Protein 8DQ3 (pdb70)

Sequence (1185 aa):
RSLFTPRFEIKPYEYPELLEFKDAIRHHSYWLHTEFNFTGDIQDFRTHISDVERAVITKTMLAISQIEVSVKRFWGNLYNYFPKPEIEDVGGSFLESEIRHKDAYSFLLEKLGLNEMFRNVRQYKAIMARIEYMEAFMRKKDVSQQDFVLSLVMFSLFFVEHISLFSQFVIMMSFNKHKNLFKGISNAVEATSKEEEIHGRFGISLYHLLREEQPELFTDEFYAELKELAEQAFNAEKAILDWIFEDGELSFLSKATVENYIANRYNNSLVTLGLEPIYNNISPAQLKETEWFDIEILSRSLFTPRFEIKPYEYPELLEFKDAIRHHSYWLHTEFNFTGDIQDFRTHISDVERAVITKTMLAISQIEVSVKRFWGNLYNYFPKPEIEDVGGSFLESEIRHKDAYSFLLEKLGLNEMFRNVRQYKAIMMARIEYMEAFMRKKDVSQQDFVLSLVMFSLFVEHISLFSQFVIMMSFNKHKNLFKGISNAVEATSKEEEIHGRFGISLYHLLREEQPELFTDEFYAELKELAEQAFNAEKAILDWIFEDGELSFLSKATVENYIANRYNNSLVTLGLEPIYNISPAQLKETEWFDIEILSRSLFTPRFEIKPYEYPELLEFKDAIRHSYWLHTEFNFTGDIQDFRTHISDVERAVITKTMLAISQIEVSVKRFWGNLYNYFPKPEIEDVGGSFLESEIRHKDAYSFLLEKLGLNEMFRNVRQYKAIMARIEYMEAFMRRKKDVSQQDFVLSLVMFSLFFVEHISLFSQFVIMMSFNKHKNLFKGISNAVEATSKEEEIHGRFGISLYHLLREEQPELFTDEFYAELKELAEQAFNAEKAILDWIFEDGELSFLSKATVENYIANRYNNSLVTLGLEPIYNISPAQLKETEWFDIEILSKRSLFTPRFEIKPYEYPELLEFKDAIRHSYWLHTEFNFTGDIQDFRTHISDVERAVITKTMLAISQIEVSVKRFWGNLYNYFPKPEIEDVGGSFLESEIRHKDAYSFLLEKLGLNEMFRNVRQYKAIMARIEYMEAFMRKKDVSQQDFVLSLVMFSLFVEHISLFSQFVIMMSFNKHKNLFKGISNAVEATSKEEEIHGRFGISLYHLLREEQPELFTDEFYAELKELAEQAFNAEKAILDWIFEDGELSFLSKATVENYIANRYNNSLVTLGLEPIYNISPAQLKETEWFDIEILS

InterPro domains:
  IPR000358 Ribonucleotide reductase small subunit family [PF00268] (13-285)
  IPR000358 Ribonucleotide reductase small subunit family [PTHR23409] (11-320)
  IPR009078 Ferritin-like superfamily [SSF47240] (11-329)
  IPR012348 Ribonucleotide reductase-like [G3DSA:1.10.620.20] (4-318)
  IPR033909 Ribonucleotide reductase small subunit [cd01049] (14-285)

Radius of gyration: 34.42 Å; Cα contacts (8 Å, |Δi|>4): 1484; chains: 4; bounding box: 61×86×95 Å

B-factor: mean 15.78, std 7.24, range [4.03, 54.38]

Organism: Aggregatibacter actinomycetemcomitans (NCBI:txid714)

Secondary structure (DSSP, 8-state):
--TTS-----SS-S-GGGHHHHHHHHHH---GGGS--HHHHHHHHHSS-HHHHHHHHHHHHHHHHHHSS---HHHHGGGTS--HHHHHHHHHHHHHHHHHHHHHHHHHHHTT-HHHHHTGGGSHHHHHHHHHHHHHHTTTTT-HHHHHHHHHHIIIIIIIIITHHHHHHHHHHHHHHS--HHHHHHHHHHHHHHHHHHHHHHHHHHHHHHH-GGG--HHHHHHHHHHHHHHHHHHHHHHHHHTTT--BTTB-HHHHHHHHHHHHHHHHHHTT----S---HHHHHHHHHHHHHHH-/--TTS-----SS-SSGGGHHHHHHHHHH---GGGS--HHHHHHHHHSS-HHHHHHHHHHHHHHHHHHSS---HHHHGGGTS--HHHHHHHHHHHHHHHHHHHHHHHHHHHTT-HHHHHTGGGSHHHHHHHHHHHHHHTTTTT-HHHHHHHHHHIIIIIIIIITHHHHHHHHHHHHHHS--HHHHHHHHHHHHHHHHHHHHHHHHHHHHHHH-GGG--HHHHHHHHHHHHHHHHHHHHHHHHHTTT--BTTB-HHHHHHHHHHHHHHHHHHTTPPP-S---HHHHHHHHHHHHHHH-/--TTS-----SS-S-GGGHHHHHHHHHT---GGGS--HHHHHHHHHSS-HHHHHHHHHHHHHHHHHHSS---HHHHGGGTS--HHHHHHHHHHHHHHHHHHHHHHHHHHHTT-HHHHHTGGGSHHHHHHHHHHHHHHTTTTT-HHHHHHHHHHIIIIIIIIITHHHHHHHHHHHHHH---HHHHHHHHHHHHHHHHHHHHHHHHHHHHHHH-GGG--HHHHHHHHHHHHHHHHHHHHHHHHHTTT--BTTB-HHHHHHHHHHHHHHHHHHTTPPP-S---HHHHHHHHHHHHHHH-/---TTS-----SSPS-GGGHHHHHHHHHH---GGGS--HHHHHHHHHSS-HHHHHHHHHHHHHHHHHHSS---TTTTGGGTS--HHHHHHHHHHHHHHHHHHHHHHHHHHHTT-HHHHHTGGGSHHHHHHHHHHHHHHTTTTT-HHHHHHHHHHIIIIIIIIITHHHHHHHHHHHHHHS--HHHHHHHHHHHHHHHHHHHHHHHHHHHHHHH-GGGS-HHHHHHHHHHHHHHHHHHHHHHHHHTTT--BTTB-HHHHHHHHHHHHHHHHHHTTPPP-S---HHHHHHHHHHHHHHT-

CATH classification: 1.10.620.20

Nearest PDB structures (foldseek):
  8dq3-assembly2_C  TM=1.003E+00  e=2.097E-39  Aggregatibacter actinomycetemcomitans
  5olk-assembly1_D  TM=9.837E-01  e=3.622E-27  Leeuwenhoekiella blandensis MED217
  6cwp-assembly1_A  TM=9.729E-01  e=1.597E-22  Flavobacterium johnsoniae UW101
  8dq4-assembly1_A  TM=9.707E-01  e=4.813E-22  Flavobacterium johnsoniae
  6cwo-assembly1_B  TM=9.700E-01  e=6.478E-22  Flavobacterium johnsoniae UW101

Structure (mmCIF, N/CA/C/O backbone):
data_8DQ3
#
_entry.id   8DQ3
#
_cell.length_a   52.213
_cell.length_b   156.540
_cell.length_c   80.722
_cell.angle_alpha   90.000
_cell.angle_beta   91.090
_cell.angle_gamma   90.000
#
_symmetry.space_group_name_H-M   'P 1 21 1'
#
loop_
_entity.id
_entity.type
_entity.pdbx_description
1 polymer 'Ribonucleoside-diphosphate reductase'
2 non-polymer 'MANGANESE (II) ION'
3 non-polymer 'MAGNESIUM ION'
4 non-polymer 1,2-ETHANEDIOL
5 non-polymer 'FORMIC ACID'
6 water water
#
loop_
_atom_site.group_PDB
_atom_site.id
_atom_site.type_symbol
_atom_site.label_atom_id
_atom_site.label_alt_id
_atom_site.label_comp_id
_atom_site.label_asym_id
_atom_site.label_entity_id
_atom_site.label_seq_id
_atom_site.pdbx_PDB_ins_code
_atom_site.Cartn_x
_atom_site.Cartn_y
_atom_site.Cartn_z
_atom_site.occupancy
_atom_site.B_iso_or_equiv
_atom_site.auth_seq_id
_atom_site.auth_comp_id
_atom_site.auth_asym_id
_atom_site.auth_atom_id
_atom_site.pdbx_PDB_model_num
ATOM 1 N N . ARG A 1 26 ? 24.111 3.302 32.885 1.00 32.04 7 ARG A N 1
ATOM 2 C CA . ARG A 1 26 ? 23.430 3.050 31.616 1.00 24.19 7 ARG A CA 1
ATOM 3 C C . ARG A 1 26 ? 22.465 1.881 31.770 1.00 25.62 7 ARG A C 1
ATOM 4 O O . ARG A 1 26 ? 22.866 0.807 32.218 1.00 25.27 7 ARG A O 1
ATOM 12 N N . SER A 1 27 ? 21.190 2.074 31.416 1.00 21.93 8 SER A N 1
ATOM 13 C CA . SER A 1 27 ? 20.220 0.989 31.520 1.00 22.07 8 SER A CA 1
ATOM 14 C C . SER A 1 27 ? 19.193 1.083 30.403 1.00 17.62 8 SER A C 1
ATOM 15 O O . SER A 1 27 ? 18.618 2.151 30.181 1.00 15.97 8 SER A O 1
ATOM 18 N N . LEU A 1 28 ? 18.928 -0.051 29.755 1.00 15.15 9 LEU A N 1
ATOM 19 C CA . LEU A 1 28 ? 17.990 -0.070 28.636 1.00 12.58 9 LEU A CA 1
ATOM 20 C C . LEU A 1 28 ? 16.566 0.239 29.074 1.00 15.17 9 LEU A C 1
ATOM 21 O O . LEU A 1 28 ? 15.769 0.735 28.270 1.00 11.99 9 LEU A O 1
ATOM 26 N N . PHE A 1 29 ? 16.228 -0.036 30.336 1.00 15.83 10 PHE A N 1
ATOM 27 C CA . PHE A 1 29 ? 14.888 0.202 30.859 1.00 15.31 10 PHE A CA 1
ATOM 28 C C . PHE A 1 29 ? 14.621 1.657 31.228 1.00 13.55 10 PHE A C 1
ATOM 29 O O . PHE A 1 29 ? 13.462 2.000 31.468 1.00 16.95 10 PHE A O 1
ATOM 37 N N . THR A 1 30 ? 15.650 2.507 31.292 1.00 16.58 11 THR A N 1
ATOM 38 C CA . THR A 1 30 ? 15.490 3.878 31.768 1.00 18.84 11 THR A CA 1
ATOM 39 C C . THR A 1 30 ? 15.116 4.796 30.612 1.00 14.32 11 THR A C 1
ATOM 40 O O . THR A 1 30 ? 15.876 4.891 29.640 1.00 18.36 11 THR A O 1
ATOM 44 N N . PRO A 1 31 ? 13.985 5.490 30.672 1.00 15.46 12 PRO A N 1
ATOM 45 C CA . PRO A 1 31 ? 13.622 6.396 29.575 1.00 14.75 12 PRO A CA 1
ATOM 46 C C . PRO A 1 31 ? 14.649 7.502 29.409 1.00 15.66 12 PRO A C 1
ATOM 47 O O . PRO A 1 31 ? 15.241 7.986 30.376 1.00 18.12 12 PRO A O 1
ATOM 51 N N . ARG A 1 32 ? 14.863 7.902 28.158 1.00 15.23 13 ARG A N 1
ATOM 52 C CA . ARG A 1 32 ? 15.671 9.069 27.855 1.00 11.72 13 ARG A CA 1
ATOM 53 C C . ARG A 1 32 ? 14.915 9.938 26.865 1.00 15.93 13 ARG A C 1
ATOM 54 O O . ARG A 1 32 ? 14.444 9.441 25.836 1.00 18.15 13 ARG A O 1
ATOM 62 N N . PHE A 1 33 ? 14.801 11.232 27.181 1.00 17.82 14 PHE A N 1
ATOM 63 C CA . PHE A 1 33 ? 14.063 12.151 26.317 1.00 19.13 14 PHE A CA 1
ATOM 64 C C . PHE A 1 33 ? 14.924 12.688 25.180 1.00 17.06 14 PHE A C 1
ATOM 65 O O . PHE A 1 33 ? 14.473 12.750 24.027 1.00 18.28 14 PHE A O 1
ATOM 73 N N . GLU A 1 34 ? 16.153 13.090 25.480 1.00 16.54 15 GLU A N 1
ATOM 74 C CA . GLU A 1 34 ? 17.002 13.745 24.499 1.00 17.52 15 GLU A CA 1
ATOM 75 C C . GLU A 1 34 ? 17.516 12.735 23.474 1.00 18.70 15 GLU A C 1
ATOM 76 O O . GLU A 1 34 ? 17.928 11.627 23.829 1.00 18.92 15 GLU A O 1
ATOM 82 N N . ILE A 1 35 ? 17.467 13.106 22.190 1.00 15.40 16 ILE A N 1
ATOM 83 C CA . ILE A 1 35 ? 17.957 12.201 21.143 1.00 15.56 16 ILE A CA 1
ATOM 84 C C . ILE A 1 35 ? 19.465 11.998 21.273 1.00 17.82 16 ILE A C 1
ATOM 85 O O . ILE A 1 35 ? 19.950 10.868 21.406 1.00 17.88 16 ILE A O 1
ATOM 90 N N . LYS A 1 36 ? 20.236 13.101 21.194 1.00 15.90 17 LYS A N 1
ATOM 91 C CA . LYS A 1 36 ? 21.698 13.092 21.261 1.00 17.82 17 LYS A CA 1
ATOM 92 C C . LYS A 1 36 ? 22.196 13.675 22.580 1.00 21.27 17 LYS A C 1
ATOM 93 O O . LYS A 1 36 ? 21.581 14.594 23.134 1.00 24.75 17 LYS A O 1
ATOM 99 N N . PRO A 1 37 ? 23.323 13.167 23.111 1.00 17.38 18 PRO A N 1
ATOM 100 C CA . PRO A 1 37 ? 24.062 12.019 22.565 1.00 18.94 18 PRO A CA 1
ATOM 101 C C . PRO A 1 37 ? 23.389 10.673 22.830 1.00 16.71 18 PRO A C 1
ATOM 102 O O . PRO A 1 37 ? 22.714 10.492 23.843 1.00 16.13 18 PRO A O 1
ATOM 106 N N . TYR A 1 38 ? 23.572 9.738 21.905 1.00 18.46 19 TYR A N 1
ATOM 107 C CA . TYR A 1 38 ? 23.055 8.393 22.105 1.00 15.81 19 TYR A CA 1
ATOM 108 C C . TYR A 1 38 ? 23.831 7.679 23.209 1.00 18.89 19 TYR A C 1
ATOM 109 O O . TYR A 1 38 ? 25.056 7.804 23.309 1.00 20.28 19 TYR A O 1
ATOM 118 N N . GLU A 1 39 ? 23.102 6.949 24.063 1.00 13.91 20 GLU A N 1
ATOM 119 C CA . GLU A 1 39 ? 23.736 6.093 25.065 1.00 12.08 20 GLU A CA 1
ATOM 120 C C . GLU A 1 39 ? 24.259 4.803 24.456 1.00 17.25 20 GLU A C 1
ATOM 121 O O . GLU A 1 39 ? 25.285 4.279 24.907 1.00 16.09 20 GLU A O 1
ATOM 127 N N . TYR A 1 40 ? 23.566 4.278 23.446 1.00 14.78 21 TYR A N 1
ATOM 128 C CA . TYR A 1 40 ? 23.951 3.043 22.763 1.00 14.46 21 TYR A CA 1
ATOM 129 C C . TYR A 1 40 ? 24.137 3.301 21.272 1.00 16.50 21 TYR A C 1
ATOM 130 O O . TYR A 1 40 ? 23.406 2.740 20.444 1.00 12.97 21 TYR A O 1
ATOM 139 N N . PRO A 1 41 ? 25.103 4.143 20.891 1.00 12.89 22 PRO A N 1
ATOM 140 C CA . PRO A 1 41 ? 25.278 4.445 19.462 1.00 14.30 22 PRO A CA 1
ATOM 141 C C . PRO A 1 41 ? 25.556 3.214 18.620 1.00 13.27 22 PRO A C 1
ATOM 142 O O . PRO A 1 41 ? 25.243 3.206 17.423 1.00 13.30 22 PRO A O 1
ATOM 146 N N . GLU A 1 42 ? 26.127 2.161 19.209 1.00 11.63 23 GLU A N 1
ATOM 147 C CA . GLU A 1 42 ? 26.455 0.992 18.404 1.00 14.69 23 GLU A CA 1
ATOM 148 C C . GLU A 1 42 ? 25.203 0.301 17.884 1.00 14.10 23 GLU A C 1
ATOM 149 O O . GLU A 1 42 ? 25.264 -0.370 16.846 1.00 16.25 23 GLU A O 1
ATOM 155 N N . LEU A 1 43 ? 24.061 0.474 18.561 1.00 10.79 24 LEU A N 1
ATOM 156 C CA . LEU A 1 43 ? 22.839 -0.174 18.091 1.00 14.34 24 LEU A CA 1
ATOM 157 C C . LEU A 1 43 ? 22.317 0.459 16.813 1.00 14.03 24 LEU A C 1
ATOM 158 O O . LEU A 1 43 ? 21.564 -0.192 16.078 1.00 10.34 24 LEU A O 1
ATOM 163 N N . LEU A 1 44 ? 22.710 1.700 16.514 1.00 12.77 25 LEU A N 1
ATOM 164 C CA . LEU A 1 44 ? 22.236 2.318 15.280 1.00 10.46 25 LEU A CA 1
ATOM 165 C C . LEU A 1 44 ? 22.753 1.607 14.037 1.00 11.42 25 LEU A C 1
ATOM 166 O O . LEU A 1 44 ? 22.167 1.771 12.964 1.00 10.51 25 LEU A O 1
ATOM 171 N N . GLU A 1 45 ? 23.810 0.797 14.158 1.00 12.30 26 GLU A N 1
ATOM 172 C CA . GLU A 1 45 ? 24.273 0.018 13.013 1.00 13.36 26 GLU A CA 1
ATOM 173 C C . GLU A 1 45 ? 23.185 -0.920 12.492 1.00 9.82 26 GLU A C 1
ATOM 174 O O . GLU A 1 45 ? 23.180 -1.263 11.303 1.00 11.43 26 GLU A O 1
ATOM 180 N N . PHE A 1 46 ? 22.255 -1.341 13.356 1.00 9.20 27 PHE A N 1
ATOM 181 C CA . PHE A 1 46 ? 21.177 -2.200 12.876 1.00 8.62 27 PHE A CA 1
ATOM 182 C C . PHE A 1 46 ? 20.171 -1.421 12.044 1.00 8.76 27 PHE A C 1
ATOM 183 O O . PHE A 1 46 ? 19.566 -1.991 11.128 1.00 8.33 27 PHE A O 1
ATOM 191 N N . LYS A 1 47 ? 19.975 -0.129 12.341 1.00 8.16 28 LYS A N 1
ATOM 192 C CA . LYS A 1 47 ? 19.182 0.714 11.448 1.00 9.87 28 LYS A CA 1
ATOM 193 C C . LYS A 1 47 ? 19.879 0.890 10.104 1.00 9.86 28 LYS A C 1
ATOM 194 O O . LYS A 1 47 ? 19.250 0.750 9.050 1.00 9.09 28 LYS A O 1
ATOM 200 N N . ASP A 1 48 ? 21.180 1.209 10.117 1.00 12.69 29 ASP A N 1
ATOM 201 C CA . ASP A 1 48 ? 21.937 1.293 8.865 1.00 11.55 29 ASP A CA 1
ATOM 202 C C . ASP A 1 48 ? 21.816 0.003 8.062 1.00 11.41 29 ASP A C 1
ATOM 203 O O . ASP A 1 48 ? 21.645 0.032 6.834 1.00 12.04 29 ASP A O 1
ATOM 208 N N . ALA A 1 49 ? 21.889 -1.139 8.748 1.00 8.53 30 ALA A N 1
ATOM 209 C CA . ALA A 1 49 ? 21.876 -2.424 8.061 1.00 8.36 30 ALA A CA 1
ATOM 210 C C . ALA A 1 49 ? 20.549 -2.665 7.366 1.00 9.06 30 ALA A C 1
ATOM 211 O O . ALA A 1 49 ? 20.515 -3.146 6.228 1.00 7.80 30 ALA A O 1
ATOM 213 N N . ILE A 1 50 ? 19.444 -2.361 8.047 1.00 8.58 31 ILE A N 1
ATOM 214 C CA . ILE A 1 50 ? 18.131 -2.641 7.486 1.00 7.86 31 ILE A CA 1
ATOM 215 C C . ILE A 1 50 ? 17.775 -1.628 6.398 1.00 9.31 31 ILE A C 1
ATOM 216 O O . ILE A 1 50 ? 16.998 -1.940 5.491 1.00 8.97 31 ILE A O 1
ATOM 221 N N . ARG A 1 51 ? 18.346 -0.423 6.440 1.00 8.57 32 ARG A N 1
ATOM 222 C CA . ARG A 1 51 ? 18.193 0.470 5.297 1.00 8.03 32 ARG A CA 1
ATOM 223 C C . ARG A 1 51 ? 18.929 -0.066 4.079 1.00 10.19 32 ARG A C 1
ATOM 224 O O . ARG A 1 51 ? 18.421 0.013 2.956 1.00 8.71 32 ARG A O 1
ATOM 232 N N . HIS A 1 52 ? 20.116 -0.640 4.288 1.00 9.28 33 HIS A N 1
ATOM 233 C CA A HIS A 1 52 ? 20.875 -1.215 3.183 0.56 11.02 33 HIS A CA 1
ATOM 234 C CA B HIS A 1 52 ? 20.859 -1.199 3.168 0.44 11.03 33 HIS A CA 1
ATOM 235 C C . HIS A 1 52 ? 20.166 -2.422 2.578 1.00 11.06 33 HIS A C 1
ATOM 236 O O . HIS A 1 52 ? 20.252 -2.651 1.365 1.00 12.75 33 HIS A O 1
ATOM 249 N N . SER A 1 53 ? 19.448 -3.195 3.397 1.00 8.48 34 SER A N 1
ATOM 250 C CA . SER A 1 53 ? 18.786 -4.413 2.946 1.00 9.28 34 SER A CA 1
ATOM 251 C C . SER A 1 53 ? 17.401 -4.173 2.363 1.00 9.80 34 SER A C 1
ATOM 252 O O . SER A 1 53 ? 16.792 -5.125 1.866 1.00 9.43 34 SER A O 1
ATOM 255 N N . TYR A 1 54 ? 16.900 -2.939 2.419 1.00 8.05 35 TYR A N 1
ATOM 256 C CA . TYR A 1 54 ? 15.542 -2.613 1.988 1.00 8.30 35 TYR A CA 1
ATOM 257 C C . TYR A 1 54 ? 15.244 -3.179 0.609 1.00 7.60 35 TYR A C 1
ATOM 258 O O . TYR A 1 54 ? 16.049 -3.041 -0.316 1.00 9.47 35 TYR A O 1
ATOM 267 N N . TRP A 1 55 ? 14.068 -3.797 0.475 1.00 7.34 36 TRP A N 1
ATOM 268 C CA . TRP A 1 55 ? 13.625 -4.361 -0.794 1.00 7.64 36 TRP A CA 1
ATOM 269 C C . TRP A 1 55 ? 12.105 -4.444 -0.806 1.00 5.97 36 TRP A C 1
ATOM 270 O O . TRP A 1 55 ? 11.460 -4.526 0.239 1.00 6.88 36 TRP A O 1
ATOM 281 N N . LEU A 1 56 ? 11.538 -4.461 -2.012 1.00 7.64 37 LEU A N 1
ATOM 282 C CA . LEU A 1 56 ? 10.110 -4.701 -2.204 1.00 10.72 37 LEU A CA 1
ATOM 283 C C . LEU A 1 56 ? 9.941 -5.823 -3.217 1.00 9.15 37 LEU A C 1
ATOM 284 O O . LEU A 1 56 ? 10.773 -5.986 -4.111 1.00 10.80 37 LEU A O 1
ATOM 289 N N . HIS A 1 57 ? 8.870 -6.613 -3.074 1.00 10.31 38 HIS A N 1
ATOM 290 C CA . HIS A 1 57 ? 8.727 -7.754 -3.973 1.00 7.30 38 HIS A CA 1
ATOM 291 C C . HIS A 1 57 ? 8.528 -7.313 -5.414 1.00 14.37 38 HIS A C 1
ATOM 292 O O . HIS A 1 57 ? 8.796 -8.095 -6.326 1.00 11.22 38 HIS A O 1
ATOM 299 N N . THR A 1 58 ? 8.083 -6.075 -5.634 1.00 12.21 39 THR A N 1
ATOM 300 C CA . THR A 1 58 ? 7.950 -5.552 -6.987 1.00 15.28 39 THR A CA 1
ATOM 301 C C . THR A 1 58 ? 9.293 -5.346 -7.683 1.00 15.29 39 THR A C 1
ATOM 302 O O . THR A 1 58 ? 9.314 -5.037 -8.880 1.00 15.97 39 THR A O 1
ATOM 306 N N . GLU A 1 59 ? 10.416 -5.535 -6.987 1.00 10.91 40 GLU A N 1
ATOM 307 C CA . GLU A 1 59 ? 11.710 -5.531 -7.659 1.00 12.29 40 GLU A CA 1
ATOM 308 C C . GLU A 1 59 ? 11.957 -6.799 -8.468 1.00 16.09 40 GLU A C 1
ATOM 309 O O . GLU A 1 59 ? 12.920 -6.846 -9.241 1.00 15.78 40 GLU A O 1
ATOM 315 N N . PHE A 1 60 ? 11.129 -7.820 -8.301 1.00 13.24 41 PHE A N 1
ATOM 316 C CA . PHE A 1 60 ? 11.343 -9.113 -8.924 1.00 12.26 41 PHE A CA 1
ATOM 317 C C . PHE A 1 60 ? 10.174 -9.467 -9.833 1.00 12.84 41 PHE A C 1
ATOM 318 O O . PHE A 1 60 ? 9.033 -9.059 -9.601 1.00 13.59 41 PHE A O 1
ATOM 326 N N . ASN A 1 61 ? 10.480 -10.235 -10.871 1.00 12.98 42 ASN A N 1
ATOM 327 C CA . ASN A 1 61 ? 9.475 -10.818 -11.748 1.00 12.68 42 ASN A CA 1
ATOM 328 C C . ASN A 1 61 ? 9.235 -12.259 -11.315 1.00 12.63 42 ASN A C 1
ATOM 329 O O . ASN A 1 61 ? 10.148 -13.087 -11.385 1.00 15.31 42 ASN A O 1
ATOM 334 N N . PHE A 1 62 ? 8.017 -12.556 -10.868 1.00 13.18 43 PHE A N 1
ATOM 335 C CA . PHE A 1 62 ? 7.680 -13.909 -10.444 1.00 12.45 43 PHE A CA 1
ATOM 336 C C . PHE A 1 62 ? 6.989 -14.721 -11.530 1.00 12.86 43 PHE A C 1
ATOM 337 O O . PHE A 1 62 ? 6.587 -15.856 -11.259 1.00 12.30 43 PHE A O 1
ATOM 345 N N . THR A 1 63 ? 6.824 -14.172 -12.743 1.00 13.21 44 THR A N 1
ATOM 346 C CA . THR A 1 63 ? 6.110 -14.914 -13.781 1.00 12.53 44 THR A CA 1
ATOM 347 C C . THR A 1 63 ? 6.797 -16.238 -14.082 1.00 10.59 44 THR A C 1
ATOM 348 O O . THR A 1 63 ? 6.128 -17.262 -14.259 1.00 14.56 44 THR A O 1
ATOM 352 N N . GLY A 1 64 ? 8.132 -16.237 -14.148 1.00 13.02 45 GLY A N 1
ATOM 353 C CA . GLY A 1 64 ? 8.852 -17.481 -14.384 1.00 14.52 45 GLY A CA 1
ATOM 354 C C . GLY A 1 64 ? 8.594 -18.508 -13.299 1.00 14.11 45 GLY A C 1
ATOM 355 O O . GLY A 1 64 ? 8.469 -19.704 -13.579 1.00 13.86 45 GLY A O 1
ATOM 356 N N . ASP A 1 65 ? 8.482 -18.045 -12.049 1.00 13.94 46 ASP A N 1
ATOM 357 C CA . ASP A 1 65 ? 8.221 -18.935 -10.918 1.00 11.23 46 ASP A CA 1
ATOM 358 C C . ASP A 1 65 ? 6.843 -19.572 -11.006 1.00 11.61 46 ASP A C 1
ATOM 359 O O . ASP A 1 65 ? 6.671 -20.749 -10.658 1.00 13.99 46 ASP A O 1
ATOM 364 N N . ILE A 1 66 ? 5.835 -18.789 -11.392 1.00 10.85 47 ILE A N 1
ATOM 365 C CA . ILE A 1 66 ? 4.492 -19.330 -11.521 1.00 11.70 47 ILE A CA 1
ATOM 366 C C . ILE A 1 66 ? 4.472 -20.388 -12.610 1.00 11.72 47 ILE A C 1
ATOM 367 O O . ILE A 1 66 ? 3.900 -21.469 -12.435 1.00 13.55 47 ILE A O 1
ATOM 372 N N . GLN A 1 67 ? 5.099 -20.092 -13.753 1.00 12.52 48 GLN A N 1
ATOM 373 C CA . GLN A 1 67 ? 5.216 -21.097 -14.806 1.00 13.04 48 GLN A CA 1
ATOM 374 C C . GLN A 1 67 ? 5.970 -22.330 -14.317 1.00 17.43 48 GLN A C 1
ATOM 375 O O . GLN A 1 67 ? 5.570 -23.463 -14.618 1.00 15.86 48 GLN A O 1
ATOM 381 N N . ASP A 1 68 ? 7.066 -22.135 -13.565 1.00 15.27 49 ASP A N 1
ATOM 382 C CA . ASP A 1 68 ? 7.795 -23.274 -13.002 1.00 16.39 49 ASP A CA 1
ATOM 383 C C . ASP A 1 68 ? 6.869 -24.133 -12.151 1.00 15.20 49 ASP A C 1
ATOM 384 O O . ASP A 1 68 ? 6.857 -25.366 -12.263 1.00 14.02 49 ASP A O 1
ATOM 389 N N . PHE A 1 69 ? 6.088 -23.486 -11.280 1.00 12.61 50 PHE A N 1
ATOM 390 C CA . PHE A 1 69 ? 5.172 -24.194 -10.392 1.00 13.67 50 PHE A CA 1
ATOM 391 C C . PHE A 1 69 ? 4.146 -25.008 -11.173 1.00 17.59 50 PHE A C 1
ATOM 392 O O . PHE A 1 69 ? 3.772 -26.113 -10.754 1.00 16.81 50 PHE A O 1
ATOM 400 N N . ARG A 1 70 ? 3.699 -24.493 -12.317 1.00 14.76 51 ARG A N 1
ATOM 401 C CA . ARG A 1 70 ? 2.667 -25.174 -13.092 1.00 15.64 51 ARG A CA 1
ATOM 402 C C . ARG A 1 70 ? 3.226 -26.283 -13.977 1.00 17.75 51 ARG A C 1
ATOM 403 O O . ARG A 1 70 ? 2.547 -27.290 -14.200 1.00 23.02 51 ARG A O 1
ATOM 411 N N . THR A 1 71 ? 4.429 -26.110 -14.532 1.00 18.98 52 THR A N 1
ATOM 412 C CA . THR A 1 71 ? 4.849 -26.933 -15.664 1.00 20.88 52 THR A CA 1
ATOM 413 C C . THR A 1 71 ? 6.245 -27.538 -15.569 1.00 21.47 52 THR A C 1
ATOM 414 O O . THR A 1 71 ? 6.549 -28.446 -16.357 1.00 22.49 52 THR A O 1
ATOM 418 N N . HIS A 1 72 ? 7.107 -27.076 -14.667 1.00 15.41 53 HIS A N 1
ATOM 419 C CA . HIS A 1 72 ? 8.502 -27.492 -14.680 1.00 12.87 53 HIS A CA 1
ATOM 420 C C . HIS A 1 72 ? 8.898 -28.335 -13.473 1.00 18.15 53 HIS A C 1
ATOM 421 O O . HIS A 1 72 ? 10.087 -28.619 -13.301 1.00 18.55 53 HIS A O 1
ATOM 428 N N . ILE A 1 73 ? 7.944 -28.751 -12.641 1.00 15.39 54 ILE A N 1
ATOM 429 C CA . ILE A 1 73 ? 8.281 -29.499 -11.437 1.00 11.92 54 ILE A CA 1
ATOM 430 C C . ILE A 1 73 ? 7.424 -30.755 -11.343 1.00 13.78 54 ILE A C 1
ATOM 431 O O . ILE A 1 73 ? 6.337 -30.850 -11.920 1.00 17.03 54 ILE A O 1
ATOM 436 N N . SER A 1 74 ? 7.920 -31.712 -10.565 1.00 14.70 55 SER A N 1
ATOM 437 C CA . SER A 1 74 ? 7.195 -32.934 -10.254 1.00 15.36 55 SER A CA 1
ATOM 438 C C . SER A 1 74 ? 6.109 -32.682 -9.201 1.00 17.92 55 SER A C 1
ATOM 439 O O . SER A 1 74 ? 6.081 -31.653 -8.511 1.00 13.80 55 SER A O 1
ATOM 442 N N . ASP A 1 75 ? 5.191 -33.648 -9.089 1.00 15.52 56 ASP A N 1
ATOM 443 C CA . ASP A 1 75 ? 4.177 -33.578 -8.041 1.00 17.79 56 ASP A CA 1
ATOM 444 C C . ASP A 1 75 ? 4.813 -33.576 -6.656 1.00 14.02 56 ASP A C 1
ATOM 445 O O . ASP A 1 75 ? 4.331 -32.887 -5.749 1.00 14.45 56 ASP A O 1
ATOM 450 N N . VAL A 1 76 ? 5.908 -34.324 -6.483 1.00 14.35 57 VAL A N 1
ATOM 451 C CA . VAL A 1 76 ? 6.635 -34.310 -5.214 1.00 12.22 57 VAL A CA 1
ATOM 452 C C . VAL A 1 76 ? 7.166 -32.914 -4.924 1.00 12.81 57 VAL A C 1
ATOM 453 O O . VAL A 1 76 ? 6.996 -32.384 -3.819 1.00 13.66 57 VAL A O 1
ATOM 457 N N . GLU A 1 77 ? 7.822 -32.298 -5.914 1.00 11.52 58 GLU A N 1
ATOM 458 C CA . GLU A 1 77 ? 8.355 -30.947 -5.720 1.00 10.56 58 GLU A CA 1
ATOM 459 C C . GLU A 1 77 ? 7.245 -29.935 -5.464 1.00 12.13 58 GLU A C 1
ATOM 460 O O . GLU A 1 77 ? 7.402 -29.035 -4.630 1.00 13.39 58 GLU A O 1
ATOM 466 N N . ARG A 1 78 ? 6.106 -30.076 -6.145 1.00 11.85 59 ARG A N 1
ATOM 467 C CA . ARG A 1 78 ? 5.005 -29.141 -5.932 1.00 12.54 59 ARG A CA 1
ATOM 468 C C . ARG A 1 78 ? 4.470 -29.225 -4.506 1.00 13.57 59 ARG A C 1
ATOM 469 O O . ARG A 1 78 ? 4.119 -28.204 -3.906 1.00 12.39 59 ARG A O 1
ATOM 477 N N . ALA A 1 79 ? 4.403 -30.431 -3.945 1.00 11.44 60 ALA A N 1
ATOM 478 C CA . ALA A 1 79 ? 3.961 -30.557 -2.558 1.00 9.26 60 ALA A CA 1
ATOM 479 C C . ALA A 1 79 ? 4.957 -29.901 -1.605 1.00 10.61 60 ALA A C 1
ATOM 480 O O . ALA A 1 79 ? 4.554 -29.200 -0.667 1.00 11.46 60 ALA A O 1
ATOM 482 N N . VAL A 1 80 ? 6.256 -30.083 -1.854 1.00 9.38 61 VAL A N 1
ATOM 483 C CA . VAL A 1 80 ? 7.274 -29.447 -1.014 1.00 8.89 61 VAL A CA 1
ATOM 484 C C . VAL A 1 80 ? 7.134 -27.930 -1.070 1.00 11.67 61 VAL A C 1
ATOM 485 O O . VAL A 1 80 ? 7.136 -27.252 -0.039 1.00 10.26 61 VAL A O 1
ATOM 489 N N . ILE A 1 81 ? 7.029 -27.373 -2.279 1.00 9.77 62 ILE A N 1
ATOM 490 C CA . ILE A 1 81 ? 6.955 -25.917 -2.407 1.00 10.24 62 ILE A CA 1
ATOM 491 C C . ILE A 1 81 ? 5.668 -25.380 -1.796 1.00 10.96 62 ILE A C 1
ATOM 492 O O . ILE A 1 81 ? 5.661 -24.324 -1.145 1.00 10.15 62 ILE A O 1
ATOM 497 N N . THR A 1 82 ? 4.552 -26.079 -2.010 1.00 8.32 63 THR A N 1
ATOM 498 C CA . THR A 1 82 ? 3.284 -25.626 -1.449 1.00 9.51 63 THR A CA 1
ATOM 499 C C . THR A 1 82 ? 3.376 -25.496 0.064 1.00 9.10 63 THR A C 1
ATOM 500 O O . THR A 1 82 ? 3.047 -24.451 0.637 1.00 9.32 63 THR A O 1
ATOM 504 N N . LYS A 1 83 ? 3.815 -26.557 0.731 1.00 9.55 64 LYS A N 1
ATOM 505 C CA . LYS A 1 83 ? 3.866 -26.523 2.187 1.00 8.82 64 LYS A CA 1
ATOM 506 C C . LYS A 1 83 ? 4.956 -25.585 2.698 1.00 9.14 64 LYS A C 1
ATOM 507 O O . LYS A 1 83 ? 4.763 -24.915 3.727 1.00 8.90 64 LYS A O 1
ATOM 513 N N . THR A 1 84 ? 6.076 -25.484 1.979 1.00 8.71 65 THR A N 1
ATOM 514 C CA . THR A 1 84 ? 7.143 -24.579 2.395 1.00 7.19 65 THR A CA 1
ATOM 515 C C . THR A 1 84 ? 6.685 -23.128 2.318 1.00 7.68 65 THR A C 1
ATOM 516 O O . THR A 1 84 ? 6.937 -22.344 3.246 1.00 8.71 65 THR A O 1
ATOM 520 N N . MET A 1 85 ? 5.978 -22.763 1.240 1.00 9.02 66 MET A N 1
ATOM 521 C CA . MET A 1 85 ? 5.458 -21.400 1.118 1.00 9.36 66 MET A CA 1
ATOM 522 C C . MET A 1 85 ? 4.347 -21.137 2.123 1.00 10.05 66 MET A C 1
ATOM 523 O O . MET A 1 85 ? 4.244 -20.028 2.656 1.00 9.82 66 MET A O 1
ATOM 528 N N . LEU A 1 86 ? 3.508 -22.145 2.412 1.00 9.34 67 LEU A N 1
ATOM 529 C CA . LEU A 1 86 ? 2.513 -21.976 3.468 1.00 7.91 67 LEU A CA 1
ATOM 530 C C . LEU A 1 86 ? 3.184 -21.744 4.811 1.00 8.97 67 LEU A C 1
ATOM 531 O O . LEU A 1 86 ? 2.731 -20.910 5.605 1.00 8.74 67 LEU A O 1
ATOM 536 N N . ALA A 1 87 ? 4.277 -22.469 5.081 1.00 7.30 68 ALA A N 1
ATOM 537 C CA . ALA A 1 87 ? 4.958 -22.340 6.363 1.00 6.64 68 ALA A CA 1
ATOM 538 C C . ALA A 1 87 ? 5.633 -20.978 6.499 1.00 10.15 68 ALA A C 1
ATOM 539 O O . ALA A 1 87 ? 5.555 -20.356 7.566 1.00 8.85 68 ALA A O 1
ATOM 541 N N . ILE A 1 88 ? 6.312 -20.501 5.445 1.00 7.64 69 ILE A N 1
ATOM 542 C CA . ILE A 1 88 ? 6.885 -19.151 5.496 1.00 7.11 69 ILE A CA 1
ATOM 543 C C . ILE A 1 88 ? 5.784 -18.133 5.749 1.00 9.32 69 ILE A C 1
ATOM 544 O O . ILE A 1 88 ? 5.917 -17.227 6.584 1.00 7.07 69 ILE A O 1
ATOM 549 N N . SER A 1 89 ? 4.675 -18.273 5.022 1.00 9.64 70 SER A N 1
ATOM 550 C CA . SER A 1 89 ? 3.602 -17.290 5.098 1.00 9.07 70 SER A CA 1
ATOM 551 C C . SER A 1 89 ? 2.912 -17.314 6.452 1.00 8.70 70 SER A C 1
ATOM 552 O O . SER A 1 89 ? 2.387 -16.288 6.895 1.00 9.99 70 SER A O 1
ATOM 555 N N . GLN A 1 90 ? 2.896 -18.464 7.128 1.00 8.39 71 GLN A N 1
ATOM 556 C CA . GLN A 1 90 ? 2.212 -18.512 8.410 1.00 9.31 71 GLN A CA 1
ATOM 557 C C . GLN A 1 90 ? 2.876 -17.570 9.415 1.00 10.15 71 GLN A C 1
ATOM 558 O O . GLN A 1 90 ? 2.190 -17.002 10.276 1.00 10.63 71 GLN A O 1
ATOM 564 N N . ILE A 1 91 ? 4.185 -17.348 9.288 1.00 8.40 72 ILE A N 1
ATOM 565 C CA . ILE A 1 91 ? 4.861 -16.320 10.078 1.00 9.43 72 ILE A CA 1
ATOM 566 C C . ILE A 1 91 ? 4.833 -14.964 9.378 1.00 9.40 72 ILE A C 1
ATOM 567 O O . ILE A 1 91 ? 4.493 -13.949 9.996 1.00 10.04 72 ILE A O 1
ATOM 572 N N . GLU A 1 92 ? 5.160 -14.908 8.082 1.00 8.14 73 GLU A N 1
ATOM 573 C CA . GLU A 1 92 ? 5.376 -13.608 7.439 1.00 7.06 73 GLU A CA 1
ATOM 574 C C . GLU A 1 92 ? 4.075 -12.875 7.116 1.00 8.53 73 GLU A C 1
ATOM 575 O O . GLU A 1 92 ? 4.058 -11.634 7.117 1.00 8.27 73 GLU A O 1
ATOM 581 N N . VAL A 1 93 ? 2.998 -13.598 6.827 1.00 9.07 74 VAL A N 1
ATOM 582 C CA . VAL A 1 93 ? 1.721 -12.960 6.466 1.00 8.31 74 VAL A CA 1
ATOM 583 C C . VAL A 1 93 ? 0.926 -12.874 7.767 1.00 9.40 74 VAL A C 1
ATOM 584 O O . VAL A 1 93 ? 0.041 -13.679 8.068 1.00 10.36 74 VAL A O 1
ATOM 588 N N . SER A 1 94 ? 1.269 -11.867 8.560 1.00 9.01 75 SER A N 1
ATOM 589 C CA . SER A 1 94 ? 0.668 -11.654 9.868 1.00 8.76 75 SER A CA 1
ATOM 590 C C . SER A 1 94 ? 0.950 -10.215 10.271 1.00 10.37 75 SER A C 1
ATOM 591 O O . SER A 1 94 ? 1.730 -9.511 9.623 1.00 10.60 75 SER A O 1
ATOM 594 N N . VAL A 1 95 ? 0.306 -9.785 11.349 1.00 9.86 76 VAL A N 1
ATOM 595 C CA . VAL A 1 95 ? 0.596 -8.488 11.956 1.00 10.58 76 VAL A CA 1
ATOM 596 C C . VAL A 1 95 ? 1.706 -8.713 12.973 1.00 13.61 76 VAL A C 1
ATOM 597 O O . VAL A 1 95 ? 1.536 -9.486 13.919 1.00 12.12 76 VAL A O 1
ATOM 601 N N . LYS A 1 96 ? 2.849 -8.066 12.756 1.00 10.36 77 LYS A N 1
ATOM 602 C CA . LYS A 1 96 ? 4.088 -8.314 13.499 1.00 11.69 77 LYS A CA 1
ATOM 603 C C . LYS A 1 96 ? 4.511 -7.001 14.140 1.00 10.78 77 LYS A C 1
ATOM 604 O O . LYS A 1 96 ? 5.142 -6.159 13.489 1.00 11.01 77 LYS A O 1
ATOM 610 N N . ARG A 1 97 ? 4.183 -6.825 15.418 1.00 11.10 78 ARG A N 1
ATOM 611 C CA . ARG A 1 97 ? 4.420 -5.541 16.062 1.00 10.77 78 ARG A CA 1
ATOM 612 C C . ARG A 1 97 ? 5.483 -5.586 17.146 1.00 11.73 78 ARG A C 1
ATOM 613 O O . ARG A 1 97 ? 5.741 -4.549 17.769 1.00 10.58 78 ARG A O 1
ATOM 621 N N . PHE A 1 98 ? 6.138 -6.732 17.363 1.00 13.00 79 PHE A N 1
ATOM 622 C CA . PHE A 1 98 ? 7.062 -6.827 18.490 1.00 9.52 79 PHE A CA 1
ATOM 623 C C . PHE A 1 98 ? 8.163 -5.775 18.401 1.00 10.76 79 PHE A C 1
ATOM 624 O O . PHE A 1 98 ? 8.441 -5.070 19.382 1.00 8.77 79 PHE A O 1
ATOM 632 N N . TRP A 1 99 ? 8.813 -5.657 17.237 1.00 8.65 80 TRP A N 1
ATOM 633 C CA . TRP A 1 99 ? 9.936 -4.718 17.148 1.00 7.42 80 TRP A CA 1
ATOM 634 C C . TRP A 1 99 ? 9.459 -3.276 17.281 1.00 8.94 80 TRP A C 1
ATOM 635 O O . TRP A 1 99 ? 10.142 -2.439 17.886 1.00 9.76 80 TRP A O 1
ATOM 646 N N . GLY A 1 100 ? 8.281 -2.969 16.737 1.00 9.60 81 GLY A N 1
ATOM 647 C CA . GLY A 1 100 ? 7.751 -1.625 16.869 1.00 10.85 81 GLY A CA 1
ATOM 648 C C . GLY A 1 100 ? 7.405 -1.254 18.297 1.00 12.20 81 GLY A C 1
ATOM 649 O O . GLY A 1 100 ? 7.461 -0.074 18.665 1.00 14.03 81 GLY A O 1
ATOM 650 N N . ASN A 1 101 ? 7.050 -2.245 19.119 1.00 9.08 82 ASN A N 1
ATOM 651 C CA . ASN A 1 101 ? 6.664 -2.025 20.508 1.00 9.02 82 ASN A CA 1
ATOM 652 C C . ASN A 1 101 ? 7.847 -2.071 21.470 1.00 10.22 82 ASN A C 1
ATOM 653 O O . ASN A 1 101 ? 7.660 -1.813 22.665 1.00 10.64 82 ASN A O 1
ATOM 658 N N . LEU A 1 102 ? 9.046 -2.405 20.987 1.00 8.87 83 LEU A N 1
ATOM 659 C CA . LEU A 1 102 ? 10.189 -2.582 21.887 1.00 7.30 83 LEU A CA 1
ATOM 660 C C . LEU A 1 102 ? 10.452 -1.327 22.709 1.00 9.70 83 LEU A C 1
ATOM 661 O O . LEU A 1 102 ? 10.817 -1.416 23.887 1.00 9.37 83 LEU A O 1
ATOM 666 N N . TYR A 1 103 ? 10.245 -0.153 22.108 1.00 8.92 84 TYR A N 1
ATOM 667 C CA . TYR A 1 103 ? 10.452 1.118 22.798 1.00 10.03 84 TYR A CA 1
ATOM 668 C C . TYR A 1 103 ? 9.613 1.230 24.066 1.00 13.03 84 TYR A C 1
ATOM 669 O O . TYR A 1 103 ? 10.007 1.927 25.007 1.00 11.23 84 TYR A O 1
ATOM 678 N N . ASN A 1 104 ? 8.450 0.571 24.113 1.00 9.33 85 ASN A N 1
ATOM 679 C CA . ASN A 1 104 ? 7.625 0.618 25.319 1.00 12.28 85 ASN A CA 1
ATOM 680 C C . ASN A 1 104 ? 8.345 0.022 26.521 1.00 14.58 85 ASN A C 1
ATOM 681 O O . ASN A 1 104 ? 8.068 0.407 27.665 1.00 16.29 85 ASN A O 1
ATOM 686 N N . TYR A 1 105 ? 9.264 -0.909 26.282 1.00 11.27 86 TYR A N 1
ATOM 687 C CA . TYR A 1 105 ? 10.028 -1.573 27.330 1.00 11.26 86 TYR A CA 1
ATOM 688 C C . TYR A 1 105 ? 11.408 -0.964 27.517 1.00 11.76 86 TYR A C 1
ATOM 689 O O . TYR A 1 105 ? 11.858 -0.806 28.658 1.00 12.87 86 TYR A O 1
ATOM 698 N N . PHE A 1 106 ? 12.083 -0.603 26.416 1.00 10.28 87 PHE A N 1
ATOM 699 C CA . PHE A 1 106 ? 13.387 0.050 26.421 1.00 11.10 87 PHE A CA 1
ATOM 700 C C . PHE A 1 106 ? 13.214 1.439 25.810 1.00 11.98 87 PHE A C 1
ATOM 701 O O . PHE A 1 106 ? 13.460 1.615 24.605 1.00 11.21 87 PHE A O 1
ATOM 709 N N . PRO A 1 107 ? 12.775 2.447 26.583 1.00 11.48 88 PRO A N 1
ATOM 710 C CA . PRO A 1 107 ? 12.351 3.732 25.971 1.00 12.06 88 PRO A CA 1
ATOM 711 C C . PRO A 1 107 ? 13.515 4.657 25.641 1.00 12.11 88 PRO A C 1
ATOM 712 O O . PRO A 1 107 ? 13.674 5.751 26.197 1.00 11.98 88 PRO A O 1
ATOM 716 N N . LYS A 1 108 ? 14.334 4.226 24.676 1.00 9.65 89 LYS A N 1
ATOM 717 C CA . LYS A 1 108 ? 15.492 4.921 24.140 1.00 11.70 89 LYS A CA 1
ATOM 718 C C . LYS A 1 108 ? 15.241 5.330 22.696 1.00 11.36 89 LYS A C 1
ATOM 719 O O . LYS A 1 108 ? 14.760 4.515 21.904 1.00 10.16 89 LYS A O 1
ATOM 725 N N . PRO A 1 109 ? 15.582 6.560 22.318 1.00 10.66 90 PRO A N 1
ATOM 726 C CA . PRO A 1 109 ? 15.467 6.946 20.901 1.00 11.82 90 PRO A CA 1
ATOM 727 C C . PRO A 1 109 ? 16.116 5.963 19.949 1.00 12.80 90 PRO A C 1
ATOM 728 O O . PRO A 1 109 ? 15.538 5.654 18.894 1.00 11.04 90 PRO A O 1
ATOM 732 N N . GLU A 1 110 ? 17.307 5.454 20.289 1.00 10.02 91 GLU A N 1
ATOM 733 C CA . GLU A 1 110 ? 17.978 4.544 19.372 1.00 11.82 91 GLU A CA 1
ATOM 734 C C . GLU A 1 110 ? 17.257 3.195 19.286 1.00 10.58 91 GLU A C 1
ATOM 735 O O . GLU A 1 110 ? 17.337 2.523 18.252 1.00 10.27 91 GLU A O 1
ATOM 741 N N . ILE A 1 111 ? 16.545 2.792 20.339 1.00 7.92 92 ILE A N 1
ATOM 742 C CA . ILE A 1 111 ? 15.724 1.583 20.265 1.00 10.21 92 ILE A CA 1
ATOM 743 C C . ILE A 1 111 ? 14.559 1.781 19.305 1.00 10.29 92 ILE A C 1
ATOM 744 O O . ILE A 1 111 ? 14.249 0.901 18.492 1.00 11.18 92 ILE A O 1
ATOM 749 N N . GLU A 1 112 ? 13.873 2.923 19.408 1.00 8.75 93 GLU A N 1
ATOM 750 C CA . GLU A 1 112 ? 12.802 3.233 18.471 1.00 11.36 93 GLU A CA 1
ATOM 751 C C . GLU A 1 112 ? 13.325 3.314 17.040 1.00 10.50 93 GLU A C 1
ATOM 752 O O . GLU A 1 112 ? 12.675 2.810 16.116 1.00 9.82 93 GLU A O 1
ATOM 758 N N . ASP A 1 113 ? 14.504 3.927 16.838 1.00 9.23 94 ASP A N 1
ATOM 759 C CA . ASP A 1 113 ? 15.112 3.966 15.503 1.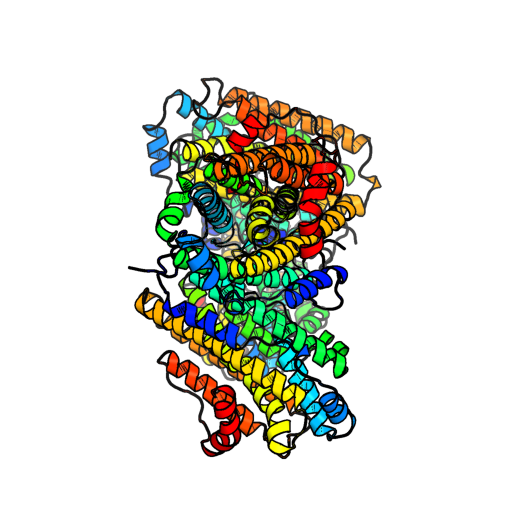00 10.28 94 ASP A CA 1
ATOM 760 C C . ASP A 1 113 ? 15.223 2.576 14.898 1.00 9.98 94 ASP A C 1
ATOM 761 O O . ASP A 1 113 ? 14.875 2.363 13.733 1.00 9.18 94 ASP A O 1
ATOM 766 N N . VAL A 1 114 ? 15.746 1.621 15.667 1.00 9.21 95 VAL A N 1
ATOM 767 C CA . VAL A 1 114 ? 15.926 0.275 15.132 1.00 8.48 95 VAL A CA 1
ATOM 768 C C . VAL A 1 114 ? 14.592 -0.456 15.050 1.00 8.50 95 VAL A C 1
ATOM 769 O O . VAL A 1 114 ? 14.239 -1.017 14.003 1.00 6.59 95 VAL A O 1
ATOM 773 N N . GLY A 1 115 ? 13.834 -0.444 16.149 1.00 6.83 96 GLY A N 1
ATOM 774 C CA . GLY A 1 115 ? 12.589 -1.198 16.197 1.00 6.52 96 GLY A CA 1
ATOM 775 C C . GLY A 1 115 ? 11.571 -0.735 15.167 1.00 6.44 96 GLY A C 1
ATOM 776 O O . GLY A 1 115 ? 10.905 -1.553 14.536 1.00 7.16 96 GLY A O 1
ATOM 777 N N . GLY A 1 116 ? 11.427 0.581 14.999 1.00 6.89 97 GLY A N 1
ATOM 778 C CA . GLY A 1 116 ? 10.505 1.081 13.987 1.00 7.48 97 GLY A CA 1
ATOM 779 C C . GLY A 1 116 ? 10.940 0.747 12.576 1.00 7.88 97 GLY A C 1
ATOM 780 O O . GLY A 1 116 ? 10.108 0.475 11.699 1.00 8.67 97 GLY A O 1
ATOM 781 N N . SER A 1 117 ? 12.248 0.777 12.322 1.00 5.77 98 SER A N 1
ATOM 782 C CA . SER A 1 117 ? 12.729 0.383 11.004 1.00 5.87 98 SER A CA 1
ATOM 783 C C . SER A 1 117 ? 12.521 -1.112 10.778 1.00 5.72 98 SER A C 1
ATOM 784 O O . SER A 1 117 ? 12.184 -1.536 9.666 1.00 7.00 98 SER A O 1
ATOM 787 N N . PHE A 1 118 ? 12.715 -1.924 11.822 1.00 6.68 99 PHE A N 1
ATOM 788 C CA . PHE A 1 118 ? 12.450 -3.358 11.698 1.00 5.68 99 PHE A CA 1
ATOM 789 C C . PHE A 1 118 ? 10.974 -3.634 11.439 1.00 6.33 99 PHE A C 1
ATOM 790 O O . PHE A 1 118 ? 10.630 -4.525 10.652 1.00 7.67 99 PHE A O 1
ATOM 798 N N . LEU A 1 119 ? 10.080 -2.919 12.132 1.00 6.37 100 LEU A N 1
ATOM 799 C CA . LEU A 1 119 ? 8.666 -3.164 11.915 1.00 6.91 100 LEU A CA 1
ATOM 800 C C . LEU A 1 119 ? 8.304 -2.892 10.466 1.00 8.20 100 LEU A C 1
ATOM 801 O O . LEU A 1 119 ? 7.576 -3.668 9.846 1.00 7.73 100 LEU A O 1
ATOM 806 N N . GLU A 1 120 ? 8.836 -1.808 9.897 1.00 6.16 101 GLU A N 1
ATOM 807 C CA . GLU A 1 120 ? 8.532 -1.525 8.500 1.00 6.02 101 GLU A CA 1
ATOM 808 C C . GLU A 1 120 ? 9.044 -2.640 7.596 1.00 7.07 101 GLU A C 1
ATOM 809 O O . GLU A 1 120 ? 8.364 -3.026 6.633 1.00 6.68 101 GLU A O 1
ATOM 815 N N . SER A 1 121 ? 10.220 -3.198 7.907 1.00 6.60 102 SER A N 1
ATOM 816 C CA . SER A 1 121 ? 10.716 -4.303 7.092 1.00 6.48 102 SER A CA 1
ATOM 817 C C . SER A 1 121 ? 9.760 -5.488 7.137 1.00 7.61 102 SER A C 1
ATOM 818 O O . SER A 1 121 ? 9.577 -6.174 6.123 1.00 7.50 102 SER A O 1
ATOM 821 N N . GLU A 1 122 ? 9.091 -5.708 8.271 1.00 6.84 103 GLU A N 1
ATOM 822 C CA . GLU A 1 122 ? 8.145 -6.822 8.348 1.00 7.60 103 GLU A CA 1
ATOM 823 C C . GLU A 1 122 ? 6.882 -6.557 7.537 1.00 6.60 103 GLU A C 1
ATOM 824 O O . GLU A 1 122 ? 6.255 -7.504 7.046 1.00 8.80 103 GLU A O 1
ATOM 830 N N . ILE A 1 123 ? 6.486 -5.291 7.395 1.00 6.33 104 ILE A N 1
ATOM 831 C CA . ILE A 1 123 ? 5.388 -4.976 6.486 1.00 6.87 104 ILE A CA 1
ATOM 832 C C . ILE A 1 123 ? 5.773 -5.359 5.064 1.00 6.52 104 ILE A C 1
ATOM 833 O O . ILE A 1 123 ? 4.986 -5.969 4.328 1.00 7.62 104 ILE A O 1
ATOM 838 N N . ARG A 1 124 ? 7.006 -5.031 4.664 1.00 7.19 105 ARG A N 1
ATOM 839 C CA . ARG A 1 124 ? 7.473 -5.396 3.329 1.00 7.45 105 ARG A CA 1
ATOM 840 C C . ARG A 1 124 ? 7.498 -6.907 3.141 1.00 7.79 105 ARG A C 1
ATOM 841 O O . ARG A 1 124 ? 7.143 -7.409 2.066 1.00 8.81 105 ARG A O 1
ATOM 849 N N . HIS A 1 125 ? 7.923 -7.653 4.170 1.00 6.52 106 HIS A N 1
ATOM 850 C CA . HIS A 1 125 ? 7.888 -9.113 4.077 1.00 6.93 106 HIS A CA 1
ATOM 851 C C . HIS A 1 125 ? 6.465 -9.620 3.898 1.00 8.06 106 HIS A C 1
ATOM 852 O O . HIS A 1 125 ? 6.207 -10.513 3.069 1.00 8.24 106 HIS A O 1
ATOM 859 N N . LYS A 1 126 ? 5.538 -9.100 4.710 1.00 6.15 107 LYS A N 1
ATOM 860 C CA . LYS A 1 126 ? 4.147 -9.529 4.632 1.00 7.76 107 LYS A CA 1
ATOM 861 C C . LYS A 1 126 ? 3.614 -9.336 3.222 1.00 8.15 107 LYS A C 1
ATOM 862 O O . LYS A 1 126 ? 2.953 -10.219 2.667 1.00 9.24 107 LYS A O 1
ATOM 868 N N . ASP A 1 127 ? 3.908 -8.186 2.623 1.00 7.67 108 ASP A N 1
ATOM 869 C CA . ASP A 1 127 ? 3.391 -7.910 1.291 1.00 8.37 108 ASP A CA 1
ATOM 870 C C . ASP A 1 127 ? 3.962 -8.884 0.265 1.00 8.18 108 ASP A C 1
ATOM 871 O O . ASP A 1 127 ? 3.242 -9.341 -0.632 1.00 9.55 108 ASP A O 1
ATOM 876 N N . ALA A 1 128 ? 5.247 -9.231 0.395 1.00 8.05 109 ALA A N 1
ATOM 877 C CA . ALA A 1 128 ? 5.870 -10.140 -0.564 1.00 7.39 109 ALA A CA 1
ATOM 878 C C . ALA A 1 128 ? 5.225 -11.520 -0.513 1.00 8.80 109 ALA A C 1
ATOM 879 O O . ALA A 1 128 ? 4.882 -12.097 -1.553 1.00 8.86 109 ALA A O 1
ATOM 881 N N . TYR A 1 129 ? 5.040 -12.071 0.693 1.00 7.15 110 TYR A N 1
ATOM 882 C CA . TYR A 1 129 ? 4.521 -13.438 0.771 1.00 10.02 110 TYR A CA 1
ATOM 883 C C . TYR A 1 129 ? 3.016 -13.482 0.557 1.00 8.60 110 TYR A C 1
ATOM 884 O O . TYR A 1 129 ? 2.503 -14.474 0.025 1.00 11.12 110 TYR A O 1
ATOM 893 N N . SER A 1 130 ? 2.306 -12.400 0.893 1.00 9.33 111 SER A N 1
ATOM 894 C CA . SER A 1 130 ? 0.892 -12.314 0.531 1.00 9.96 111 SER A CA 1
ATOM 895 C C . SER A 1 130 ? 0.720 -12.344 -0.979 1.00 12.42 111 SER A C 1
ATOM 896 O O . SER A 1 130 ? -0.176 -13.020 -1.501 1.00 10.87 111 SER A O 1
ATOM 899 N N . PHE A 1 131 ? 1.577 -11.613 -1.691 1.00 9.69 112 PHE A N 1
ATOM 900 C CA . PHE A 1 131 ? 1.564 -11.616 -3.148 1.00 9.44 112 PHE A CA 1
ATOM 901 C C . PHE A 1 131 ? 1.843 -13.004 -3.705 1.00 13.44 112 PHE A C 1
ATOM 902 O O . PHE A 1 131 ? 1.158 -13.460 -4.631 1.00 12.65 112 PHE A O 1
ATOM 910 N N . LEU A 1 132 ? 2.825 -13.706 -3.132 1.00 10.79 113 LEU A N 1
ATOM 911 C CA . LEU A 1 132 ? 3.182 -15.025 -3.647 1.00 12.63 113 LEU A CA 1
ATOM 912 C C . LEU A 1 132 ? 2.105 -16.062 -3.350 1.00 11.43 113 LEU A C 1
ATOM 913 O O . LEU A 1 132 ? 1.875 -16.959 -4.167 1.00 13.49 113 LEU A O 1
ATOM 918 N N . LEU A 1 133 ? 1.450 -15.980 -2.185 1.00 10.92 114 LEU A N 1
ATOM 919 C CA . LEU A 1 133 ? 0.300 -16.847 -1.928 1.00 10.89 114 LEU A CA 1
ATOM 920 C C . LEU A 1 133 ? -0.748 -16.684 -3.023 1.00 13.24 114 LEU A C 1
ATOM 921 O O . LEU A 1 133 ? -1.269 -17.670 -3.554 1.00 16.78 114 LEU A O 1
ATOM 926 N N . GLU A 1 134 ? -1.054 -15.438 -3.384 1.00 13.06 115 GLU A N 1
ATOM 927 C CA . GLU A 1 134 ? -2.066 -15.198 -4.405 1.00 15.08 115 GLU A CA 1
ATOM 928 C C . GLU A 1 134 ? -1.618 -15.716 -5.769 1.00 15.39 115 GLU A C 1
ATOM 929 O O . GLU A 1 134 ? -2.408 -16.341 -6.490 1.00 15.21 115 GLU A O 1
ATOM 935 N N . LYS A 1 135 ? -0.351 -15.484 -6.130 1.00 12.28 116 LYS A N 1
ATOM 936 C CA . LYS A 1 135 ? 0.122 -15.845 -7.464 1.00 14.12 116 LYS A CA 1
ATOM 937 C C . LYS A 1 135 ? 0.274 -17.345 -7.624 1.00 15.34 116 LYS A C 1
ATOM 938 O O . LYS A 1 135 ? 0.149 -17.855 -8.743 1.00 16.33 116 LYS A O 1
ATOM 944 N N . LEU A 1 136 ? 0.553 -18.064 -6.539 1.00 14.25 117 LEU A N 1
ATOM 945 C CA . LEU A 1 136 ? 0.647 -19.518 -6.581 1.00 15.32 117 LEU A CA 1
ATOM 946 C C . LEU A 1 136 ? -0.689 -20.202 -6.317 1.00 12.30 117 LEU A C 1
ATOM 947 O O . LEU A 1 136 ? -0.732 -21.437 -6.265 1.00 16.74 117 LEU A O 1
ATOM 952 N N . GLY A 1 137 ? -1.773 -19.441 -6.173 1.00 12.83 118 GLY A N 1
ATOM 953 C CA . GLY A 1 137 ? -3.086 -20.030 -5.967 1.00 14.72 118 GLY A CA 1
ATOM 954 C C . GLY A 1 137 ? -3.271 -20.674 -4.613 1.00 15.13 118 GLY A C 1
ATOM 955 O O . GLY A 1 137 ? -4.023 -21.642 -4.492 1.00 19.51 118 GLY A O 1
ATOM 956 N N . LEU A 1 138 ? -2.609 -20.153 -3.580 1.00 14.73 119 LEU A N 1
ATOM 957 C CA . LEU A 1 138 ? -2.578 -20.788 -2.266 1.00 13.35 119 LEU A CA 1
ATOM 958 C C . LEU A 1 138 ? -3.432 -20.066 -1.231 1.00 13.23 119 LEU A C 1
ATOM 959 O O . LEU A 1 138 ? -3.344 -20.392 -0.036 1.00 13.25 119 LEU A O 1
ATOM 964 N N . ASN A 1 139 ? -4.252 -19.095 -1.654 1.00 14.37 120 ASN A N 1
ATOM 965 C CA . ASN A 1 139 ? -5.031 -18.303 -0.705 1.00 17.15 120 ASN A CA 1
ATOM 966 C C . ASN A 1 139 ? -5.954 -19.176 0.131 1.00 18.62 120 ASN A C 1
ATOM 967 O O . ASN A 1 139 ? -6.016 -19.028 1.354 1.00 15.29 120 ASN A O 1
ATOM 972 N N . GLU A 1 140 ? -6.689 -20.092 -0.508 1.00 16.79 121 GLU A N 1
ATOM 973 C CA . GLU A 1 140 ? -7.627 -20.905 0.262 1.00 17.96 121 GLU A CA 1
ATOM 974 C C . GLU A 1 140 ? -6.900 -21.887 1.171 1.00 14.30 121 GLU A C 1
ATOM 975 O O . GLU A 1 140 ? -7.297 -22.078 2.327 1.00 16.09 121 GLU A O 1
ATOM 981 N N . MET A 1 141 ? -5.815 -22.500 0.689 1.00 15.78 122 MET A N 1
ATOM 982 C CA . MET A 1 141 ? -5.024 -23.348 1.575 1.00 15.03 122 MET A CA 1
ATOM 983 C C . MET A 1 141 ? -4.518 -22.562 2.775 1.00 12.82 122 MET A C 1
ATOM 984 O O . MET A 1 141 ? -4.528 -23.067 3.901 1.00 15.75 122 MET A O 1
ATOM 989 N N . PHE A 1 142 ? -4.097 -21.312 2.556 1.00 13.44 123 PHE A N 1
ATOM 990 C CA . PHE A 1 142 ? -3.554 -20.521 3.654 1.00 13.63 123 PHE A CA 1
ATOM 991 C C . PHE A 1 142 ? -4.639 -20.160 4.663 1.00 13.02 123 PHE A C 1
ATOM 992 O O . PHE A 1 142 ? -4.385 -20.140 5.874 1.00 13.91 123 PHE A O 1
ATOM 1000 N N . ARG A 1 143 ? -5.861 -19.886 4.183 1.00 13.70 124 ARG A N 1
ATOM 1001 C CA . ARG A 1 143 ? -6.958 -19.603 5.102 1.00 14.27 124 ARG A CA 1
ATOM 1002 C C . ARG A 1 143 ? -7.178 -20.751 6.080 1.00 13.88 124 ARG A C 1
ATOM 1003 O O . ARG A 1 143 ? -7.605 -20.524 7.217 1.00 16.93 124 ARG A O 1
ATOM 1011 N N . ASN A 1 144 ? -6.851 -21.978 5.673 1.00 12.79 125 ASN A N 1
ATOM 1012 C CA . ASN A 1 144 ? -7.047 -23.166 6.495 1.00 14.68 125 ASN A CA 1
ATOM 1013 C C . ASN A 1 144 ? -5.743 -23.709 7.072 1.00 12.66 125 ASN A C 1
ATOM 1014 O O . ASN A 1 144 ? -5.690 -24.878 7.459 1.00 15.06 125 ASN A O 1
ATOM 1019 N N . VAL A 1 145 ? -4.694 -22.883 7.155 1.00 13.48 126 VAL A N 1
ATOM 1020 C CA . VAL A 1 145 ? -3.374 -23.406 7.499 1.00 11.14 126 VAL A CA 1
ATOM 1021 C C . VAL A 1 145 ? -3.328 -23.952 8.926 1.00 15.19 126 VAL A C 1
ATOM 1022 O O . VAL A 1 145 ? -2.465 -24.779 9.244 1.00 13.17 126 VAL A O 1
ATOM 1026 N N . ARG A 1 146 ? -4.254 -23.544 9.795 1.00 17.16 127 ARG A N 1
ATOM 1027 C CA . ARG A 1 146 ? -4.258 -24.085 11.152 1.00 16.68 127 ARG A CA 1
ATOM 1028 C C . ARG A 1 146 ? -4.737 -25.530 11.224 1.00 18.49 127 ARG A C 1
ATOM 1029 O O . ARG A 1 146 ? -4.596 -26.156 12.281 1.00 22.38 127 ARG A O 1
ATOM 1037 N N . GLN A 1 147 ? -5.261 -26.095 10.136 1.00 19.64 128 GLN A N 1
ATOM 1038 C CA . GLN A 1 147 ? -5.638 -27.502 10.179 1.00 19.91 128 GLN A CA 1
ATOM 1039 C C . GLN A 1 147 ? -4.429 -28.410 10.314 1.00 21.91 128 GLN A C 1
ATOM 1040 O O . GLN A 1 147 ? -4.578 -29.557 10.744 1.00 24.19 128 GLN A O 1
ATOM 1046 N N . TYR A 1 148 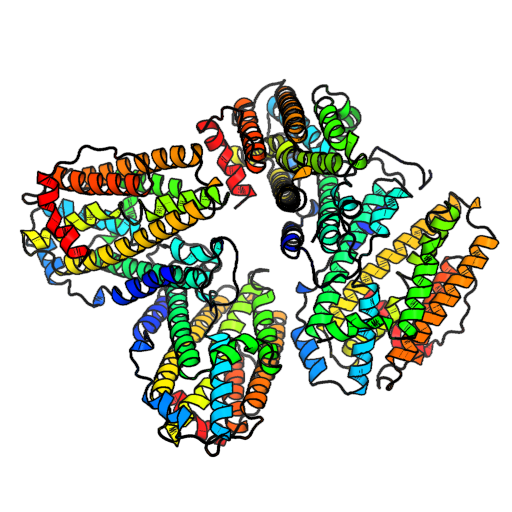? -3.242 -27.931 9.951 1.00 15.67 129 TYR A N 1
ATOM 1047 C CA . TYR A 1 148 ? -2.071 -28.787 9.922 1.00 14.30 129 TYR A CA 1
ATOM 1048 C C . TYR A 1 148 ? -1.468 -28.891 11.311 1.00 13.05 129 TYR A C 1
ATOM 1049 O O . TYR A 1 148 ? -1.186 -27.874 11.956 1.00 14.33 129 TYR A O 1
ATOM 1058 N N . LYS A 1 149 ? -1.263 -30.129 11.757 1.00 13.41 130 LYS A N 1
ATOM 1059 C CA . LYS A 1 149 ? -0.771 -30.370 13.108 1.00 12.06 130 LYS A CA 1
ATOM 1060 C C . LYS A 1 149 ? 0.564 -29.675 13.350 1.00 13.58 130 LYS A C 1
ATOM 1061 O O . LYS A 1 149 ? 0.794 -29.119 14.430 1.00 12.93 130 LYS A O 1
ATOM 1067 N N . ALA A 1 150 ? 1.470 -29.721 12.371 1.00 11.39 131 ALA A N 1
ATOM 1068 C CA . ALA A 1 150 ? 2.783 -29.108 12.569 1.00 8.37 131 ALA A CA 1
ATOM 1069 C C . ALA A 1 150 ? 2.672 -27.595 12.700 1.00 9.98 131 ALA A C 1
ATOM 1070 O O . ALA A 1 150 ? 3.422 -26.970 13.462 1.00 8.66 131 ALA A O 1
ATOM 1072 N N . ILE A 1 151 ? 1.751 -26.990 11.959 1.00 10.12 132 ILE A N 1
ATOM 1073 C CA . ILE A 1 151 ? 1.523 -25.557 12.094 1.00 10.33 132 ILE A CA 1
ATOM 1074 C C . ILE A 1 151 ? 0.978 -25.245 13.483 1.00 8.40 132 ILE A C 1
ATOM 1075 O O . ILE A 1 151 ? 1.391 -24.273 14.122 1.00 9.79 132 ILE A O 1
ATOM 1080 N N . MET A 1 152 ? 0.066 -26.077 13.989 1.00 10.62 133 MET A N 1
ATOM 1081 C CA . MET A 1 152 ? -0.446 -25.842 15.333 1.00 12.46 133 MET A CA 1
ATOM 1082 C C . MET A 1 152 ? 0.662 -25.952 16.372 1.00 11.01 133 MET A C 1
ATOM 1083 O O . MET A 1 152 ? 0.676 -25.194 17.349 1.00 10.27 133 MET A O 1
ATOM 1088 N N . ALA A 1 153 ? 1.612 -26.869 16.167 1.00 9.41 134 ALA A N 1
ATOM 1089 C CA . ALA A 1 153 ? 2.738 -26.983 17.092 1.00 9.40 134 ALA A CA 1
ATOM 1090 C C . ALA A 1 153 ? 3.560 -25.698 17.112 1.00 9.97 134 ALA A C 1
ATOM 1091 O O . ALA A 1 153 ? 4.018 -25.259 18.176 1.00 9.26 134 ALA A O 1
ATOM 1093 N N . ARG A 1 154 ? 3.728 -25.065 15.947 1.00 8.60 135 ARG A N 1
ATOM 1094 C CA . ARG A 1 154 ? 4.472 -23.809 15.878 1.00 8.92 135 ARG A CA 1
ATOM 1095 C C . ARG A 1 154 ? 3.703 -22.675 16.536 1.00 8.41 135 ARG A C 1
ATOM 1096 O O . ARG A 1 154 ? 4.272 -21.890 17.298 1.00 10.57 135 ARG A O 1
ATOM 1104 N N . ILE A 1 155 ? 2.406 -22.556 16.234 1.00 9.30 136 ILE A N 1
ATOM 1105 C CA . ILE A 1 155 ? 1.576 -21.546 16.897 1.00 8.71 136 ILE A CA 1
ATOM 1106 C C . ILE A 1 155 ? 1.674 -21.686 18.407 1.00 11.11 136 ILE A C 1
ATOM 1107 O O . ILE A 1 155 ? 1.784 -20.693 19.137 1.00 13.73 136 ILE A O 1
ATOM 1112 N N . GLU A 1 156 ? 1.665 -22.927 18.895 1.00 10.67 137 GLU A N 1
ATOM 1113 C CA . GLU A 1 156 ? 1.703 -23.147 20.338 1.00 10.14 137 GLU A CA 1
ATOM 1114 C C . GLU A 1 156 ? 3.002 -22.638 20.956 1.00 10.76 137 GLU A C 1
ATOM 1115 O O . GLU A 1 156 ? 2.975 -21.991 22.012 1.00 11.86 137 GLU A O 1
ATOM 1121 N N . TYR A 1 157 ? 4.151 -22.892 20.320 1.00 10.60 138 TYR A N 1
ATOM 1122 C CA . TYR A 1 157 ? 5.375 -22.412 20.957 1.00 9.13 138 TYR A CA 1
ATOM 1123 C C . TYR A 1 157 ? 5.540 -20.914 20.793 1.00 8.97 138 TYR A C 1
ATOM 1124 O O . TYR A 1 157 ? 6.103 -20.260 21.680 1.00 11.13 138 TYR A O 1
ATOM 1133 N N . MET A 1 158 ? 5.062 -20.352 19.681 1.00 9.52 139 MET A N 1
ATOM 1134 C CA . MET A 1 158 ? 5.173 -18.909 19.512 1.00 10.61 139 MET A CA 1
ATOM 1135 C C . MET A 1 158 ? 4.296 -18.180 20.518 1.00 13.14 139 MET A C 1
ATOM 1136 O O . MET A 1 158 ? 4.691 -17.135 21.052 1.00 12.35 139 MET A O 1
ATOM 1141 N N . GLU A 1 159 ? 3.118 -18.734 20.815 1.00 11.72 140 GLU A N 1
ATOM 1142 C CA . GLU A 1 159 ? 2.291 -18.178 21.882 1.00 13.33 140 GLU A CA 1
ATOM 1143 C C . GLU A 1 159 ? 2.961 -18.350 23.240 1.00 13.80 140 GLU A C 1
ATOM 1144 O O . GLU A 1 159 ? 2.978 -17.411 24.043 1.00 13.76 140 GLU A O 1
ATOM 1150 N N . ALA A 1 160 ? 3.568 -19.517 23.485 1.00 11.97 141 ALA A N 1
ATOM 1151 C CA . ALA A 1 160 ? 4.289 -19.739 24.736 1.00 13.74 141 ALA A CA 1
ATOM 1152 C C . ALA A 1 160 ? 5.424 -18.741 24.914 1.00 12.59 141 ALA A C 1
ATOM 1153 O O . ALA A 1 160 ? 5.677 -18.282 26.037 1.00 12.81 141 ALA A O 1
ATOM 1155 N N . PHE A 1 161 ? 6.135 -18.417 23.824 1.00 11.59 142 PHE A N 1
ATOM 1156 C CA . PHE A 1 161 ? 7.254 -17.467 23.881 1.00 11.81 142 PHE A CA 1
ATOM 1157 C C . PHE A 1 161 ? 6.811 -16.119 24.433 1.00 14.70 142 PHE A C 1
ATOM 1158 O O . PHE A 1 161 ? 7.578 -15.446 25.133 1.00 14.28 142 PHE A O 1
ATOM 1166 N N . MET A 1 162 ? 5.589 -15.691 24.084 1.00 12.19 143 MET A N 1
ATOM 1167 C CA . MET A 1 162 ? 5.110 -14.328 24.307 1.00 12.76 143 MET A CA 1
ATOM 1168 C C . MET A 1 162 ? 4.117 -14.163 25.449 1.00 12.79 143 MET A C 1
ATOM 1169 O O . MET A 1 162 ? 3.828 -13.019 25.814 1.00 13.15 143 MET A O 1
ATOM 1174 N N . ARG A 1 163 ? 3.528 -15.240 25.974 1.00 11.80 144 ARG A N 1
ATOM 1175 C CA . ARG A 1 163 ? 2.278 -15.044 26.710 1.00 14.50 144 ARG A CA 1
ATOM 1176 C C . ARG A 1 163 ? 2.489 -14.284 28.017 1.00 13.52 144 ARG A C 1
ATOM 1177 O O . ARG A 1 163 ? 1.567 -13.600 28.481 1.00 14.26 144 ARG A O 1
ATOM 1185 N N . LYS A 1 164 ? 3.686 -14.357 28.602 1.00 14.19 145 LYS A N 1
ATOM 1186 C CA . LYS A 1 164 ? 3.975 -13.677 29.863 1.00 12.04 145 LYS A CA 1
ATOM 1187 C C . LYS A 1 164 ? 4.804 -12.417 29.681 1.00 11.44 145 LYS A C 1
ATOM 1188 O O . LYS A 1 164 ? 5.312 -11.886 30.673 1.00 13.12 145 LYS A O 1
ATOM 1194 N N . LYS A 1 165 ? 4.939 -11.903 28.451 1.00 9.10 146 LYS A N 1
ATOM 1195 C CA . LYS A 1 165 ? 5.909 -10.834 28.221 1.00 10.88 146 LYS A CA 1
ATOM 1196 C C . LYS A 1 165 ? 5.601 -9.567 29.010 1.00 14.22 146 LYS A C 1
ATOM 1197 O O . LYS A 1 165 ? 6.503 -8.755 29.221 1.00 14.55 146 LYS A O 1
ATOM 1203 N N . ASP A 1 166 ? 4.363 -9.371 29.460 1.00 12.64 147 ASP A N 1
ATOM 1204 C CA . ASP A 1 166 ? 4.013 -8.164 30.199 1.00 12.80 147 ASP A CA 1
ATOM 1205 C C . ASP A 1 166 ? 3.848 -8.411 31.692 1.00 14.90 147 ASP A C 1
ATOM 1206 O O . ASP A 1 166 ? 3.376 -7.527 32.415 1.00 19.26 147 ASP A O 1
ATOM 1211 N N . VAL A 1 167 ? 4.264 -9.575 32.180 1.00 15.37 148 VAL A N 1
ATOM 1212 C CA . VAL A 1 167 ? 4.095 -9.876 33.597 1.00 15.97 148 VAL A CA 1
ATOM 1213 C C . VAL A 1 167 ? 5.226 -9.284 34.432 1.00 20.34 148 VAL A C 1
ATOM 1214 O O . VAL A 1 167 ? 5.008 -8.849 35.569 1.00 20.33 148 VAL A O 1
ATOM 1218 N N . SER A 1 168 ? 6.442 -9.242 33.894 1.00 15.44 149 SER A N 1
ATOM 1219 C CA . SER A 1 168 ? 7.591 -8.758 34.654 1.00 17.48 149 SER A CA 1
ATOM 1220 C C . SER A 1 168 ? 8.718 -8.440 33.685 1.00 18.22 149 SER A C 1
ATOM 1221 O O . SER A 1 168 ? 8.698 -8.868 32.529 1.00 14.93 149 SER A O 1
ATOM 1224 N N . GLN A 1 169 ? 9.710 -7.688 34.178 1.00 15.51 150 GLN A N 1
ATOM 1225 C CA . GLN A 1 169 ? 10.902 -7.423 33.371 1.00 15.22 150 GLN A CA 1
ATOM 1226 C C . GLN A 1 169 ? 11.583 -8.722 32.966 1.00 13.36 150 GLN A C 1
ATOM 1227 O O . GLN A 1 169 ? 12.010 -8.881 31.813 1.00 15.31 150 GLN A O 1
ATOM 1233 N N . GLN A 1 170 ? 11.697 -9.663 33.902 1.00 14.71 151 GLN A N 1
ATOM 1234 C CA . GLN A 1 170 ? 12.355 -10.930 33.602 1.00 14.38 151 GLN A CA 1
ATOM 1235 C C . GLN A 1 170 ? 11.603 -11.712 32.529 1.00 12.09 151 GLN A C 1
ATOM 1236 O O . GLN A 1 170 ? 12.219 -12.297 31.629 1.00 13.96 151 GLN A O 1
ATOM 1242 N N . ASP A 1 171 ? 10.272 -11.725 32.602 1.00 11.59 152 ASP A N 1
ATOM 1243 C CA . ASP A 1 171 ? 9.475 -12.407 31.586 1.00 11.07 152 ASP A CA 1
ATOM 1244 C C . ASP A 1 171 ? 9.589 -11.723 30.229 1.00 10.95 152 ASP A C 1
ATOM 1245 O O . ASP A 1 171 ? 9.629 -12.396 29.192 1.00 11.09 152 ASP A O 1
ATOM 1250 N N . PHE A 1 172 ? 9.611 -10.390 30.211 1.00 10.66 153 PHE A N 1
ATOM 1251 C CA . PHE A 1 172 ? 9.771 -9.707 28.936 1.00 9.56 153 PHE A CA 1
ATOM 1252 C C . PHE A 1 172 ? 11.100 -10.067 28.294 1.00 10.09 153 PHE A C 1
ATOM 1253 O O . PHE A 1 172 ? 11.166 -10.331 27.091 1.00 9.63 153 PHE A O 1
ATOM 1261 N N . VAL A 1 173 ? 12.177 -10.060 29.081 1.00 9.87 154 VAL A N 1
ATOM 1262 C CA . VAL A 1 173 ? 13.489 -10.349 28.517 1.00 7.77 154 VAL A CA 1
ATOM 1263 C C . VAL A 1 173 ? 13.551 -11.789 28.015 1.00 10.50 154 VAL A C 1
ATOM 1264 O O . VAL A 1 173 ? 14.151 -12.070 26.974 1.00 10.91 154 VAL A O 1
ATOM 1268 N N . LEU A 1 174 ? 12.897 -12.717 28.715 1.00 9.80 155 LEU A N 1
ATOM 1269 C CA . LEU A 1 174 ? 12.828 -14.078 28.191 1.00 9.22 155 LEU A CA 1
ATOM 1270 C C . LEU A 1 174 ? 12.106 -14.110 26.846 1.00 8.77 155 LEU A C 1
ATOM 1271 O O . LEU A 1 174 ? 12.576 -14.753 25.898 1.00 10.83 155 LEU A O 1
ATOM 1276 N N . SER A 1 175 ? 10.977 -13.396 26.733 1.00 9.73 156 SER A N 1
ATOM 1277 C CA . SER A 1 175 ? 10.272 -13.329 25.451 1.00 9.88 156 SER A CA 1
ATOM 1278 C C . SER A 1 175 ? 11.155 -12.724 24.368 1.00 10.78 156 SER A C 1
ATOM 1279 O O . SER A 1 175 ? 11.191 -13.217 23.234 1.00 9.64 156 SER A O 1
ATOM 1282 N N . LEU A 1 176 ? 11.868 -11.645 24.702 1.00 8.62 157 LEU A N 1
ATOM 1283 C CA . LEU A 1 176 ? 12.771 -11.010 23.749 1.00 10.61 157 LEU A CA 1
ATOM 1284 C C . LEU A 1 176 ? 13.852 -11.979 23.287 1.00 10.98 157 LEU A C 1
ATOM 1285 O O . LEU A 1 176 ? 14.166 -12.055 22.092 1.00 9.92 157 LEU A O 1
ATOM 1290 N N . VAL A 1 177 ? 14.418 -12.748 24.220 1.00 10.25 158 VAL A N 1
ATOM 1291 C CA . VAL A 1 177 ? 15.489 -13.672 23.868 1.00 10.46 158 VAL A CA 1
ATOM 1292 C C . VAL A 1 177 ? 14.957 -14.807 23.001 1.00 10.54 158 VAL A C 1
ATOM 1293 O O . VAL A 1 177 ? 15.586 -15.183 22.003 1.00 11.73 158 VAL A O 1
ATOM 1297 N N . MET A 1 178 ? 13.794 -15.368 23.357 1.00 10.28 159 MET A N 1
ATOM 1298 C CA . MET A 1 178 ? 13.244 -16.464 22.559 1.00 10.68 159 MET A CA 1
ATOM 1299 C C . MET A 1 178 ? 12.850 -15.975 21.172 1.00 12.24 159 MET A C 1
ATOM 1300 O O . MET A 1 178 ? 13.100 -16.655 20.172 1.00 10.71 159 MET A O 1
ATOM 1305 N N . PHE A 1 179 ? 12.236 -14.793 21.092 1.00 10.35 160 PHE A N 1
ATOM 1306 C CA . PHE A 1 179 ? 11.856 -14.255 19.792 1.00 10.98 160 PHE A CA 1
ATOM 1307 C C . PHE A 1 179 ? 13.091 -14.005 18.933 1.00 12.36 160 PHE A C 1
ATOM 1308 O O . PHE A 1 179 ? 13.114 -14.352 17.748 1.00 12.86 160 PHE A O 1
ATOM 1316 N N . SER A 1 180 ? 14.138 -13.432 19.528 1.00 13.37 161 SER A N 1
ATOM 1317 C CA . SER A 1 180 ? 15.333 -13.065 18.774 1.00 11.68 161 SER A CA 1
ATOM 1318 C C . SER A 1 180 ? 16.103 -14.291 18.315 1.00 13.76 161 SER A C 1
ATOM 1319 O O . SER A 1 180 ? 16.397 -14.454 17.123 1.00 15.83 161 SER A O 1
ATOM 1322 N N . LEU A 1 181 ? 16.457 -15.150 19.256 1.00 12.17 162 LEU A N 1
ATOM 1323 C CA . LEU A 1 181 ? 17.408 -16.205 18.965 1.00 10.74 162 LEU A CA 1
ATOM 1324 C C . LEU A 1 181 ? 16.751 -17.410 18.332 1.00 13.13 162 LEU A C 1
ATOM 1325 O O . LEU A 1 181 ? 17.451 -18.245 17.743 1.00 13.40 162 LEU A O 1
ATOM 1330 N N . PHE A 1 182 ? 15.431 -17.529 18.411 1.00 11.40 163 PHE A N 1
ATOM 1331 C CA A PHE A 1 182 ? 14.780 -18.669 17.793 0.46 12.83 163 PHE A CA 1
ATOM 1332 C CA B PHE A 1 182 ? 14.774 -18.672 17.789 0.54 12.83 163 PHE A CA 1
ATOM 1333 C C . PHE A 1 182 ? 13.795 -18.271 16.702 1.00 14.70 163 PHE A C 1
ATOM 1334 O O . PHE A 1 182 ? 13.905 -18.766 15.572 1.00 14.42 163 PHE A O 1
ATOM 1349 N N . VAL A 1 183 ? 12.833 -17.385 16.978 1.00 12.09 164 VAL A N 1
ATOM 1350 C CA . VAL A 1 183 ? 11.878 -17.072 15.918 1.00 12.11 164 VAL A CA 1
ATOM 1351 C C . VAL A 1 183 ? 12.585 -16.377 14.755 1.00 14.92 164 VAL A C 1
ATOM 1352 O O . VAL A 1 183 ? 12.443 -16.782 13.596 1.00 15.91 164 VAL A O 1
ATOM 1356 N N . GLU A 1 184 ? 13.372 -15.336 15.043 1.00 10.93 165 GLU A N 1
ATOM 1357 C CA . GLU A 1 184 ? 14.026 -14.600 13.959 1.00 12.02 165 GLU A CA 1
ATOM 1358 C C . GLU A 1 184 ? 15.200 -15.362 13.345 1.00 13.52 165 GLU A C 1
ATOM 1359 O O . GLU A 1 184 ? 15.425 -15.272 12.130 1.00 12.97 165 GLU A O 1
ATOM 1365 N N . HIS A 1 185 ? 15.965 -16.110 14.137 1.00 13.43 166 HIS A N 1
ATOM 1366 C CA . HIS A 1 185 ? 17.147 -16.768 13.586 1.00 13.04 166 HIS A CA 1
ATOM 1367 C C . HIS A 1 185 ? 16.948 -18.225 13.199 1.00 15.81 166 HIS A C 1
ATOM 1368 O O . HIS A 1 185 ? 17.833 -18.790 12.545 1.00 16.59 166 HIS A O 1
ATOM 1375 N N . ILE A 1 186 ? 15.845 -18.867 13.586 1.00 11.97 167 ILE A N 1
ATOM 1376 C CA . ILE A 1 186 ? 15.719 -20.291 13.288 1.00 11.84 167 ILE A CA 1
ATOM 1377 C C . ILE A 1 186 ? 14.427 -20.639 12.556 1.00 11.26 167 ILE A C 1
ATOM 1378 O O . ILE A 1 186 ? 14.458 -21.416 11.597 1.00 11.95 167 ILE A O 1
ATOM 1383 N N . SER A 1 187 ? 13.294 -20.062 12.985 1.00 8.15 168 SER A N 1
ATOM 1384 C CA . SER A 1 187 ? 11.975 -20.588 12.613 1.00 8.20 168 SER A CA 1
ATOM 1385 C C . SER A 1 187 ? 11.807 -20.754 11.110 1.00 12.53 168 SER A C 1
ATOM 1386 O O . SER A 1 187 ? 11.306 -21.779 10.645 1.00 10.74 168 SER A O 1
ATOM 1389 N N . LEU A 1 188 ? 12.181 -19.740 10.339 1.00 9.29 169 LEU A N 1
ATOM 1390 C CA . LEU A 1 188 ? 11.923 -19.769 8.909 1.00 9.10 169 LEU A CA 1
ATOM 1391 C C . LEU A 1 188 ? 13.075 -20.330 8.100 1.00 7.77 169 LEU A C 1
ATOM 1392 O O . LEU A 1 188 ? 12.911 -20.547 6.901 1.00 8.63 169 LEU A O 1
ATOM 1397 N N . PHE A 1 189 ? 14.228 -20.575 8.718 1.00 9.12 170 PHE A N 1
ATOM 1398 C CA . PHE A 1 189 ? 15.426 -20.783 7.916 1.00 7.94 170 PHE A CA 1
ATOM 1399 C C . PHE A 1 189 ? 15.450 -22.141 7.227 1.00 9.60 170 PHE A C 1
ATOM 1400 O O . PHE A 1 189 ? 16.025 -22.247 6.140 1.00 9.47 170 PHE A O 1
ATOM 1408 N N . SER A 1 190 ? 14.816 -23.179 7.796 1.00 10.46 171 SER A N 1
ATOM 1409 C CA . SER A 1 190 ? 14.674 -24.420 7.036 1.00 9.37 171 SER A CA 1
ATOM 1410 C C . SER A 1 190 ? 13.907 -24.175 5.741 1.00 10.09 171 SER A C 1
ATOM 1411 O O . SER A 1 190 ? 14.245 -24.737 4.689 1.00 9.37 171 SER A O 1
ATOM 1414 N N . GLN A 1 191 ? 12.894 -23.304 5.787 1.00 8.11 172 GLN A N 1
ATOM 1415 C CA . GLN A 1 191 ? 12.101 -23.043 4.599 1.00 9.46 172 GLN A CA 1
ATOM 1416 C C . GLN A 1 191 ? 12.877 -22.192 3.608 1.00 8.49 172 GLN A C 1
ATOM 1417 O O . GLN A 1 191 ? 12.755 -22.382 2.391 1.00 9.44 172 GLN A O 1
ATOM 1423 N N . PHE A 1 192 ? 13.661 -21.237 4.114 1.00 7.49 173 PHE A N 1
ATOM 1424 C CA . PHE A 1 192 ? 14.494 -20.422 3.233 1.00 10.50 173 PHE A CA 1
ATOM 1425 C C . PHE A 1 192 ? 15.489 -21.290 2.467 1.00 8.49 173 PHE A C 1
ATOM 1426 O O . PHE A 1 192 ? 15.665 -21.119 1.253 1.00 9.37 173 PHE A O 1
ATOM 1434 N N . VAL A 1 193 ? 16.136 -22.238 3.158 1.00 7.47 174 VAL A N 1
ATOM 1435 C CA . VAL A 1 193 ? 17.098 -23.131 2.507 1.00 9.01 174 VAL A CA 1
ATOM 1436 C C . VAL A 1 193 ? 16.407 -23.956 1.429 1.00 11.22 174 VAL A C 1
ATOM 1437 O O . VAL A 1 193 ? 16.939 -24.128 0.323 1.00 9.63 174 VAL A O 1
ATOM 1441 N N . ILE A 1 194 ? 15.206 -24.469 1.730 1.00 8.65 175 ILE A N 1
ATOM 1442 C CA . ILE A 1 194 ? 14.466 -25.276 0.763 1.00 8.99 175 ILE A CA 1
ATOM 1443 C C . ILE A 1 194 ? 14.171 -24.471 -0.498 1.00 9.70 175 ILE A C 1
ATOM 1444 O O . ILE A 1 194 ? 14.424 -24.935 -1.619 1.00 10.29 175 ILE A O 1
ATOM 1449 N N . MET A 1 195 ? 13.628 -23.258 -0.341 1.00 10.03 176 MET A N 1
ATOM 1450 C CA . MET A 1 195 ? 13.220 -22.498 -1.520 1.00 12.74 176 MET A CA 1
ATOM 1451 C C . MET A 1 195 ? 14.428 -22.111 -2.367 1.00 11.62 176 MET A C 1
ATOM 1452 O O . MET A 1 195 ? 14.414 -22.272 -3.593 1.00 12.09 176 MET A O 1
ATOM 1457 N N . MET A 1 196 ? 15.495 -21.619 -1.734 1.00 8.56 177 MET A N 1
ATOM 1458 C CA . MET A 1 196 ? 16.662 -21.214 -2.508 1.00 9.59 177 MET A CA 1
ATOM 1459 C C . MET A 1 196 ? 17.380 -22.400 -3.145 1.00 13.08 177 MET A C 1
ATOM 1460 O O . MET A 1 196 ? 18.112 -22.212 -4.125 1.00 11.36 177 MET A O 1
ATOM 1465 N N . SER A 1 197 ? 17.164 -23.615 -2.637 1.00 9.32 178 SER A N 1
ATOM 1466 C CA . SER A 1 197 ? 17.821 -24.783 -3.211 1.00 10.69 178 SER A CA 1
ATOM 1467 C C . SER A 1 197 ? 17.300 -25.112 -4.604 1.00 11.09 178 SER A C 1
ATOM 1468 O O . SER A 1 197 ? 18.034 -25.701 -5.406 1.00 13.42 178 SER A O 1
ATOM 1471 N N . PHE A 1 198 ? 16.042 -24.772 -4.907 1.00 11.24 179 PHE A N 1
ATOM 1472 C CA . PHE A 1 198 ? 15.529 -25.014 -6.256 1.00 10.15 179 PHE A CA 1
ATOM 1473 C C . PHE A 1 198 ? 16.308 -24.212 -7.294 1.00 12.73 179 PHE A C 1
ATOM 1474 O O . PHE A 1 198 ? 16.598 -24.711 -8.388 1.00 12.67 179 PHE A O 1
ATOM 1482 N N . ASN A 1 199 ? 16.667 -22.966 -6.967 1.00 12.56 180 ASN A N 1
ATOM 1483 C CA . ASN A 1 199 ? 17.466 -22.171 -7.897 1.00 13.66 180 ASN A CA 1
ATOM 1484 C C . ASN A 1 199 ? 18.903 -22.674 -7.945 1.00 15.28 180 ASN A C 1
ATOM 1485 O O . ASN A 1 199 ? 19.481 -22.831 -9.031 1.00 16.54 180 ASN A O 1
ATOM 1490 N N . LYS A 1 200 ? 19.478 -22.973 -6.779 1.00 13.03 181 LYS A N 1
ATOM 1491 C CA . LYS A 1 200 ? 20.871 -23.407 -6.714 1.00 11.79 181 LYS A CA 1
ATOM 1492 C C . LYS A 1 200 ? 21.106 -24.666 -7.539 1.00 16.27 181 LYS A C 1
ATOM 1493 O O . LYS A 1 200 ? 22.107 -24.764 -8.259 1.00 18.74 181 LYS A O 1
ATOM 1499 N N . HIS A 1 201 ? 20.195 -25.639 -7.453 1.00 13.86 182 HIS A N 1
ATOM 1500 C CA . HIS A 1 201 ? 20.435 -26.942 -8.063 1.00 12.53 182 HIS A CA 1
ATOM 1501 C C . HIS A 1 201 ? 19.735 -27.143 -9.394 1.00 15.95 182 HIS A C 1
ATOM 1502 O O . HIS A 1 201 ? 20.172 -27.995 -10.175 1.00 18.81 182 HIS A O 1
ATOM 1509 N N . LYS A 1 202 ? 18.660 -26.405 -9.673 1.00 15.28 183 LYS A N 1
ATOM 1510 C CA . LYS A 1 202 ? 17.892 -26.628 -10.886 1.00 16.56 183 LYS A CA 1
ATOM 1511 C C . LYS A 1 202 ? 17.594 -25.358 -11.670 1.00 16.98 183 LYS A C 1
ATOM 1512 O O . LYS A 1 202 ? 16.925 -25.443 -12.705 1.00 17.40 183 LYS A O 1
ATOM 1518 N N . ASN A 1 203 ? 18.049 -24.189 -11.206 1.00 13.77 184 ASN A N 1
ATOM 1519 C CA . ASN A 1 203 ? 17.802 -22.919 -11.892 1.00 17.65 184 ASN A CA 1
ATOM 1520 C C . ASN A 1 203 ? 16.309 -22.634 -12.028 1.00 18.30 184 ASN A C 1
ATOM 1521 O O . ASN A 1 203 ? 15.877 -21.974 -12.979 1.00 18.76 184 ASN A O 1
ATOM 1526 N N . LEU A 1 204 ? 15.509 -23.144 -11.094 1.00 14.48 185 LEU A N 1
ATOM 1527 C CA . LEU A 1 204 ? 14.079 -22.882 -11.046 1.00 14.95 185 LEU A CA 1
ATOM 1528 C C . LEU A 1 204 ? 13.779 -21.897 -9.924 1.00 14.46 185 LEU A C 1
ATOM 1529 O O . LEU A 1 204 ? 14.578 -21.713 -9.002 1.00 14.69 185 LEU A O 1
ATOM 1534 N N . PHE A 1 205 ? 12.616 -21.257 -10.024 1.00 12.91 186 PHE A N 1
ATOM 1535 C CA . PHE A 1 205 ? 12.127 -20.327 -8.997 1.00 13.55 186 PHE A CA 1
ATOM 1536 C C . PHE A 1 205 ? 13.148 -19.244 -8.671 1.00 13.89 186 PHE A C 1
ATOM 1537 O O . PHE A 1 205 ? 13.479 -18.988 -7.508 1.00 13.57 186 PHE A O 1
ATOM 1545 N N . LYS A 1 206 ? 13.630 -18.575 -9.721 1.00 14.72 187 LYS A N 1
ATOM 1546 C CA . LYS A 1 206 ? 14.627 -17.534 -9.520 1.00 14.67 187 LYS A CA 1
ATOM 1547 C C . LYS A 1 206 ? 14.035 -16.336 -8.783 1.00 12.58 187 LYS A C 1
ATOM 1548 O O . LYS A 1 206 ? 14.703 -15.742 -7.929 1.00 16.84 187 LYS A O 1
ATOM 1554 N N . GLY A 1 207 ? 12.788 -15.968 -9.098 1.00 12.06 188 GLY A N 1
ATOM 1555 C CA . GLY A 1 207 ? 12.174 -14.832 -8.427 1.00 13.06 188 GLY A CA 1
ATOM 1556 C C . GLY A 1 207 ? 11.995 -15.074 -6.940 1.00 14.69 188 GLY A C 1
ATOM 1557 O O . GLY A 1 207 ? 12.362 -14.234 -6.110 1.00 11.80 188 GLY A O 1
ATOM 1558 N N . ILE A 1 208 ? 11.409 -16.218 -6.585 1.00 10.52 189 ILE A N 1
ATOM 1559 C CA . ILE A 1 208 ? 11.220 -16.522 -5.169 1.00 10.21 189 ILE A CA 1
ATOM 1560 C C . ILE A 1 208 ? 12.567 -16.674 -4.478 1.00 11.63 189 ILE A C 1
ATOM 1561 O O . ILE A 1 208 ? 12.729 -16.275 -3.318 1.00 11.47 189 ILE A O 1
ATOM 1566 N N . SER A 1 209 ? 13.561 -17.237 -5.177 1.00 10.25 190 SER A N 1
ATOM 1567 C CA . SER A 1 209 ? 14.906 -17.319 -4.603 1.00 12.76 190 SER A CA 1
ATOM 1568 C C . SER A 1 209 ? 15.417 -15.939 -4.203 1.00 11.35 190 SER A C 1
ATOM 1569 O O . SER A 1 209 ? 15.940 -15.750 -3.096 1.00 12.70 190 SER A O 1
ATOM 1572 N N . ASN A 1 210 ? 15.268 -14.961 -5.098 1.00 11.49 191 ASN A N 1
ATOM 1573 C CA . ASN A 1 210 ? 15.694 -13.598 -4.788 1.00 12.74 191 ASN A CA 1
ATOM 1574 C C . ASN A 1 210 ? 14.915 -13.025 -3.610 1.00 9.26 191 ASN A C 1
ATOM 1575 O O . ASN A 1 210 ? 15.496 -12.371 -2.739 1.00 11.00 191 ASN A O 1
ATOM 1580 N N . ALA A 1 211 ? 13.596 -13.242 -3.577 1.00 8.57 192 ALA A N 1
ATOM 1581 C CA . ALA A 1 211 ? 12.803 -12.711 -2.470 1.00 6.59 192 ALA A CA 1
ATOM 1582 C C . ALA A 1 211 ? 13.172 -13.391 -1.159 1.00 10.20 192 ALA A C 1
ATOM 1583 O O . ALA A 1 211 ? 13.304 -12.725 -0.127 1.00 8.98 192 ALA A O 1
ATOM 1585 N N . VAL A 1 212 ? 13.359 -14.714 -1.182 1.00 7.22 193 VAL A N 1
ATOM 1586 C CA . VAL A 1 212 ? 13.740 -15.411 0.040 1.00 7.66 193 VAL A CA 1
ATOM 1587 C C . VAL A 1 212 ? 15.127 -14.978 0.500 1.00 8.74 193 VAL A C 1
ATOM 1588 O O . VAL A 1 212 ? 15.376 -14.843 1.705 1.00 9.60 193 VAL A O 1
ATOM 1592 N N . GLU A 1 213 ? 16.057 -14.780 -0.442 1.00 7.56 194 GLU A N 1
ATOM 1593 C CA . GLU A 1 213 ? 17.396 -14.310 -0.079 1.00 6.17 194 GLU A CA 1
ATOM 1594 C C . GLU A 1 213 ? 17.317 -12.960 0.629 1.00 8.73 194 GLU A C 1
ATOM 1595 O O . GLU A 1 213 ? 17.938 -12.745 1.681 1.00 7.89 194 GLU A O 1
ATOM 1601 N N . ALA A 1 214 ? 16.506 -12.055 0.086 1.00 9.00 195 ALA A N 1
ATOM 1602 C CA . ALA A 1 214 ? 16.360 -10.730 0.678 1.00 8.75 195 ALA A CA 1
ATOM 1603 C C . ALA A 1 214 ? 15.686 -10.810 2.037 1.00 10.11 195 ALA A C 1
ATOM 1604 O O . ALA A 1 214 ? 16.054 -10.069 2.953 1.00 9.87 195 ALA A O 1
ATOM 1606 N N . THR A 1 215 ? 14.696 -11.705 2.184 1.00 8.13 196 THR A N 1
ATOM 1607 C CA . THR A 1 215 ? 14.055 -11.914 3.479 1.00 6.52 196 THR A CA 1
ATOM 1608 C C . THR A 1 215 ? 15.055 -12.461 4.483 1.00 8.77 196 THR A C 1
ATOM 1609 O O . THR A 1 215 ? 15.128 -11.989 5.624 1.00 7.64 196 THR A O 1
ATOM 1613 N N . SER A 1 216 ? 15.833 -13.468 4.065 1.00 6.70 197 SER A N 1
ATOM 1614 C CA . SER A 1 216 ? 16.808 -14.101 4.953 1.00 6.94 197 SER A CA 1
ATOM 1615 C C . SER A 1 216 ? 17.794 -13.081 5.499 1.00 8.42 197 SER A C 1
ATOM 1616 O O . SER A 1 216 ? 18.150 -13.114 6.686 1.00 8.81 197 SER A O 1
ATOM 1619 N N . LYS A 1 217 ? 18.270 -12.184 4.634 1.00 8.17 198 LYS A N 1
ATOM 1620 C CA . LYS A 1 217 ? 19.233 -11.179 5.069 1.00 9.29 198 LYS A CA 1
ATOM 1621 C C . LYS A 1 217 ? 18.643 -10.278 6.143 1.00 10.77 198 LYS A C 1
ATOM 1622 O O . LYS A 1 217 ? 19.317 -9.949 7.124 1.00 8.57 198 LYS A O 1
ATOM 1628 N N . GLU A 1 218 ? 17.368 -9.904 6.001 1.00 7.49 199 GLU A N 1
ATOM 1629 C CA . GLU A 1 218 ? 16.750 -9.049 7.008 1.00 6.79 199 GLU A CA 1
ATOM 1630 C C . GLU A 1 218 ? 16.438 -9.808 8.293 1.00 7.18 199 GLU A C 1
ATOM 1631 O O . GLU A 1 218 ? 16.582 -9.254 9.385 1.00 8.01 199 GLU A O 1
ATOM 1637 N N . GLU A 1 219 ? 16.036 -11.082 8.199 1.00 6.56 200 GLU A N 1
ATOM 1638 C CA . GLU A 1 219 ? 15.827 -11.826 9.436 1.00 6.73 200 GLU A CA 1
ATOM 1639 C C . GLU A 1 219 ? 17.144 -12.051 10.176 1.00 8.20 200 GLU A C 1
ATOM 1640 O O . GLU A 1 219 ? 17.163 -12.071 11.412 1.00 8.84 200 GLU A O 1
ATOM 1646 N N . GLU A 1 220 ? 18.247 -12.216 9.442 1.00 8.89 201 GLU A N 1
ATOM 1647 C CA . GLU A 1 220 ? 19.549 -12.288 10.095 1.00 9.66 201 GLU A CA 1
ATOM 1648 C C . GLU A 1 220 ? 19.829 -11.015 10.890 1.00 10.49 201 GLU A C 1
ATOM 1649 O O . GLU A 1 220 ? 20.270 -11.076 12.044 1.00 8.35 201 GLU A O 1
ATOM 1655 N N . ILE A 1 221 ? 19.537 -9.853 10.301 1.00 7.67 202 ILE A N 1
ATOM 1656 C CA . ILE A 1 221 ? 19.744 -8.581 10.989 1.00 9.54 202 ILE A CA 1
ATOM 1657 C C . ILE A 1 221 ? 18.853 -8.496 12.224 1.00 8.19 202 ILE A C 1
ATOM 1658 O O . ILE A 1 221 ? 19.296 -8.080 13.303 1.00 8.52 202 ILE A O 1
ATOM 1663 N N . HIS A 1 222 ? 17.584 -8.897 12.087 1.00 8.38 203 HIS A N 1
ATOM 1664 C CA . HIS A 1 222 ? 16.659 -8.847 13.215 1.00 6.09 203 HIS A CA 1
ATOM 1665 C C . HIS A 1 222 ? 17.164 -9.671 14.391 1.00 9.78 203 HIS A C 1
ATOM 1666 O O . HIS A 1 222 ? 17.176 -9.200 15.532 1.00 8.46 203 HIS A O 1
ATOM 1673 N N . GLY A 1 223 ? 17.558 -10.917 14.135 1.00 9.09 204 GLY A N 1
ATOM 1674 C CA . GLY A 1 223 ? 18.047 -11.750 15.220 1.00 9.27 204 GLY A CA 1
ATOM 1675 C C . GLY A 1 223 ? 19.327 -11.214 15.832 1.00 11.55 204 GLY A C 1
ATOM 1676 O O . GLY A 1 223 ? 19.524 -11.290 17.045 1.00 10.19 204 GLY A O 1
ATOM 1677 N N . ARG A 1 224 ? 20.206 -10.645 15.003 1.00 9.14 205 ARG A N 1
ATOM 1678 C CA . ARG A 1 224 ? 21.485 -10.152 15.517 1.00 9.42 205 ARG A CA 1
ATOM 1679 C C . ARG A 1 224 ? 21.280 -8.972 16.462 1.00 11.67 205 ARG A C 1
ATOM 1680 O O . ARG A 1 224 ? 22.028 -8.807 17.441 1.00 9.90 205 ARG A O 1
ATOM 1688 N N . PHE A 1 225 ? 20.283 -8.127 16.176 1.00 8.97 206 PHE A N 1
ATOM 1689 C CA . PHE A 1 225 ? 19.913 -7.061 17.105 1.00 8.85 206 PHE A CA 1
ATOM 1690 C C . PHE A 1 225 ? 19.536 -7.634 18.466 1.00 9.55 206 PHE A C 1
ATOM 1691 O O . PHE A 1 225 ? 19.976 -7.137 19.508 1.00 9.38 206 PHE A O 1
ATOM 1699 N N . GLY A 1 226 ? 18.713 -8.685 18.475 1.00 9.60 207 GLY A N 1
ATOM 1700 C CA . GLY A 1 226 ? 18.321 -9.288 19.738 1.00 10.92 207 GLY A CA 1
ATOM 1701 C C . GLY A 1 226 ? 19.502 -9.868 20.497 1.00 9.68 207 GLY A C 1
ATOM 1702 O O . GLY A 1 226 ? 19.547 -9.816 21.729 1.00 10.79 207 GLY A O 1
ATOM 1703 N N . ILE A 1 227 ? 20.458 -10.443 19.773 1.00 10.63 208 ILE A N 1
ATOM 1704 C CA . ILE A 1 227 ? 21.676 -10.946 20.412 1.00 11.57 208 ILE A CA 1
ATOM 1705 C C . ILE A 1 227 ? 22.431 -9.802 21.074 1.00 11.18 208 ILE A C 1
ATOM 1706 O O . ILE A 1 227 ? 22.885 -9.918 22.219 1.00 10.77 208 ILE A O 1
ATOM 1711 N N . SER A 1 228 ? 22.561 -8.669 20.372 1.00 9.89 209 SER A N 1
ATOM 1712 C CA . SER A 1 228 ? 23.235 -7.517 20.965 1.00 11.90 209 SER A CA 1
ATOM 1713 C C . SER A 1 228 ? 22.526 -7.056 22.228 1.00 13.71 209 SER A C 1
ATOM 1714 O O . SER A 1 228 ? 23.178 -6.724 23.225 1.00 12.70 209 SER A O 1
ATOM 1717 N N . LEU A 1 229 ? 21.186 -7.045 22.212 1.00 9.26 210 LEU A N 1
ATOM 1718 C CA . LEU A 1 229 ? 20.444 -6.653 23.399 1.00 9.11 210 LEU A CA 1
ATOM 1719 C C . LEU A 1 229 ? 20.679 -7.641 24.535 1.00 9.85 210 LEU A C 1
ATOM 1720 O O . LEU A 1 229 ? 20.829 -7.237 25.695 1.00 10.92 210 LEU A O 1
ATOM 1725 N N . TYR A 1 230 ? 20.704 -8.938 24.218 1.00 9.72 211 TYR A N 1
ATOM 1726 C CA . TYR A 1 230 ? 20.993 -9.958 25.225 1.00 10.25 211 TYR A CA 1
ATOM 1727 C C . TYR A 1 230 ? 22.318 -9.682 25.920 1.00 11.61 211 TYR A C 1
ATOM 1728 O O . TYR A 1 230 ? 22.401 -9.690 27.155 1.00 12.83 211 TYR A O 1
ATOM 1737 N N . HIS A 1 231 ? 23.367 -9.427 25.144 1.00 11.61 212 HIS A N 1
ATOM 1738 C CA . HIS A 1 231 ? 24.673 -9.193 25.761 1.00 12.95 212 HIS A CA 1
ATOM 1739 C C . HIS A 1 231 ? 24.652 -7.949 26.634 1.00 15.87 212 HIS A C 1
ATOM 1740 O O . HIS A 1 231 ? 25.238 -7.938 27.726 1.00 18.07 212 HIS A O 1
ATOM 1747 N N . LEU A 1 232 ? 23.971 -6.892 26.182 1.00 11.53 213 LEU A N 1
ATOM 1748 C CA . LEU A 1 232 ? 23.846 -5.700 27.016 1.00 12.60 213 LEU A CA 1
ATOM 1749 C C . LEU A 1 232 ? 23.083 -6.001 28.300 1.00 15.62 213 LEU A C 1
ATOM 1750 O O . LEU A 1 232 ? 23.490 -5.574 29.387 1.00 14.60 213 LEU A O 1
ATOM 1755 N N . LEU A 1 233 ? 21.966 -6.725 28.196 1.00 14.22 214 LEU A N 1
ATOM 1756 C CA . LEU A 1 233 ? 21.159 -7.013 29.376 1.00 12.79 214 LEU A CA 1
ATOM 1757 C C . LEU A 1 233 ? 21.899 -7.924 30.349 1.00 16.03 214 LEU A C 1
ATOM 1758 O O . LEU A 1 233 ? 21.756 -7.774 31.570 1.00 17.11 214 LEU A O 1
ATOM 1763 N N . ARG A 1 234 ? 22.674 -8.884 29.830 1.00 15.55 215 ARG A N 1
ATOM 1764 C CA . ARG A 1 234 ? 23.470 -9.750 30.705 1.00 16.77 215 ARG A CA 1
ATOM 1765 C C . ARG A 1 234 ? 24.373 -8.924 31.610 1.00 22.43 215 ARG A C 1
ATOM 1766 O O . ARG A 1 234 ? 24.529 -9.234 32.799 1.00 20.01 215 ARG A O 1
ATOM 1774 N N . GLU A 1 235 ? 24.953 -7.852 31.070 1.00 18.18 216 GLU A N 1
ATOM 1775 C CA . GLU A 1 235 ? 25.873 -7.010 31.832 1.00 22.28 216 GLU A CA 1
ATOM 1776 C C . GLU A 1 235 ? 25.141 -6.019 32.734 1.00 23.95 216 GLU A C 1
ATOM 1777 O O . GLU A 1 235 ? 25.554 -5.800 33.880 1.00 21.84 216 GLU A O 1
ATOM 1783 N N . GLU A 1 236 ? 24.062 -5.406 32.235 1.00 18.47 217 GLU A N 1
ATOM 1784 C CA . GLU A 1 236 ? 23.334 -4.378 32.978 1.00 20.61 217 GLU A CA 1
ATOM 1785 C C . GLU A 1 236 ? 22.414 -4.956 34.036 1.00 19.11 217 GLU A C 1
ATOM 1786 O O . GLU A 1 236 ? 22.187 -4.327 35.080 1.00 20.77 217 GLU A O 1
ATOM 1792 N N . GLN A 1 237 ? 21.824 -6.111 33.754 1.00 15.43 218 GLN A N 1
ATOM 1793 C CA . GLN A 1 237 ? 20.725 -6.662 34.547 1.00 20.34 218 GLN A CA 1
ATOM 1794 C C . GLN A 1 237 ? 20.963 -8.137 34.838 1.00 20.21 218 GLN A C 1
ATOM 1795 O O . GLN A 1 237 ? 20.115 -8.979 34.526 1.00 15.87 218 GLN A O 1
ATOM 1801 N N . PRO A 1 238 ? 22.100 -8.495 35.447 1.00 15.89 219 PRO A N 1
ATOM 1802 C CA . PRO A 1 238 ? 22.379 -9.927 35.668 1.00 14.94 219 PRO A CA 1
ATOM 1803 C C . PRO A 1 238 ? 21.378 -10.607 36.581 1.00 14.18 219 PRO A C 1
ATOM 1804 O O . PRO A 1 238 ? 21.236 -11.840 36.519 1.00 15.17 219 PRO A O 1
ATOM 1808 N N . GLU A 1 239 ? 20.677 -9.848 37.425 1.00 16.51 220 GLU A N 1
ATOM 1809 C CA . GLU A 1 239 ? 19.692 -10.432 38.321 1.00 18.29 220 GLU A CA 1
ATOM 1810 C C . GLU A 1 239 ? 18.543 -11.091 37.566 1.00 17.51 220 GLU A C 1
ATOM 1811 O O . GLU A 1 239 ? 17.843 -11.929 38.141 1.00 16.76 220 GLU A O 1
ATOM 1817 N N . LEU A 1 240 ? 18.340 -10.739 36.292 1.00 16.81 221 LEU A N 1
ATOM 1818 C CA . LEU A 1 240 ? 17.299 -11.385 35.498 1.00 13.72 221 LEU A CA 1
ATOM 1819 C C . LEU A 1 240 ? 17.677 -12.796 35.068 1.00 17.70 221 LEU A C 1
ATOM 1820 O O . LEU A 1 240 ? 16.789 -13.629 34.828 1.00 15.33 221 LEU A O 1
ATOM 1825 N N . PHE A 1 241 ? 18.971 -13.080 34.949 1.00 11.54 222 PHE A N 1
ATOM 1826 C CA . PHE A 1 241 ? 19.438 -14.288 34.271 1.00 13.15 222 PHE A CA 1
ATOM 1827 C C . PHE A 1 241 ? 19.780 -15.370 35.293 1.00 17.19 222 PHE A C 1
ATOM 1828 O O . PHE A 1 241 ? 20.922 -15.804 35.458 1.00 19.87 222 PHE A O 1
ATOM 1836 N N . THR A 1 242 ? 18.724 -15.818 35.963 1.00 13.82 223 THR A N 1
ATOM 1837 C CA . THR A 1 242 ? 18.804 -16.795 37.032 1.00 13.20 223 THR A CA 1
ATOM 1838 C C . THR A 1 242 ? 18.855 -18.212 36.467 1.00 18.50 223 THR A C 1
ATOM 1839 O O . THR A 1 242 ? 18.639 -18.442 35.276 1.00 14.61 223 THR A O 1
ATOM 1843 N N . ASP A 1 243 ? 19.155 -19.173 37.349 1.00 17.73 224 ASP A N 1
ATOM 1844 C CA . ASP A 1 243 ? 19.070 -20.578 36.963 1.00 14.95 224 ASP A CA 1
ATOM 1845 C C . ASP A 1 243 ? 17.691 -20.897 36.406 1.00 14.01 224 ASP A C 1
ATOM 1846 O O . ASP A 1 243 ? 17.556 -21.652 35.431 1.00 16.22 224 ASP A O 1
ATOM 1851 N N . GLU A 1 244 ? 16.656 -20.324 37.014 1.00 14.41 225 GLU A N 1
ATOM 1852 C CA . GLU A 1 244 ? 15.289 -20.598 36.581 1.00 16.10 225 GLU A CA 1
ATOM 1853 C C . GLU A 1 244 ? 15.011 -19.988 35.211 1.00 14.98 225 GLU A C 1
ATOM 1854 O O . GLU A 1 244 ? 14.303 -20.590 34.391 1.00 15.64 225 GLU A O 1
ATOM 1860 N N . PHE A 1 245 ? 15.554 -18.796 34.948 1.00 13.06 226 PHE A N 1
ATOM 1861 C CA . PHE A 1 245 ? 15.449 -18.196 33.613 1.00 12.13 226 PHE A CA 1
ATOM 1862 C C . PHE A 1 245 ? 15.984 -19.148 32.547 1.00 13.64 226 PHE A C 1
ATOM 1863 O O . PHE A 1 245 ? 15.323 -19.420 31.533 1.00 11.95 226 PHE A O 1
ATOM 1871 N N . TYR A 1 246 ? 17.190 -19.674 32.765 1.00 11.54 227 TYR A N 1
ATOM 1872 C CA . TYR A 1 246 ? 17.793 -20.537 31.759 1.00 11.21 227 TYR A CA 1
ATOM 1873 C C . TYR A 1 246 ? 17.085 -21.881 31.664 1.00 10.56 227 TYR A C 1
ATOM 1874 O O . TYR A 1 246 ? 17.020 -22.462 30.575 1.00 13.14 227 TYR A O 1
ATOM 1883 N N . ALA A 1 247 ? 16.536 -22.384 32.774 1.00 11.92 228 ALA A N 1
ATOM 1884 C CA . ALA A 1 247 ? 15.779 -23.631 32.703 1.00 12.35 228 ALA A CA 1
ATOM 1885 C C . ALA A 1 247 ? 14.540 -23.452 31.840 1.00 12.30 228 ALA A C 1
ATOM 1886 O O . ALA A 1 247 ? 14.217 -24.316 31.014 1.00 12.26 228 ALA A O 1
ATOM 1888 N N . GLU A 1 248 ? 13.852 -22.320 32.004 1.00 10.74 229 GLU A N 1
ATOM 1889 C CA . GLU A 1 248 ? 12.653 -22.064 31.213 1.00 10.13 229 GLU A CA 1
ATOM 1890 C C . GLU A 1 248 ? 13.020 -21.813 29.763 1.00 13.16 229 GLU A C 1
ATOM 1891 O O . GLU A 1 248 ? 12.326 -22.282 28.850 1.00 11.96 229 GLU A O 1
ATOM 1897 N N . LEU A 1 249 ? 14.121 -21.092 29.536 1.00 9.72 230 LEU A N 1
ATOM 1898 C CA . LEU A 1 249 ? 14.601 -20.876 28.176 1.00 10.98 230 LEU A CA 1
ATOM 1899 C C . LEU A 1 249 ? 14.844 -22.202 27.470 1.00 11.12 230 LEU A C 1
ATOM 1900 O O . LEU A 1 249 ? 14.400 -22.407 26.333 1.00 11.30 230 LEU A O 1
ATOM 1905 N N . LYS A 1 250 ? 15.569 -23.111 28.123 1.00 10.92 231 LYS A N 1
ATOM 1906 C CA . LYS A 1 250 ? 15.874 -24.393 27.495 1.00 11.50 231 LYS A CA 1
ATOM 1907 C C . LYS A 1 250 ? 14.603 -25.166 27.177 1.00 11.88 231 LYS A C 1
ATOM 1908 O O . LYS A 1 250 ? 14.505 -25.806 26.125 1.00 13.12 231 LYS A O 1
ATOM 1914 N N . GLU A 1 251 ? 13.623 -25.126 28.078 1.00 10.33 232 GLU A N 1
ATOM 1915 C CA . GLU A 1 251 ? 12.367 -25.833 27.837 1.00 10.48 232 GLU A CA 1
ATOM 1916 C C . GLU A 1 251 ? 11.645 -25.263 26.622 1.00 10.41 232 GLU A C 1
ATOM 1917 O O . GLU A 1 251 ? 11.148 -26.008 25.765 1.00 12.97 232 GLU A O 1
ATOM 1923 N N . LEU A 1 252 ? 11.574 -23.938 26.537 1.00 9.86 233 LEU A N 1
ATOM 1924 C CA . LEU A 1 252 ? 10.905 -23.306 25.399 1.00 8.62 233 LEU A CA 1
ATOM 1925 C C . LEU A 1 252 ? 11.680 -23.528 24.103 1.00 8.51 233 LEU A C 1
ATOM 1926 O O . LEU A 1 252 ? 11.079 -23.742 23.038 1.00 9.72 233 LEU A O 1
ATOM 1931 N N . ALA A 1 253 ? 13.015 -23.468 24.165 1.00 9.49 234 ALA A N 1
ATOM 1932 C CA . ALA A 1 253 ? 13.815 -23.673 22.962 1.00 9.82 234 ALA A CA 1
ATOM 1933 C C . ALA A 1 253 ? 13.628 -25.087 22.422 1.00 10.13 234 ALA A C 1
ATOM 1934 O O . ALA A 1 253 ? 13.520 -25.286 21.208 1.00 9.10 234 ALA A O 1
ATOM 1936 N N . GLU A 1 254 ? 13.560 -26.074 23.317 1.00 10.34 235 GLU A N 1
ATOM 1937 C CA . GLU A 1 254 ? 13.333 -27.456 22.908 1.00 9.43 235 GLU A CA 1
ATOM 1938 C C . GLU A 1 254 ? 11.948 -27.630 22.300 1.00 9.64 235 GLU A C 1
ATOM 1939 O O . GLU A 1 254 ? 11.787 -28.321 21.281 1.00 9.66 235 GLU A O 1
ATOM 1945 N N . GLN A 1 255 ? 10.929 -27.028 22.924 1.00 10.33 236 GLN A N 1
ATOM 1946 C CA . GLN A 1 255 ? 9.584 -27.098 22.363 1.00 10.28 236 GLN A CA 1
ATOM 1947 C C . GLN A 1 255 ? 9.566 -26.506 20.963 1.00 11.74 236 GLN A C 1
ATOM 1948 O O . GLN A 1 255 ? 8.993 -27.090 20.030 1.00 10.81 236 GLN A O 1
ATOM 1954 N N . ALA A 1 256 ? 10.259 -25.383 20.782 1.00 7.20 237 ALA A N 1
ATOM 1955 C CA . ALA A 1 256 ? 10.288 -24.731 19.478 1.00 8.66 237 ALA A CA 1
ATOM 1956 C C . ALA A 1 256 ? 11.040 -25.568 18.453 1.00 8.63 237 ALA A C 1
ATOM 1957 O O . ALA A 1 256 ? 10.585 -25.715 17.312 1.00 9.13 237 ALA A O 1
ATOM 1959 N N . PHE A 1 257 ? 12.185 -26.139 18.832 1.00 7.73 238 PHE A N 1
ATOM 1960 C CA . PHE A 1 257 ? 12.923 -26.928 17.850 1.00 8.57 238 PHE A CA 1
ATOM 1961 C C . PHE A 1 257 ? 12.153 -28.182 17.458 1.00 8.86 238 PHE A C 1
ATOM 1962 O O . PHE A 1 257 ? 12.124 -28.549 16.276 1.00 9.76 238 PHE A O 1
ATOM 1970 N N . ASN A 1 258 ? 11.486 -28.831 18.423 1.00 8.11 239 ASN A N 1
ATOM 1971 C CA . ASN A 1 258 ? 10.657 -29.989 18.093 1.00 9.85 239 ASN A CA 1
ATOM 1972 C C . ASN A 1 258 ? 9.566 -29.619 17.097 1.00 10.48 239 ASN A C 1
ATOM 1973 O O . ASN A 1 258 ? 9.238 -30.400 16.195 1.00 9.46 239 ASN A O 1
ATOM 1978 N N . ALA A 1 259 ? 8.980 -28.432 17.256 1.00 8.63 240 ALA A N 1
ATOM 1979 C CA . ALA A 1 259 ? 7.919 -28.010 16.348 1.00 8.31 240 ALA A CA 1
ATOM 1980 C C . ALA A 1 259 ? 8.475 -27.730 14.958 1.00 9.56 240 ALA A C 1
ATOM 1981 O O . ALA A 1 259 ? 7.837 -28.055 13.952 1.00 10.53 240 ALA A O 1
ATOM 1983 N N . GLU A 1 260 ? 9.671 -27.144 14.879 1.00 9.58 241 GLU A N 1
ATOM 1984 C CA . GLU A 1 260 ? 10.236 -26.903 13.558 1.00 10.13 241 GLU A CA 1
ATOM 1985 C C . GLU A 1 260 ? 10.675 -28.206 12.899 1.00 8.33 241 GLU A C 1
ATOM 1986 O O . GLU A 1 260 ? 10.607 -28.331 11.672 1.00 10.50 241 GLU A O 1
ATOM 1992 N N . LYS A 1 261 ? 11.079 -29.204 13.687 1.00 7.28 242 LYS A N 1
ATOM 1993 C CA . LYS A 1 261 ? 11.311 -30.523 13.102 1.00 9.49 242 LYS A CA 1
ATOM 1994 C C . LYS A 1 261 ? 10.014 -31.115 12.558 1.00 10.48 242 LYS A C 1
ATOM 1995 O O . LYS A 1 261 ? 10.013 -31.762 11.500 1.00 10.88 242 LYS A O 1
ATOM 2001 N N . ALA A 1 262 ? 8.897 -30.893 13.262 1.00 8.83 243 ALA A N 1
ATOM 2002 C CA . ALA A 1 262 ? 7.593 -31.345 12.770 1.00 8.94 243 ALA A CA 1
ATOM 2003 C C . ALA A 1 262 ? 7.202 -30.626 11.489 1.00 10.77 243 ALA A C 1
ATOM 2004 O O . ALA A 1 262 ? 6.610 -31.233 10.587 1.00 10.14 243 ALA A O 1
ATOM 2006 N N . ILE A 1 263 ? 7.498 -29.324 11.398 1.00 7.19 244 ILE A N 1
ATOM 2007 C CA . ILE A 1 263 ? 7.243 -28.602 10.150 1.00 7.52 244 ILE A CA 1
ATOM 2008 C C . ILE A 1 263 ? 8.022 -29.233 8.998 1.00 9.18 244 ILE A C 1
ATOM 2009 O O . ILE A 1 263 ? 7.496 -29.401 7.893 1.00 10.27 244 ILE A O 1
ATOM 2014 N N . LEU A 1 264 ? 9.288 -29.573 9.230 1.00 8.69 245 LEU A N 1
ATOM 2015 C CA . LEU A 1 264 ? 10.078 -30.238 8.190 1.00 9.71 245 LEU A CA 1
ATOM 2016 C C . LEU A 1 264 ? 9.505 -31.607 7.842 1.00 10.87 245 LEU A C 1
ATOM 2017 O O . LEU A 1 264 ? 9.413 -31.965 6.660 1.00 11.83 245 LEU A O 1
ATOM 2022 N N . ASP A 1 265 ? 9.135 -32.401 8.853 1.00 9.26 246 ASP A N 1
ATOM 2023 C CA . ASP A 1 265 ? 8.471 -33.675 8.565 1.00 10.45 246 ASP A CA 1
ATOM 2024 C C . ASP A 1 265 ? 7.255 -33.484 7.662 1.00 13.52 246 ASP A C 1
ATOM 2025 O O . ASP A 1 265 ? 7.054 -34.239 6.698 1.00 14.56 246 ASP A O 1
ATOM 2030 N N . TRP A 1 266 ? 6.443 -32.468 7.954 1.00 9.38 247 TRP A N 1
ATOM 2031 C CA . TRP A 1 266 ? 5.241 -32.188 7.169 1.00 10.67 247 TRP A CA 1
ATOM 2032 C C . TRP A 1 266 ? 5.587 -31.744 5.748 1.00 13.76 247 TRP A C 1
ATOM 2033 O O . TRP A 1 266 ? 4.977 -32.217 4.780 1.00 10.45 247 TRP A O 1
ATOM 2044 N N . ILE A 1 267 ? 6.576 -30.853 5.598 1.00 9.31 248 ILE A N 1
ATOM 2045 C CA . ILE A 1 267 ? 6.944 -30.356 4.269 1.00 8.01 248 ILE A CA 1
ATOM 2046 C C . ILE A 1 267 ? 7.345 -31.502 3.344 1.00 9.32 248 ILE A C 1
ATOM 2047 O O . ILE A 1 267 ? 7.042 -31.479 2.144 1.00 10.52 248 ILE A O 1
ATOM 2052 N N . PHE A 1 268 ? 8.028 -32.517 3.880 1.00 9.37 249 PHE A N 1
ATOM 2053 C CA . PHE A 1 268 ? 8.553 -33.610 3.066 1.00 9.94 249 PHE A CA 1
ATOM 2054 C C . PHE A 1 268 ? 7.747 -34.893 3.176 1.00 11.77 249 PHE A C 1
ATOM 2055 O O . PHE A 1 268 ? 8.220 -35.941 2.720 1.00 13.10 249 PHE A O 1
ATOM 2063 N N . GLU A 1 269 ? 6.548 -34.845 3.751 1.00 11.65 250 GLU A N 1
ATOM 2064 C CA . GLU A 1 269 ? 5.864 -36.106 4.022 1.00 12.31 250 GLU A CA 1
ATOM 2065 C C . GLU A 1 269 ? 5.321 -36.786 2.772 1.00 15.65 250 GLU A C 1
ATOM 2066 O O . GLU A 1 269 ? 4.952 -37.962 2.854 1.00 14.00 250 GLU A O 1
ATOM 2072 N N . ASP A 1 270 ? 5.253 -36.095 1.633 1.00 13.16 251 ASP A N 1
ATOM 2073 C CA . ASP A 1 270 ? 4.881 -36.730 0.373 1.00 14.73 251 ASP A CA 1
ATOM 2074 C C . ASP A 1 270 ? 6.088 -37.082 -0.483 1.00 16.13 251 ASP A C 1
ATOM 2075 O O . ASP A 1 270 ? 5.917 -37.480 -1.644 1.00 14.06 251 ASP A O 1
ATOM 2080 N N . GLY A 1 271 ? 7.290 -36.966 0.062 1.00 15.13 252 GLY A N 1
ATOM 2081 C CA . GLY A 1 271 ? 8.499 -37.323 -0.657 1.00 14.41 252 GLY A CA 1
ATOM 2082 C C . GLY A 1 271 ? 9.554 -36.242 -0.558 1.00 14.95 252 GLY A C 1
ATOM 2083 O O . GLY A 1 271 ? 9.254 -35.048 -0.501 1.00 14.54 252 GLY A O 1
ATOM 2084 N N . GLU A 1 272 ? 10.809 -36.668 -0.547 1.00 16.45 253 GLU A N 1
ATOM 2085 C CA . GLU A 1 272 ? 11.921 -35.738 -0.459 1.00 15.45 253 GLU A CA 1
ATOM 2086 C C . GLU A 1 272 ? 12.422 -35.354 -1.850 1.00 16.91 253 GLU A C 1
ATOM 2087 O O . GLU A 1 272 ? 12.110 -35.993 -2.858 1.00 15.62 253 GLU A O 1
ATOM 2093 N N . LEU A 1 273 ? 13.206 -34.285 -1.888 1.00 14.79 254 LEU A N 1
ATOM 2094 C CA . LEU A 1 273 ? 13.753 -33.773 -3.135 1.00 13.49 254 LEU A CA 1
ATOM 2095 C C . LEU A 1 273 ? 14.980 -34.569 -3.555 1.00 16.11 254 LEU A C 1
ATOM 2096 O O . LEU A 1 273 ? 15.761 -35.032 -2.722 1.00 20.27 254 LEU A O 1
ATOM 2101 N N . SER A 1 274 ? 15.166 -34.696 -4.872 1.00 19.24 255 SER A N 1
ATOM 2102 C CA . SER A 1 274 ? 16.327 -35.427 -5.372 1.00 21.89 255 SER A CA 1
ATOM 2103 C C . SER A 1 274 ? 17.635 -34.710 -5.051 1.00 22.34 255 SER A C 1
ATOM 2104 O O . SER A 1 274 ? 18.677 -35.361 -4.927 1.00 21.96 255 SER A O 1
ATOM 2107 N N . PHE A 1 275 ? 17.603 -33.383 -4.902 1.00 18.82 256 PHE A N 1
ATOM 2108 C CA . PHE A 1 275 ? 18.810 -32.579 -4.746 1.00 15.52 256 PHE A CA 1
ATOM 2109 C C . PHE A 1 275 ? 19.023 -32.058 -3.327 1.00 17.74 256 PHE A C 1
ATOM 2110 O O . PHE A 1 275 ? 20.004 -31.347 -3.086 1.00 18.77 256 PHE A O 1
ATOM 2118 N N . LEU A 1 276 ? 18.134 -32.376 -2.387 1.00 14.07 257 LEU A N 1
ATOM 2119 C CA . LEU A 1 276 ? 18.250 -31.852 -1.027 1.00 14.88 257 LEU A CA 1
ATOM 2120 C C . LEU A 1 276 ? 17.409 -32.737 -0.118 1.00 14.95 257 LEU A C 1
ATOM 2121 O O . LEU A 1 276 ? 16.182 -32.765 -0.245 1.00 16.89 257 LEU A O 1
ATOM 2126 N N . SER A 1 277 ? 18.062 -33.468 0.777 1.00 17.45 258 SER A N 1
ATOM 2127 C CA . SER A 1 277 ? 17.348 -34.388 1.649 1.00 13.54 258 SER A CA 1
ATOM 2128 C C . SER A 1 277 ? 16.829 -33.671 2.890 1.00 14.56 258 SER A C 1
ATOM 2129 O O . SER A 1 277 ? 17.351 -32.630 3.299 1.00 13.97 258 SER A O 1
ATOM 2132 N N . LYS A 1 278 ? 15.797 -34.258 3.503 1.00 12.26 259 LYS A N 1
ATOM 2133 C CA . LYS A 1 278 ? 15.317 -33.737 4.779 1.00 12.55 259 LYS A CA 1
ATOM 2134 C C . LYS A 1 278 ? 16.421 -33.764 5.831 1.00 12.40 259 LYS A C 1
ATOM 2135 O O . LYS A 1 278 ? 16.566 -32.816 6.613 1.00 12.88 259 LYS A O 1
ATOM 2141 N N . ALA A 1 279 ? 17.233 -34.826 5.844 1.00 15.79 260 ALA A N 1
ATOM 2142 C CA . ALA A 1 279 ? 18.297 -34.926 6.842 1.00 17.18 260 ALA A CA 1
ATOM 2143 C C . ALA A 1 279 ? 19.271 -33.757 6.744 1.00 16.71 260 ALA A C 1
ATOM 2144 O O . ALA A 1 279 ? 19.710 -33.218 7.767 1.00 13.64 260 ALA A O 1
ATOM 2146 N N . THR A 1 280 ? 19.617 -33.352 5.518 1.00 12.09 261 THR A N 1
ATOM 2147 C CA . THR A 1 280 ? 20.552 -32.250 5.331 1.00 14.28 261 THR A CA 1
ATOM 2148 C C . THR A 1 280 ? 19.966 -30.939 5.839 1.00 11.73 261 THR A C 1
ATOM 2149 O O . THR A 1 280 ? 20.671 -30.138 6.467 1.00 12.88 261 THR A O 1
ATOM 2153 N N . VAL A 1 281 ? 18.673 -30.709 5.598 1.00 9.47 262 VAL A N 1
ATOM 2154 C CA . VAL A 1 281 ? 18.044 -29.500 6.124 1.00 10.08 262 VAL A CA 1
ATOM 2155 C C . VAL A 1 281 ? 17.946 -29.566 7.645 1.00 10.84 262 VAL A C 1
ATOM 2156 O O . VAL A 1 281 ? 18.181 -28.565 8.338 1.00 10.32 262 VAL A O 1
ATOM 2160 N N . GLU A 1 282 ? 17.578 -30.729 8.194 1.00 11.96 263 GLU A N 1
ATOM 2161 C CA . GLU A 1 282 ? 17.534 -30.863 9.653 1.00 13.13 263 GLU A CA 1
ATOM 2162 C C . GLU A 1 282 ? 18.894 -30.563 10.264 1.00 13.39 263 GLU A C 1
ATOM 2163 O O . GLU A 1 282 ? 18.996 -29.903 11.308 1.00 12.55 263 GLU A O 1
ATOM 2169 N N . ASN A 1 283 ? 19.950 -31.056 9.627 1.00 12.27 264 ASN A N 1
ATOM 2170 C CA . ASN A 1 283 ? 21.294 -30.849 10.141 1.00 11.59 264 ASN A CA 1
ATOM 2171 C C . ASN A 1 283 ? 21.638 -29.367 10.141 1.00 12.39 264 ASN A C 1
ATOM 2172 O O . ASN A 1 283 ? 22.217 -28.852 11.106 1.00 11.66 264 ASN A O 1
ATOM 2177 N N . TYR A 1 284 ? 21.264 -28.669 9.068 1.00 11.93 265 TYR A N 1
ATOM 2178 C CA . TYR A 1 284 ? 21.481 -27.229 8.974 1.00 10.89 265 TYR A CA 1
ATOM 2179 C C . TYR A 1 284 ? 20.821 -26.485 10.134 1.00 12.92 265 TYR A C 1
ATOM 2180 O O . TYR A 1 284 ? 21.455 -25.645 10.788 1.00 11.46 265 TYR A O 1
ATOM 2189 N N . ILE A 1 285 ? 19.542 -26.763 10.406 1.00 11.36 266 ILE A N 1
ATOM 2190 C CA . ILE A 1 285 ? 18.903 -25.980 11.463 1.00 9.77 266 ILE A CA 1
ATOM 2191 C C . ILE A 1 285 ? 19.316 -26.480 12.844 1.00 10.28 266 ILE A C 1
ATOM 2192 O O . ILE A 1 285 ? 19.306 -25.707 13.807 1.00 11.32 266 ILE A O 1
ATOM 2197 N N . ALA A 1 286 ? 19.682 -27.758 12.976 1.00 11.24 267 ALA A N 1
ATOM 2198 C CA . ALA A 1 286 ? 20.212 -28.217 14.257 1.00 11.89 267 ALA A CA 1
ATOM 2199 C C . ALA A 1 286 ? 21.513 -27.502 14.586 1.00 11.39 267 ALA A C 1
ATOM 2200 O O . ALA A 1 286 ? 21.784 -27.192 15.752 1.00 9.34 267 ALA A O 1
ATOM 2202 N N . ASN A 1 287 ? 22.334 -27.240 13.569 1.00 9.73 268 ASN A N 1
ATOM 2203 C CA . ASN A 1 287 ? 23.539 -26.447 13.784 1.00 10.35 268 ASN A CA 1
ATOM 2204 C C . ASN A 1 287 ? 23.193 -25.019 14.214 1.00 10.10 268 ASN A C 1
ATOM 2205 O O . ASN A 1 287 ? 23.821 -24.470 15.128 1.00 11.28 268 ASN A O 1
ATOM 2210 N N . ARG A 1 288 ? 22.182 -24.401 13.580 1.00 10.95 269 ARG A N 1
ATOM 2211 C CA . ARG A 1 288 ? 21.787 -23.049 13.981 1.00 11.33 269 ARG A CA 1
ATOM 2212 C C . ARG A 1 288 ? 21.280 -23.029 15.412 1.00 11.69 269 ARG A C 1
ATOM 2213 O O . ARG A 1 288 ? 21.554 -22.093 16.177 1.00 12.77 269 ARG A O 1
ATOM 2221 N N . TYR A 1 289 ? 20.520 -24.052 15.779 1.00 8.32 270 TYR A N 1
ATOM 2222 C CA . TYR A 1 289 ? 19.998 -24.176 17.130 1.00 9.50 270 TYR A CA 1
ATOM 2223 C C . TYR A 1 289 ? 21.130 -24.278 18.143 1.00 9.88 270 TYR A C 1
ATOM 2224 O O . TYR A 1 289 ? 21.137 -23.574 19.163 1.00 10.21 270 TYR A O 1
ATOM 2233 N N . ASN A 1 290 ? 22.106 -25.150 17.863 1.00 8.85 271 ASN A N 1
ATOM 2234 C CA . ASN A 1 290 ? 23.296 -25.249 18.702 1.00 9.33 271 ASN A CA 1
ATOM 2235 C C . ASN A 1 290 ? 23.963 -23.892 18.845 1.00 9.93 271 ASN A C 1
ATOM 2236 O O . ASN A 1 290 ? 24.369 -23.501 19.943 1.00 11.78 271 ASN A O 1
ATOM 2241 N N . ASN A 1 291 ? 24.115 -23.177 17.721 1.00 10.81 272 ASN A N 1
ATOM 2242 C CA . ASN A 1 291 ? 24.789 -21.879 17.744 1.00 14.09 272 ASN A CA 1
ATOM 2243 C C . ASN A 1 291 ? 24.043 -20.877 18.619 1.00 12.58 272 ASN A C 1
ATOM 2244 O O . ASN A 1 291 ? 24.670 -20.093 19.337 1.00 14.64 272 ASN A O 1
ATOM 2249 N N . SER A 1 292 ? 22.708 -20.855 18.545 1.00 12.47 273 SER A N 1
ATOM 2250 C CA . SER A 1 292 ? 21.957 -19.957 19.420 1.00 10.49 273 SER A CA 1
ATOM 2251 C C . SER A 1 292 ? 22.190 -20.297 20.885 1.00 11.56 273 SER A C 1
ATOM 2252 O O . SER A 1 292 ? 22.304 -19.403 21.733 1.00 12.93 273 SER A O 1
ATOM 2255 N N . LEU A 1 293 ? 22.235 -21.591 21.208 1.00 11.01 274 LEU A N 1
ATOM 2256 C CA . LEU A 1 293 ? 22.506 -21.987 22.585 1.00 11.95 274 LEU A CA 1
ATOM 2257 C C . LEU A 1 293 ? 23.894 -21.533 23.018 1.00 12.29 274 LEU A C 1
ATOM 2258 O O . LEU A 1 293 ? 24.058 -20.980 24.112 1.00 12.78 274 LEU A O 1
ATOM 2263 N N . VAL A 1 294 ? 24.897 -21.731 22.161 1.00 12.05 275 VAL A N 1
ATOM 2264 C CA . VAL A 1 294 ? 26.256 -21.327 22.511 1.00 11.39 275 VAL A CA 1
ATOM 2265 C C . VAL A 1 294 ? 26.329 -19.815 22.683 1.00 16.32 275 VAL A C 1
ATOM 2266 O O . VAL A 1 294 ? 26.992 -19.310 23.597 1.00 14.13 275 VAL A O 1
ATOM 2270 N N . THR A 1 295 ? 25.627 -19.071 21.823 1.00 13.26 276 THR A N 1
ATOM 2271 C CA . THR A 1 295 ? 25.581 -17.615 21.968 1.00 16.29 276 THR A CA 1
ATOM 2272 C C . THR A 1 295 ? 25.077 -17.216 23.349 1.00 15.58 276 THR A C 1
ATOM 2273 O O . THR A 1 295 ? 25.560 -16.239 23.940 1.00 16.11 276 THR A O 1
ATOM 2277 N N . LEU A 1 296 ? 24.118 -17.970 23.884 1.00 13.59 277 LEU A N 1
ATOM 2278 C CA . LEU A 1 296 ? 23.546 -17.740 25.204 1.00 16.43 277 LEU A CA 1
ATOM 2279 C C . LEU A 1 296 ? 24.422 -18.231 26.348 1.00 21.94 277 LEU A C 1
ATOM 2280 O O . LEU A 1 296 ? 24.044 -18.047 27.511 1.00 25.24 277 LEU A O 1
ATOM 2285 N N . GLY A 1 297 ? 25.551 -18.871 26.059 1.00 18.07 278 GLY A N 1
ATOM 2286 C CA . GLY A 1 297 ? 26.363 -19.462 27.101 1.00 16.28 278 GLY A CA 1
ATOM 2287 C C . GLY A 1 297 ? 25.957 -20.858 27.508 1.00 21.18 278 GLY A C 1
ATOM 2288 O O . GLY A 1 297 ? 26.382 -21.327 28.570 1.00 23.03 278 GLY A O 1
ATOM 2289 N N . LEU A 1 298 ? 25.154 -21.543 26.698 1.00 17.35 279 LEU A N 1
ATOM 2290 C CA . LEU A 1 298 ? 24.700 -22.894 26.989 1.00 16.58 279 LEU A CA 1
ATOM 2291 C C . LEU A 1 298 ? 25.426 -23.900 26.105 1.00 17.31 279 LEU A C 1
ATOM 2292 O O . LEU A 1 298 ? 26.134 -23.547 25.158 1.00 17.57 279 LEU A O 1
ATOM 2297 N N . GLU A 1 299 ? 25.260 -25.168 26.448 1.00 18.04 280 GLU A N 1
ATOM 2298 C CA . GLU A 1 299 ? 25.910 -26.242 25.716 1.00 19.11 280 GLU A CA 1
ATOM 2299 C C . GLU A 1 299 ? 25.121 -26.583 24.453 1.00 14.58 280 GLU A C 1
ATOM 2300 O O . GLU A 1 299 ? 23.886 -26.588 24.474 1.00 18.18 280 GLU A O 1
ATOM 2306 N N . PRO A 1 300 ? 25.805 -26.874 23.349 1.00 14.82 281 PRO A N 1
ATOM 2307 C CA . PRO A 1 300 ? 25.107 -27.394 22.170 1.00 14.18 281 PRO A CA 1
ATOM 2308 C C . PRO A 1 300 ? 24.512 -28.760 22.473 1.00 15.29 281 PRO A C 1
ATOM 2309 O O . PRO A 1 300 ? 25.035 -29.522 23.288 1.00 19.25 281 PRO A O 1
ATOM 2313 N N . ILE A 1 301 ? 23.402 -29.067 21.811 1.00 13.43 282 ILE A N 1
ATOM 2314 C CA . ILE A 1 301 ? 22.639 -30.276 22.104 1.00 13.25 282 ILE A CA 1
ATOM 2315 C C . ILE A 1 301 ? 22.916 -31.388 21.099 1.00 14.29 282 ILE A C 1
ATOM 2316 O O . ILE A 1 301 ? 22.992 -32.562 21.473 1.00 13.90 282 ILE A O 1
ATOM 2321 N N . TYR A 1 302 ? 23.074 -31.046 19.829 1.00 12.35 283 TYR A N 1
ATOM 2322 C CA . TYR A 1 302 ? 23.057 -32.025 18.754 1.00 11.47 283 TYR A CA 1
ATOM 2323 C C . TYR A 1 302 ? 24.437 -32.250 18.151 1.00 12.51 283 TYR A C 1
ATOM 2324 O O . TYR A 1 302 ? 25.204 -31.304 17.943 1.00 12.05 283 TYR A O 1
ATOM 2333 N N . ASN A 1 303 ? 24.733 -33.518 17.877 1.00 11.54 284 ASN A N 1
ATOM 2334 C CA A ASN A 1 303 ? 25.843 -33.877 17.004 0.52 15.45 284 ASN A CA 1
ATOM 2335 C CA B ASN A 1 303 ? 25.847 -33.857 17.000 0.48 15.44 284 ASN A CA 1
ATOM 2336 C C . ASN A 1 303 ? 25.530 -33.420 15.579 1.00 14.00 284 ASN A C 1
ATOM 2337 O O . ASN A 1 303 ? 24.427 -33.661 15.072 1.00 15.29 284 ASN A O 1
ATOM 2346 N N . ILE A 1 304 ? 26.490 -32.759 14.931 1.00 12.55 285 ILE A N 1
ATOM 2347 C CA . ILE A 1 304 ? 26.280 -32.168 13.611 1.00 14.26 285 ILE A CA 1
ATOM 2348 C C . ILE A 1 304 ? 27.159 -32.878 12.593 1.00 15.22 285 ILE A C 1
ATOM 2349 O O . ILE A 1 304 ? 28.340 -33.134 12.853 1.00 16.93 285 ILE A O 1
ATOM 2354 N N . SER A 1 305 ? 26.586 -33.167 11.426 1.00 15.74 286 SER A N 1
ATOM 2355 C CA . SER A 1 305 ? 27.329 -33.806 10.338 1.00 16.88 286 SER A CA 1
ATOM 2356 C C . SER A 1 305 ? 28.133 -32.767 9.550 1.00 20.43 286 SER A C 1
ATOM 2357 O O . SER A 1 305 ? 27.537 -31.862 8.957 1.00 18.12 286 SER A O 1
ATOM 2360 N N . PRO A 1 306 ? 29.461 -32.878 9.510 1.00 20.44 287 PRO A N 1
ATOM 2361 C CA . PRO A 1 306 ? 30.244 -31.934 8.684 1.00 20.06 287 PRO A CA 1
ATOM 2362 C C . PRO A 1 306 ? 29.951 -32.050 7.199 1.00 19.44 287 PRO A C 1
ATOM 2363 O O . PRO A 1 306 ? 29.921 -31.030 6.498 1.00 22.24 287 PRO A O 1
ATOM 2367 N N . ALA A 1 307 ? 29.739 -33.272 6.701 1.00 20.95 288 ALA A N 1
ATOM 2368 C CA . ALA A 1 307 ? 29.472 -33.465 5.279 1.00 23.14 288 ALA A CA 1
ATOM 2369 C C . ALA A 1 307 ? 28.169 -32.797 4.866 1.00 23.53 288 ALA A C 1
ATOM 2370 O O . ALA A 1 307 ? 28.095 -32.177 3.798 1.00 18.62 288 ALA A O 1
ATOM 2372 N N . GLN A 1 308 ? 27.126 -32.915 5.694 1.00 20.85 289 GLN A N 1
ATOM 2373 C CA . GLN A 1 308 ? 25.862 -32.261 5.370 1.00 21.33 289 GLN A CA 1
ATOM 2374 C C . GLN A 1 308 ? 25.972 -30.746 5.492 1.00 17.44 289 GLN A C 1
ATOM 2375 O O . GLN A 1 308 ? 25.384 -30.017 4.687 1.00 19.39 289 GLN A O 1
ATOM 2381 N N . LEU A 1 309 ? 26.724 -30.250 6.483 1.00 15.82 290 LEU A N 1
ATOM 2382 C CA . LEU A 1 309 ? 26.966 -28.811 6.559 1.00 17.44 290 LEU A CA 1
ATOM 2383 C C . LEU A 1 309 ? 27.637 -28.299 5.291 1.00 19.46 290 LEU A C 1
ATOM 2384 O O . LEU A 1 309 ? 27.338 -27.197 4.822 1.00 19.90 290 LEU A O 1
ATOM 2389 N N . LYS A 1 310 ? 28.555 -29.086 4.723 1.00 20.62 291 LYS A N 1
ATOM 2390 C CA . LYS A 1 310 ? 29.196 -28.675 3.481 1.00 22.20 291 LYS A CA 1
ATOM 2391 C C . LYS A 1 310 ? 28.188 -28.574 2.342 1.00 19.18 291 LYS A C 1
ATOM 2392 O O . LYS A 1 310 ? 28.304 -27.678 1.497 1.00 23.53 291 LYS A O 1
ATOM 2398 N N . GLU A 1 311 ? 27.181 -29.459 2.319 1.00 19.70 292 GLU A N 1
ATOM 2399 C CA . GLU A 1 311 ? 26.147 -29.422 1.282 1.00 20.00 292 GLU A CA 1
ATOM 2400 C C . GLU A 1 311 ? 25.356 -28.122 1.292 1.00 17.75 292 GLU A C 1
ATOM 2401 O O . GLU A 1 311 ? 24.875 -27.681 0.239 1.00 21.15 292 GLU A O 1
ATOM 2407 N N . THR A 1 312 ? 25.150 -27.522 2.463 1.00 17.76 293 THR A N 1
ATOM 2408 C CA . THR A 1 312 ? 24.338 -26.314 2.546 1.00 16.85 293 THR A CA 1
ATOM 2409 C C . THR A 1 312 ? 25.173 -25.066 2.786 1.00 17.85 293 THR A C 1
ATOM 2410 O O . THR A 1 312 ? 24.608 -23.979 2.954 1.00 15.18 293 THR A O 1
ATOM 2414 N N . GLU A 1 313 ? 26.505 -25.191 2.783 1.00 18.86 294 GLU A N 1
ATOM 2415 C CA . GLU A 1 313 ? 27.368 -24.041 3.046 1.00 22.22 294 GLU A CA 1
ATOM 2416 C C . GLU A 1 313 ? 27.097 -22.894 2.080 1.00 16.73 294 GLU A C 1
ATOM 2417 O O . GLU A 1 313 ? 27.186 -21.723 2.471 1.00 19.14 294 GLU A O 1
ATOM 2423 N N . TRP A 1 314 ? 26.746 -23.211 0.829 1.00 17.32 295 TRP A N 1
ATOM 2424 C CA . TRP A 1 314 ? 26.460 -22.186 -0.174 1.00 18.26 295 TRP A CA 1
ATOM 2425 C C . TRP A 1 314 ? 25.391 -21.208 0.297 1.00 20.57 295 TRP A C 1
ATOM 2426 O O . TRP A 1 314 ? 25.422 -20.029 -0.074 1.00 19.59 295 TRP A O 1
ATOM 2437 N N . PHE A 1 315 ? 24.434 -21.680 1.100 1.00 15.38 296 PHE A N 1
ATOM 2438 C CA . PHE A 1 315 ? 23.351 -20.816 1.553 1.00 13.37 296 PHE A CA 1
ATOM 2439 C C . PHE A 1 315 ? 23.873 -19.749 2.508 1.00 14.66 296 PHE A C 1
ATOM 2440 O O . PHE A 1 315 ? 23.546 -18.566 2.369 1.00 16.04 296 PHE A O 1
ATOM 2448 N N . ASP A 1 316 ? 24.678 -20.150 3.495 1.00 15.11 297 ASP A N 1
ATOM 2449 C CA . ASP A 1 316 ? 25.206 -19.171 4.442 1.00 15.31 297 ASP A CA 1
ATOM 2450 C C . ASP A 1 316 ? 26.131 -18.184 3.739 1.00 13.12 297 ASP A C 1
ATOM 2451 O O . ASP A 1 316 ? 26.111 -16.986 4.035 1.00 15.98 297 ASP A O 1
ATOM 2456 N N . ILE A 1 317 ? 26.924 -18.665 2.780 1.00 17.70 298 ILE A N 1
ATOM 2457 C CA . ILE A 1 317 ? 27.741 -17.761 1.973 1.00 20.04 298 ILE A CA 1
ATOM 2458 C C . ILE A 1 317 ? 26.866 -16.739 1.260 1.00 18.65 298 ILE A C 1
ATOM 2459 O O . ILE A 1 317 ? 27.189 -15.543 1.213 1.00 21.10 298 ILE A O 1
ATOM 2464 N N . GLU A 1 318 ? 25.751 -17.194 0.680 1.00 16.83 299 GLU A N 1
ATOM 2465 C CA . GLU A 1 318 ? 24.873 -16.287 -0.050 1.00 21.18 299 GLU A CA 1
ATOM 2466 C C . GLU A 1 318 ? 24.262 -15.238 0.873 1.00 20.24 299 GLU A C 1
ATOM 2467 O O . GLU A 1 318 ? 24.153 -14.062 0.504 1.00 20.97 299 GLU A O 1
ATOM 2473 N N . ILE A 1 319 ? 23.861 -15.636 2.079 1.00 15.47 300 ILE A N 1
ATOM 2474 C CA . ILE A 1 319 ? 23.158 -14.696 2.948 1.00 17.52 300 ILE A CA 1
ATOM 2475 C C . ILE A 1 319 ? 24.135 -13.731 3.614 1.00 21.14 300 ILE A C 1
ATOM 2476 O O . ILE A 1 319 ? 23.843 -12.537 3.758 1.00 21.23 300 ILE A O 1
ATOM 2481 N N . LEU A 1 320 ? 25.307 -14.216 4.021 1.00 21.51 301 LEU A N 1
ATOM 2482 C CA . LEU A 1 320 ? 26.240 -13.407 4.797 1.00 26.10 301 LEU A CA 1
ATOM 2483 C C . LEU A 1 320 ? 27.145 -12.531 3.934 1.00 34.03 301 LEU A C 1
ATOM 2484 O O . LEU A 1 320 ? 27.913 -11.736 4.484 1.00 36.40 301 LEU A O 1
ATOM 2489 N N . SER A 1 321 ? 27.074 -12.645 2.611 1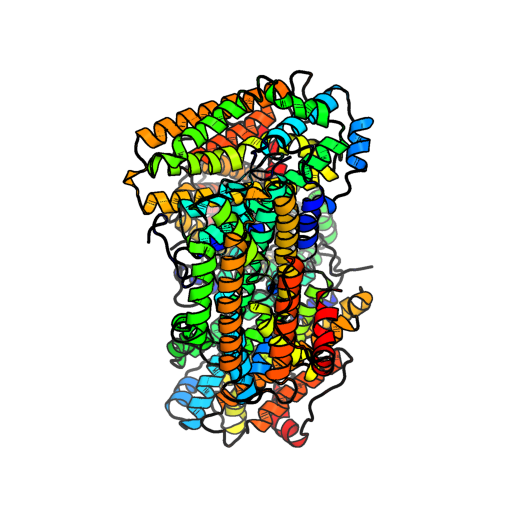.00 34.63 302 SER A N 1
ATOM 2490 C CA . SER A 1 321 ? 27.825 -11.750 1.730 1.00 37.77 302 SER A CA 1
ATOM 2491 C C . SER A 1 321 ? 27.151 -10.384 1.640 1.00 41.18 302 SER A C 1
ATOM 2492 O O . SER A 1 321 ? 25.991 -10.277 1.233 1.00 41.54 302 SER A O 1
ATOM 2495 N N . ARG B 1 26 ? -18.836 -2.860 9.650 1.00 31.79 7 ARG B N 1
ATOM 2496 C CA . ARG B 1 26 ? -17.519 -2.255 9.472 1.00 27.00 7 ARG B CA 1
ATOM 2497 C C . ARG B 1 26 ? -17.276 -1.143 10.507 1.00 23.43 7 ARG B C 1
ATOM 2498 O O . ARG B 1 26 ? -17.974 -0.130 10.505 1.00 22.18 7 ARG B O 1
ATOM 2506 N N . SER B 1 27 ? -16.288 -1.326 11.390 1.00 22.20 8 SER B N 1
ATOM 2507 C CA . SER B 1 27 ? -15.935 -0.319 12.389 1.00 20.42 8 SER B CA 1
ATOM 2508 C C . SER B 1 27 ? -14.425 -0.259 12.542 1.00 19.36 8 SER B C 1
ATOM 2509 O O . SER B 1 27 ? -13.783 -1.299 12.702 1.00 17.35 8 SER B O 1
ATOM 2512 N N . LEU B 1 28 ? -13.869 0.955 12.523 1.00 16.64 9 LEU B N 1
ATOM 2513 C CA . LEU B 1 28 ? -12.425 1.104 12.697 1.00 14.43 9 LEU B CA 1
ATOM 2514 C C . LEU B 1 28 ? -11.963 0.667 14.083 1.00 16.81 9 LEU B C 1
ATOM 2515 O O . LEU B 1 28 ? -10.816 0.230 14.238 1.00 15.72 9 LEU B O 1
ATOM 2520 N N . PHE B 1 29 ? -12.824 0.761 15.099 1.00 15.77 10 PHE B N 1
ATOM 2521 C CA . PHE B 1 29 ? -12.426 0.420 16.462 1.00 15.59 10 PHE B CA 1
ATOM 2522 C C . PHE B 1 29 ? -12.436 -1.081 16.748 1.00 15.38 10 PHE B C 1
ATOM 2523 O O . PHE B 1 29 ? -11.978 -1.487 17.821 1.00 20.78 10 PHE B O 1
ATOM 2531 N N . THR B 1 30 ? -12.929 -1.908 15.826 1.00 15.73 11 THR B N 1
ATOM 2532 C CA . THR B 1 30 ? -13.101 -3.336 16.087 1.00 18.69 11 THR B CA 1
ATOM 2533 C C . THR B 1 30 ? -11.874 -4.112 15.631 1.00 15.22 11 THR B C 1
ATOM 2534 O O . THR B 1 30 ? -11.533 -4.063 14.444 1.00 17.78 11 THR B O 1
ATOM 2538 N N . PRO B 1 31 ? -11.210 -4.854 16.516 1.00 18.11 12 PRO B N 1
ATOM 2539 C CA . PRO B 1 31 ? -10.060 -5.659 16.087 1.00 17.55 12 PRO B CA 1
ATOM 2540 C C . PRO B 1 31 ? -10.447 -6.654 15.006 1.00 17.68 12 PRO B C 1
ATOM 2541 O O . PRO B 1 31 ? -11.545 -7.218 15.014 1.00 21.54 12 PRO B O 1
ATOM 2545 N N . ARG B 1 32 ? -9.530 -6.878 14.073 1.00 15.00 13 ARG B N 1
ATOM 2546 C CA . ARG B 1 32 ? -9.684 -7.933 13.081 1.00 18.09 13 ARG B CA 1
ATOM 2547 C C . ARG B 1 32 ? -8.373 -8.694 12.976 1.00 24.28 13 ARG B C 1
ATOM 2548 O O . ARG B 1 32 ? -7.317 -8.087 12.778 1.00 19.37 13 ARG B O 1
ATOM 2556 N N . PHE B 1 33 ? -8.448 -10.020 13.100 1.00 19.73 14 PHE B N 1
ATOM 2557 C CA . PHE B 1 33 ? -7.264 -10.871 13.088 1.00 22.98 14 PHE B CA 1
ATOM 2558 C C . PHE B 1 33 ? -6.794 -11.227 11.679 1.00 21.53 14 PHE B C 1
ATOM 2559 O O . PHE B 1 33 ? -5.594 -11.167 11.396 1.00 22.92 14 PHE B O 1
ATOM 2567 N N . GLU B 1 34 ? -7.697 -11.601 10.778 1.00 20.86 15 GLU B N 1
ATOM 2568 C CA . GLU B 1 34 ? -7.270 -12.055 9.462 1.00 23.58 15 GLU B CA 1
ATOM 2569 C C . GLU B 1 34 ? -6.848 -10.883 8.585 1.00 24.10 15 GLU B C 1
ATOM 2570 O O . GLU B 1 34 ? -7.505 -9.838 8.566 1.00 21.27 15 GLU B O 1
ATOM 2576 N N . ILE B 1 35 ? -5.740 -11.060 7.856 1.00 18.39 16 ILE B N 1
ATOM 2577 C CA . ILE B 1 35 ? -5.253 -9.993 6.978 1.00 20.64 16 ILE B CA 1
ATOM 2578 C C . ILE B 1 35 ? -6.267 -9.727 5.872 1.00 24.17 16 ILE B C 1
ATOM 2579 O O . ILE B 1 35 ? -6.793 -8.615 5.733 1.00 22.08 16 ILE B O 1
ATOM 2584 N N . LYS B 1 36 ? -6.557 -10.755 5.066 1.00 23.71 17 LYS B N 1
ATOM 2585 C CA . LYS B 1 36 ? -7.501 -10.665 3.965 1.00 21.87 17 LYS B CA 1
ATOM 2586 C C . LYS B 1 36 ? -8.788 -11.422 4.297 1.00 27.05 17 LYS B C 1
ATOM 2587 O O . LYS B 1 36 ? -8.763 -12.402 5.051 1.00 24.15 17 LYS B O 1
ATOM 2593 N N . PRO B 1 37 ? -9.943 -10.977 3.767 1.00 22.14 18 PRO B N 1
ATOM 2594 C CA . PRO B 1 37 ? -10.079 -9.765 2.950 1.00 22.04 18 PRO B CA 1
ATOM 2595 C C . PRO B 1 37 ? -9.964 -8.497 3.784 1.00 18.50 18 PRO B C 1
ATOM 2596 O O . PRO B 1 37 ? -10.339 -8.492 4.956 1.00 20.95 18 PRO B O 1
ATOM 2600 N N . TYR B 1 38 ? -9.423 -7.443 3.188 1.00 19.29 19 TYR B N 1
ATOM 2601 C CA . TYR B 1 38 ? -9.325 -6.174 3.889 1.00 21.60 19 TYR B CA 1
ATOM 2602 C C . TYR B 1 38 ? -10.714 -5.576 4.052 1.00 21.86 19 TYR B C 1
ATOM 2603 O O . TYR B 1 38 ? -11.574 -5.738 3.184 1.00 23.67 19 TYR B O 1
ATOM 2612 N N . GLU B 1 39 ? -10.949 -4.917 5.192 1.00 17.76 20 GLU B N 1
ATOM 2613 C CA . GLU B 1 39 ? -12.187 -4.160 5.363 1.00 15.94 20 GLU B CA 1
ATOM 2614 C C . GLU B 1 39 ? -12.079 -2.759 4.782 1.00 19.25 20 GLU B C 1
ATOM 2615 O O . GLU B 1 39 ? -13.078 -2.215 4.297 1.00 14.71 20 GLU B O 1
ATOM 2621 N N . TYR B 1 40 ? -10.890 -2.154 4.845 1.00 15.05 21 TYR B N 1
ATOM 2622 C CA . TYR B 1 40 ? -10.647 -0.807 4.331 1.00 15.93 21 TYR B CA 1
ATOM 2623 C C . TYR B 1 40 ? -9.495 -0.850 3.337 1.00 17.46 21 TYR B C 1
ATOM 2624 O O . TYR B 1 40 ? -8.437 -0.254 3.580 1.00 15.79 21 TYR B O 1
ATOM 2633 N N . PRO B 1 41 ? -9.676 -1.513 2.192 1.00 18.14 22 PRO B N 1
ATOM 2634 C CA . PRO B 1 41 ? -8.568 -1.637 1.235 1.00 15.73 22 PRO B CA 1
ATOM 2635 C C . PRO B 1 41 ? -8.115 -0.314 0.645 1.00 15.66 22 PRO B C 1
ATOM 2636 O O . PRO B 1 41 ? -6.955 -0.208 0.224 1.00 17.34 22 PRO B O 1
ATOM 2640 N N . GLU B 1 42 ? -8.981 0.702 0.611 1.00 16.82 23 GLU B N 1
ATOM 2641 C CA . GLU B 1 42 ? -8.584 1.980 0.036 1.00 20.12 23 GLU B CA 1
ATOM 2642 C C . GLU B 1 42 ? -7.469 2.640 0.844 1.00 16.59 23 GLU B C 1
ATOM 2643 O O . GLU B 1 42 ? -6.656 3.382 0.282 1.00 16.68 23 GLU B O 1
ATOM 2649 N N . LEU B 1 43 ? -7.409 2.376 2.151 1.00 12.99 24 LEU B N 1
ATOM 2650 C CA . LEU B 1 43 ? -6.364 2.967 2.985 1.00 12.72 24 LEU B CA 1
ATOM 2651 C C . LEU B 1 43 ? -4.971 2.486 2.600 1.00 11.93 24 LEU B C 1
ATOM 2652 O O . LEU B 1 43 ? -3.987 3.189 2.871 1.00 11.41 24 LEU B O 1
ATOM 2657 N N . LEU B 1 44 ? -4.850 1.317 1.968 1.00 12.69 25 LEU B N 1
ATOM 2658 C CA . LEU B 1 44 ? -3.521 0.851 1.582 1.00 12.01 25 LEU B CA 1
ATOM 2659 C C . LEU B 1 44 ? -2.865 1.767 0.557 1.00 15.43 25 LEU B C 1
ATOM 2660 O O . LEU B 1 44 ? -1.646 1.721 0.401 1.00 11.72 25 LEU B O 1
ATOM 2665 N N . GLU B 1 45 ? -3.635 2.625 -0.125 1.00 13.37 26 GLU B N 1
ATOM 2666 C CA . GLU B 1 45 ? -3.012 3.579 -1.035 1.00 14.39 26 GLU B CA 1
ATOM 2667 C C . GLU B 1 45 ? -2.034 4.495 -0.307 1.00 9.98 26 GLU B C 1
ATOM 2668 O O . GLU B 1 45 ? -1.104 5.018 -0.929 1.00 11.39 26 GLU B O 1
ATOM 2674 N N . PHE B 1 46 ? -2.252 4.731 0.993 1.00 8.42 27 PHE B N 1
ATOM 2675 C CA . PHE B 1 46 ? -1.339 5.587 1.744 1.00 9.95 27 PHE B CA 1
ATOM 2676 C C . PHE B 1 46 ? -0.015 4.892 1.998 1.00 11.62 27 PHE B C 1
ATOM 2677 O O . PHE B 1 46 ? 1.030 5.557 2.057 1.00 8.59 27 PHE B O 1
ATOM 2685 N N . LYS B 1 47 ? -0.035 3.563 2.121 1.00 9.69 28 LYS B N 1
ATOM 2686 C CA . LYS B 1 47 ? 1.216 2.809 2.174 1.00 9.66 28 LYS B CA 1
ATOM 2687 C C . LYS B 1 47 ? 1.951 2.879 0.843 1.00 10.08 28 LYS B C 1
ATOM 2688 O O . LYS B 1 47 ? 3.165 3.118 0.802 1.00 9.77 28 LYS B O 1
ATOM 2694 N N . ASP B 1 48 ? 1.232 2.679 -0.265 1.00 8.13 29 ASP B N 1
ATOM 2695 C CA . ASP B 1 48 ? 1.853 2.842 -1.574 1.00 10.26 29 ASP B CA 1
ATOM 2696 C C . ASP B 1 48 ? 2.462 4.230 -1.734 1.00 10.27 29 ASP B C 1
ATOM 2697 O O . ASP B 1 48 ? 3.564 4.372 -2.272 1.00 10.51 29 ASP B O 1
ATOM 2702 N N . ALA B 1 49 ? 1.755 5.268 -1.275 1.00 9.67 30 ALA B N 1
ATOM 2703 C CA . ALA B 1 49 ? 2.239 6.632 -1.451 1.00 9.22 30 ALA B CA 1
ATOM 2704 C C . ALA B 1 49 ? 3.533 6.865 -0.685 1.00 9.43 30 ALA B C 1
ATOM 2705 O O . ALA B 1 49 ? 4.463 7.503 -1.198 1.00 8.60 30 ALA B O 1
ATOM 2707 N N . ILE B 1 50 ? 3.612 6.369 0.551 1.00 10.24 31 ILE B N 1
ATOM 2708 C CA . ILE B 1 50 ? 4.810 6.614 1.343 1.00 8.38 31 ILE B CA 1
ATOM 2709 C C . ILE B 1 50 ? 5.972 5.753 0.854 1.00 9.85 31 ILE B C 1
ATOM 2710 O O . ILE B 1 50 ? 7.135 6.111 1.056 1.00 9.72 31 ILE B O 1
ATOM 2715 N N . ARG B 1 51 ? 5.698 4.631 0.188 1.00 8.85 32 ARG B N 1
ATOM 2716 C CA . ARG B 1 51 ? 6.789 3.891 -0.427 1.00 10.06 32 ARG B CA 1
ATOM 2717 C C . ARG B 1 51 ? 7.345 4.649 -1.622 1.00 9.94 32 ARG B C 1
ATOM 2718 O O . ARG B 1 51 ? 8.559 4.654 -1.852 1.00 10.56 32 ARG B O 1
ATOM 2726 N N . HIS B 1 52 ? 6.471 5.327 -2.369 1.00 10.12 33 HIS B N 1
ATOM 2727 C CA A HIS B 1 52 ? 6.926 6.111 -3.512 0.39 10.23 33 HIS B CA 1
ATOM 2728 C CA B HIS B 1 52 ? 6.923 6.112 -3.510 0.61 10.20 33 HIS B CA 1
ATOM 2729 C C . HIS B 1 52 ? 7.705 7.349 -3.077 1.00 9.97 33 HIS B C 1
ATOM 2730 O O . HIS B 1 52 ? 8.608 7.794 -3.795 1.00 10.07 33 HIS B O 1
ATOM 2743 N N . SER B 1 53 ? 7.383 7.917 -1.912 1.00 7.94 34 SER B N 1
ATOM 2744 C CA . SER B 1 53 ? 8.020 9.144 -1.446 1.00 8.79 34 SER B CA 1
ATOM 2745 C C . SER B 1 53 ? 9.290 8.892 -0.650 1.00 8.56 34 SER B C 1
ATOM 2746 O O . SER B 1 53 ? 9.967 9.855 -0.268 1.00 7.98 34 SER B O 1
ATOM 2749 N N . TYR B 1 54 ? 9.627 7.628 -0.408 1.00 8.32 35 TYR B N 1
ATOM 2750 C CA . TYR B 1 54 ? 10.777 7.251 0.411 1.00 9.02 35 TYR B CA 1
ATOM 2751 C C . TYR B 1 54 ? 12.045 7.983 -0.004 1.00 9.40 35 TYR B C 1
ATOM 2752 O O . TYR B 1 54 ? 12.371 8.053 -1.192 1.00 10.97 35 TYR B O 1
ATOM 2761 N N . TRP B 1 55 ? 12.779 8.487 0.991 1.00 7.82 36 TRP B N 1
ATOM 2762 C CA . TRP B 1 55 ? 14.023 9.209 0.743 1.00 6.80 36 TRP B CA 1
ATOM 2763 C C . TRP B 1 55 ? 14.885 9.182 2.000 1.00 9.59 36 TRP B C 1
ATOM 2764 O O . TRP B 1 55 ? 14.388 9.021 3.112 1.00 7.32 36 TRP B O 1
ATOM 2775 N N . LEU B 1 56 ? 16.191 9.359 1.805 1.00 8.97 37 LEU B N 1
ATOM 2776 C CA . LEU B 1 56 ? 17.142 9.488 2.902 1.00 8.67 37 LEU B CA 1
ATOM 2777 C C . LEU B 1 56 ? 18.007 10.709 2.634 1.00 8.10 37 LEU B C 1
ATOM 2778 O O . LEU B 1 56 ? 18.256 11.060 1.481 1.00 9.62 37 LEU B O 1
ATOM 2783 N N . HIS B 1 57 ? 18.468 11.363 3.702 1.00 7.13 38 HIS B N 1
ATOM 2784 C CA . HIS B 1 57 ? 19.220 12.591 3.478 1.00 8.79 38 HIS B CA 1
ATOM 2785 C C . HIS B 1 57 ? 20.535 12.324 2.763 1.00 10.89 38 HIS B C 1
ATOM 2786 O O . HIS B 1 57 ? 21.070 13.235 2.124 1.00 9.13 38 HIS B O 1
ATOM 2793 N N . THR B 1 58 ? 21.033 11.087 2.823 1.00 9.86 39 THR B N 1
ATOM 2794 C CA . THR B 1 58 ? 22.260 10.721 2.124 1.00 12.03 39 THR B CA 1
ATOM 2795 C C . THR B 1 58 ? 22.127 10.757 0.602 1.00 12.58 39 THR B C 1
ATOM 2796 O O . THR B 1 58 ? 23.143 10.619 -0.091 1.00 15.04 39 THR B O 1
ATOM 2800 N N . GLU B 1 59 ? 20.920 10.932 0.062 1.00 10.72 40 GLU B N 1
ATOM 2801 C CA . GLU B 1 59 ? 20.728 11.158 -1.366 1.00 12.11 40 GLU B CA 1
ATOM 2802 C C . GLU B 1 59 ? 21.118 12.564 -1.793 1.00 17.31 40 GLU B C 1
ATOM 2803 O O . GLU B 1 59 ? 21.215 12.827 -2.995 1.00 14.83 40 GLU B O 1
ATOM 2809 N N . PHE B 1 60 ? 21.328 13.462 -0.840 1.00 11.72 41 PHE B N 1
ATOM 2810 C CA . PHE B 1 60 ? 21.673 14.847 -1.103 1.00 12.20 41 PHE B CA 1
ATOM 2811 C C . PHE B 1 60 ? 23.062 15.137 -0.551 1.00 12.72 41 PHE B C 1
ATOM 2812 O O . PHE B 1 60 ? 23.525 14.484 0.388 1.00 15.37 41 PHE B O 1
ATOM 2820 N N . ASN B 1 61 ? 23.749 16.096 -1.162 1.00 10.66 42 ASN B N 1
ATOM 2821 C CA . ASN B 1 61 ? 25.030 16.571 -0.652 1.00 11.07 42 ASN B CA 1
ATOM 2822 C C . ASN B 1 61 ? 24.825 18.000 -0.167 1.00 11.16 42 ASN B C 1
ATOM 2823 O O . ASN B 1 61 ? 24.499 18.886 -0.969 1.00 14.14 42 ASN B O 1
ATOM 2828 N N . PHE B 1 62 ? 25.007 18.228 1.136 1.00 10.20 43 PHE B N 1
ATOM 2829 C CA . PHE B 1 62 ? 24.704 19.531 1.719 1.00 9.70 43 PHE B CA 1
ATOM 2830 C C . PHE B 1 62 ? 25.916 20.458 1.754 1.00 10.06 43 PHE B C 1
ATOM 2831 O O . PHE B 1 62 ? 25.871 21.503 2.419 1.00 8.57 43 PHE B O 1
ATOM 2839 N N . THR B 1 63 ? 26.985 20.108 1.031 1.00 9.71 44 THR B N 1
ATOM 2840 C CA . THR B 1 63 ? 28.183 20.944 1.015 1.00 10.75 44 THR B CA 1
ATOM 2841 C C . THR B 1 63 ? 27.866 22.359 0.552 1.00 10.70 44 THR B C 1
ATOM 2842 O O . THR B 1 63 ? 28.306 23.337 1.169 1.00 9.62 44 THR B O 1
ATOM 2846 N N . GLY B 1 64 ? 27.123 22.488 -0.549 1.00 11.75 45 GLY B N 1
ATOM 2847 C CA . GLY B 1 64 ? 26.771 23.810 -1.043 1.00 14.61 45 GLY B CA 1
ATOM 2848 C C . GLY B 1 64 ? 25.893 24.588 -0.083 1.00 12.57 45 GLY B C 1
ATOM 2849 O O . GLY B 1 64 ? 26.006 25.815 0.015 1.00 12.92 45 GLY B O 1
ATOM 2850 N N . ASP B 1 65 ? 25.015 23.892 0.644 1.00 9.88 46 ASP B N 1
ATOM 2851 C CA . ASP B 1 65 ? 24.202 24.560 1.660 1.00 9.71 46 ASP B CA 1
ATOM 2852 C C . ASP B 1 65 ? 25.054 25.140 2.773 1.00 9.68 46 ASP B C 1
ATOM 2853 O O . ASP B 1 65 ? 24.783 26.239 3.264 1.00 10.12 46 ASP B O 1
ATOM 2858 N N . ILE B 1 66 ? 26.065 24.392 3.212 1.00 8.05 47 ILE B N 1
ATOM 2859 C CA . ILE B 1 66 ? 26.940 24.885 4.267 1.00 9.64 47 ILE B CA 1
ATOM 2860 C C . ILE B 1 66 ? 27.711 26.103 3.782 1.00 9.28 47 ILE B C 1
ATOM 2861 O O . ILE B 1 66 ? 27.860 27.091 4.512 1.00 10.57 47 ILE B O 1
ATOM 2866 N N . GLN B 1 67 ? 28.220 26.043 2.548 1.00 8.61 48 GLN B N 1
ATOM 2867 C CA . GLN B 1 67 ? 28.879 27.200 1.947 1.00 11.42 48 GLN B CA 1
ATOM 2868 C C . GLN B 1 67 ? 27.933 28.396 1.909 1.00 12.37 48 GLN B C 1
ATOM 2869 O O . GLN B 1 67 ? 28.314 29.519 2.269 1.00 12.43 48 GLN B O 1
ATOM 2875 N N . ASP B 1 68 ? 26.688 28.172 1.480 1.00 10.19 49 ASP B N 1
ATOM 2876 C CA . ASP B 1 68 ? 25.721 29.265 1.393 1.00 10.70 49 ASP B CA 1
ATOM 2877 C C . ASP B 1 68 ? 25.502 29.898 2.760 1.00 10.33 49 ASP B C 1
ATOM 2878 O O . ASP B 1 68 ? 25.475 31.127 2.905 1.00 10.17 49 ASP B O 1
ATOM 2883 N N . PHE B 1 69 ? 25.343 29.061 3.782 1.00 8.87 50 PHE B N 1
ATOM 2884 C CA . PHE B 1 69 ? 25.116 29.558 5.132 1.00 9.93 50 PHE B CA 1
ATOM 2885 C C . PHE B 1 69 ? 26.291 30.391 5.632 1.00 11.28 50 PHE B C 1
ATOM 2886 O O . PHE B 1 69 ? 26.108 31.349 6.392 1.00 12.42 50 PHE B O 1
ATOM 2894 N N . ARG B 1 70 ? 27.498 30.067 5.181 1.00 8.56 51 ARG B N 1
ATOM 2895 C CA . ARG B 1 70 ? 28.683 30.744 5.685 1.00 9.21 51 ARG B CA 1
ATOM 2896 C C . ARG B 1 70 ? 28.937 32.072 4.985 1.00 9.70 51 ARG B C 1
ATOM 2897 O O . ARG B 1 70 ? 29.292 33.056 5.644 1.00 13.71 51 ARG B O 1
ATOM 2905 N N . THR B 1 71 ? 28.784 32.129 3.655 1.00 10.37 52 THR B N 1
ATOM 2906 C CA . THR B 1 71 ? 29.253 33.306 2.928 1.00 10.25 52 THR B CA 1
ATOM 2907 C C . THR B 1 71 ? 28.332 33.825 1.832 1.00 14.31 52 THR B C 1
ATOM 2908 O O . THR B 1 71 ? 28.714 34.780 1.146 1.00 14.76 52 THR B O 1
ATOM 2912 N N . HIS B 1 72 ? 27.144 33.257 1.632 1.00 11.34 53 HIS B N 1
ATOM 2913 C CA . HIS B 1 72 ? 26.291 33.700 0.540 1.00 10.35 53 HIS B CA 1
ATOM 2914 C C . HIS B 1 72 ? 25.016 34.376 1.022 1.00 11.45 53 HIS B C 1
ATOM 2915 O O . HIS B 1 72 ? 24.149 34.689 0.201 1.00 13.53 53 HIS B O 1
ATOM 2922 N N . ILE B 1 73 ? 24.885 34.614 2.328 1.00 11.04 54 ILE B N 1
ATOM 2923 C CA . ILE B 1 73 ? 23.693 35.232 2.892 1.00 11.26 54 ILE B CA 1
ATOM 2924 C C . ILE B 1 73 ? 24.090 36.358 3.839 1.00 11.08 54 ILE B C 1
ATOM 2925 O O . ILE B 1 73 ? 25.208 36.407 4.362 1.00 11.59 54 ILE B O 1
ATOM 2930 N N . SER B 1 74 ? 23.140 37.263 4.067 1.00 10.79 55 SER B N 1
ATOM 2931 C CA . SER B 1 74 ? 23.323 38.358 5.004 1.00 12.07 55 SER B CA 1
ATOM 2932 C C . SER B 1 74 ? 23.128 37.877 6.443 1.00 14.01 55 SER B C 1
ATOM 2933 O O . SER B 1 74 ? 22.623 36.778 6.698 1.00 11.59 55 SER B O 1
ATOM 2936 N N . ASP B 1 75 ? 23.531 38.724 7.401 1.00 15.04 56 ASP B N 1
ATOM 2937 C CA . ASP B 1 75 ? 23.291 38.407 8.807 1.00 14.37 56 ASP B CA 1
ATOM 2938 C C . ASP B 1 75 ? 21.801 38.281 9.091 1.00 13.48 56 ASP B C 1
ATOM 2939 O O . ASP B 1 75 ? 21.383 37.426 9.881 1.00 14.07 56 ASP B O 1
ATOM 2944 N N . VAL B 1 76 ? 20.991 39.136 8.462 1.00 14.42 57 VAL B N 1
ATOM 2945 C CA . VAL B 1 76 ? 19.537 39.042 8.606 1.00 12.12 57 VAL B CA 1
ATOM 2946 C C . VAL B 1 76 ? 19.042 37.686 8.105 1.00 10.39 57 VAL B C 1
ATOM 2947 O O . VAL B 1 76 ? 18.247 37.007 8.773 1.00 12.12 57 VAL B O 1
ATOM 2951 N N . GLU B 1 77 ? 19.522 37.265 6.935 1.00 10.39 58 GLU B N 1
ATOM 2952 C CA . GLU B 1 77 ? 19.095 35.981 6.385 1.00 8.38 58 GLU B CA 1
ATOM 2953 C C . GLU B 1 77 ? 19.598 34.829 7.237 1.00 11.38 58 GLU B C 1
ATOM 2954 O O . GLU B 1 77 ? 18.887 33.832 7.415 1.00 9.03 58 GLU B O 1
ATOM 2960 N N . ARG B 1 78 ? 20.824 34.937 7.766 1.00 10.39 59 ARG B N 1
ATOM 2961 C CA . ARG B 1 78 ? 21.335 33.871 8.620 1.00 8.96 59 ARG B CA 1
ATOM 2962 C C . ARG B 1 78 ? 20.484 33.706 9.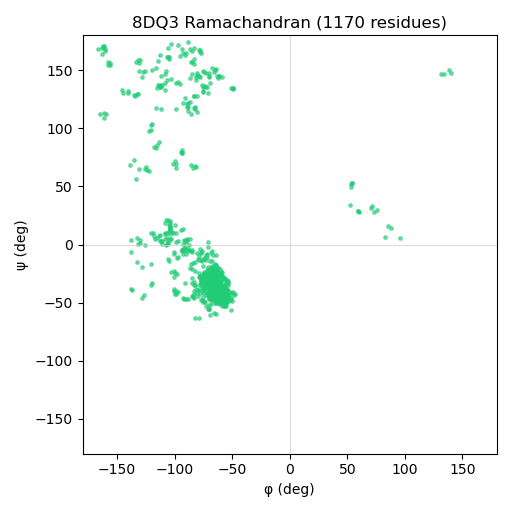871 1.00 10.89 59 ARG B C 1
ATOM 2963 O O . ARG B 1 78 ? 20.245 32.578 10.316 1.00 10.12 59 ARG B O 1
ATOM 2971 N N . ALA B 1 79 ? 20.026 34.819 10.458 1.00 9.92 60 ALA B N 1
ATOM 2972 C CA . ALA B 1 79 ? 19.149 34.729 11.620 1.00 10.07 60 ALA B CA 1
ATOM 2973 C C . ALA B 1 79 ? 17.846 34.021 11.266 1.00 9.18 60 ALA B C 1
ATOM 2974 O O . ALA B 1 79 ? 17.374 33.164 12.020 1.00 11.27 60 ALA B O 1
ATOM 2976 N N . VAL B 1 80 ? 17.270 34.345 10.107 1.00 6.70 61 VAL B N 1
ATOM 2977 C CA . VAL B 1 80 ? 16.042 33.676 9.665 1.00 9.47 61 VAL B CA 1
ATOM 2978 C C . VAL B 1 80 ? 16.278 32.178 9.493 1.00 9.16 61 VAL B C 1
ATOM 2979 O O . VAL B 1 80 ? 15.498 31.351 9.976 1.00 9.68 61 VAL B O 1
ATOM 2983 N N . ILE B 1 81 ? 17.349 31.806 8.790 1.00 8.71 62 ILE B N 1
ATOM 2984 C CA . ILE B 1 81 ? 17.586 30.387 8.524 1.00 8.68 62 ILE B CA 1
ATOM 2985 C C . ILE B 1 81 ? 17.863 29.633 9.817 1.00 9.43 62 ILE B C 1
ATOM 2986 O O . ILE B 1 81 ? 17.386 28.508 10.008 1.00 8.25 62 ILE B O 1
ATOM 2991 N N . THR B 1 82 ? 18.629 30.236 10.727 1.00 6.64 63 THR B N 1
ATOM 2992 C CA . THR B 1 82 ? 18.919 29.587 12.000 1.00 8.40 63 THR B CA 1
ATOM 2993 C C . THR B 1 82 ? 17.633 29.251 12.746 1.00 8.66 63 THR B C 1
ATOM 2994 O O . THR B 1 82 ? 17.421 28.112 13.190 1.00 8.55 63 THR B O 1
ATOM 2998 N N . LYS B 1 83 ? 16.754 30.234 12.888 1.00 9.57 64 LYS B N 1
ATOM 2999 C CA . LYS B 1 83 ? 15.547 29.998 13.669 1.00 9.14 64 LYS B CA 1
ATOM 3000 C C . LYS B 1 83 ? 14.552 29.119 12.919 1.00 7.90 64 LYS B C 1
ATOM 3001 O O . LYS B 1 83 ? 13.824 28.334 13.548 1.00 6.70 64 LYS B O 1
ATOM 3007 N N . THR B 1 84 ? 14.517 29.217 11.588 1.00 7.68 65 THR B N 1
ATOM 3008 C CA . THR B 1 84 ? 13.631 28.357 10.811 1.00 7.91 65 THR B CA 1
ATOM 3009 C C . THR B 1 84 ? 14.043 26.894 10.932 1.00 8.63 65 THR B C 1
ATOM 3010 O O . THR B 1 84 ? 13.195 26.018 11.147 1.00 6.21 65 THR B O 1
ATOM 3014 N N . MET B 1 85 ? 15.350 26.617 10.848 1.00 6.26 66 MET B N 1
ATOM 3015 C CA . MET B 1 85 ? 15.816 25.239 10.978 1.00 5.92 66 MET B CA 1
ATOM 3016 C C . MET B 1 85 ? 15.652 24.720 12.403 1.00 6.76 66 MET B C 1
ATOM 3017 O O . MET B 1 85 ? 15.366 23.531 12.594 1.00 7.38 66 MET B O 1
ATOM 3022 N N . LEU B 1 86 ? 15.801 25.589 13.413 1.00 5.99 67 LEU B N 1
ATOM 3023 C CA . LEU B 1 86 ? 15.524 25.167 14.784 1.00 7.76 67 LEU B CA 1
ATOM 3024 C C . LEU B 1 86 ? 14.053 24.813 14.951 1.00 6.55 67 LEU B C 1
ATOM 3025 O O . LEU B 1 86 ? 13.712 23.814 15.596 1.00 8.18 67 LEU B O 1
ATOM 3030 N N . ALA B 1 87 ? 13.168 25.608 14.345 1.00 5.88 68 ALA B N 1
ATOM 3031 C CA . ALA B 1 87 ? 11.736 25.329 14.436 1.00 6.65 68 ALA B CA 1
ATOM 3032 C C . ALA B 1 87 ? 11.365 24.028 13.726 1.00 6.76 68 ALA B C 1
ATOM 3033 O O . ALA B 1 87 ? 10.542 23.252 14.237 1.00 7.10 68 ALA B O 1
ATOM 3035 N N . ILE B 1 88 ? 11.923 23.782 12.532 1.00 5.89 69 ILE B N 1
ATOM 3036 C CA . ILE B 1 88 ? 11.667 22.506 11.872 1.00 5.64 69 ILE B CA 1
ATOM 3037 C C . ILE B 1 88 ? 12.130 21.357 12.757 1.00 6.18 69 ILE B C 1
ATOM 3038 O O . ILE B 1 88 ? 11.406 20.374 12.958 1.00 8.07 69 ILE B O 1
ATOM 3043 N N . SER B 1 89 ? 13.359 21.460 13.278 1.00 8.08 70 SER B N 1
ATOM 3044 C CA . SER B 1 89 ? 13.940 20.364 14.045 1.00 7.56 70 SER B CA 1
ATOM 3045 C C . SER B 1 89 ? 13.200 20.143 15.360 1.00 7.04 70 SER B C 1
ATOM 3046 O O . SER B 1 89 ? 13.178 19.020 15.884 1.00 6.27 70 SER B O 1
ATOM 3049 N N . GLN B 1 90 ? 12.568 21.187 15.902 1.00 7.28 71 GLN B N 1
ATOM 3050 C CA . GLN B 1 90 ? 11.878 21.016 17.172 1.00 6.96 71 GLN B CA 1
ATOM 3051 C C . GLN B 1 90 ? 10.747 19.999 17.041 1.00 6.91 71 GLN B C 1
ATOM 3052 O O . GLN B 1 90 ? 10.437 19.289 18.007 1.00 7.16 71 GLN B O 1
ATOM 3058 N N . ILE B 1 91 ? 10.176 19.856 15.845 1.00 7.62 72 ILE B N 1
ATOM 3059 C CA . ILE B 1 91 ? 9.244 18.762 15.586 1.00 5.78 72 ILE B CA 1
ATOM 3060 C C . ILE B 1 91 ? 9.958 17.541 15.024 1.00 6.60 72 ILE B C 1
ATOM 3061 O O . ILE B 1 91 ? 9.737 16.414 15.484 1.00 9.03 72 ILE B O 1
ATOM 3066 N N . GLU B 1 92 ? 10.831 17.724 14.031 1.00 7.10 73 GLU B N 1
ATOM 3067 C CA . GLU B 1 92 ? 11.336 16.549 13.322 1.00 6.20 73 GLU B CA 1
ATOM 3068 C C . GLU B 1 92 ? 12.364 15.777 14.134 1.00 7.06 73 GLU B C 1
ATOM 3069 O O . GLU B 1 92 ? 12.450 14.547 13.999 1.00 7.78 73 GLU B O 1
ATOM 3075 N N . VAL B 1 93 ? 13.144 16.458 14.964 1.00 7.58 74 VAL B N 1
ATOM 3076 C CA . VAL B 1 93 ? 14.197 15.792 15.754 1.00 8.61 74 VAL B CA 1
ATOM 3077 C C . VAL B 1 93 ? 13.573 15.452 17.102 1.00 9.46 74 VAL B C 1
ATOM 3078 O O . VAL B 1 93 ? 13.730 16.148 18.112 1.00 8.48 74 VAL B O 1
ATOM 3082 N N . SER B 1 94 ? 12.835 14.348 17.116 1.00 8.45 75 SER B N 1
ATOM 3083 C CA . SER B 1 94 ? 12.064 13.919 18.272 1.00 7.51 75 SER B CA 1
ATOM 3084 C C . SER B 1 94 ? 11.649 12.477 18.027 1.00 10.94 75 SER B C 1
ATOM 3085 O O . SER B 1 94 ? 11.775 11.948 16.915 1.00 10.10 75 SER B O 1
ATOM 3088 N N . VAL B 1 95 ? 11.144 11.845 19.076 1.00 8.31 76 VAL B N 1
ATOM 3089 C CA . VAL B 1 95 ? 10.552 10.524 18.942 1.00 8.64 76 VAL B CA 1
ATOM 3090 C C . VAL B 1 95 ? 9.078 10.732 18.623 1.00 11.11 76 VAL B C 1
ATOM 3091 O O . VAL B 1 95 ? 8.361 11.391 19.384 1.00 12.46 76 VAL B O 1
ATOM 3095 N N . LYS B 1 96 ? 8.641 10.214 17.471 1.00 7.99 77 LYS B N 1
ATOM 3096 C CA . LYS B 1 96 ? 7.284 10.441 16.955 1.00 7.12 77 LYS B CA 1
ATOM 3097 C C . LYS B 1 96 ? 6.587 9.092 16.811 1.00 10.13 77 LYS B C 1
ATOM 3098 O O . LYS B 1 96 ? 6.841 8.363 15.851 1.00 11.11 77 LYS B O 1
ATOM 3104 N N . ARG B 1 97 ? 5.691 8.748 17.739 1.00 9.93 78 ARG B N 1
ATOM 3105 C CA . ARG B 1 97 ? 5.123 7.406 17.706 1.00 12.05 78 ARG B CA 1
ATOM 3106 C C . ARG B 1 97 ? 3.625 7.365 17.432 1.00 12.23 78 ARG B C 1
ATOM 3107 O O . ARG B 1 97 ? 3.044 6.274 17.455 1.00 11.50 78 ARG B O 1
ATOM 3115 N N . PHE B 1 98 ? 2.990 8.502 17.139 1.00 10.10 79 PHE B N 1
ATOM 3116 C CA . PHE B 1 98 ? 1.539 8.492 16.983 1.00 9.63 79 PHE B CA 1
ATOM 3117 C C . PHE B 1 98 ? 1.098 7.528 15.884 1.00 10.49 79 PHE B C 1
ATOM 3118 O O . PHE B 1 98 ? 0.223 6.683 16.103 1.00 10.20 79 PHE B O 1
ATOM 3126 N N . TRP B 1 99 ? 1.663 7.659 14.680 1.00 9.32 80 TRP B N 1
ATOM 3127 C CA . TRP B 1 99 ? 1.229 6.782 13.593 1.00 7.90 80 TRP B CA 1
ATOM 3128 C C . TRP B 1 99 ? 1.545 5.321 13.888 1.00 7.27 80 TRP B C 1
ATOM 3129 O O . TRP B 1 99 ? 0.770 4.427 13.526 1.00 9.26 80 TRP B O 1
ATOM 3140 N N . GLY B 1 100 ? 2.700 5.053 14.506 1.00 9.06 81 GLY B N 1
ATOM 3141 C CA . GLY B 1 100 ? 3.034 3.679 14.841 1.00 10.80 81 GLY B CA 1
ATOM 3142 C C . GLY B 1 100 ? 2.102 3.063 15.861 1.00 10.99 81 GLY B C 1
ATOM 3143 O O . GLY B 1 100 ? 1.928 1.840 15.885 1.00 13.45 81 GLY B O 1
ATOM 3144 N N . ASN B 1 101 ? 1.505 3.887 16.718 1.00 9.58 82 ASN B N 1
ATOM 3145 C CA . ASN B 1 101 ? 0.603 3.436 17.767 1.00 9.97 82 ASN B CA 1
ATOM 3146 C C . ASN B 1 101 ? -0.855 3.394 17.327 1.00 10.67 82 ASN B C 1
ATOM 3147 O O . ASN B 1 101 ? -1.699 2.965 18.116 1.00 10.44 82 ASN B O 1
ATOM 3152 N N . LEU B 1 102 ? -1.177 3.851 16.107 1.00 9.89 83 LEU B N 1
ATOM 3153 C CA . LEU B 1 102 ? -2.584 3.999 15.722 1.00 10.27 83 LEU B CA 1
ATOM 3154 C C . LEU B 1 102 ? -3.323 2.669 15.784 1.00 11.47 83 LEU B C 1
ATOM 3155 O O . LEU B 1 102 ? -4.515 2.634 16.105 1.00 11.51 83 LEU B O 1
ATOM 3160 N N . TYR B 1 103 ? -2.616 1.570 15.518 1.00 12.77 84 TYR B N 1
ATOM 3161 C CA . TYR B 1 103 ? -3.211 0.241 15.575 1.00 12.36 84 TYR B CA 1
ATOM 3162 C C . TYR B 1 103 ? -3.795 -0.074 16.946 1.00 10.73 84 TYR B C 1
ATOM 3163 O O . TYR B 1 103 ? -4.718 -0.891 17.048 1.00 11.59 84 TYR B O 1
ATOM 3172 N N . ASN B 1 104 ? -3.248 0.507 18.018 1.00 10.58 85 ASN B N 1
ATOM 3173 C CA . ASN B 1 104 ? -3.798 0.226 19.343 1.00 11.59 85 ASN B CA 1
ATOM 3174 C C . ASN B 1 104 ? -5.221 0.730 19.490 1.00 15.04 85 ASN B C 1
ATOM 3175 O O . ASN B 1 104 ? -5.966 0.217 20.331 1.00 14.54 85 ASN B O 1
ATOM 3180 N N . TYR B 1 105 ? -5.613 1.714 18.688 1.00 10.97 86 TYR B N 1
ATOM 3181 C CA . TYR B 1 105 ? -6.960 2.271 18.696 1.00 11.93 86 TYR B CA 1
ATOM 3182 C C . TYR B 1 105 ? -7.828 1.729 17.572 1.00 14.05 86 TYR B C 1
ATOM 3183 O O . TYR B 1 105 ? -9.012 1.446 17.790 1.00 13.94 86 TYR B O 1
ATOM 3192 N N . PHE B 1 106 ? -7.258 1.569 16.380 1.00 10.83 87 PHE B N 1
ATOM 3193 C CA . PHE B 1 106 ? -7.925 0.994 15.221 1.00 10.16 87 PHE B CA 1
ATOM 3194 C C . PHE B 1 106 ? -7.211 -0.304 14.858 1.00 12.40 87 PHE B C 1
ATOM 3195 O O . PHE B 1 106 ? -6.323 -0.298 13.996 1.00 10.26 87 PHE B O 1
ATOM 3203 N N . PRO B 1 107 ? -7.557 -1.433 15.472 1.00 12.91 88 PRO B N 1
ATOM 3204 C CA . PRO B 1 107 ? -6.691 -2.624 15.354 1.00 13.19 88 PRO B CA 1
ATOM 3205 C C . PRO B 1 107 ? -6.952 -3.429 14.086 1.00 13.35 88 PRO B C 1
ATOM 3206 O O . PRO B 1 107 ? -7.396 -4.583 14.116 1.00 15.78 88 PRO B O 1
ATOM 3210 N N . LYS B 1 108 ? -6.649 -2.827 12.955 1.00 10.79 89 LYS B N 1
ATOM 3211 C CA . LYS B 1 108 ? -6.811 -3.379 11.626 1.00 11.91 89 LYS B CA 1
ATOM 3212 C C . LYS B 1 108 ? -5.452 -3.632 11.001 1.00 12.07 89 LYS B C 1
ATOM 3213 O O . LYS B 1 108 ? -4.566 -2.777 11.100 1.00 12.69 89 LYS B O 1
ATOM 3219 N N . PRO B 1 109 ? -5.251 -4.783 10.363 1.00 13.76 90 PRO B N 1
ATOM 3220 C CA . PRO B 1 109 ? -4.010 -4.985 9.605 1.00 12.27 90 PRO B CA 1
ATOM 3221 C C . PRO B 1 109 ? -3.687 -3.832 8.668 1.00 13.09 90 PRO B C 1
ATOM 3222 O O . PRO B 1 109 ? -2.522 -3.420 8.593 1.00 12.16 90 PRO B O 1
ATOM 3226 N N . GLU B 1 110 ? -4.687 -3.270 7.974 1.00 11.71 91 GLU B N 1
ATOM 3227 C CA . GLU B 1 110 ? -4.357 -2.211 7.033 1.00 13.81 91 GLU B CA 1
ATOM 3228 C C . GLU B 1 110 ? -3.982 -0.922 7.757 1.00 12.22 91 GLU B C 1
ATOM 3229 O O . GLU B 1 110 ? -3.230 -0.108 7.204 1.00 11.57 91 GLU B O 1
ATOM 3235 N N . ILE B 1 111 ? -4.447 -0.734 8.998 1.00 10.45 92 ILE B N 1
ATOM 3236 C CA . ILE B 1 111 ? -4.030 0.437 9.768 1.00 12.07 92 ILE B CA 1
ATOM 3237 C C . ILE B 1 111 ? -2.561 0.319 10.148 1.00 10.23 92 ILE B C 1
ATOM 3238 O O . ILE B 1 111 ? -1.788 1.278 10.025 1.00 12.16 92 ILE B O 1
ATOM 3243 N N . GLU B 1 112 ? -2.151 -0.860 10.621 1.00 10.04 93 GLU B N 1
ATOM 3244 C CA . GLU B 1 112 ? -0.742 -1.067 10.942 1.00 12.23 93 GLU B CA 1
ATOM 3245 C C . GLU B 1 112 ? 0.143 -0.906 9.706 1.00 10.63 93 GLU B C 1
ATOM 3246 O O . GLU B 1 112 ? 1.255 -0.369 9.800 1.00 9.86 93 GLU B O 1
ATOM 3252 N N . ASP B 1 113 ? -0.333 -1.352 8.536 1.00 9.63 94 ASP B N 1
ATOM 3253 C CA . ASP B 1 113 ? 0.457 -1.213 7.311 1.00 10.94 94 ASP B CA 1
ATOM 3254 C C . ASP B 1 113 ? 0.782 0.250 7.046 1.00 10.65 94 ASP B C 1
ATOM 3255 O O . ASP B 1 113 ? 1.930 0.611 6.745 1.00 9.56 94 ASP B O 1
ATOM 3260 N N . VAL B 1 114 ? -0.224 1.115 7.167 1.00 8.16 95 VAL B N 1
ATOM 3261 C CA . VAL B 1 114 ? -0.001 2.540 6.932 1.00 7.41 95 VAL B CA 1
ATOM 3262 C C . VAL B 1 114 ? 0.753 3.164 8.100 1.00 9.49 95 VAL B C 1
ATOM 3263 O O . VAL B 1 114 ? 1.759 3.856 7.905 1.00 9.01 95 VAL B O 1
ATOM 3267 N N . GLY B 1 115 ? 0.296 2.904 9.329 1.00 8.14 96 GLY B N 1
ATOM 3268 C CA . GLY B 1 115 ? 0.882 3.560 10.493 1.00 6.82 96 GLY B CA 1
ATOM 3269 C C . GLY B 1 115 ? 2.345 3.201 10.712 1.00 7.50 96 GLY B C 1
ATOM 3270 O O . GLY B 1 115 ? 3.158 4.061 11.039 1.00 7.32 96 GLY B O 1
ATOM 3271 N N . GLY B 1 116 ? 2.695 1.928 10.542 1.00 9.00 97 GLY B N 1
ATOM 3272 C CA . GLY B 1 116 ? 4.083 1.533 10.713 1.00 11.30 97 GLY B CA 1
ATOM 3273 C C . GLY B 1 116 ? 4.976 2.068 9.616 1.00 7.71 97 GLY B C 1
ATOM 3274 O O . GLY B 1 116 ? 6.148 2.387 9.857 1.00 9.65 97 GLY B O 1
ATOM 3275 N N . SER B 1 117 ? 4.444 2.172 8.396 1.00 7.02 98 SER B N 1
ATOM 3276 C CA . SER B 1 117 ? 5.206 2.767 7.304 1.00 7.31 98 SER B CA 1
ATOM 3277 C C . SER B 1 117 ? 5.406 4.263 7.535 1.00 7.08 98 SER B C 1
ATOM 3278 O O . SER B 1 117 ? 6.474 4.809 7.232 1.00 7.24 98 SER B O 1
ATOM 3281 N N . PHE B 1 118 ? 4.390 4.938 8.081 1.00 8.10 99 PHE B N 1
ATOM 3282 C CA . PHE B 1 118 ? 4.528 6.351 8.424 1.00 6.98 99 PHE B CA 1
ATOM 3283 C C . PHE B 1 118 ? 5.543 6.558 9.542 1.00 6.01 99 PHE B C 1
ATOM 3284 O O . PHE B 1 118 ? 6.321 7.518 9.509 1.00 6.04 99 PHE B O 1
ATOM 3292 N N . LEU B 1 119 ? 5.516 5.704 10.572 1.00 7.08 100 LEU B N 1
ATOM 3293 C CA . LEU B 1 119 ? 6.488 5.855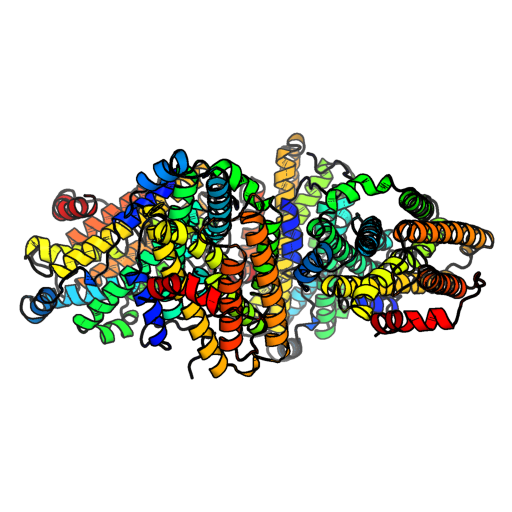 11.649 1.00 6.44 100 LEU B CA 1
ATOM 3294 C C . LEU B 1 119 ? 7.904 5.750 11.107 1.00 6.93 100 LEU B C 1
ATOM 3295 O O . LEU B 1 119 ? 8.780 6.532 11.490 1.00 6.88 100 LEU B O 1
ATOM 3300 N N . GLU B 1 120 ? 8.147 4.795 10.201 1.00 6.40 101 GLU B N 1
ATOM 3301 C CA . GLU B 1 120 ? 9.484 4.682 9.645 1.00 5.64 101 GLU B CA 1
ATOM 3302 C C . GLU B 1 120 ? 9.854 5.945 8.878 1.00 5.68 101 GLU B C 1
ATOM 3303 O O . GLU B 1 120 ? 10.994 6.416 8.974 1.00 5.86 101 GLU B O 1
ATOM 3309 N N . SER B 1 121 ? 8.896 6.543 8.160 1.00 5.47 102 SER B N 1
ATOM 3310 C CA . SER B 1 121 ? 9.213 7.779 7.450 1.00 5.52 102 SER B CA 1
ATOM 3311 C C . SER B 1 121 ? 9.635 8.875 8.420 1.00 5.32 102 SER B C 1
ATOM 3312 O O . SER B 1 121 ? 10.503 9.687 8.080 1.00 5.11 102 SER B O 1
ATOM 3315 N N . GLU B 1 122 ? 9.068 8.892 9.637 1.00 5.19 103 GLU B N 1
ATOM 3316 C CA . GLU B 1 122 ? 9.452 9.910 10.614 1.00 5.73 103 GLU B CA 1
ATOM 3317 C C . GLU B 1 122 ? 10.855 9.667 11.169 1.00 6.13 103 GLU B C 1
ATOM 3318 O O . GLU B 1 122 ? 11.531 10.626 11.546 1.00 6.05 103 GLU B O 1
ATOM 3324 N N . ILE B 1 123 ? 11.309 8.408 11.223 1.00 5.84 104 ILE B N 1
ATOM 3325 C CA . ILE B 1 123 ? 12.705 8.149 11.576 1.00 4.99 104 ILE B CA 1
ATOM 3326 C C . ILE B 1 123 ? 13.623 8.757 10.527 1.00 6.05 104 ILE B C 1
ATOM 3327 O O . ILE B 1 123 ? 14.636 9.397 10.849 1.00 6.25 104 ILE B O 1
ATOM 3332 N N . ARG B 1 124 ? 13.283 8.567 9.254 1.00 5.23 105 ARG B N 1
ATOM 3333 C CA . ARG B 1 124 ? 14.078 9.148 8.179 1.00 5.10 105 ARG B CA 1
ATOM 3334 C C . ARG B 1 124 ? 14.120 10.671 8.274 1.00 8.29 105 ARG B C 1
ATOM 3335 O O . ARG B 1 124 ? 15.185 11.278 8.091 1.00 6.77 105 ARG B O 1
ATOM 3343 N N . HIS B 1 125 ? 12.979 11.307 8.569 1.00 6.39 106 HIS B N 1
ATOM 3344 C CA . HIS B 1 125 ? 12.982 12.759 8.750 1.00 5.56 106 HIS B CA 1
ATOM 3345 C C . HIS B 1 125 ? 13.872 13.168 9.914 1.00 5.70 106 HIS B C 1
ATOM 3346 O O . HIS B 1 125 ? 14.625 14.144 9.820 1.00 6.43 106 HIS B O 1
ATOM 3353 N N . LYS B 1 126 ? 13.763 12.461 11.041 1.00 5.67 107 LYS B N 1
ATOM 3354 C CA . LYS B 1 126 ? 14.597 12.789 12.190 1.00 5.45 107 LYS B CA 1
ATOM 3355 C C . LYS B 1 126 ? 16.075 12.751 11.823 1.00 6.50 107 LYS B C 1
ATOM 3356 O O . LYS B 1 126 ? 16.848 13.637 12.211 1.00 6.52 107 LYS B O 1
ATOM 3362 N N . ASP B 1 127 ? 16.498 11.704 11.111 1.00 6.72 108 ASP B N 1
ATOM 3363 C CA . ASP B 1 127 ? 17.908 11.602 10.748 1.00 6.87 108 ASP B CA 1
ATOM 3364 C C . ASP B 1 127 ? 18.331 12.758 9.847 1.00 7.40 108 ASP B C 1
ATOM 3365 O O . ASP B 1 127 ? 19.447 13.270 9.971 1.00 6.56 108 ASP B O 1
ATOM 3370 N N . ALA B 1 128 ? 17.453 13.181 8.934 1.00 6.83 109 ALA B N 1
ATOM 3371 C CA . ALA B 1 128 ? 17.803 14.277 8.035 1.00 4.38 109 ALA B CA 1
ATOM 3372 C C . ALA B 1 128 ? 18.028 15.573 8.807 1.00 6.55 109 ALA B C 1
ATOM 3373 O O . ALA B 1 128 ? 19.047 16.250 8.619 1.00 7.05 109 ALA B O 1
ATOM 3375 N N . TYR B 1 129 ? 17.093 15.937 9.690 1.00 6.59 110 TYR B N 1
ATOM 3376 C CA . TYR B 1 129 ? 17.236 17.235 10.339 1.00 5.63 110 TYR B CA 1
ATOM 3377 C C . TYR B 1 129 ? 18.272 17.200 11.454 1.00 5.94 110 TYR B C 1
ATOM 3378 O O . TYR B 1 129 ? 18.896 18.230 11.726 1.00 7.58 110 TYR B O 1
ATOM 3387 N N . SER B 1 130 ? 18.498 16.034 12.067 1.00 6.47 111 SER B N 1
ATOM 3388 C CA . SER B 1 130 ? 19.594 15.910 13.021 1.00 5.86 111 SER B CA 1
ATOM 3389 C C . SER B 1 130 ? 20.928 16.146 12.329 1.00 8.61 111 SER B C 1
ATOM 3390 O O . SER B 1 130 ? 21.798 16.856 12.856 1.00 8.48 111 SER B O 1
ATOM 3393 N N . PHE B 1 131 ? 21.094 15.574 11.138 1.00 7.46 112 PHE B N 1
ATOM 3394 C CA . PHE B 1 131 ? 22.308 15.798 10.360 1.00 7.26 112 PHE B CA 1
ATOM 3395 C C . PHE B 1 131 ? 22.469 17.273 10.018 1.00 9.63 112 PHE B C 1
ATOM 3396 O O . PHE B 1 131 ? 23.575 17.821 10.108 1.00 10.01 112 PHE B O 1
ATOM 3404 N N . LEU B 1 132 ? 21.370 17.937 9.638 1.00 7.08 113 LEU B N 1
ATOM 3405 C CA . LEU B 1 132 ? 21.470 19.341 9.244 1.00 6.54 113 LEU B CA 1
ATOM 3406 C C . LEU B 1 132 ? 21.780 20.236 10.441 1.00 7.88 113 LEU B C 1
ATOM 3407 O O . LEU B 1 132 ? 22.513 21.220 10.303 1.00 8.85 113 LEU B O 1
ATOM 3412 N N . LEU B 1 133 ? 21.235 19.918 11.623 1.00 7.17 114 LEU B N 1
ATOM 3413 C CA . LEU B 1 133 ? 21.607 20.680 12.814 1.00 8.46 114 LEU B CA 1
ATOM 3414 C C . LEU B 1 133 ? 23.105 20.617 13.030 1.00 9.64 114 LEU B C 1
ATOM 3415 O O . LEU B 1 133 ? 23.739 21.627 13.356 1.00 12.65 114 LEU B O 1
ATOM 3420 N N . GLU B 1 134 ? 23.678 19.421 12.881 1.00 8.94 115 GLU B N 1
ATOM 3421 C CA . GLU B 1 134 ? 25.117 19.253 13.065 1.00 12.97 115 GLU B CA 1
ATOM 3422 C C . GLU B 1 134 ? 25.893 20.057 12.034 1.00 14.19 115 GLU B C 1
ATOM 3423 O O . GLU B 1 134 ? 26.834 20.785 12.378 1.00 16.31 115 GLU B O 1
ATOM 3429 N N . LYS B 1 135 ? 25.506 19.950 10.763 1.00 11.50 116 LYS B N 1
ATOM 3430 C CA . LYS B 1 135 ? 26.297 20.573 9.706 1.00 11.40 116 LYS B CA 1
ATOM 3431 C C . LYS B 1 135 ? 26.214 22.092 9.748 1.00 12.24 116 LYS B C 1
ATOM 3432 O O . LYS B 1 135 ? 27.158 22.766 9.317 1.00 12.60 116 LYS B O 1
ATOM 3438 N N . LEU B 1 136 ? 25.110 22.647 10.248 1.00 12.43 117 LEU B N 1
ATOM 3439 C CA . LEU B 1 136 ? 24.940 24.094 10.358 1.00 9.79 117 LEU B CA 1
ATOM 3440 C C . LEU B 1 136 ? 25.420 24.649 11.695 1.00 10.31 117 LEU B C 1
ATOM 3441 O O . LEU B 1 136 ? 25.285 25.855 11.939 1.00 11.99 117 LEU B O 1
ATOM 3446 N N . GLY B 1 137 ? 25.980 23.811 12.560 1.00 12.08 118 GLY B N 1
ATOM 3447 C CA . GLY B 1 137 ? 26.497 24.286 13.827 1.00 11.39 118 GLY B CA 1
ATOM 3448 C C . GLY B 1 137 ? 25.447 24.649 14.846 1.00 12.93 118 GLY B C 1
ATOM 3449 O O . GLY B 1 137 ? 25.702 25.489 15.721 1.00 13.57 118 GLY B O 1
ATOM 3450 N N . LEU B 1 138 ? 24.274 24.019 14.781 1.00 10.28 119 LEU B N 1
ATOM 3451 C CA . LEU B 1 138 ? 23.134 24.446 15.578 1.00 8.68 119 LEU B CA 1
ATOM 3452 C C . LEU B 1 138 ? 22.857 23.553 16.780 1.00 10.04 119 LEU B C 1
ATOM 3453 O O . LEU B 1 138 ? 21.860 23.785 17.482 1.00 11.52 119 LEU B O 1
ATOM 3458 N N . ASN B 1 139 ? 23.703 22.550 17.043 1.00 11.66 120 ASN B N 1
ATOM 3459 C CA . ASN B 1 139 ? 23.421 21.591 18.113 1.00 11.13 120 ASN B CA 1
ATOM 3460 C C . ASN B 1 139 ? 23.214 22.279 19.458 1.00 13.81 120 ASN B C 1
ATOM 3461 O O . ASN B 1 139 ? 22.303 21.915 20.209 1.00 12.19 120 ASN B O 1
ATOM 3466 N N . GLU B 1 140 ? 24.085 23.237 19.804 1.00 14.36 121 GLU B N 1
ATOM 3467 C CA . GLU B 1 140 ? 23.980 23.917 21.097 1.00 16.27 121 GLU B CA 1
ATOM 3468 C C . GLU B 1 140 ? 22.682 24.709 21.192 1.00 13.73 121 GLU B C 1
ATOM 3469 O O . GLU B 1 140 ? 21.963 24.630 22.195 1.00 17.27 121 GLU B O 1
ATOM 3475 N N . MET B 1 141 ? 22.351 25.464 20.139 1.00 12.50 122 MET B N 1
ATOM 3476 C CA . MET B 1 141 ? 21.096 26.204 20.153 1.00 13.81 122 MET B CA 1
ATOM 3477 C C . MET B 1 141 ? 19.902 25.262 20.257 1.00 11.93 122 MET B C 1
ATOM 3478 O O . MET B 1 141 ? 18.933 25.558 20.963 1.00 13.34 122 MET B O 1
ATOM 3483 N N . PHE B 1 142 ? 19.958 24.113 19.578 1.00 11.78 123 PHE B N 1
ATOM 3484 C CA . PHE B 1 142 ? 18.840 23.175 19.641 1.00 9.40 123 PHE B CA 1
ATOM 3485 C C . PHE B 1 142 ? 18.682 22.582 21.038 1.00 11.39 123 PHE B C 1
ATOM 3486 O O . PHE B 1 142 ? 17.559 22.337 21.491 1.00 11.48 123 PHE B O 1
ATOM 3494 N N . ARG B 1 143 ? 19.799 22.327 21.727 1.00 12.12 124 ARG B N 1
ATOM 3495 C CA . ARG B 1 143 ? 19.737 21.826 23.100 1.00 12.88 124 ARG B CA 1
ATOM 3496 C C . ARG B 1 143 ? 18.871 22.719 23.977 1.00 13.78 124 ARG B C 1
ATOM 3497 O O . ARG B 1 143 ? 18.208 22.237 24.903 1.00 16.10 124 ARG B O 1
ATOM 3505 N N . ASN B 1 144 ? 18.846 24.014 23.682 1.00 14.18 125 ASN B N 1
ATOM 3506 C CA . ASN B 1 144 ? 18.128 25.000 24.475 1.00 15.11 125 ASN B CA 1
ATOM 3507 C C . ASN B 1 144 ? 16.881 25.515 23.767 1.00 16.49 125 ASN B C 1
ATOM 3508 O O . ASN B 1 144 ? 16.374 26.580 24.121 1.00 18.12 125 ASN B O 1
ATOM 3513 N N . VAL B 1 145 ? 16.383 24.785 22.764 1.00 13.49 126 VAL B N 1
ATOM 3514 C CA . VAL B 1 145 ? 15.337 25.333 21.902 1.00 11.68 126 VAL B CA 1
ATOM 3515 C C . VAL B 1 145 ? 14.035 25.508 22.663 1.00 15.59 126 VAL B C 1
ATOM 3516 O O . VAL B 1 145 ? 13.244 26.408 22.355 1.00 15.66 126 VAL B O 1
ATOM 3520 N N . ARG B 1 146 ? 13.786 24.664 23.669 1.00 17.89 127 ARG B N 1
ATOM 3521 C CA . ARG B 1 146 ? 12.561 24.805 24.440 1.00 25.49 127 ARG B CA 1
ATOM 3522 C C . ARG B 1 146 ? 12.577 26.042 25.334 1.00 23.26 127 ARG B C 1
ATOM 3523 O O . ARG B 1 146 ? 11.599 26.273 26.050 1.00 37.35 127 ARG B O 1
ATOM 3531 N N . GLN B 1 147 ? 13.635 26.856 25.285 1.00 22.78 128 GLN B N 1
ATOM 3532 C CA . GLN B 1 147 ? 13.693 28.120 26.013 1.00 27.72 128 GLN B CA 1
ATOM 3533 C C . GLN B 1 147 ? 12.993 29.264 25.291 1.00 29.00 128 GLN B C 1
ATOM 3534 O O . GLN B 1 147 ? 12.624 30.246 25.941 1.00 24.30 128 GLN B O 1
ATOM 3540 N N . TYR B 1 148 ? 12.830 29.183 23.969 1.00 18.29 129 TYR B N 1
ATOM 3541 C CA . TYR B 1 148 ? 12.258 30.293 23.223 1.00 14.61 129 TYR B CA 1
ATOM 3542 C C . TYR B 1 148 ? 10.754 30.354 23.454 1.00 13.68 129 TYR B C 1
ATOM 3543 O O . TYR B 1 148 ? 10.066 29.339 23.340 1.00 12.92 129 TYR B O 1
ATOM 3552 N N . LYS B 1 149 ? 10.249 31.554 23.774 1.00 14.53 130 LYS B N 1
ATOM 3553 C CA . LYS B 1 149 ? 8.831 31.721 24.100 1.00 15.88 130 LYS B CA 1
ATOM 3554 C C . LYS B 1 149 ? 7.924 31.188 22.995 1.00 12.66 130 LYS B C 1
ATOM 3555 O O . LYS B 1 149 ? 6.903 30.546 23.272 1.00 12.10 130 LYS B O 1
ATOM 3561 N N . ALA B 1 150 ? 8.267 31.457 21.734 1.00 13.23 131 ALA B N 1
ATOM 3562 C CA . ALA B 1 150 ? 7.405 31.018 20.644 1.00 11.17 131 ALA B CA 1
ATOM 3563 C C . ALA B 1 150 ? 7.409 29.503 20.514 1.00 10.61 131 ALA B C 1
ATOM 3564 O O . ALA B 1 150 ? 6.379 28.899 20.193 1.00 8.88 131 ALA B O 1
ATOM 3566 N N . ILE B 1 151 ? 8.562 28.869 20.745 1.00 11.29 132 ILE B N 1
ATOM 3567 C CA . ILE B 1 151 ? 8.606 27.407 20.760 1.00 10.65 132 ILE B CA 1
ATOM 3568 C C . ILE B 1 151 ? 7.748 26.857 21.894 1.00 10.46 132 ILE B C 1
ATOM 3569 O O . ILE B 1 151 ? 7.033 25.861 21.725 1.00 11.72 132 ILE B O 1
ATOM 3574 N N . MET B 1 152 ? 7.796 27.489 23.069 1.00 11.50 133 MET B N 1
ATOM 3575 C CA A MET B 1 152 ? 6.956 27.047 24.176 0.57 13.21 133 MET B CA 1
ATOM 3576 C CA B MET B 1 152 ? 6.956 27.015 24.161 0.43 13.20 133 MET B CA 1
ATOM 3577 C C . MET B 1 152 ? 5.475 27.117 23.810 1.00 10.23 133 MET B C 1
ATOM 3578 O O . MET B 1 152 ? 4.688 26.261 24.222 1.00 12.75 133 MET B O 1
ATOM 3587 N N . ALA B 1 153 ? 5.088 28.133 23.024 1.00 9.78 134 ALA B N 1
ATOM 3588 C CA . ALA B 1 153 ? 3.694 28.253 22.598 1.00 10.80 134 ALA B CA 1
ATOM 3589 C C . ALA B 1 153 ? 3.289 27.089 21.702 1.00 11.89 134 ALA B C 1
ATOM 3590 O O . ALA B 1 153 ? 2.176 26.562 21.819 1.00 11.94 134 ALA B O 1
ATOM 3592 N N . ARG B 1 154 ? 4.183 26.668 20.804 1.00 9.44 135 ARG B N 1
ATOM 3593 C CA . ARG B 1 154 ? 3.904 25.484 19.997 1.00 7.68 135 ARG B CA 1
ATOM 3594 C C . ARG B 1 154 ? 3.804 24.233 20.861 1.00 8.72 135 ARG B C 1
ATOM 3595 O O . ARG B 1 154 ? 2.913 23.400 20.660 1.00 9.43 135 ARG B O 1
ATOM 3603 N N . ILE B 1 155 ? 4.740 24.057 21.799 1.00 9.63 136 ILE B N 1
ATOM 3604 C CA . ILE B 1 155 ? 4.695 22.900 22.691 1.00 10.65 136 ILE B CA 1
ATOM 3605 C C . ILE B 1 155 ? 3.370 22.858 23.438 1.00 10.70 136 ILE B C 1
ATOM 3606 O O . ILE B 1 155 ? 2.744 21.799 23.567 1.00 12.55 136 ILE B O 1
ATOM 3611 N N . GLU B 1 156 ? 2.910 24.019 23.908 1.00 10.82 137 GLU B N 1
ATOM 3612 C CA . GLU B 1 156 ? 1.642 24.116 24.625 1.00 11.44 137 GLU B CA 1
ATOM 3613 C C . GLU B 1 156 ? 0.486 23.564 23.794 1.00 12.79 137 GLU B C 1
ATOM 3614 O O . GLU B 1 156 ? -0.306 22.745 24.277 1.00 13.94 137 GLU B O 1
ATOM 3620 N N . TYR B 1 157 ? 0.388 23.962 22.521 1.00 10.92 138 TYR B N 1
ATOM 3621 C CA . TYR B 1 157 ? -0.767 23.496 21.762 1.00 9.71 138 TYR B CA 1
ATOM 3622 C C . TYR B 1 157 ? -0.603 22.057 21.315 1.00 9.81 138 TYR B C 1
ATOM 3623 O O . TYR B 1 157 ? -1.584 21.316 21.274 1.00 10.18 138 TYR B O 1
ATOM 3632 N N . MET B 1 158 ? 0.621 21.623 21.014 1.00 8.45 139 MET B N 1
ATOM 3633 C CA . MET B 1 158 ? 0.787 20.231 20.617 1.00 9.61 139 MET B CA 1
ATOM 3634 C C . MET B 1 158 ? 0.512 19.290 21.782 1.00 11.23 139 MET B C 1
ATOM 3635 O O . MET B 1 158 ? -0.070 18.217 21.586 1.00 13.74 139 MET B O 1
ATOM 3640 N N . GLU B 1 159 ? 0.873 19.696 23.003 1.00 10.89 140 GLU B N 1
ATOM 3641 C CA . GLU B 1 159 ? 0.512 18.893 24.171 1.00 12.81 140 GLU B CA 1
ATOM 3642 C C . GLU B 1 159 ? -0.996 18.898 24.399 1.00 14.36 140 GLU B C 1
ATOM 3643 O O . GLU B 1 159 ? -1.588 17.851 24.692 1.00 14.41 140 GLU B O 1
ATOM 3649 N N . ALA B 1 160 ? -1.641 20.054 24.227 1.00 13.67 141 ALA B N 1
ATOM 3650 C CA . ALA B 1 160 ? -3.090 20.122 24.383 1.00 15.44 141 ALA B CA 1
ATOM 3651 C C . ALA B 1 160 ? -3.792 19.219 23.378 1.00 15.36 141 ALA B C 1
ATOM 3652 O O . ALA B 1 160 ? -4.796 18.573 23.708 1.00 14.16 141 ALA B O 1
ATOM 3654 N N . PHE B 1 161 ? -3.267 19.153 22.149 1.00 11.60 142 PHE B N 1
ATOM 3655 C CA . PHE B 1 161 ? -3.871 18.312 21.119 1.00 11.49 142 PHE B CA 1
ATOM 3656 C C . PHE B 1 161 ? -3.951 16.854 21.558 1.00 14.52 142 PHE B C 1
ATOM 3657 O O . PHE B 1 161 ? -4.907 16.152 21.214 1.00 15.59 142 PHE B O 1
ATOM 3665 N N . MET B 1 162 ? -2.934 16.371 22.288 1.00 13.13 143 MET B N 1
ATOM 3666 C CA . MET B 1 162 ? -2.784 14.959 22.632 1.00 14.76 143 MET B CA 1
ATOM 3667 C C . MET B 1 162 ? -3.222 14.618 24.049 1.00 13.15 143 MET B C 1
ATOM 3668 O O . MET B 1 162 ? -3.259 13.428 24.390 1.00 15.01 143 MET B O 1
ATOM 3673 N N . ARG B 1 163 ? -3.532 15.620 24.873 1.00 16.83 144 ARG B N 1
ATOM 3674 C CA . ARG B 1 163 ? -3.613 15.407 26.317 1.00 21.41 144 ARG B CA 1
ATOM 3675 C C . ARG B 1 163 ? -4.635 14.330 26.676 1.00 22.72 144 ARG B C 1
ATOM 3676 O O . ARG B 1 163 ? -4.369 13.474 27.530 1.00 22.57 144 ARG B O 1
ATOM 3684 N N . LYS B 1 164 ? -5.785 14.326 26.005 1.00 19.09 145 LYS B N 1
ATOM 3685 C CA . LYS B 1 164 ? -6.901 13.456 26.357 1.00 17.63 145 LYS B CA 1
ATOM 3686 C C . LYS B 1 164 ? -7.078 12.277 25.403 1.00 19.11 145 LYS B C 1
ATOM 3687 O O . LYS B 1 164 ? -8.140 11.651 25.408 1.00 18.44 145 LYS B O 1
ATOM 3693 N N . LYS B 1 165 ? -6.063 11.939 24.595 1.00 12.70 146 LYS B N 1
ATOM 3694 C CA . LYS B 1 165 ? -6.282 10.976 23.517 1.00 16.73 146 LYS B CA 1
ATOM 3695 C C . LYS B 1 165 ? -6.679 9.593 24.020 1.00 17.72 146 LYS B C 1
ATOM 3696 O O . LYS B 1 165 ? -7.260 8.814 23.258 1.00 18.06 146 LYS B O 1
ATOM 3702 N N . ASP B 1 166 ? -6.393 9.270 25.278 1.00 20.54 147 ASP B N 1
ATOM 3703 C CA . ASP B 1 166 ? -6.670 7.938 25.798 1.00 20.22 147 ASP B CA 1
ATOM 3704 C C . ASP B 1 166 ? -7.906 7.887 26.686 1.00 26.46 147 ASP B C 1
ATOM 3705 O O . ASP B 1 166 ? -8.220 6.824 27.232 1.00 27.57 147 ASP B O 1
ATOM 3710 N N . VAL B 1 167 ? -8.632 8.997 26.808 1.00 23.33 148 VAL B N 1
ATOM 3711 C CA . VAL B 1 167 ? -9.763 9.065 27.729 1.00 26.64 148 VAL B CA 1
ATOM 3712 C C . VAL B 1 167 ? -10.994 8.370 27.157 1.00 31.78 148 VAL B C 1
ATOM 3713 O O . VAL B 1 167 ? -11.707 7.658 27.874 1.00 31.70 148 VAL B O 1
ATOM 3717 N N . SER B 1 168 ? -11.274 8.564 25.873 1.00 24.48 149 SER B N 1
ATOM 3718 C CA . SER B 1 168 ? -12.485 8.027 25.269 1.00 23.52 149 SER B CA 1
ATOM 3719 C C . SER B 1 168 ? -12.290 7.975 23.765 1.00 23.89 149 SER B C 1
ATOM 3720 O O . SER B 1 168 ? -11.360 8.577 23.219 1.00 22.51 149 SER B O 1
ATOM 3723 N N . GLN B 1 169 ? -13.193 7.251 23.099 1.00 21.22 150 GLN B N 1
ATOM 3724 C CA . GLN B 1 169 ? -13.195 7.231 21.642 1.00 19.34 150 GLN B CA 1
ATOM 3725 C C . GLN B 1 169 ? -13.306 8.645 21.084 1.00 20.20 150 GLN B C 1
ATOM 3726 O O . GLN B 1 169 ? -12.564 9.020 20.174 1.00 18.73 150 GLN B O 1
ATOM 3732 N N . GLN B 1 170 ? -14.224 9.447 21.634 1.00 18.56 151 GLN B N 1
ATOM 3733 C CA . GLN B 1 170 ? -14.424 10.805 21.131 1.00 18.06 151 GLN B CA 1
ATOM 3734 C C . GLN B 1 170 ? -13.178 11.662 21.321 1.00 17.31 151 GLN B C 1
ATOM 3735 O O . GLN B 1 170 ? -12.788 12.415 20.419 1.00 16.81 151 GLN B O 1
ATOM 3741 N N . ASP B 1 171 ? -12.550 11.576 22.494 1.00 16.83 152 ASP B N 1
ATOM 3742 C CA . ASP B 1 171 ? -11.344 12.357 22.741 1.00 18.11 152 ASP B CA 1
ATOM 3743 C C . ASP B 1 171 ? -10.197 11.890 21.857 1.00 15.92 152 ASP B C 1
ATOM 3744 O O . ASP B 1 171 ? -9.393 12.712 21.394 1.00 12.23 152 ASP B O 1
ATOM 3749 N N . PHE B 1 172 ? -10.080 10.576 21.643 1.00 14.10 153 PHE B N 1
ATOM 3750 C CA . PHE B 1 172 ? -9.061 10.089 20.720 1.00 12.17 153 PHE B CA 1
ATOM 3751 C C . PHE B 1 172 ? -9.290 10.640 19.322 1.00 12.72 153 PHE B C 1
ATOM 3752 O O . PHE B 1 172 ? -8.347 11.075 18.652 1.00 11.07 153 PHE B O 1
ATOM 3760 N N . VAL B 1 173 ? -10.536 10.592 18.847 1.00 11.16 154 VAL B N 1
ATOM 3761 C CA . VAL B 1 173 ? -10.810 11.060 17.494 1.00 10.33 154 VAL B CA 1
ATOM 3762 C C . VAL B 1 173 ? -10.466 12.538 17.367 1.00 8.87 154 VAL B C 1
ATOM 3763 O O . VAL B 1 173 ? -9.920 12.972 16.348 1.00 10.08 154 VAL B O 1
ATOM 3767 N N . LEU B 1 174 ? -10.765 13.339 18.400 1.00 10.74 155 LEU B N 1
ATOM 3768 C CA . LEU B 1 174 ? -10.383 14.747 18.343 1.00 9.57 155 LEU B CA 1
ATOM 3769 C C . LEU B 1 174 ? -8.867 14.898 18.253 1.00 12.17 155 LEU B C 1
ATOM 3770 O O . LEU B 1 174 ? -8.367 15.689 17.445 1.00 10.48 155 LEU B O 1
ATOM 3775 N N . SER B 1 175 ? -8.122 14.117 19.043 1.00 8.17 156 SER B N 1
ATOM 3776 C CA . SER B 1 175 ? -6.662 14.158 18.961 1.00 9.12 156 SER B CA 1
ATOM 3777 C C . SER B 1 175 ? -6.179 13.784 17.566 1.00 8.31 156 SER B C 1
ATOM 3778 O O . SER B 1 175 ? -5.288 14.440 17.012 1.00 9.57 156 SER B O 1
ATOM 3781 N N . LEU B 1 176 ? -6.763 12.735 16.982 1.00 6.78 157 LEU B N 1
ATOM 3782 C CA . LEU B 1 176 ? -6.378 12.302 15.641 1.00 7.23 157 LEU B CA 1
ATOM 3783 C C . LEU B 1 176 ? -6.645 13.391 14.613 1.00 9.26 157 LEU B C 1
ATOM 3784 O O . LEU B 1 176 ? -5.817 13.652 13.733 1.00 8.50 157 LEU B O 1
ATOM 3789 N N . VAL B 1 177 ? -7.804 14.043 14.719 1.00 9.31 158 VAL B N 1
ATOM 3790 C CA . VAL B 1 177 ? -8.154 15.120 13.801 1.00 9.03 158 VAL B CA 1
ATOM 3791 C C . VAL B 1 177 ? -7.204 16.299 13.962 1.00 9.05 158 VAL B C 1
ATOM 3792 O O . VAL B 1 177 ? -6.711 16.853 12.971 1.00 8.43 158 VAL B O 1
ATOM 3796 N N . MET B 1 178 ? -6.933 16.709 15.205 1.00 8.32 159 MET B N 1
ATOM 3797 C CA . MET B 1 178 ? -6.069 17.871 15.404 1.00 8.94 159 MET B CA 1
ATOM 3798 C C . MET B 1 178 ? -4.660 17.581 14.917 1.00 7.29 159 MET B C 1
ATOM 3799 O O . MET B 1 178 ? -4.030 18.426 14.266 1.00 9.00 159 MET B O 1
ATOM 3804 N N . PHE B 1 179 ? -4.162 16.377 15.199 1.00 7.24 160 PHE B N 1
ATOM 3805 C CA . PHE B 1 179 ? -2.817 16.018 14.760 1.00 8.60 160 PHE B CA 1
ATOM 3806 C C . PHE B 1 179 ? -2.731 15.976 13.239 1.00 8.84 160 PHE B C 1
ATOM 3807 O O . PHE B 1 179 ? -1.783 16.507 12.644 1.00 9.63 160 PHE B O 1
ATOM 3815 N N . SER B 1 180 ? -3.714 15.343 12.592 1.00 6.85 161 SER B N 1
ATOM 3816 C CA . SER B 1 180 ? -3.655 15.166 11.141 1.00 8.21 161 SER B CA 1
ATOM 3817 C C . SER B 1 180 ? -3.815 16.498 10.413 1.00 9.27 161 SER B C 1
ATOM 3818 O O . SER B 1 180 ? -3.000 16.865 9.552 1.00 7.95 161 SER B O 1
ATOM 3821 N N . LEU B 1 181 ? -4.857 17.242 10.758 1.00 7.67 162 LEU B N 1
ATOM 3822 C CA . LEU B 1 181 ? -5.224 18.399 9.964 1.00 8.38 162 LEU B CA 1
ATOM 3823 C C . LEU B 1 181 ? -4.481 19.655 10.366 1.00 7.18 162 LEU B C 1
ATOM 3824 O O . LEU B 1 181 ? -4.379 20.585 9.556 1.00 7.86 162 LEU B O 1
ATOM 3829 N N . PHE B 1 182 ? -3.937 19.707 11.572 1.00 8.12 163 PHE B N 1
ATOM 3830 C CA . PHE B 1 182 ? -3.308 20.938 12.006 1.00 7.56 163 PHE B CA 1
ATOM 3831 C C . PHE B 1 182 ? -1.837 20.792 12.344 1.00 8.66 163 PHE B C 1
ATOM 3832 O O . PHE B 1 182 ? -1.068 21.702 12.031 1.00 11.86 163 PHE B O 1
ATOM 3840 N N . VAL B 1 183 ? -1.398 19.668 12.904 1.00 6.91 164 VAL B N 1
ATOM 3841 C CA . VAL B 1 183 ? 0.047 19.472 13.024 1.00 6.45 164 VAL B CA 1
ATOM 3842 C C . VAL B 1 183 ? 0.635 19.020 11.690 1.00 6.71 164 VAL B C 1
ATOM 3843 O O . VAL B 1 183 ? 1.432 19.735 11.070 1.00 8.87 164 VAL B O 1
ATOM 3847 N N . GLU B 1 184 ? 0.223 17.841 11.215 1.00 7.71 165 GLU B N 1
ATOM 3848 C CA . GLU B 1 184 ? 0.860 17.240 10.047 1.00 5.57 165 GLU B CA 1
ATOM 3849 C C . GLU B 1 184 ? 0.716 18.114 8.808 1.00 7.26 165 GLU B C 1
ATOM 3850 O O . GLU B 1 184 ? 1.655 18.219 8.007 1.00 7.97 165 GLU B O 1
ATOM 3856 N N . HIS B 1 185 ? -0.431 18.772 8.637 1.00 7.04 166 HIS B N 1
ATOM 3857 C CA . HIS B 1 185 ? -0.625 19.586 7.446 1.00 6.97 166 HIS B CA 1
ATOM 3858 C C . HIS B 1 185 ? -0.251 21.055 7.613 1.00 8.07 166 HIS B C 1
ATOM 3859 O O . HIS B 1 185 ? -0.305 21.789 6.621 1.00 8.98 166 HIS B O 1
ATOM 3866 N N . ILE B 1 186 ? 0.117 21.530 8.817 1.00 6.40 167 ILE B N 1
ATOM 3867 C CA . ILE B 1 186 ? 0.393 22.961 8.927 1.00 5.65 167 ILE B CA 1
ATOM 3868 C C . ILE B 1 186 ? 1.617 23.351 9.757 1.00 6.49 167 ILE B C 1
ATOM 3869 O O . ILE B 1 186 ? 2.312 24.296 9.384 1.00 8.24 167 ILE B O 1
ATOM 3874 N N . SER B 1 187 ? 1.891 22.659 10.877 1.00 7.33 168 SER B N 1
ATOM 3875 C CA . SER B 1 187 ? 2.860 23.161 11.860 1.00 6.30 168 SER B CA 1
ATOM 3876 C C . SER B 1 187 ? 4.193 23.557 11.233 1.00 7.55 168 SER B C 1
ATOM 3877 O O . SER B 1 187 ? 4.748 24.608 11.557 1.00 7.70 168 SER B O 1
ATOM 3880 N N . LEU B 1 188 ? 4.746 22.709 10.364 1.00 6.63 169 LEU B N 1
ATOM 3881 C CA . LEU B 1 188 ? 6.057 23.009 9.795 1.00 6.20 169 LEU B CA 1
ATOM 3882 C C . LEU B 1 188 ? 5.982 23.759 8.475 1.00 5.70 169 LEU B C 1
ATOM 3883 O O . LEU B 1 188 ? 7.023 24.155 7.954 1.00 5.50 169 LEU B O 1
ATOM 3888 N N . PHE B 1 189 ? 4.787 23.983 7.923 1.00 6.46 170 PHE B N 1
ATOM 3889 C CA . PHE B 1 189 ? 4.753 24.421 6.537 1.00 6.93 170 PHE B CA 1
ATOM 3890 C C . PHE B 1 189 ? 5.223 25.862 6.357 1.00 5.88 170 PHE B C 1
ATOM 3891 O O . PHE B 1 189 ? 5.764 26.182 5.300 1.00 6.28 170 PHE B O 1
ATOM 3899 N N . SER B 1 190 ? 5.088 26.732 7.365 1.00 5.68 171 SER B N 1
ATOM 3900 C CA . SER B 1 190 ? 5.645 28.068 7.183 1.00 5.55 171 SER B CA 1
ATOM 3901 C C . SER B 1 190 ? 7.157 27.994 7.043 1.00 7.00 171 SER B C 1
ATOM 3902 O O . SER B 1 190 ? 7.756 28.754 6.275 1.00 7.43 171 SER B O 1
ATOM 3905 N N . GLN B 1 191 ? 7.784 27.054 7.756 1.00 6.47 172 GLN B N 1
ATOM 3906 C CA . GLN B 1 191 ? 9.233 26.904 7.696 1.00 6.36 172 GLN B CA 1
ATOM 3907 C C . GLN B 1 191 ? 9.655 26.239 6.396 1.00 5.69 172 GLN B C 1
ATOM 3908 O O . GLN B 1 191 ? 10.697 26.593 5.832 1.00 6.09 172 GLN B O 1
ATOM 3914 N N . PHE B 1 192 ? 8.839 25.308 5.898 1.00 5.50 173 PHE B N 1
ATOM 3915 C CA . PHE B 1 192 ? 9.106 24.694 4.600 1.00 7.73 173 PHE B CA 1
ATOM 3916 C C . PHE B 1 192 ? 9.098 25.743 3.495 1.00 7.10 173 PHE B C 1
ATOM 3917 O O . PHE B 1 192 ? 9.980 25.755 2.619 1.00 6.69 173 PHE B O 1
ATOM 3925 N N . VAL B 1 193 ? 8.120 26.654 3.534 1.00 6.27 174 VAL B N 1
ATOM 3926 C CA . VAL B 1 193 ? 8.032 27.695 2.508 1.00 5.49 174 VAL B CA 1
ATOM 3927 C C . VAL B 1 193 ? 9.225 28.641 2.598 1.00 8.01 174 VAL B C 1
ATOM 3928 O O . VAL B 1 193 ? 9.789 29.044 1.573 1.00 8.00 174 VAL B O 1
ATOM 3932 N N . ILE B 1 194 ? 9.628 29.012 3.820 1.00 5.67 175 ILE B N 1
ATOM 3933 C CA . ILE B 1 194 ? 10.772 29.908 3.986 1.00 6.50 175 ILE B CA 1
ATOM 3934 C C . ILE B 1 194 ? 12.027 29.284 3.393 1.00 7.27 175 ILE B C 1
ATOM 3935 O O . ILE B 1 194 ? 12.731 29.915 2.597 1.00 8.40 175 ILE B O 1
ATOM 3940 N N . MET B 1 195 ? 12.306 28.019 3.740 1.00 6.58 176 MET B N 1
ATOM 3941 C CA . MET B 1 195 ? 13.542 27.390 3.282 1.00 7.22 176 MET B CA 1
ATOM 3942 C C . MET B 1 195 ? 13.537 27.206 1.769 1.00 9.59 176 MET B C 1
ATOM 3943 O O . MET B 1 195 ? 14.528 27.521 1.097 1.00 8.90 176 MET B O 1
ATOM 3948 N N . MET B 1 196 ? 12.425 26.741 1.202 1.00 6.50 177 MET B N 1
ATOM 3949 C CA . MET B 1 196 ? 12.414 26.544 -0.245 1.00 6.59 177 MET B CA 1
ATOM 3950 C C . MET B 1 196 ? 12.420 27.871 -0.996 1.00 7.86 177 MET B C 1
ATOM 3951 O O . MET B 1 196 ? 12.879 27.915 -2.149 1.00 8.23 177 MET B O 1
ATOM 3956 N N . SER B 1 197 ? 11.981 28.960 -0.355 1.00 7.47 178 SER B N 1
ATOM 3957 C CA . SER B 1 197 ? 11.996 30.261 -1.024 1.00 8.77 178 SER B CA 1
ATOM 3958 C C . SER B 1 197 ? 13.413 30.746 -1.303 1.00 7.53 178 SER B C 1
ATOM 3959 O O . SER B 1 197 ? 13.628 31.482 -2.273 1.00 9.60 178 SER B O 1
ATOM 3962 N N . PHE B 1 198 ? 14.390 30.364 -0.467 1.00 7.17 179 PHE B N 1
ATOM 3963 C CA . PHE B 1 198 ? 15.778 30.722 -0.756 1.00 9.67 179 PHE B CA 1
ATOM 3964 C C . PHE B 1 198 ? 16.243 30.116 -2.073 1.00 11.68 179 PHE B C 1
ATOM 3965 O O . PHE B 1 198 ? 17.019 30.733 -2.815 1.00 9.58 179 PHE B O 1
ATOM 3973 N N . ASN B 1 199 ? 15.804 28.894 -2.369 1.00 8.60 180 ASN B N 1
ATOM 3974 C CA . ASN B 1 199 ? 16.172 28.291 -3.641 1.00 11.86 180 ASN B CA 1
ATOM 3975 C C . ASN B 1 199 ? 15.381 28.906 -4.787 1.00 11.11 180 ASN B C 1
ATOM 3976 O O . ASN B 1 199 ? 15.951 29.244 -5.830 1.00 12.17 180 ASN B O 1
ATOM 3981 N N . LYS B 1 200 ? 14.071 29.081 -4.601 1.00 9.52 181 LYS B N 1
ATOM 3982 C CA . LYS B 1 200 ? 13.238 29.633 -5.667 1.00 12.21 181 LYS B CA 1
ATOM 3983 C C . LYS B 1 200 ? 13.710 31.022 -6.081 1.00 13.34 181 LYS B C 1
ATOM 3984 O O . LYS B 1 200 ? 13.778 31.333 -7.278 1.00 13.95 181 LYS B O 1
ATOM 3990 N N . HIS B 1 201 ? 14.051 31.867 -5.113 1.00 10.12 182 HIS B N 1
ATOM 3991 C CA . HIS B 1 201 ? 14.324 33.265 -5.415 1.00 12.34 182 HIS B CA 1
ATOM 3992 C C . HIS B 1 201 ? 15.800 33.587 -5.569 1.00 14.35 182 HIS B C 1
ATOM 3993 O O . HIS B 1 201 ? 16.134 34.569 -6.245 1.00 15.27 182 HIS B O 1
ATOM 4000 N N . LYS B 1 202 ? 16.682 32.808 -4.960 1.00 12.04 183 LYS B N 1
ATOM 4001 C CA . LYS B 1 202 ? 18.102 33.124 -4.956 1.00 12.30 183 LYS B CA 1
ATOM 4002 C C . LYS B 1 202 ? 18.983 31.958 -5.375 1.00 12.50 183 LYS B C 1
ATOM 4003 O O . LYS B 1 202 ? 20.212 32.107 -5.376 1.00 14.07 183 LYS B O 1
ATOM 4009 N N . ASN B 1 203 ? 18.402 30.806 -5.720 1.00 11.22 184 ASN B N 1
ATOM 4010 C CA . ASN B 1 203 ? 19.172 29.638 -6.146 1.00 15.45 184 ASN B CA 1
ATOM 4011 C C . ASN B 1 203 ? 20.146 29.174 -5.062 1.00 13.64 184 ASN B C 1
ATOM 4012 O O . ASN B 1 203 ? 21.196 28.599 -5.367 1.00 15.03 184 ASN B O 1
ATOM 4017 N N . LEU B 1 204 ? 19.802 29.413 -3.796 1.00 10.53 185 LEU B N 1
ATOM 4018 C CA . LEU B 1 204 ? 20.603 29.019 -2.646 1.00 10.57 185 LEU B CA 1
ATOM 4019 C C . LEU B 1 204 ? 19.967 27.833 -1.935 1.00 14.30 185 LEU B C 1
ATOM 4020 O O . LEU B 1 204 ? 18.776 27.554 -2.095 1.00 12.06 185 LEU B O 1
ATOM 4025 N N . PHE B 1 205 ? 20.779 27.149 -1.127 1.00 11.05 186 PHE B N 1
ATOM 4026 C CA . PHE B 1 205 ? 20.314 26.053 -0.272 1.00 10.74 186 PHE B CA 1
ATOM 4027 C C . PHE B 1 205 ? 19.555 24.987 -1.057 1.00 11.66 186 PHE B C 1
ATOM 4028 O O . PHE B 1 205 ? 18.463 24.551 -0.672 1.00 12.70 186 PHE B O 1
ATOM 4036 N N . LYS B 1 206 ? 20.164 24.538 -2.160 1.00 12.96 187 LYS B N 1
ATOM 4037 C CA . LYS B 1 206 ? 19.504 23.550 -3.010 1.00 12.50 187 LYS B CA 1
ATOM 4038 C C . LYS B 1 206 ? 19.349 22.214 -2.293 1.00 11.63 187 LYS B C 1
ATOM 4039 O O . LYS B 1 206 ? 18.320 21.547 -2.441 1.00 12.11 187 LYS B O 1
ATOM 4045 N N . GLY B 1 207 ? 20.350 21.813 -1.503 1.00 11.63 188 GLY B N 1
ATOM 4046 C CA . GLY B 1 207 ? 20.260 20.543 -0.796 1.00 15.05 188 GLY B CA 1
ATOM 4047 C C . GLY B 1 207 ? 19.174 20.541 0.265 1.00 9.35 188 GLY B C 1
ATOM 4048 O O . GLY B 1 207 ? 18.381 19.600 0.362 1.00 9.77 188 GLY B O 1
ATOM 4049 N N . ILE B 1 208 ? 19.125 21.594 1.084 1.00 8.97 189 ILE B N 1
ATOM 4050 C CA . ILE B 1 208 ? 18.057 21.676 2.074 1.00 8.62 189 ILE B CA 1
ATOM 4051 C C . ILE B 1 208 ? 16.707 21.810 1.385 1.00 8.67 189 ILE B C 1
ATOM 4052 O O . ILE B 1 208 ? 15.711 21.241 1.841 1.00 10.37 189 ILE B O 1
ATOM 4057 N N . SER B 1 209 ? 16.643 22.573 0.282 1.00 7.64 190 SER B N 1
ATOM 4058 C CA . SER B 1 209 ? 15.403 22.641 -0.486 1.00 11.15 190 SER B CA 1
ATOM 4059 C C . SER B 1 209 ? 14.938 21.247 -0.893 1.00 10.16 190 SER B C 1
ATOM 4060 O O . SER B 1 209 ? 13.750 20.925 -0.772 1.00 10.32 190 SER B O 1
ATOM 4063 N N . ASN B 1 210 ? 15.865 20.396 -1.346 1.00 10.79 191 ASN B N 1
ATOM 4064 C CA . ASN B 1 210 ? 15.495 19.037 -1.729 1.00 10.99 191 ASN B CA 1
ATOM 4065 C C . ASN B 1 210 ? 14.982 18.242 -0.532 1.00 9.77 191 ASN B C 1
ATOM 4066 O O . ASN B 1 210 ? 13.986 17.517 -0.644 1.00 11.07 191 ASN B O 1
ATOM 4071 N N . ALA B 1 211 ? 15.648 18.359 0.617 1.00 8.55 192 ALA B N 1
ATOM 4072 C CA . ALA B 1 211 ? 15.195 17.637 1.806 1.00 7.17 192 ALA B CA 1
ATOM 4073 C C . ALA B 1 211 ? 13.845 18.161 2.282 1.00 7.81 192 ALA B C 1
ATOM 4074 O O . ALA B 1 211 ? 12.954 17.377 2.629 1.00 8.85 192 ALA B O 1
ATOM 4076 N N . VAL B 1 212 ? 13.663 19.487 2.270 1.00 7.81 193 VAL B N 1
ATOM 4077 C CA . VAL B 1 212 ? 12.386 20.062 2.684 1.00 8.01 193 VAL B CA 1
ATOM 4078 C C . VAL B 1 212 ? 11.268 19.638 1.738 1.00 7.17 193 VAL B C 1
ATOM 4079 O O . VAL B 1 212 ? 10.149 19.334 2.169 1.00 8.74 193 VAL B O 1
ATOM 4083 N N . GLU B 1 213 ? 11.541 19.639 0.434 1.00 7.77 194 GLU B N 1
ATOM 4084 C CA . GLU B 1 213 ? 10.536 19.195 -0.520 1.00 7.29 194 GLU B CA 1
ATOM 4085 C C . GLU B 1 213 ? 10.128 17.758 -0.237 1.00 7.45 194 GLU B C 1
ATOM 4086 O O . GLU B 1 213 ? 8.931 17.438 -0.194 1.00 6.69 194 GLU B O 1
ATOM 4092 N N . ALA B 1 214 ? 11.115 16.882 -0.016 1.00 6.83 195 ALA B N 1
ATOM 4093 C CA . ALA B 1 214 ? 10.808 15.480 0.253 1.00 5.66 195 ALA B CA 1
ATOM 4094 C C . ALA B 1 214 ? 10.036 15.325 1.556 1.00 6.47 195 ALA B C 1
ATOM 4095 O O . ALA B 1 214 ? 9.112 14.502 1.650 1.00 8.45 195 ALA B O 1
ATOM 4097 N N . THR B 1 215 ? 10.392 16.119 2.572 1.00 5.79 196 THR B N 1
ATOM 4098 C CA . THR B 1 215 ? 9.680 16.071 3.846 1.00 6.15 196 THR B CA 1
ATOM 4099 C C . THR B 1 215 ? 8.246 16.556 3.692 1.00 6.30 196 THR B C 1
ATOM 4100 O O . THR B 1 215 ? 7.319 15.939 4.233 1.00 5.91 196 THR B O 1
ATOM 4104 N N . SER B 1 216 ? 8.057 17.658 2.957 1.00 6.09 197 SER B N 1
ATOM 4105 C CA . SER B 1 216 ? 6.728 18.234 2.760 1.00 9.16 197 SER B CA 1
ATOM 4106 C C . SER B 1 216 ? 5.793 17.228 2.114 1.00 6.61 197 SER B C 1
ATOM 4107 O O . SER B 1 216 ? 4.636 17.078 2.529 1.00 7.20 197 SER B O 1
ATOM 4110 N N . LYS B 1 217 ? 6.278 16.545 1.075 1.00 6.20 198 LYS B N 1
ATOM 4111 C CA . LYS B 1 217 ? 5.459 15.553 0.386 1.00 5.96 198 LYS B CA 1
ATOM 4112 C C . LYS B 1 217 ? 5.015 14.455 1.338 1.00 8.29 198 LYS B C 1
ATOM 4113 O O . LYS B 1 217 ? 3.866 13.994 1.285 1.00 7.68 198 LYS B O 1
ATOM 4119 N N . GLU B 1 218 ? 5.902 14.040 2.237 1.00 6.98 199 GLU B N 1
ATOM 4120 C CA . GLU B 1 218 ? 5.514 12.991 3.168 1.00 5.80 199 GLU B CA 1
ATOM 4121 C C . GLU B 1 218 ? 4.576 13.505 4.254 1.00 5.79 199 GLU B C 1
ATOM 4122 O O . GLU B 1 218 ? 3.662 12.778 4.655 1.00 6.65 199 GLU B O 1
ATOM 4128 N N . GLU B 1 219 ? 4.734 14.751 4.711 1.00 5.39 200 GLU B N 1
ATOM 4129 C CA . GLU B 1 219 ? 3.758 15.256 5.673 1.00 6.36 200 GLU B CA 1
ATOM 4130 C C . GLU B 1 219 ? 2.390 15.459 5.029 1.00 6.40 200 GLU B C 1
ATOM 4131 O O . GLU B 1 219 ? 1.368 15.274 5.698 1.00 7.55 200 GLU B O 1
ATOM 4137 N N . GLU B 1 220 ? 2.351 15.837 3.745 1.00 7.05 201 GLU B N 1
ATOM 4138 C CA . GLU B 1 220 ? 1.075 15.881 3.031 1.00 9.06 201 GLU B CA 1
ATOM 4139 C C . GLU B 1 220 ? 0.400 14.518 3.066 1.00 7.66 201 GLU B C 1
ATOM 4140 O O . GLU B 1 220 ? -0.794 14.413 3.362 1.00 9.04 201 GLU B O 1
ATOM 4146 N N . ILE B 1 221 ? 1.168 13.456 2.805 1.00 7.27 202 ILE B N 1
ATOM 4147 C CA . ILE B 1 221 ? 0.605 12.110 2.832 1.00 7.89 202 ILE B CA 1
ATOM 4148 C C . ILE B 1 221 ? 0.088 11.786 4.225 1.00 7.71 202 ILE B C 1
ATOM 4149 O O . ILE B 1 221 ? -1.027 11.271 4.381 1.00 7.83 202 ILE B O 1
ATOM 4154 N N . HIS B 1 222 ? 0.866 12.122 5.263 1.00 6.98 203 HIS B N 1
ATOM 4155 C CA . HIS B 1 222 ? 0.456 11.813 6.626 1.00 6.99 203 HIS B CA 1
ATOM 4156 C C . HIS B 1 222 ? -0.882 12.463 6.970 1.00 7.06 203 HIS B C 1
ATOM 4157 O O . HIS B 1 222 ? -1.775 11.809 7.509 1.00 6.87 203 HIS B O 1
ATOM 4164 N N . GLY B 1 223 ? -1.028 13.757 6.683 1.00 7.95 204 GLY B N 1
ATOM 4165 C CA . GLY B 1 223 ? -2.279 14.426 7.015 1.00 8.47 204 GLY B CA 1
ATOM 4166 C C . GLY B 1 223 ? -3.457 13.912 6.207 1.00 8.46 204 GLY B C 1
ATOM 4167 O O . GLY B 1 223 ? -4.577 13.819 6.721 1.00 8.93 204 GLY B O 1
ATOM 4168 N N . ARG B 1 224 ? -3.225 13.567 4.936 1.00 7.12 205 ARG B N 1
ATOM 4169 C CA . ARG B 1 224 ? -4.317 13.065 4.100 1.00 9.39 205 ARG B CA 1
ATOM 4170 C C . ARG B 1 224 ? -4.855 11.736 4.618 1.00 12.65 205 ARG B C 1
ATOM 4171 O O . ARG B 1 224 ? -6.054 11.458 4.480 1.00 8.16 205 ARG B O 1
ATOM 4179 N N . PHE B 1 225 ? -3.989 10.903 5.210 1.00 9.35 206 PHE B N 1
ATOM 4180 C CA . PHE B 1 225 ? -4.458 9.673 5.843 1.00 9.50 206 PHE B CA 1
ATOM 4181 C C . PHE B 1 225 ? -5.465 9.991 6.939 1.00 11.87 206 PHE B C 1
ATOM 4182 O O . PHE B 1 225 ? -6.532 9.372 7.021 1.00 10.30 206 PHE B O 1
ATOM 4190 N N . GLY B 1 226 ? -5.155 10.994 7.768 1.00 8.79 207 GLY B N 1
ATOM 4191 C CA . GLY B 1 226 ? -6.063 11.370 8.835 1.00 9.91 207 GLY B CA 1
ATOM 4192 C C . GLY B 1 226 ? -7.370 11.923 8.306 1.00 9.18 207 GLY B C 1
ATOM 4193 O O . GLY B 1 226 ? -8.427 11.688 8.890 1.00 10.35 207 GLY B O 1
ATOM 4194 N N . ILE B 1 227 ? -7.316 12.652 7.187 1.00 8.74 208 ILE B N 1
ATOM 4195 C CA . ILE B 1 227 ? -8.547 13.155 6.572 1.00 8.94 208 ILE B CA 1
ATOM 4196 C C . ILE B 1 227 ? -9.437 11.992 6.155 1.00 11.46 208 ILE B C 1
ATOM 4197 O O . ILE B 1 227 ? -10.649 11.994 6.409 1.00 10.49 208 ILE B O 1
ATOM 4202 N N . SER B 1 228 ? -8.848 10.974 5.517 1.00 9.84 209 SER B N 1
ATOM 4203 C CA . SER B 1 228 ? -9.622 9.788 5.139 1.00 11.71 209 SER B CA 1
ATOM 4204 C C . SER B 1 228 ? -10.242 9.107 6.353 1.00 12.06 209 SER B C 1
ATOM 4205 O O . SER B 1 228 ? -11.407 8.691 6.311 1.00 13.15 209 SER B O 1
ATOM 4208 N N . LEU B 1 229 ? -9.472 8.955 7.435 1.00 8.52 210 LEU B N 1
ATOM 4209 C CA . LEU B 1 229 ? -10.022 8.362 8.651 1.00 11.54 210 LEU B CA 1
ATOM 4210 C C . LEU B 1 229 ? -11.191 9.182 9.187 1.00 11.42 210 LEU B C 1
ATOM 4211 O O . LEU B 1 229 ? -12.205 8.620 9.620 1.00 13.36 210 LEU B O 1
ATOM 4216 N N . TYR B 1 230 ? -11.068 10.513 9.155 1.00 10.76 211 TYR B N 1
ATOM 4217 C CA . TYR B 1 230 ? -12.146 11.378 9.625 1.00 11.65 211 TYR B CA 1
ATOM 4218 C C . TYR B 1 230 ? -13.432 11.119 8.854 1.00 11.65 211 TYR B C 1
ATOM 4219 O O . TYR B 1 230 ? -14.503 10.978 9.447 1.00 13.79 211 TYR B O 1
ATOM 4228 N N . HIS B 1 231 ? -13.342 11.040 7.526 1.00 12.72 212 HIS B N 1
ATOM 4229 C CA . HIS B 1 231 ? -14.554 10.827 6.737 1.00 12.19 212 HIS B CA 1
ATOM 4230 C C . HIS B 1 231 ? -15.176 9.475 7.045 1.00 16.88 212 HIS B C 1
ATOM 4231 O O . HIS B 1 231 ? -16.405 9.352 7.121 1.00 15.82 212 HIS B O 1
ATOM 4238 N N . LEU B 1 232 ? -14.339 8.454 7.237 1.00 11.93 213 LEU B N 1
ATOM 4239 C CA . LEU B 1 232 ? -14.834 7.144 7.650 1.00 14.99 213 LEU B CA 1
ATOM 4240 C C . LEU B 1 232 ? -15.518 7.213 9.008 1.00 15.48 213 LEU B C 1
ATOM 4241 O O . LEU B 1 232 ? -16.593 6.633 9.204 1.00 15.60 213 LEU B O 1
ATOM 4246 N N . LEU B 1 233 ? -14.894 7.901 9.967 1.00 11.73 214 LEU B N 1
ATOM 4247 C CA . LEU B 1 233 ? -15.436 7.980 11.320 1.00 14.92 214 LEU B CA 1
ATOM 4248 C C . LEU B 1 233 ? -16.742 8.766 11.355 1.00 14.12 214 LEU B C 1
ATOM 4249 O O . LEU B 1 233 ? -17.652 8.431 12.126 1.00 14.33 214 LEU B O 1
ATOM 4254 N N . ARG B 1 234 ? -16.847 9.814 10.533 1.00 14.98 215 ARG B N 1
ATOM 4255 C CA . ARG B 1 234 ? -18.089 10.584 10.468 1.00 14.26 215 ARG B CA 1
ATOM 4256 C C . ARG B 1 234 ? -19.260 9.735 10.000 1.00 19.25 215 ARG B C 1
ATOM 4257 O O . ARG B 1 234 ? -20.394 9.943 10.452 1.00 19.45 215 ARG B O 1
ATOM 4265 N N . GLU B 1 235 ? -19.009 8.776 9.109 1.00 16.98 216 GLU B N 1
ATOM 4266 C CA . GLU B 1 235 ? -20.066 7.885 8.645 1.00 21.94 216 GLU B CA 1
ATOM 4267 C C . GLU B 1 235 ? -20.345 6.775 9.652 1.00 23.26 216 GLU B C 1
ATOM 4268 O O . GLU B 1 235 ? -21.507 6.417 9.882 1.00 24.35 216 GLU B O 1
ATOM 4274 N N . GLU B 1 236 ? -19.293 6.231 10.271 1.00 20.21 217 GLU B N 1
ATOM 4275 C CA . GLU B 1 236 ? -19.444 5.075 11.147 1.00 20.51 217 GLU B CA 1
ATOM 4276 C C . GLU B 1 236 ? -20.040 5.443 12.493 1.00 21.36 217 GLU B C 1
ATOM 4277 O O . GLU B 1 236 ? -20.847 4.685 13.039 1.00 21.73 217 GLU B O 1
ATOM 4283 N N . GLN B 1 237 ? -19.632 6.574 13.063 1.00 17.56 218 GLN B N 1
ATOM 4284 C CA . GLN B 1 237 ? -20.033 6.954 14.418 1.00 17.46 218 GLN B CA 1
ATOM 4285 C C . GLN B 1 237 ? -20.343 8.437 14.465 1.00 18.85 218 GLN B C 1
ATOM 4286 O O . GLN B 1 237 ? -19.637 9.224 15.112 1.00 16.75 218 GLN B O 1
ATOM 4292 N N . PRO B 1 238 ? -21.428 8.859 13.813 1.00 18.34 219 PRO B N 1
ATOM 4293 C CA . PRO B 1 238 ? -21.780 10.287 13.810 1.00 18.51 219 PRO B CA 1
ATOM 4294 C C . PRO B 1 238 ? -21.998 10.877 15.194 1.00 18.49 219 PRO B C 1
ATOM 4295 O O . PRO B 1 238 ? -21.849 12.093 15.361 1.00 20.91 219 PRO B O 1
ATOM 4299 N N . GLU B 1 239 ? -22.328 10.064 16.199 1.00 18.06 220 GLU B N 1
ATOM 4300 C CA . GLU B 1 239 ? -22.591 10.600 17.527 1.00 22.71 220 GLU B CA 1
ATOM 4301 C C . GLU B 1 239 ? -21.340 11.148 18.207 1.00 21.69 220 GLU B C 1
ATOM 4302 O O . GLU B 1 239 ? -21.466 11.859 19.210 1.00 19.88 220 GLU B O 1
ATOM 4308 N N . LEU B 1 240 ? -20.144 10.847 17.693 1.00 20.35 221 LEU B N 1
ATOM 4309 C CA . LEU B 1 240 ? -18.936 11.449 18.243 1.00 20.09 221 LEU B CA 1
ATOM 4310 C C . LEU B 1 240 ? -18.815 12.925 17.892 1.00 18.16 221 LEU B C 1
ATOM 4311 O O . LEU B 1 240 ? -18.156 13.675 18.621 1.00 17.69 221 LEU B O 1
ATOM 4316 N N . PHE B 1 241 ? -19.446 13.358 16.804 1.00 16.04 222 PHE B N 1
ATOM 4317 C CA . PHE B 1 241 ? -19.163 14.669 16.223 1.00 16.33 222 PHE B CA 1
ATOM 4318 C C . PHE B 1 241 ? -20.252 15.668 16.618 1.00 16.47 222 PHE B C 1
ATOM 4319 O O . PHE B 1 241 ? -21.042 16.162 15.813 1.00 16.82 222 PHE B O 1
ATOM 4327 N N . THR B 1 242 ? -20.236 15.984 17.906 1.00 15.70 223 THR B N 1
ATOM 4328 C CA . THR B 1 242 ? -21.193 16.857 18.562 1.00 16.72 223 THR B CA 1
ATOM 4329 C C . THR B 1 242 ? -20.795 18.325 18.415 1.00 17.26 223 THR B C 1
ATOM 4330 O O . THR B 1 242 ? -19.664 18.659 18.052 1.00 14.92 223 THR B O 1
ATOM 4334 N N . ASP B 1 243 ? -21.751 19.209 18.728 1.00 17.81 224 ASP B N 1
ATOM 4335 C CA . ASP B 1 243 ? -21.449 20.633 18.854 1.00 18.32 224 ASP B CA 1
ATOM 4336 C C . ASP B 1 243 ? -20.211 20.864 19.706 1.00 13.84 224 ASP B C 1
ATOM 4337 O O . ASP B 1 243 ? -19.380 21.723 19.390 1.00 15.13 224 ASP B O 1
ATOM 4342 N N . GLU B 1 244 ? -20.098 20.123 20.809 1.00 16.10 225 GLU B N 1
ATOM 4343 C CA . GLU B 1 244 ? -19.011 20.319 21.759 1.00 16.06 225 GLU B CA 1
ATOM 4344 C C . GLU B 1 244 ? -17.679 19.898 21.150 1.00 14.57 225 GLU B C 1
ATOM 4345 O O . GLU B 1 244 ? -16.650 20.552 21.369 1.00 15.79 225 GLU B O 1
ATOM 4351 N N . PHE B 1 245 ? -17.693 18.803 20.388 1.00 13.11 226 PHE B N 1
ATOM 4352 C CA . PHE B 1 245 ? -16.513 18.362 19.655 1.00 10.97 226 PHE B CA 1
ATOM 4353 C C . PHE B 1 245 ? -15.999 19.472 18.748 1.00 12.82 226 PHE B C 1
ATOM 4354 O O . PHE B 1 245 ? -14.823 19.844 18.810 1.00 13.53 226 PHE B O 1
ATOM 4362 N N . TYR B 1 246 ? -16.876 20.031 17.907 1.00 10.42 227 TYR B N 1
ATOM 4363 C CA . TYR B 1 246 ? -16.415 21.049 16.968 1.00 11.50 227 TYR B CA 1
ATOM 4364 C C . TYR B 1 246 ? -16.044 22.352 17.669 1.00 12.45 227 TYR B C 1
ATOM 4365 O O . TYR B 1 246 ? -15.116 23.044 17.230 1.00 12.04 227 TYR B O 1
ATOM 4374 N N . ALA B 1 247 ? -16.724 22.698 18.768 1.00 10.76 228 ALA B N 1
ATOM 4375 C CA . ALA B 1 247 ? -16.365 23.923 19.476 1.00 11.56 228 ALA B CA 1
ATOM 4376 C C . ALA B 1 247 ? -14.952 23.827 20.040 1.00 12.87 228 ALA B C 1
ATOM 4377 O O . ALA B 1 247 ? -14.176 24.787 19.957 1.00 13.96 228 ALA B O 1
ATOM 4379 N N . GLU B 1 248 ? -14.606 22.673 20.613 1.00 11.20 229 GLU B N 1
ATOM 4380 C CA . GLU B 1 248 ? -13.266 22.484 21.161 1.00 10.88 229 GLU B CA 1
ATOM 4381 C C . GLU B 1 248 ? -12.224 22.448 20.050 1.00 11.14 229 GLU B C 1
ATOM 4382 O O . GLU B 1 248 ? -11.126 23.001 20.200 1.00 9.88 229 GLU B O 1
ATOM 4388 N N . LEU B 1 249 ? -12.549 21.783 18.942 1.00 11.02 230 LEU B N 1
ATOM 4389 C CA . LEU B 1 249 ? -11.658 21.756 17.787 1.00 9.52 230 LEU B CA 1
ATOM 4390 C C . LEU B 1 249 ? -11.334 23.170 17.318 1.00 10.25 230 LEU B C 1
ATOM 4391 O O . LEU B 1 249 ? -10.170 23.498 17.059 1.00 9.64 230 LEU B O 1
ATOM 4396 N N . LYS B 1 250 ? -12.355 24.033 17.216 1.00 8.51 231 LYS B N 1
ATOM 4397 C CA . LYS B 1 250 ? -12.101 25.407 16.783 1.00 11.07 231 LYS B CA 1
ATOM 4398 C C . LYS B 1 250 ? -11.204 26.154 17.765 1.00 10.79 231 LYS B C 1
ATOM 4399 O O . LYS B 1 250 ? -10.323 26.915 17.347 1.00 11.80 231 LYS B O 1
ATOM 4405 N N . GLU B 1 251 ? -11.418 25.960 19.074 1.00 10.51 232 GLU B N 1
ATOM 4406 C CA . GLU B 1 251 ? -10.585 26.625 20.073 1.00 10.23 232 GLU B CA 1
ATOM 4407 C C . GLU B 1 251 ? -9.143 26.161 19.965 1.00 9.67 232 GLU B C 1
ATOM 4408 O O . GLU B 1 251 ? -8.214 26.973 20.030 1.00 10.61 232 GLU B O 1
ATOM 4414 N N . LEU B 1 252 ? -8.948 24.853 19.785 1.00 8.54 233 LEU B N 1
ATOM 4415 C CA . LEU B 1 252 ? -7.598 24.310 19.656 1.00 9.02 233 LEU B CA 1
ATOM 4416 C C . LEU B 1 252 ? -6.928 24.795 18.375 1.00 11.91 233 LEU B C 1
ATOM 4417 O O . LEU B 1 252 ? -5.727 25.090 18.376 1.00 9.27 233 LEU B O 1
ATOM 4422 N N . ALA B 1 253 ? -7.679 24.861 17.267 1.00 8.41 234 ALA B N 1
ATOM 4423 C CA . ALA B 1 253 ? -7.101 25.372 16.026 1.00 9.78 234 ALA B CA 1
ATOM 4424 C C . ALA B 1 253 ? -6.713 26.842 16.141 1.00 11.13 234 ALA B C 1
ATOM 4425 O O . ALA B 1 253 ? -5.731 27.268 15.520 1.00 10.82 234 ALA B O 1
ATOM 4427 N N . GLU B 1 254 ? -7.466 27.632 16.921 1.00 9.51 235 GLU B N 1
ATOM 4428 C CA . GLU B 1 254 ? -7.110 29.034 17.133 1.00 9.03 235 GLU B CA 1
ATOM 4429 C C . GLU B 1 254 ? -5.820 29.153 17.934 1.00 12.18 235 GLU B C 1
ATOM 4430 O O . GLU B 1 254 ? -4.945 29.960 17.600 1.00 11.53 235 GLU B O 1
ATOM 4436 N N . GLN B 1 255 ? -5.686 28.345 18.991 1.00 10.04 236 GLN B N 1
ATOM 4437 C CA . GLN B 1 255 ? -4.451 28.336 19.761 1.00 12.88 236 GLN B CA 1
ATOM 4438 C C . GLN B 1 255 ? -3.266 27.962 18.878 1.00 9.67 236 GLN B C 1
ATOM 4439 O O . GLN B 1 255 ? -2.205 28.596 18.949 1.00 10.76 236 GLN B O 1
ATOM 4445 N N . ALA B 1 256 ? -3.447 26.966 18.003 1.00 9.77 237 ALA B N 1
ATOM 4446 C CA . ALA B 1 256 ? -2.354 26.532 17.133 1.00 8.32 237 ALA B CA 1
ATOM 4447 C C . ALA B 1 256 ? -1.925 27.653 16.192 1.00 10.38 237 ALA B C 1
ATOM 4448 O O . ALA B 1 256 ? -0.732 27.941 16.057 1.00 7.91 237 ALA B O 1
ATOM 4450 N N . PHE B 1 257 ? -2.887 28.311 15.541 1.00 8.45 238 PHE B N 1
ATOM 4451 C CA . PHE B 1 257 ? -2.528 29.377 14.608 1.00 9.08 238 PHE B CA 1
ATOM 4452 C C . PHE B 1 257 ? -1.826 30.520 15.323 1.00 10.20 238 PHE B C 1
ATOM 4453 O O . PHE B 1 257 ? -0.836 31.058 14.821 1.00 9.56 238 PHE B O 1
ATOM 4461 N N . ASN B 1 258 ? -2.315 30.897 16.507 1.00 8.02 239 ASN B N 1
ATOM 4462 C CA . ASN B 1 258 ? -1.671 31.978 17.241 1.00 11.10 239 ASN B CA 1
ATOM 4463 C C . ASN B 1 258 ? -0.233 31.618 17.599 1.00 10.38 239 ASN B C 1
ATOM 4464 O O . ASN B 1 258 ? 0.657 32.472 17.529 1.00 9.82 239 ASN B O 1
ATOM 4469 N N . ALA B 1 259 ? 0.021 30.347 17.932 1.00 10.09 240 ALA B N 1
ATOM 4470 C CA . ALA B 1 259 ? 1.385 29.914 18.220 1.00 9.74 240 ALA B CA 1
ATOM 4471 C C . ALA B 1 259 ? 2.247 29.913 16.964 1.00 8.97 240 ALA B C 1
ATOM 4472 O O . ALA B 1 259 ? 3.413 30.325 17.009 1.00 8.47 240 ALA B O 1
ATOM 4474 N N . GLU B 1 260 ? 1.709 29.448 15.830 1.00 6.78 241 GLU B N 1
ATOM 4475 C CA . GLU B 1 260 ? 2.548 29.440 14.635 1.00 10.28 241 GLU B CA 1
ATOM 4476 C C . GLU B 1 260 ? 2.797 30.856 14.116 1.00 10.18 241 GLU B C 1
ATOM 4477 O O . GLU B 1 260 ? 3.858 31.115 13.538 1.00 8.94 241 GLU B O 1
ATOM 4483 N N . LYS B 1 261 ? 1.859 31.783 14.342 1.00 8.21 242 LYS B N 1
ATOM 4484 C CA . LYS B 1 261 ? 2.149 33.197 14.093 1.00 9.51 242 LYS B CA 1
ATOM 4485 C C . LYS B 1 261 ? 3.287 33.681 14.984 1.00 8.71 242 LYS B C 1
ATOM 4486 O O . LYS B 1 261 ? 4.164 34.429 14.537 1.00 11.52 242 LYS B O 1
ATOM 4492 N N . ALA B 1 262 ? 3.284 33.266 16.252 1.00 8.81 243 ALA B N 1
ATOM 4493 C CA . ALA B 1 262 ? 4.358 33.653 17.161 1.00 10.96 243 ALA B CA 1
ATOM 4494 C C . ALA B 1 262 ? 5.698 33.099 16.700 1.00 11.69 243 ALA B C 1
ATOM 4495 O O . ALA B 1 262 ? 6.735 33.761 16.854 1.00 10.04 243 ALA B O 1
ATOM 4497 N N . ILE B 1 263 ? 5.702 31.876 16.158 1.00 8.97 244 ILE B N 1
ATOM 4498 C CA . ILE B 1 263 ? 6.931 31.320 15.586 1.00 8.61 244 ILE B CA 1
ATOM 4499 C C . ILE B 1 263 ? 7.427 32.205 14.448 1.00 8.20 244 ILE B C 1
ATOM 4500 O O . ILE B 1 263 ? 8.629 32.469 14.318 1.00 8.51 244 ILE B O 1
ATOM 4505 N N . LEU B 1 264 ? 6.511 32.705 13.622 1.00 6.55 245 LEU B N 1
ATOM 4506 C CA . LEU B 1 264 ? 6.924 33.588 12.536 1.00 9.42 245 LEU B CA 1
ATOM 4507 C C . LEU B 1 264 ? 7.449 34.918 13.060 1.00 9.73 245 LEU B C 1
ATOM 4508 O O . LEU B 1 264 ? 8.450 35.435 12.545 1.00 9.10 245 LEU B O 1
ATOM 4513 N N . ASP B 1 265 ? 6.801 35.490 14.085 1.00 10.61 246 ASP B N 1
ATOM 4514 C CA . ASP B 1 265 ? 7.306 36.741 14.654 1.00 10.24 246 ASP B CA 1
ATOM 4515 C C . ASP B 1 265 ? 8.730 36.556 15.159 1.00 11.71 246 ASP B C 1
ATOM 4516 O O . ASP B 1 265 ? 9.590 37.432 14.981 1.00 11.38 246 ASP B O 1
ATOM 4521 N N . TRP B 1 266 ? 8.990 35.414 15.788 1.00 9.80 247 TRP B N 1
ATOM 4522 C CA . TRP B 1 266 ? 10.319 35.102 16.299 1.00 9.77 247 TRP B CA 1
ATOM 4523 C C . TRP B 1 266 ? 11.323 34.903 15.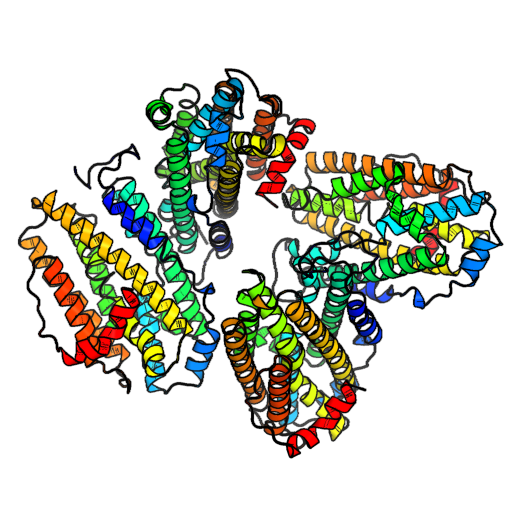164 1.00 11.81 247 TRP B C 1
ATOM 4524 O O . TRP B 1 266 ? 12.433 35.447 15.206 1.00 10.40 247 TRP B O 1
ATOM 4535 N N . ILE B 1 267 ? 10.951 34.127 14.142 1.00 8.88 248 ILE B N 1
ATOM 4536 C CA . ILE B 1 267 ? 11.873 33.865 13.035 1.00 9.19 248 ILE B CA 1
ATOM 4537 C C . ILE B 1 267 ? 12.343 35.170 12.399 1.00 11.22 248 ILE B C 1
ATOM 4538 O O . ILE B 1 267 ? 13.518 35.306 12.027 1.00 10.68 248 ILE B O 1
ATOM 4543 N N . PHE B 1 268 ? 11.449 36.160 12.287 1.00 9.81 249 PHE B N 1
ATOM 4544 C CA . PHE B 1 268 ? 11.750 37.398 11.573 1.00 10.87 249 PHE B CA 1
ATOM 4545 C C . PHE B 1 268 ? 12.035 38.574 12.503 1.00 11.47 249 PHE B C 1
ATOM 4546 O O . PHE B 1 268 ? 12.086 39.718 12.032 1.00 13.25 249 PHE B O 1
ATOM 4554 N N . GLU B 1 269 ? 12.290 38.299 13.788 1.00 10.84 250 GLU B N 1
ATOM 4555 C CA . GLU B 1 269 ? 12.449 39.356 14.792 1.00 14.03 250 GLU B CA 1
ATOM 4556 C C . GLU B 1 269 ? 13.629 40.274 14.474 1.00 16.12 250 GLU B C 1
ATOM 4557 O O . GLU B 1 269 ? 13.590 41.467 14.803 1.00 17.15 250 GLU B O 1
ATOM 4563 N N . ASP B 1 270 ? 14.674 39.754 13.826 1.00 13.70 251 ASP B N 1
ATOM 4564 C CA . ASP B 1 270 ? 15.850 40.549 13.484 1.00 14.89 251 ASP B CA 1
ATOM 4565 C C . ASP B 1 270 ? 15.784 41.165 12.092 1.00 19.18 251 ASP B C 1
ATOM 4566 O O . ASP B 1 270 ? 16.737 41.839 11.684 1.00 18.22 251 ASP B O 1
ATOM 4571 N N . GLY B 1 271 ? 14.707 40.948 11.355 1.00 12.87 252 GLY B N 1
ATOM 4572 C CA . GLY B 1 271 ? 14.537 41.523 10.033 1.00 13.31 252 GLY B CA 1
ATOM 4573 C C . GLY B 1 271 ? 13.903 40.537 9.070 1.00 14.57 252 GLY B C 1
ATOM 4574 O O . GLY B 1 271 ? 14.112 39.326 9.151 1.00 12.65 252 GLY B O 1
ATOM 4575 N N . GLU B 1 272 ? 13.121 41.064 8.130 1.00 14.12 253 GLU B N 1
ATOM 4576 C CA . GLU B 1 272 ? 12.441 40.227 7.153 1.00 14.05 253 GLU B CA 1
ATOM 4577 C C . GLU B 1 272 ? 13.299 40.033 5.900 1.00 14.16 253 GLU B C 1
ATOM 4578 O O . GLU B 1 272 ? 14.285 40.738 5.664 1.00 14.91 253 GLU B O 1
ATOM 4584 N N . LEU B 1 273 ? 12.928 39.017 5.119 1.00 14.23 254 LEU B N 1
ATOM 4585 C CA . LEU B 1 273 ? 13.605 38.707 3.867 1.00 15.38 254 LEU B CA 1
ATOM 4586 C C . LEU B 1 273 ? 13.141 39.646 2.767 1.00 14.25 254 LEU B C 1
ATOM 4587 O O . LEU B 1 273 ? 11.967 40.018 2.704 1.00 17.17 254 LEU B O 1
ATOM 4592 N N . SER B 1 274 ? 14.063 40.005 1.874 1.00 15.05 255 SER B N 1
ATOM 4593 C CA . SER B 1 274 ? 13.718 40.913 0.784 1.00 17.58 255 SER B CA 1
ATOM 4594 C C . SER B 1 274 ? 12.764 40.286 -0.231 1.00 19.21 255 SER B C 1
ATOM 4595 O O . SER B 1 274 ? 12.060 41.018 -0.936 1.00 21.04 255 SER B O 1
ATOM 4598 N N . PHE B 1 275 ? 12.714 38.956 -0.312 1.00 13.13 256 PHE B N 1
ATOM 4599 C CA . PHE B 1 275 ? 11.991 38.246 -1.358 1.00 13.86 256 PHE B CA 1
ATOM 4600 C C . PHE B 1 275 ? 10.760 37.516 -0.847 1.00 12.28 256 PHE B C 1
ATOM 4601 O O . PHE B 1 275 ? 10.071 36.867 -1.638 1.00 14.66 256 PHE B O 1
ATOM 4609 N N . LEU B 1 276 ? 10.471 37.596 0.450 1.00 12.00 257 LEU B N 1
ATOM 4610 C CA . LEU B 1 276 ? 9.355 36.861 1.043 1.00 9.16 257 LEU B CA 1
ATOM 4611 C C . LEU B 1 276 ? 9.045 37.522 2.379 1.00 10.32 257 LEU B C 1
ATOM 4612 O O . LEU B 1 276 ? 9.830 37.400 3.320 1.00 13.98 257 LEU B O 1
ATOM 4617 N N . SER B 1 277 ? 7.915 38.224 2.464 1.00 11.12 258 SER B N 1
ATOM 4618 C CA . SER B 1 277 ? 7.618 38.946 3.691 1.00 12.04 258 SER B CA 1
ATOM 4619 C C . SER B 1 277 ? 6.986 38.027 4.723 1.00 12.00 258 SER B C 1
ATOM 4620 O O . SER B 1 277 ? 6.412 36.980 4.394 1.00 9.79 258 SER B O 1
ATOM 4623 N N . LYS B 1 278 ? 7.060 38.458 5.989 1.00 10.41 259 LYS B N 1
ATOM 4624 C CA . LYS B 1 278 ? 6.389 37.723 7.058 1.00 10.86 259 LYS B CA 1
ATOM 4625 C C . LYS B 1 278 ? 4.899 37.613 6.786 1.00 10.69 259 LYS B C 1
ATOM 4626 O O . LYS B 1 278 ? 4.295 36.555 6.999 1.00 9.96 259 LYS B O 1
ATOM 4632 N N . ALA B 1 279 ? 4.290 38.699 6.306 1.00 11.47 260 ALA B N 1
ATOM 4633 C CA . ALA B 1 279 ? 2.859 38.680 6.033 1.00 12.17 260 ALA B CA 1
ATOM 4634 C C . ALA B 1 279 ? 2.497 37.635 4.983 1.00 11.99 260 ALA B C 1
ATOM 4635 O O . ALA B 1 279 ? 1.468 36.955 5.116 1.00 9.05 260 ALA B O 1
ATOM 4637 N N . THR B 1 280 ? 3.320 37.504 3.931 1.00 9.31 261 THR B N 1
ATOM 4638 C CA . THR B 1 280 ? 3.052 36.520 2.883 1.00 9.63 261 THR B CA 1
ATOM 4639 C C . THR B 1 280 ? 3.094 35.101 3.441 1.00 7.38 261 THR B C 1
ATOM 4640 O O . THR B 1 280 ? 2.235 34.280 3.108 1.00 8.32 261 THR B O 1
ATOM 4644 N N . VAL B 1 281 ? 4.075 34.800 4.301 1.00 8.26 262 VAL B N 1
ATOM 4645 C CA . VAL B 1 281 ? 4.145 33.467 4.914 1.00 7.96 262 VAL B CA 1
ATOM 4646 C C . VAL B 1 281 ? 2.962 33.241 5.847 1.00 8.22 262 VAL B C 1
ATOM 4647 O O . VAL B 1 281 ? 2.370 32.154 5.874 1.00 7.32 262 VAL B O 1
ATOM 4651 N N . GLU B 1 282 ? 2.613 34.251 6.645 1.00 8.25 263 GLU B N 1
ATOM 4652 C CA . GLU B 1 282 ? 1.468 34.116 7.544 1.00 9.48 263 GLU B CA 1
ATOM 4653 C C . GLU B 1 282 ? 0.190 33.872 6.755 1.00 10.52 263 GLU B C 1
ATOM 4654 O O . GLU B 1 282 ? -0.663 33.070 7.157 1.00 9.14 263 GLU B O 1
ATOM 4660 N N . ASN B 1 283 ? 0.046 34.562 5.623 1.00 8.33 264 ASN B N 1
ATOM 4661 C CA . ASN B 1 283 ? -1.111 34.367 4.752 1.00 8.02 264 ASN B CA 1
ATOM 4662 C C . ASN B 1 283 ? -1.176 32.932 4.238 1.00 8.18 264 ASN B C 1
ATOM 4663 O O . ASN B 1 283 ? -2.262 32.329 4.161 1.00 8.66 264 ASN B O 1
ATOM 4668 N N . TYR B 1 284 ? -0.020 32.382 3.853 1.00 7.36 265 TYR B N 1
ATOM 4669 C CA . TYR B 1 284 ? 0.047 31.013 3.350 1.00 7.64 265 TYR B CA 1
ATOM 4670 C C . TYR B 1 284 ? -0.476 30.018 4.381 1.00 6.45 265 TYR B C 1
ATOM 4671 O O . TYR B 1 284 ? -1.274 29.126 4.054 1.00 7.41 265 TYR B O 1
ATOM 4680 N N . ILE B 1 285 ? -0.025 30.132 5.634 1.00 8.00 266 ILE B N 1
ATOM 4681 C CA . ILE B 1 285 ? -0.504 29.134 6.589 1.00 7.97 266 ILE B CA 1
ATOM 4682 C C . ILE B 1 285 ? -1.929 29.440 7.033 1.00 6.54 266 ILE B C 1
ATOM 4683 O O . ILE B 1 285 ? -2.679 28.516 7.335 1.00 8.36 266 ILE B O 1
ATOM 4688 N N . ALA B 1 286 ? -2.333 30.717 7.081 1.00 8.18 267 ALA B N 1
ATOM 4689 C CA . ALA B 1 286 ? -3.726 31.010 7.404 1.00 9.04 267 ALA B CA 1
ATOM 4690 C C . ALA B 1 286 ? -4.661 30.365 6.392 1.00 7.92 267 ALA B C 1
ATOM 4691 O O . ALA B 1 286 ? -5.736 29.860 6.746 1.00 7.45 267 ALA B O 1
ATOM 4693 N N . ASN B 1 287 ? -4.264 30.369 5.125 1.00 6.59 268 ASN B N 1
ATOM 4694 C CA . ASN B 1 287 ? -5.053 29.687 4.104 1.00 6.39 268 ASN B CA 1
ATOM 4695 C C . ASN B 1 287 ? -5.116 28.185 4.377 1.00 6.88 268 ASN B C 1
ATOM 4696 O O . ASN B 1 287 ? -6.158 27.551 4.173 1.00 7.53 268 ASN B O 1
ATOM 4701 N N . ARG B 1 288 ? -4.020 27.605 4.879 1.00 7.31 269 ARG B N 1
ATOM 4702 C CA . ARG B 1 288 ? -4.053 26.182 5.219 1.00 6.49 269 ARG B CA 1
ATOM 4703 C C . ARG B 1 288 ? -4.956 25.904 6.424 1.00 7.10 269 ARG B C 1
ATOM 4704 O O . ARG B 1 288 ? -5.637 24.871 6.456 1.00 7.63 269 ARG B O 1
ATOM 4712 N N . TYR B 1 289 ? -5.000 26.810 7.417 1.00 6.53 270 TYR B N 1
ATOM 4713 C CA . TYR B 1 289 ? -5.965 26.613 8.500 1.00 7.30 270 TYR B CA 1
ATOM 4714 C C . TYR B 1 289 ? -7.391 26.647 7.966 1.00 6.20 270 TYR B C 1
ATOM 4715 O O . TYR B 1 289 ? -8.215 25.798 8.330 1.00 8.10 270 TYR B O 1
ATOM 4724 N N . ASN B 1 290 ? -7.692 27.597 7.076 1.00 7.18 271 ASN B N 1
ATOM 4725 C CA . ASN B 1 290 ? -9.025 27.645 6.471 1.00 8.55 271 ASN B CA 1
ATOM 4726 C C . ASN B 1 290 ? -9.334 26.346 5.742 1.00 7.32 271 ASN B C 1
ATOM 4727 O O . ASN B 1 290 ? -10.431 25.791 5.874 1.00 7.93 271 ASN B O 1
ATOM 4732 N N . ASN B 1 291 ? -8.371 25.849 4.956 1.00 6.53 272 ASN B N 1
ATOM 4733 C CA . ASN B 1 291 ? -8.591 24.620 4.199 1.00 7.07 272 ASN B CA 1
ATOM 4734 C C . ASN B 1 291 ? -8.881 23.448 5.121 1.00 8.76 272 ASN B C 1
ATOM 4735 O O . ASN B 1 291 ? -9.751 22.626 4.825 1.00 8.78 272 ASN B O 1
ATOM 4740 N N . SER B 1 292 ? -8.165 23.351 6.248 1.00 7.01 273 SER B N 1
ATOM 4741 C CA . SER B 1 292 ? -8.417 22.238 7.158 1.00 6.75 273 SER B CA 1
ATOM 4742 C C . SER B 1 292 ? -9.802 22.352 7.783 1.00 6.63 273 SER B C 1
ATOM 4743 O O . SER B 1 292 ? -10.529 21.359 7.884 1.00 8.19 273 SER B O 1
ATOM 4746 N N . LEU B 1 293 ? -10.177 23.559 8.218 1.00 7.13 274 LEU B N 1
ATOM 4747 C CA . LEU B 1 293 ? -11.518 23.766 8.752 1.00 7.81 274 LEU B CA 1
ATOM 4748 C C . LEU B 1 293 ? -12.577 23.398 7.718 1.00 7.59 274 LEU B C 1
ATOM 4749 O O . LEU B 1 293 ? -13.558 22.713 8.033 1.00 9.87 274 LEU B O 1
ATOM 4754 N N . VAL B 1 294 ? -12.373 23.804 6.467 1.00 7.62 275 VAL B N 1
ATOM 4755 C CA . VAL B 1 294 ? -13.344 23.504 5.420 1.00 7.42 275 VAL B CA 1
ATOM 4756 C C . VAL B 1 294 ? -13.406 22.005 5.147 1.00 9.81 275 VAL B C 1
ATOM 4757 O O . VAL B 1 294 ? -14.487 21.442 4.918 1.00 11.37 275 VAL B O 1
ATOM 4761 N N . THR B 1 295 ? -12.256 21.327 5.178 1.00 7.37 276 THR B N 1
ATOM 4762 C CA . THR B 1 295 ? -12.260 19.879 4.992 1.00 9.50 276 THR B CA 1
ATOM 4763 C C . THR B 1 295 ? -13.126 19.196 6.042 1.00 10.08 276 THR B C 1
ATOM 4764 O O . THR B 1 295 ? -13.807 18.203 5.754 1.00 11.47 276 THR B O 1
ATOM 4768 N N . LEU B 1 296 ? -13.129 19.730 7.260 1.00 9.81 277 LEU B N 1
ATOM 4769 C CA . LEU B 1 296 ? -13.905 19.175 8.361 1.00 12.65 277 LEU B CA 1
ATOM 4770 C C . LEU B 1 296 ? -15.382 19.520 8.277 1.00 14.62 277 LEU B C 1
ATOM 4771 O O . LEU B 1 296 ? -16.168 19.001 9.081 1.00 17.67 277 LEU B O 1
ATOM 4776 N N . GLY B 1 297 ? -15.768 20.382 7.341 1.00 13.40 278 GLY B N 1
ATOM 4777 C CA . GLY B 1 297 ? -17.133 20.850 7.246 1.00 13.19 278 GLY B CA 1
ATOM 4778 C C . GLY B 1 297 ? -17.413 22.171 7.925 1.00 13.80 278 GLY B C 1
ATOM 4779 O O . GLY B 1 297 ? -18.576 22.587 7.969 1.00 13.19 278 GLY B O 1
ATOM 4780 N N . LEU B 1 298 ? -16.395 22.844 8.447 1.00 11.65 279 LEU B N 1
ATOM 4781 C CA . LEU B 1 298 ? -16.549 24.092 9.180 1.00 10.07 279 LEU B CA 1
ATOM 4782 C C . LEU B 1 298 ? -16.298 25.283 8.257 1.00 12.41 279 LEU B C 1
ATOM 4783 O O . LEU B 1 298 ? -15.865 25.136 7.114 1.00 12.75 279 LEU B O 1
ATOM 4788 N N . GLU B 1 299 ? -16.582 26.483 8.776 1.00 12.59 280 GLU B N 1
ATOM 4789 C CA . GLU B 1 299 ? -16.381 27.698 7.988 1.00 13.83 280 GLU B CA 1
ATOM 4790 C C . GLU B 1 299 ? -14.919 28.134 8.026 1.00 14.42 280 GLU B C 1
ATOM 4791 O O . GLU B 1 299 ? -14.260 28.008 9.060 1.00 13.90 280 GLU B O 1
ATOM 4797 N N . PRO B 1 300 ? -14.402 28.675 6.925 1.00 11.85 281 PRO B N 1
ATOM 4798 C CA . PRO B 1 300 ? -13.113 29.368 6.987 1.00 12.04 281 PRO B CA 1
ATOM 4799 C C . PRO B 1 300 ? -13.258 30.636 7.811 1.00 15.04 281 PRO B C 1
ATOM 4800 O O . PRO B 1 300 ? -14.338 31.222 7.898 1.00 15.19 281 PRO B O 1
ATOM 4804 N N . ILE B 1 301 ? -12.158 31.060 8.445 1.00 10.94 282 ILE B N 1
ATOM 4805 C CA . ILE B 1 301 ? -12.233 32.204 9.344 1.00 13.26 282 ILE B CA 1
ATOM 4806 C C . ILE B 1 301 ? -11.208 33.289 9.058 1.00 14.75 282 ILE B C 1
ATOM 4807 O O . ILE B 1 301 ? -11.404 34.442 9.498 1.00 16.88 282 ILE B O 1
ATOM 4812 N N . TYR B 1 302 ? -10.123 33.024 8.338 1.00 10.64 283 TYR B N 1
ATOM 4813 C CA . TYR B 1 302 ? -9.108 34.039 8.073 1.00 9.13 283 TYR B CA 1
ATOM 4814 C C . TYR B 1 302 ? -9.327 34.671 6.702 1.00 9.61 283 TYR B C 1
ATOM 4815 O O . TYR B 1 302 ? -9.670 33.985 5.741 1.00 11.49 283 TYR B O 1
ATOM 4824 N N . ASN B 1 303 ? -9.130 35.994 6.611 1.00 13.74 284 ASN B N 1
ATOM 4825 C CA . ASN B 1 303 ? -9.287 36.691 5.332 1.00 14.31 284 ASN B CA 1
ATOM 4826 C C . ASN B 1 303 ? -7.970 36.609 4.560 1.00 12.16 284 ASN B C 1
ATOM 4827 O O . ASN B 1 303 ? -6.971 37.221 4.949 1.00 16.90 284 ASN B O 1
ATOM 4832 N N . ILE B 1 304 ? -7.974 35.878 3.455 1.00 12.16 285 ILE B N 1
ATOM 4833 C CA . ILE B 1 304 ? -6.764 35.536 2.723 1.00 10.69 285 ILE B CA 1
ATOM 4834 C C . ILE B 1 304 ? -6.525 36.528 1.589 1.00 13.49 285 ILE B C 1
ATOM 4835 O O . ILE B 1 304 ? -7.460 36.918 0.874 1.00 13.46 285 ILE B O 1
ATOM 4840 N N . SER B 1 305 ? -5.262 36.924 1.415 1.00 10.28 286 SER B N 1
ATOM 4841 C CA . SER B 1 305 ? -4.821 37.723 0.270 1.00 10.86 286 SER B CA 1
ATOM 4842 C C . SER B 1 305 ? -4.600 36.855 -0.957 1.00 11.07 286 SER B C 1
ATOM 4843 O O . SER B 1 305 ? -3.669 36.045 -0.979 1.00 9.87 286 SER B O 1
ATOM 4846 N N . PRO B 1 306 ? -5.395 37.019 -2.017 1.00 10.35 287 PRO B N 1
ATOM 4847 C CA . PRO B 1 306 ? -5.111 36.274 -3.252 1.00 11.64 287 PRO B CA 1
ATOM 4848 C C . PRO B 1 306 ? -3.784 36.652 -3.882 1.00 12.21 287 PRO B C 1
ATOM 4849 O O . PRO B 1 306 ? -3.162 35.804 -4.532 1.00 11.72 287 PRO B O 1
ATOM 4853 N N . ALA B 1 307 ? -3.356 37.911 -3.744 1.00 13.63 288 ALA B N 1
ATOM 4854 C CA . ALA B 1 307 ? -2.084 38.335 -4.314 1.00 11.84 288 ALA B CA 1
ATOM 4855 C C . ALA B 1 307 ? -0.916 37.651 -3.617 1.00 12.51 288 ALA B C 1
ATOM 4856 O O . ALA B 1 307 ? 0.041 37.222 -4.272 1.00 13.20 288 ALA B O 1
ATOM 4858 N N . GLN B 1 308 ? -0.983 37.525 -2.291 1.00 11.39 289 GLN B N 1
ATOM 4859 C CA . GLN B 1 308 ? 0.097 36.846 -1.579 1.00 11.19 289 GLN B CA 1
ATOM 4860 C C . GLN B 1 308 ? 0.066 35.345 -1.835 1.00 11.41 289 GLN B C 1
ATOM 4861 O O . GLN B 1 308 ? 1.121 34.707 -1.940 1.00 11.94 289 GLN B O 1
ATOM 4867 N N . LEU B 1 309 ? -1.130 34.765 -1.954 1.00 11.21 290 LEU B N 1
ATOM 4868 C CA . LEU B 1 309 ? -1.207 33.364 -2.350 1.00 9.81 290 LEU B CA 1
ATOM 4869 C C . LEU B 1 309 ? -0.591 33.142 -3.723 1.00 13.25 290 LEU B C 1
ATOM 4870 O O . LEU B 1 309 ? 0.019 32.096 -3.969 1.00 11.87 290 LEU B O 1
ATOM 4875 N N . LYS B 1 310 ? -0.753 34.097 -4.651 1.00 10.31 291 LYS B N 1
ATOM 4876 C CA . LYS B 1 310 ? -0.083 33.945 -5.938 1.00 13.05 291 LYS B CA 1
ATOM 4877 C C . LYS B 1 310 ? 1.426 33.977 -5.775 1.00 13.09 291 LYS B C 1
ATOM 4878 O O . LYS B 1 310 ? 2.152 33.313 -6.524 1.00 13.22 291 LYS B O 1
ATOM 4884 N N . GLU B 1 311 ? 1.910 34.729 -4.791 1.00 10.87 292 GLU B N 1
ATOM 4885 C CA . GLU B 1 311 ? 3.344 34.812 -4.549 1.00 10.84 292 GLU B CA 1
ATOM 4886 C C . GLU B 1 311 ? 3.927 33.469 -4.117 1.00 12.81 292 GLU B C 1
ATOM 4887 O O . GLU B 1 311 ? 5.060 33.142 -4.483 1.00 13.43 292 GLU B O 1
ATOM 4893 N N . THR B 1 312 ? 3.171 32.671 -3.365 1.00 10.48 293 THR B N 1
ATOM 4894 C CA . THR B 1 312 ? 3.681 31.409 -2.846 1.00 8.92 293 THR B CA 1
ATOM 4895 C C . THR B 1 312 ? 3.131 30.189 -3.571 1.00 11.29 293 THR B C 1
ATOM 4896 O O . THR B 1 312 ? 3.481 29.059 -3.205 1.00 9.99 293 THR B O 1
ATOM 4900 N N . GLU B 1 313 ? 2.292 30.367 -4.600 1.00 9.09 294 GLU B N 1
ATOM 4901 C CA . GLU B 1 313 ? 1.625 29.204 -5.171 1.00 9.12 294 GLU B CA 1
ATOM 4902 C C . GLU B 1 313 ? 2.601 28.242 -5.837 1.00 8.64 294 GLU B C 1
ATOM 4903 O O . GLU B 1 313 ? 2.303 27.043 -5.912 1.00 9.95 294 GLU B O 1
ATOM 4909 N N . TRP B 1 314 ? 3.775 28.719 -6.263 1.00 9.21 295 TRP B N 1
ATOM 4910 C CA . TRP B 1 314 ? 4.794 27.814 -6.790 1.00 9.40 295 TRP B CA 1
ATOM 4911 C C . TRP B 1 314 ? 5.103 26.686 -5.809 1.00 9.60 295 TRP B C 1
ATOM 4912 O O . TRP B 1 314 ? 5.420 25.568 -6.234 1.00 10.58 295 TRP B O 1
ATOM 4923 N N . PHE B 1 315 ? 5.029 26.961 -4.499 1.00 8.46 296 PHE B N 1
ATOM 4924 C CA . PHE B 1 315 ? 5.327 25.928 -3.506 1.00 9.16 296 PHE B CA 1
ATOM 4925 C C . PHE B 1 315 ? 4.298 24.802 -3.565 1.00 9.44 296 PHE B C 1
ATOM 4926 O O . PHE B 1 315 ? 4.656 23.618 -3.590 1.00 10.77 296 PHE B O 1
ATOM 4934 N N . ASP B 1 316 ? 3.011 25.149 -3.626 1.00 8.19 297 ASP B N 1
ATOM 4935 C CA . ASP B 1 316 ? 1.992 24.108 -3.714 1.00 9.54 297 ASP B CA 1
ATOM 4936 C C . ASP B 1 316 ? 2.098 23.341 -5.031 1.00 11.93 297 ASP B C 1
ATOM 4937 O O . ASP B 1 316 ? 1.895 22.121 -5.069 1.00 12.56 297 ASP B O 1
ATOM 4942 N N . ILE B 1 317 ? 2.433 24.039 -6.118 1.00 10.51 298 ILE B N 1
ATOM 4943 C CA . ILE B 1 317 ? 2.592 23.361 -7.402 1.00 10.71 298 ILE B CA 1
ATOM 4944 C C . ILE B 1 317 ? 3.764 22.386 -7.344 1.00 15.94 298 ILE B C 1
ATOM 4945 O O . ILE B 1 317 ? 3.665 21.244 -7.813 1.00 16.45 298 ILE B O 1
ATOM 4950 N N . GLU B 1 318 ? 4.860 22.787 -6.694 1.00 15.79 299 GLU B N 1
ATOM 4951 C CA . GLU B 1 318 ? 6.023 21.906 -6.549 1.00 16.46 299 GLU B CA 1
ATOM 4952 C C . GLU B 1 318 ? 5.727 20.700 -5.655 1.00 17.17 299 GLU B C 1
ATOM 4953 O O . GLU B 1 318 ? 6.105 19.571 -5.990 1.00 21.84 299 GLU B O 1
ATOM 4959 N N . ILE B 1 319 ? 5.047 20.906 -4.522 1.00 15.16 300 ILE B N 1
ATOM 4960 C CA . ILE B 1 319 ? 4.862 19.819 -3.560 1.00 16.64 300 ILE B CA 1
ATOM 4961 C C . ILE B 1 319 ? 3.797 18.830 -4.029 1.00 24.11 300 ILE B C 1
ATOM 4962 O O . ILE B 1 319 ? 3.918 17.619 -3.810 1.00 22.80 300 ILE B O 1
ATOM 4967 N N . LEU B 1 320 ? 2.742 19.315 -4.682 1.00 25.39 301 LEU B N 1
ATOM 4968 C CA . LEU B 1 320 ? 1.573 18.486 -4.940 1.00 28.61 301 LEU B CA 1
ATOM 4969 C C . LEU B 1 320 ? 1.484 17.976 -6.372 1.00 33.19 301 LEU B C 1
ATOM 4970 O O . LEU B 1 320 ? 0.836 16.949 -6.601 1.00 40.42 301 LEU B O 1
ATOM 4975 N N . SER B 1 321 ? 2.119 18.645 -7.329 1.00 32.26 302 SER B N 1
ATOM 4976 C CA . SER B 1 321 ? 2.063 18.204 -8.723 1.00 35.59 302 SER B CA 1
ATOM 4977 C C . SER B 1 321 ? 3.200 17.231 -9.030 1.00 42.55 302 SER B C 1
ATOM 4978 O O . SER B 1 321 ? 3.345 16.197 -8.375 1.00 50.01 302 SER B O 1
ATOM 4981 N N . ARG C 1 26 ? -21.750 6.821 -6.928 1.00 34.32 7 ARG C N 1
ATOM 4982 C CA . ARG C 1 26 ? -21.212 7.180 -8.242 1.00 27.98 7 ARG C CA 1
ATOM 4983 C C . ARG C 1 26 ? -20.345 8.445 -8.144 1.00 27.59 7 ARG C C 1
ATOM 4984 O O . ARG C 1 26 ? -20.829 9.493 -7.723 1.00 26.22 7 ARG C O 1
ATOM 4992 N N . SER C 1 27 ? -19.065 8.349 -8.521 1.00 24.23 8 SER C N 1
ATOM 4993 C CA . SER C 1 27 ? -18.159 9.495 -8.474 1.00 22.37 8 SER C CA 1
ATOM 4994 C C . SER C 1 27 ? -17.181 9.441 -9.637 1.00 19.08 8 SER C C 1
ATOM 4995 O O . SER C 1 27 ? -16.524 8.418 -9.838 1.00 17.36 8 SER C O 1
ATOM 4998 N N . LEU C 1 28 ? -17.043 10.561 -10.358 1.00 15.13 9 LEU C N 1
ATOM 4999 C CA . LEU C 1 28 ? -16.129 10.594 -11.499 1.00 13.94 9 LEU C CA 1
ATOM 5000 C C . LEU C 1 28 ? -14.676 10.367 -11.093 1.00 13.62 9 LEU C C 1
ATOM 5001 O O . LEU C 1 28 ? -13.872 9.899 -11.911 1.00 11.90 9 LEU C O 1
ATOM 5006 N N . PHE C 1 29 ? -14.307 10.700 -9.853 1.00 14.31 10 PHE C N 1
ATOM 5007 C CA . PHE C 1 29 ? -12.919 10.586 -9.421 1.00 16.23 10 PHE C CA 1
ATOM 5008 C C . PHE C 1 29 ? -12.510 9.157 -9.065 1.00 15.69 10 PHE C C 1
ATOM 5009 O O . PHE C 1 29 ? -11.308 8.886 -8.967 1.00 16.55 10 PHE C O 1
ATOM 5017 N N . THR C 1 30 ? -13.465 8.244 -8.907 1.00 16.65 11 THR C N 1
ATOM 5018 C CA . THR C 1 30 ? -13.183 6.892 -8.430 1.00 18.03 11 THR C CA 1
ATOM 5019 C C . THR C 1 30 ? -12.804 5.987 -9.599 1.00 16.58 11 THR C C 1
ATOM 5020 O O . THR C 1 30 ? -13.603 5.835 -10.528 1.00 17.10 11 THR C O 1
ATOM 5024 N N . PRO C 1 31 ? -11.633 5.358 -9.584 1.00 17.67 12 PRO C N 1
ATOM 5025 C CA . PRO C 1 31 ? -11.269 4.461 -10.694 1.00 15.14 12 PRO C CA 1
ATOM 5026 C C . PRO C 1 31 ? -12.223 3.280 -10.796 1.00 17.38 12 PRO C C 1
ATOM 5027 O O . PRO C 1 31 ? -12.708 2.759 -9.791 1.00 19.54 12 PRO C O 1
ATOM 5031 N N . ARG C 1 32 ? -12.490 2.847 -12.034 1.00 16.58 13 ARG C N 1
ATOM 5032 C CA . ARG C 1 32 ? -13.260 1.634 -12.275 1.00 15.85 13 ARG C CA 1
ATOM 5033 C C . ARG C 1 32 ? -12.543 0.792 -13.315 1.00 21.64 13 ARG C C 1
ATOM 5034 O O . ARG C 1 32 ? -12.187 1.299 -14.385 1.00 17.90 13 ARG C O 1
ATOM 5042 N N . PHE C 1 33 ? -12.355 -0.495 -13.003 1.00 19.89 14 PHE C N 1
ATOM 5043 C CA . PHE C 1 33 ? -11.618 -1.392 -13.892 1.00 23.53 14 PHE C CA 1
ATOM 5044 C C . PHE C 1 33 ? -12.507 -1.952 -14.997 1.00 21.39 14 PHE C C 1
ATOM 5045 O O . PHE C 1 33 ? -12.107 -1.993 -16.166 1.00 18.76 14 PHE C O 1
ATOM 5053 N N . GLU C 1 34 ? -13.707 -2.408 -14.645 1.00 22.37 15 GLU C N 1
ATOM 5054 C CA . GLU C 1 34 ? -14.570 -3.065 -15.617 1.00 22.93 15 GLU C CA 1
ATOM 5055 C C . GLU C 1 34 ? -15.172 -2.054 -16.584 1.00 23.47 15 GLU C C 1
ATOM 5056 O O . GLU C 1 34 ? -15.629 -0.982 -16.182 1.00 24.93 15 GLU C O 1
ATOM 5062 N N . ILE C 1 35 ? -15.179 -2.404 -17.873 1.00 19.42 16 ILE C N 1
ATOM 5063 C CA . ILE C 1 35 ? -15.747 -1.511 -18.881 1.00 21.72 16 ILE C CA 1
ATOM 5064 C C . ILE C 1 35 ? -17.264 -1.464 -18.751 1.00 21.94 16 ILE C C 1
ATOM 5065 O O . ILE C 1 35 ? -17.857 -0.391 -18.606 1.00 25.73 16 ILE C O 1
ATOM 5070 N N . LYS C 1 36 ? -17.923 -2.644 -18.810 1.00 21.96 17 LYS C N 1
ATOM 5071 C CA . LYS C 1 36 ? -19.374 -2.700 -18.692 1.00 23.62 17 LYS C CA 1
ATOM 5072 C C . LYS C 1 36 ? -19.790 -3.376 -17.389 1.00 24.21 17 LYS C C 1
ATOM 5073 O O . LYS C 1 36 ? -19.116 -4.305 -16.933 1.00 29.06 17 LYS C O 1
ATOM 5079 N N . PRO C 1 37 ? -20.895 -2.937 -16.759 1.00 23.89 18 PRO C N 1
ATOM 5080 C CA . PRO C 1 37 ? -21.750 -1.831 -17.208 1.00 23.64 18 PRO C CA 1
ATOM 5081 C C . PRO C 1 37 ? -21.130 -0.460 -16.955 1.00 16.57 18 PRO C C 1
ATOM 5082 O O . PRO C 1 37 ? -20.370 -0.290 -16.003 1.00 21.16 18 PRO C O 1
ATOM 5086 N N . TYR C 1 38 ? -21.448 0.494 -17.821 1.00 23.04 19 TYR C N 1
ATOM 5087 C CA . TYR C 1 38 ? -20.975 1.856 -17.637 1.00 21.32 19 TYR C CA 1
ATOM 5088 C C . TYR C 1 38 ? -21.665 2.503 -16.444 1.00 21.96 19 TYR C C 1
ATOM 5089 O O . TYR C 1 38 ? -22.839 2.248 -16.165 1.00 24.29 19 TYR C O 1
ATOM 5098 N N . GLU C 1 39 ? -20.917 3.348 -15.730 1.00 19.26 20 GLU C N 1
ATOM 5099 C CA . GLU C 1 39 ? -21.526 4.196 -14.712 1.00 17.58 20 GLU C CA 1
ATOM 5100 C C . GLU C 1 39 ? -22.122 5.464 -15.310 1.00 20.74 20 GLU C C 1
ATOM 5101 O O . GLU C 1 39 ? -23.120 5.981 -14.791 1.00 19.48 20 GLU C O 1
ATOM 5107 N N . TYR C 1 40 ? -21.525 5.979 -16.387 1.00 18.10 21 TYR C N 1
ATOM 5108 C CA . TYR C 1 40 ? -21.972 7.200 -17.051 1.00 18.43 21 TYR C CA 1
ATOM 5109 C C . TYR C 1 40 ? -22.247 6.906 -18.521 1.00 20.35 21 TYR C C 1
ATOM 5110 O O . TYR C 1 40 ? -21.582 7.457 -19.408 1.00 18.12 21 TYR C O 1
ATOM 5119 N N . PRO C 1 41 ? -23.235 6.056 -18.819 1.00 21.64 22 PRO C N 1
ATOM 5120 C CA . PRO C 1 41 ? -23.502 5.723 -20.229 1.00 21.89 22 PRO C CA 1
ATOM 5121 C C . PRO C 1 41 ? -23.862 6.926 -21.075 1.00 17.74 22 PRO C C 1
ATOM 5122 O O . PRO C 1 41 ? -23.620 6.917 -22.288 1.00 21.62 22 PRO C O 1
ATOM 5126 N N . GLU C 1 42 ? -24.433 7.968 -20.470 1.00 18.46 23 GLU C N 1
ATOM 5127 C CA . GLU C 1 42 ? -24.835 9.142 -21.234 1.00 23.56 23 GLU C CA 1
ATOM 5128 C C . GLU C 1 42 ? -23.643 9.870 -21.860 1.00 19.00 23 GLU C C 1
ATOM 5129 O O . GLU C 1 42 ? -23.818 10.564 -22.866 1.00 20.89 23 GLU C O 1
ATOM 5135 N N . LEU C 1 43 ? -22.432 9.698 -21.321 1.00 15.48 24 LEU C N 1
ATOM 5136 C CA . LEU C 1 43 ? -21.279 10.404 -21.877 1.00 14.99 24 LEU C CA 1
ATOM 5137 C C . LEU C 1 43 ? -20.798 9.801 -23.197 1.00 13.88 24 LEU C C 1
ATOM 5138 O O . LEU C 1 43 ? -20.083 10.474 -23.952 1.00 12.55 24 LEU C O 1
ATOM 5143 N N . LEU C 1 44 ? -21.173 8.556 -23.503 1.00 13.01 25 LEU C N 1
ATOM 5144 C CA . LEU C 1 44 ? -20.698 7.933 -24.737 1.00 15.08 25 LEU C CA 1
ATOM 5145 C C . LEU C 1 44 ? -21.273 8.607 -25.977 1.00 14.20 25 LEU C C 1
ATOM 5146 O O . LEU C 1 44 ? -20.712 8.464 -27.076 1.00 12.18 25 LEU C O 1
ATOM 5151 N N . GLU C 1 45 ? -22.370 9.346 -25.820 1.00 14.23 26 GLU C N 1
ATOM 5152 C CA . GLU C 1 45 ? -22.921 10.147 -26.910 1.00 15.86 26 GLU C CA 1
ATOM 5153 C C . GLU C 1 45 ? -21.886 11.097 -27.500 1.00 12.41 26 GLU C C 1
ATOM 5154 O O . GLU C 1 45 ? -21.950 11.429 -28.689 1.00 14.67 26 GLU C O 1
ATOM 5160 N N . PHE C 1 46 ? -20.934 11.555 -26.685 1.00 11.72 27 PHE C N 1
ATOM 5161 C CA . PHE C 1 46 ? -19.898 12.451 -27.184 1.00 10.08 27 PHE C CA 1
ATOM 5162 C C . PHE C 1 46 ? -18.856 11.726 -28.022 1.00 11.33 27 PHE C C 1
ATOM 5163 O O . PHE C 1 46 ? -18.285 12.330 -28.940 1.00 9.22 27 PHE C O 1
ATOM 5171 N N . LYS C 1 47 ? -18.586 10.451 -27.722 1.00 10.36 28 LYS C N 1
ATOM 5172 C CA . LYS C 1 47 ? -17.780 9.638 -28.632 1.00 10.58 28 LYS C CA 1
ATOM 5173 C C . LYS C 1 47 ? -18.510 9.427 -29.954 1.00 10.95 28 LYS C C 1
ATOM 5174 O O . LYS C 1 47 ? -17.926 9.601 -31.030 1.00 11.20 28 LYS C O 1
ATOM 5180 N N . ASP C 1 48 ? -19.807 9.100 -29.902 1.00 9.45 29 ASP C N 1
ATOM 5181 C CA . ASP C 1 48 ? -20.552 8.940 -31.151 1.00 11.37 29 ASP C CA 1
ATOM 5182 C C . ASP C 1 48 ? -20.537 10.222 -31.967 1.00 10.08 29 ASP C C 1
ATOM 5183 O O . ASP C 1 48 ? -20.389 10.188 -33.193 1.00 11.32 29 ASP C O 1
ATOM 5188 N N . ALA C 1 49 ? -20.699 11.366 -31.297 1.00 9.42 30 ALA C N 1
ATOM 5189 C CA . ALA C 1 49 ? -20.726 12.653 -31.985 1.00 9.23 30 ALA C CA 1
ATOM 5190 C C . ALA C 1 49 ? -19.405 12.937 -32.695 1.00 9.37 30 ALA C C 1
ATOM 5191 O O . ALA C 1 49 ? -19.391 13.365 -33.853 1.00 9.96 30 ALA C O 1
ATOM 5193 N N . ILE C 1 50 ? -18.278 12.714 -32.011 1.00 9.05 31 ILE C N 1
ATOM 5194 C CA . ILE C 1 50 ? -16.991 13.023 -32.624 1.00 9.14 31 ILE C CA 1
ATOM 5195 C C . ILE C 1 50 ? -16.645 12.024 -33.726 1.00 10.06 31 ILE C C 1
ATOM 5196 O O . ILE C 1 50 ? -15.869 12.347 -34.629 1.00 11.51 31 ILE C O 1
ATOM 5201 N N . ARG C 1 51 ? -17.229 10.826 -33.703 1.00 10.36 32 ARG C N 1
ATOM 5202 C CA . ARG C 1 51 ? -17.028 9.912 -34.822 1.00 10.75 32 ARG C CA 1
ATOM 5203 C C . ARG C 1 51 ? -17.810 10.362 -36.042 1.00 11.14 32 ARG C C 1
ATOM 5204 O O . ARG C 1 51 ? -17.303 10.290 -37.167 1.00 11.55 32 ARG C O 1
ATOM 5212 N N . HIS C 1 52 ? -19.034 10.859 -35.828 1.00 10.77 33 HIS C N 1
ATOM 5213 C CA . HIS C 1 52 ? -19.841 11.387 -36.923 1.00 13.59 33 HIS C CA 1
ATOM 5214 C C . HIS C 1 52 ? -19.234 12.653 -37.516 1.00 11.16 33 HIS C C 1
ATOM 5215 O O . HIS C 1 52 ? -19.386 12.907 -38.719 1.00 13.32 33 HIS C O 1
ATOM 5222 N N . SER C 1 53 ? -18.510 13.439 -36.712 1.00 10.54 34 SER C N 1
ATOM 5223 C CA . SER C 1 53 ? -17.917 14.690 -37.161 1.00 10.12 34 SER C CA 1
ATOM 5224 C C . SER C 1 53 ? -16.535 14.518 -37.783 1.00 9.23 34 SER C C 1
ATOM 5225 O O . SER C 1 53 ? -15.993 15.488 -38.319 1.00 10.64 34 SER C O 1
ATOM 5228 N N . TYR C 1 54 ? -15.984 13.306 -37.758 1.00 9.81 35 TYR C N 1
ATOM 5229 C CA . TYR C 1 54 ? -14.624 13.044 -38.223 1.00 10.43 35 TYR C CA 1
ATOM 5230 C C . TYR C 1 54 ? -14.377 13.606 -39.619 1.00 8.94 35 TYR C C 1
ATOM 5231 O O . TYR C 1 54 ? -15.193 13.426 -40.527 1.00 11.47 35 TYR C O 1
ATOM 5240 N N . TRP C 1 55 ? -13.231 14.263 -39.790 1.00 9.46 36 TRP C N 1
ATOM 5241 C CA . TRP C 1 55 ? -12.887 14.891 -41.057 1.00 10.92 36 TRP C CA 1
ATOM 5242 C C . TRP C 1 55 ? -11.378 15.071 -41.124 1.00 11.04 36 TRP C C 1
ATOM 5243 O O . TRP C 1 55 ? -10.702 15.159 -40.095 1.00 10.31 36 TRP C O 1
ATOM 5254 N N . LEU C 1 56 ? -10.863 15.116 -42.353 1.00 11.45 37 LEU C N 1
ATOM 5255 C CA . LEU C 1 56 ? -9.472 15.456 -42.630 1.00 11.43 37 LEU C CA 1
ATOM 5256 C C . LEU C 1 56 ? -9.463 16.558 -43.678 1.00 11.34 37 LEU C C 1
ATOM 5257 O O . LEU C 1 56 ? -10.318 16.568 -44.568 1.00 15.82 37 LEU C O 1
ATOM 5262 N N . HIS C 1 57 ? -8.512 17.491 -43.560 1.00 13.44 38 HIS C N 1
ATOM 5263 C CA . HIS C 1 57 ? -8.468 18.608 -44.496 1.00 13.19 38 HIS C CA 1
ATOM 5264 C C . HIS C 1 57 ? -8.284 18.129 -45.923 1.00 15.86 38 HIS C C 1
ATOM 5265 O O . HIS C 1 57 ? -8.712 18.817 -46.857 1.00 16.82 38 HIS C O 1
ATOM 5272 N N . THR C 1 58 ? -7.700 16.944 -46.100 1.00 23.20 39 THR C N 1
ATOM 5273 C CA . THR C 1 58 ? -7.551 16.355 -47.423 1.00 24.60 39 THR C CA 1
ATOM 5274 C C . THR C 1 58 ? -8.887 16.032 -48.083 1.00 21.82 39 THR C C 1
ATOM 5275 O O . THR C 1 58 ? -8.897 15.711 -49.272 1.00 29.17 39 THR C O 1
ATOM 5279 N N . GLU C 1 59 ? -10.012 16.124 -47.363 1.00 18.85 40 GLU C N 1
ATOM 5280 C CA . GLU C 1 59 ? -11.329 15.952 -47.968 1.00 18.36 40 GLU C CA 1
ATOM 5281 C C . GLU C 1 59 ? -11.796 17.171 -48.743 1.00 23.69 40 GLU C C 1
ATOM 5282 O O . GLU C 1 59 ? -12.794 17.085 -49.470 1.00 26.13 40 GLU C O 1
ATOM 5288 N N . PHE C 1 60 ? -11.138 18.306 -48.565 1.00 19.26 41 PHE C N 1
ATOM 5289 C CA . PHE C 1 60 ? -11.538 19.551 -49.187 1.00 18.67 41 PHE C CA 1
ATOM 5290 C C . PHE C 1 60 ? -10.496 19.977 -50.209 1.00 19.11 41 PHE C C 1
ATOM 5291 O O . PHE C 1 60 ? -9.360 19.494 -50.219 1.00 18.45 41 PHE C O 1
ATOM 5299 N N . ASN C 1 61 ? -10.908 20.888 -51.078 1.00 18.19 42 ASN C N 1
ATOM 5300 C CA . ASN C 1 61 ? -10.030 21.495 -52.064 1.00 16.80 42 ASN C CA 1
ATOM 5301 C C . ASN C 1 61 ? -9.776 22.936 -51.656 1.00 13.23 42 ASN C C 1
ATOM 5302 O O . ASN C 1 61 ? -10.720 23.664 -51.332 1.00 19.47 42 ASN C O 1
ATOM 5307 N N . PHE C 1 62 ? -8.513 23.348 -51.692 1.00 15.35 43 PHE C N 1
ATOM 5308 C CA . PHE C 1 62 ? -8.151 24.698 -51.282 1.00 18.63 43 PHE C CA 1
ATOM 5309 C C . PHE C 1 62 ? -7.545 25.515 -52.410 1.00 18.04 43 PHE C C 1
ATOM 5310 O O . PHE C 1 62 ? -7.066 26.624 -52.163 1.00 16.95 43 PHE C O 1
ATOM 5318 N N . THR C 1 63 ? -7.549 24.992 -53.636 1.00 13.48 44 THR C N 1
ATOM 5319 C CA . THR C 1 63 ? -7.002 25.735 -54.768 1.00 13.48 44 THR C CA 1
ATOM 5320 C C . THR C 1 63 ? -7.671 27.091 -54.916 1.00 13.88 44 THR C C 1
ATOM 5321 O O . THR C 1 63 ? -6.996 28.116 -55.055 1.00 16.10 44 THR C O 1
ATOM 5325 N N . GLY C 1 64 ? -9.005 27.106 -54.928 1.00 12.88 45 GLY C N 1
ATOM 5326 C CA . GLY C 1 64 ? -9.720 28.357 -55.083 1.00 15.72 45 GLY C CA 1
ATOM 5327 C C . GLY C 1 64 ? -9.465 29.319 -53.944 1.00 17.38 45 GLY C C 1
ATOM 5328 O O . GLY C 1 64 ? -9.427 30.533 -54.152 1.00 16.71 45 GLY C O 1
ATOM 5329 N N . ASP C 1 65 ? -9.278 28.791 -52.729 1.00 15.97 46 ASP C N 1
ATOM 5330 C CA . ASP C 1 65 ? -8.956 29.641 -51.584 1.00 15.24 46 ASP C CA 1
ATOM 5331 C C . ASP C 1 65 ? -7.622 30.348 -51.767 1.00 14.19 46 ASP C C 1
ATOM 5332 O O . ASP C 1 65 ? -7.483 31.528 -51.421 1.00 16.59 46 ASP C O 1
ATOM 5337 N N . ILE C 1 66 ? -6.615 29.629 -52.262 1.00 14.68 47 ILE C N 1
ATOM 5338 C CA . ILE C 1 66 ? -5.312 30.240 -52.501 1.00 14.59 47 ILE C CA 1
ATOM 5339 C C . ILE C 1 66 ? -5.423 31.309 -53.580 1.00 17.03 47 ILE C C 1
ATOM 5340 O O . ILE C 1 66 ? -4.832 32.390 -53.471 1.00 16.31 47 ILE C O 1
ATOM 5345 N N . GLN C 1 67 ? -6.193 31.029 -54.634 1.00 17.71 48 GLN C N 1
ATOM 5346 C CA . GLN C 1 67 ? -6.426 32.036 -55.662 1.00 19.57 48 GLN C CA 1
ATOM 5347 C C . GLN C 1 67 ? -7.207 33.222 -55.109 1.00 18.28 48 GLN C C 1
ATOM 5348 O O . GLN C 1 67 ? -6.892 34.372 -55.431 1.00 20.67 48 GLN C O 1
ATOM 5354 N N . ASP C 1 68 ? -8.230 32.966 -54.274 1.00 16.52 49 ASP C N 1
ATOM 5355 C CA . ASP C 1 68 ? -8.973 34.064 -53.654 1.00 16.36 49 ASP C CA 1
ATOM 5356 C C . ASP C 1 68 ? -8.050 34.950 -52.830 1.00 18.37 49 ASP C C 1
ATOM 5357 O O . ASP C 1 68 ? -8.149 36.180 -52.880 1.00 17.10 49 ASP C O 1
ATOM 5362 N N . PHE C 1 69 ? -7.153 34.333 -52.057 1.00 16.59 50 PHE C N 1
ATOM 5363 C CA . PHE C 1 69 ? -6.231 35.076 -51.202 1.00 17.31 50 PHE C CA 1
ATOM 5364 C C . PHE C 1 69 ? -5.301 35.956 -52.027 1.00 17.89 50 PHE C C 1
ATOM 5365 O O . PHE C 1 69 ? -4.976 37.082 -51.628 1.00 18.02 50 PHE C O 1
ATOM 5373 N N . ARG C 1 70 ? -4.875 35.461 -53.188 1.00 17.82 51 ARG C N 1
ATOM 5374 C CA . ARG C 1 70 ? -3.893 36.159 -54.012 1.00 23.29 51 ARG C CA 1
ATOM 5375 C C . ARG C 1 70 ? -4.503 37.205 -54.933 1.00 24.43 51 ARG C C 1
ATOM 5376 O O . ARG C 1 70 ? -3.822 38.181 -55.266 1.00 25.24 51 ARG C O 1
ATOM 5384 N N . THR C 1 71 ? -5.757 37.036 -55.365 1.00 19.99 52 THR C N 1
ATOM 5385 C CA . THR C 1 71 ? -6.278 37.866 -56.455 1.00 24.54 52 THR C CA 1
ATOM 5386 C C . THR C 1 71 ? -7.702 38.382 -56.288 1.00 26.71 52 THR C C 1
ATOM 5387 O O . THR C 1 71 ? -8.130 39.173 -57.135 1.00 23.27 52 THR C O 1
ATOM 5391 N N . HIS C 1 72 ? -8.463 37.973 -55.267 1.00 18.30 53 HIS C N 1
ATOM 5392 C CA . HIS C 1 72 ? -9.879 38.331 -55.198 1.00 15.21 53 HIS C CA 1
ATOM 5393 C C . HIS C 1 72 ? -10.253 39.120 -53.950 1.00 16.71 53 HIS C C 1
ATOM 5394 O O . HIS C 1 72 ? -11.449 39.305 -53.692 1.00 21.25 53 HIS C O 1
ATOM 5401 N N . ILE C 1 73 ? -9.279 39.578 -53.165 1.00 18.24 54 ILE C N 1
ATOM 5402 C CA . ILE C 1 73 ? -9.578 40.290 -51.930 1.00 19.51 54 ILE C CA 1
ATOM 5403 C C . ILE C 1 73 ? -8.779 41.581 -51.857 1.00 17.52 54 ILE C C 1
ATOM 5404 O O . ILE C 1 73 ? -7.717 41.726 -52.463 1.00 18.38 54 ILE C O 1
ATOM 5409 N N . SER C 1 74 ? -9.305 42.515 -51.072 1.00 17.82 55 SER C N 1
ATOM 5410 C CA . SER C 1 74 ? -8.637 43.780 -50.829 1.00 21.79 55 SER C CA 1
ATOM 5411 C C . SER C 1 74 ? -7.509 43.607 -49.812 1.00 24.97 55 SER C C 1
ATOM 5412 O O . SER C 1 74 ? -7.415 42.596 -49.102 1.00 20.14 55 SER C O 1
ATOM 5415 N N . ASP C 1 75 ? -6.640 44.622 -49.741 1.00 24.55 56 ASP C N 1
ATOM 5416 C CA . ASP C 1 75 ? -5.593 44.620 -48.723 1.00 24.49 56 ASP C CA 1
ATOM 5417 C C . ASP C 1 75 ? -6.188 44.581 -47.320 1.00 22.96 56 ASP C C 1
ATOM 5418 O O . ASP C 1 75 ? -5.642 43.923 -46.426 1.00 19.87 56 ASP C O 1
ATOM 5423 N N . VAL C 1 76 ? -7.302 45.286 -47.106 1.00 20.67 57 VAL C N 1
ATOM 5424 C CA . VAL C 1 76 ? -7.982 45.236 -45.811 1.00 18.33 57 VAL C CA 1
ATOM 5425 C C . VAL C 1 76 ? -8.405 43.807 -45.501 1.00 21.24 57 VAL C C 1
ATOM 5426 O O . VAL C 1 76 ? -8.147 43.283 -44.409 1.00 18.79 57 VAL C O 1
ATOM 5430 N N . GLU C 1 77 ? -9.032 43.148 -46.478 1.00 18.66 58 GLU C N 1
ATOM 5431 C CA . GLU C 1 77 ? -9.497 41.780 -46.282 1.00 17.27 58 GLU C CA 1
ATOM 5432 C C . GLU C 1 77 ? -8.332 40.829 -46.062 1.00 15.90 58 GLU C C 1
ATOM 5433 O O . GLU C 1 77 ? -8.426 39.904 -45.242 1.00 14.77 58 GLU C O 1
ATOM 5439 N N . ARG C 1 78 ? -7.217 41.047 -46.764 1.00 14.74 59 ARG C N 1
ATOM 5440 C CA . ARG C 1 78 ? -6.067 40.164 -46.597 1.00 14.72 59 ARG C CA 1
ATOM 5441 C C . ARG C 1 78 ? -5.486 40.275 -45.193 1.00 15.12 59 ARG C C 1
ATOM 5442 O O . ARG C 1 78 ? -5.071 39.267 -44.604 1.00 16.23 59 ARG C O 1
ATOM 5450 N N . ALA C 1 79 ? -5.474 41.486 -44.634 1.00 14.69 60 ALA C N 1
ATOM 5451 C CA . ALA C 1 79 ? -5.015 41.663 -43.256 1.00 17.37 60 ALA C CA 1
ATOM 5452 C C . ALA C 1 79 ? -5.901 40.908 -42.273 1.00 11.90 60 ALA C C 1
ATOM 5453 O O . ALA C 1 79 ? -5.395 40.262 -41.343 1.00 15.97 60 ALA C O 1
ATOM 5455 N N . VAL C 1 80 ? -7.223 41.003 -42.445 1.00 12.85 61 VAL C N 1
ATOM 5456 C CA . VAL C 1 80 ? -8.156 40.295 -41.568 1.00 13.16 61 VAL C CA 1
ATOM 5457 C C . VAL C 1 80 ? -7.923 38.794 -41.663 1.00 12.31 61 VAL C C 1
ATOM 5458 O O . VAL C 1 80 ? -7.783 38.104 -40.646 1.00 12.52 61 VAL C O 1
ATOM 5462 N N . ILE C 1 81 ? -7.836 38.268 -42.887 1.00 11.85 62 ILE C N 1
ATOM 5463 C CA . ILE C 1 81 ? -7.681 36.825 -43.042 1.00 12.57 62 ILE C CA 1
ATOM 5464 C C . ILE C 1 81 ? -6.347 36.360 -42.485 1.00 14.65 62 ILE C C 1
ATOM 5465 O O . ILE C 1 81 ? -6.268 35.319 -41.822 1.00 13.46 62 ILE C O 1
ATOM 5470 N N . THR C 1 82 ? -5.274 37.103 -42.764 1.00 11.93 63 THR C N 1
ATOM 5471 C CA . THR C 1 82 ? -3.959 36.711 -42.277 1.00 12.17 63 THR C CA 1
ATOM 5472 C C . THR C 1 82 ? -3.963 36.596 -40.758 1.00 12.06 63 THR C C 1
ATOM 5473 O O . THR C 1 82 ? -3.562 35.567 -40.197 1.00 12.06 63 THR C O 1
ATOM 5477 N N . LYS C 1 83 ? -4.463 37.627 -40.075 1.00 10.83 64 LYS C N 1
ATOM 5478 C CA . LYS C 1 83 ? -4.412 37.605 -38.615 1.00 10.31 64 LYS C CA 1
ATOM 5479 C C . LYS C 1 83 ? -5.406 36.607 -38.034 1.00 10.98 64 LYS C C 1
ATOM 5480 O O . LYS C 1 83 ? -5.107 35.964 -37.015 1.00 12.63 64 LYS C O 1
ATOM 5486 N N . THR C 1 84 ? -6.564 36.437 -38.679 1.00 11.12 65 THR C N 1
ATOM 5487 C CA . THR C 1 84 ? -7.541 35.457 -38.206 1.00 9.76 65 THR C CA 1
ATOM 5488 C C . THR C 1 84 ? -6.989 34.043 -38.302 1.00 15.21 65 THR C C 1
ATOM 5489 O O . THR C 1 84 ? -7.160 33.244 -37.372 1.00 10.69 65 THR C O 1
ATOM 5493 N N . MET C 1 85 ? -6.285 33.725 -39.399 1.00 11.10 66 MET C N 1
ATOM 5494 C CA . MET C 1 85 ? -5.703 32.390 -39.544 1.00 10.07 66 MET C CA 1
ATOM 5495 C C . MET C 1 85 ? -4.527 32.189 -38.592 1.00 11.28 66 MET C C 1
ATOM 5496 O O . MET C 1 85 ? -4.333 31.084 -38.068 1.00 12.84 66 MET C O 1
ATOM 5501 N N . LEU C 1 86 ? -3.738 33.244 -38.344 1.00 9.89 67 LEU C N 1
ATOM 5502 C CA . LEU C 1 86 ? -2.695 33.149 -37.326 1.00 10.89 67 LEU C CA 1
ATOM 5503 C C . LEU C 1 86 ? -3.302 32.902 -35.948 1.00 9.38 67 LEU C C 1
ATOM 5504 O O . LEU C 1 86 ? -2.793 32.077 -35.177 1.00 10.80 67 LEU C O 1
ATOM 5509 N N . ALA C 1 87 ? -4.414 33.576 -35.641 1.00 9.72 68 ALA C N 1
ATOM 5510 C CA . ALA C 1 87 ? -5.059 33.402 -34.339 1.00 10.36 68 ALA C CA 1
ATOM 5511 C C . ALA C 1 87 ? -5.641 32.000 -34.176 1.00 10.46 68 ALA C C 1
ATOM 5512 O O . ALA C 1 87 ? -5.522 31.401 -33.100 1.00 11.07 68 ALA C O 1
ATOM 5514 N N . ILE C 1 88 ? -6.314 31.475 -35.208 1.00 9.66 69 ILE C N 1
ATOM 5515 C CA . ILE C 1 88 ? -6.809 30.099 -35.116 1.00 10.49 69 ILE C CA 1
ATOM 5516 C C . ILE C 1 88 ? -5.646 29.143 -34.902 1.00 10.19 69 ILE C C 1
ATOM 5517 O O . ILE C 1 88 ? -5.682 28.266 -34.027 1.00 9.93 69 ILE C O 1
ATOM 5522 N N . SER C 1 89 ? -4.589 29.302 -35.704 1.00 11.29 70 SER C N 1
ATOM 5523 C CA . SER C 1 89 ? -3.468 28.376 -35.652 1.00 10.22 70 SER C CA 1
ATOM 5524 C C . SER C 1 89 ? -2.713 28.470 -34.338 1.00 9.76 70 SER C C 1
ATOM 5525 O O . SER C 1 89 ? -2.118 27.484 -33.901 1.00 10.11 70 SER C O 1
ATOM 5528 N N . GLN C 1 90 ? -2.727 29.636 -33.682 1.00 9.50 71 GLN C N 1
ATOM 5529 C CA . GLN C 1 90 ? -1.989 29.745 -32.433 1.00 9.17 71 GLN C CA 1
ATOM 5530 C C . GLN C 1 90 ? -2.543 28.771 -31.394 1.00 12.44 71 GLN C C 1
ATOM 5531 O O . GLN C 1 90 ? -1.787 28.252 -30.561 1.00 10.97 71 GLN C O 1
ATOM 5537 N N . ILE C 1 91 ? -3.839 28.459 -31.468 1.00 10.47 72 ILE C N 1
ATOM 5538 C CA . ILE C 1 91 ? -4.403 27.405 -30.624 1.00 9.35 72 ILE C CA 1
ATOM 5539 C C . ILE C 1 91 ? -4.331 26.041 -31.301 1.00 9.94 72 ILE C C 1
ATOM 5540 O O . ILE C 1 91 ? -3.917 25.055 -30.682 1.00 10.74 72 ILE C O 1
ATOM 5545 N N . GLU C 1 92 ? -4.729 25.944 -32.572 1.00 9.77 73 GLU C N 1
ATOM 5546 C CA . GLU C 1 92 ? -4.896 24.619 -33.167 1.00 9.72 73 GLU C CA 1
ATOM 5547 C C . GLU C 1 92 ? -3.574 23.954 -33.521 1.00 10.77 73 GLU C C 1
ATOM 5548 O O . GLU C 1 92 ? -3.485 22.720 -33.484 1.00 11.16 73 GLU C O 1
ATOM 5554 N N . VAL C 1 93 ? -2.557 24.737 -33.873 1.00 8.93 74 VAL C N 1
ATOM 5555 C CA . VAL C 1 93 ? -1.253 24.180 -34.277 1.00 8.57 74 VAL C CA 1
ATOM 5556 C C . VAL C 1 93 ? -0.399 24.144 -33.010 1.00 13.55 74 VAL C C 1
ATOM 5557 O O . VAL C 1 93 ? 0.464 24.993 -32.753 1.00 13.34 74 VAL C O 1
ATOM 5561 N N . SER C 1 94 ? -0.660 23.125 -32.194 1.00 8.86 75 SER C N 1
ATOM 5562 C CA . SER C 1 94 ? -0.005 22.945 -30.909 1.00 10.84 75 SER C CA 1
ATOM 5563 C C . SER C 1 94 ? -0.194 21.496 -30.480 1.00 13.31 75 SER C C 1
ATOM 5564 O O . SER C 1 94 ? -0.960 20.735 -31.085 1.00 13.11 75 SER C O 1
ATOM 5567 N N . VAL C 1 95 ? 0.507 21.135 -29.413 1.00 10.85 76 VAL C N 1
ATOM 5568 C CA . VAL C 1 95 ? 0.344 19.838 -28.764 1.00 9.77 76 VAL C CA 1
ATOM 5569 C C . VAL C 1 95 ? -0.756 19.999 -27.722 1.00 14.09 76 VAL C C 1
ATOM 5570 O O . VAL C 1 95 ? -0.615 20.780 -26.776 1.00 13.62 76 VAL C O 1
ATOM 5574 N N . LYS C 1 96 ? -1.867 19.296 -27.925 1.00 12.97 77 LYS C N 1
ATOM 5575 C CA . LYS C 1 96 ? -3.079 19.437 -27.117 1.00 12.42 77 LYS C CA 1
ATOM 5576 C C . LYS C 1 96 ? -3.394 18.092 -26.470 1.00 11.82 77 LYS C C 1
ATOM 5577 O O . LYS C 1 96 ? -4.007 17.221 -27.095 1.00 14.11 77 LYS C O 1
ATOM 5583 N N . ARG C 1 97 ? -2.997 17.928 -25.211 1.00 11.69 78 ARG C N 1
ATOM 5584 C CA . ARG C 1 97 ? -3.132 16.642 -24.547 1.00 11.56 78 ARG C CA 1
ATOM 5585 C C . ARG C 1 97 ? -4.174 16.637 -23.432 1.00 12.99 78 ARG C C 1
ATOM 5586 O O . ARG C 1 97 ? -4.351 15.599 -22.790 1.00 13.48 78 ARG C O 1
ATOM 5594 N N . PHE C 1 98 ? -4.892 17.742 -23.205 1.00 10.69 79 PHE C N 1
ATOM 5595 C CA . PHE C 1 98 ? -5.793 17.797 -22.053 1.00 11.14 79 PHE C CA 1
ATOM 5596 C C . PHE C 1 98 ? -6.855 16.703 -22.108 1.00 10.08 79 PHE C C 1
ATOM 5597 O O . PHE C 1 98 ? -7.066 15.982 -21.122 1.00 9.75 79 PHE C O 1
ATOM 5605 N N . TRP C 1 99 ? -7.548 16.562 -23.246 1.00 11.05 80 TRP C N 1
ATOM 5606 C CA . TRP C 1 99 ? -8.625 15.573 -23.293 1.00 8.07 80 TRP C CA 1
ATOM 5607 C C . TRP C 1 99 ? -8.081 14.156 -23.168 1.00 11.11 80 TRP C C 1
ATOM 5608 O O . TRP C 1 99 ? -8.717 13.297 -22.548 1.00 8.59 80 TRP C O 1
ATOM 5619 N N . GLY C 1 100 ? -6.898 13.894 -23.737 1.00 10.27 81 GLY C N 1
ATOM 5620 C CA . GLY C 1 100 ? -6.306 12.573 -23.616 1.00 10.43 81 GLY C CA 1
ATOM 5621 C C . GLY C 1 100 ? -5.873 12.232 -22.205 1.00 11.48 81 GLY C C 1
ATOM 5622 O O . GLY C 1 100 ? -5.813 11.053 -21.840 1.00 13.38 81 GLY C O 1
ATOM 5623 N N . ASN C 1 101 ? -5.576 13.247 -21.394 1.00 10.42 82 ASN C N 1
ATOM 5624 C CA . ASN C 1 101 ? -5.125 13.049 -20.022 1.00 11.32 82 ASN C CA 1
ATOM 5625 C C . ASN C 1 101 ? -6.269 13.044 -19.018 1.00 9.77 82 ASN C C 1
ATOM 5626 O O . ASN C 1 101 ? -6.020 12.833 -17.829 1.00 11.06 82 ASN C O 1
ATOM 5631 N N . LEU C 1 102 ? -7.506 13.282 -19.461 1.00 8.96 83 LEU C N 1
ATOM 5632 C CA . LEU C 1 102 ? -8.619 13.428 -18.526 1.00 8.05 83 LEU C CA 1
ATOM 5633 C C . LEU C 1 102 ? -8.816 12.175 -17.678 1.00 8.72 83 LEU C C 1
ATOM 5634 O O . LEU C 1 102 ? -9.191 12.269 -16.507 1.00 10.37 83 LEU C O 1
ATOM 5639 N N . TYR C 1 103 ? -8.571 10.997 -18.258 1.00 9.70 84 TYR C N 1
ATOM 5640 C CA . TYR C 1 103 ? -8.707 9.738 -17.535 1.00 9.52 84 TYR C CA 1
ATOM 5641 C C . TYR C 1 103 ? -7.803 9.682 -16.306 1.00 9.14 84 TYR C C 1
ATOM 5642 O O . TYR C 1 103 ? -8.107 8.965 -15.347 1.00 11.59 84 TYR C O 1
ATOM 5651 N N . ASN C 1 104 ? -6.672 10.400 -16.325 1.00 9.53 85 ASN C N 1
ATOM 5652 C CA . ASN C 1 104 ? -5.809 10.434 -15.149 1.00 11.93 85 ASN C CA 1
ATOM 5653 C C . ASN C 1 104 ? -6.539 11.004 -13.945 1.00 12.17 85 ASN C C 1
ATOM 5654 O O . ASN C 1 104 ? -6.212 10.662 -12.805 1.00 15.71 85 ASN C O 1
ATOM 5659 N N . TYR C 1 105 ? -7.534 11.856 -14.182 1.00 11.07 86 TYR C N 1
ATOM 5660 C CA . TYR C 1 105 ? -8.307 12.500 -13.125 1.00 10.48 86 TYR C CA 1
ATOM 5661 C C . TYR C 1 105 ? -9.642 11.820 -12.881 1.00 13.75 86 TYR C C 1
ATOM 5662 O O . TYR C 1 105 ? -10.033 11.626 -11.723 1.00 13.31 86 TYR C O 1
ATOM 5671 N N . PHE C 1 106 ? -10.345 11.447 -13.954 1.00 11.25 87 PHE C N 1
ATOM 5672 C CA . PHE C 1 106 ? -11.591 10.686 -13.903 1.00 10.08 87 PHE C CA 1
ATOM 5673 C C . PHE C 1 106 ? -11.318 9.321 -14.531 1.00 12.00 87 PHE C C 1
ATOM 5674 O O . PHE C 1 106 ? -11.523 9.132 -15.740 1.00 10.58 87 PHE C O 1
ATOM 5682 N N . PRO C 1 107 ? -10.868 8.337 -13.765 1.00 9.36 88 PRO C N 1
ATOM 5683 C CA . PRO C 1 107 ? -10.376 7.088 -14.390 1.00 9.85 88 PRO C CA 1
ATOM 5684 C C . PRO C 1 107 ? -11.494 6.088 -14.658 1.00 12.43 88 PRO C C 1
ATOM 5685 O O . PRO C 1 107 ? -11.595 5.007 -14.059 1.00 14.93 88 PRO C O 1
ATOM 5689 N N . LYS C 1 108 ? -12.354 6.450 -15.602 1.00 11.01 89 LYS C N 1
ATOM 5690 C CA . LYS C 1 108 ? -13.469 5.659 -16.082 1.00 11.89 89 LYS C CA 1
ATOM 5691 C C . LYS C 1 108 ? -13.218 5.237 -17.518 1.00 10.89 89 LYS C C 1
ATOM 5692 O O . LYS C 1 108 ? -12.765 6.052 -18.330 1.00 10.27 89 LYS C O 1
ATOM 5698 N N . PRO C 1 109 ? -13.517 3.996 -17.864 1.00 11.96 90 PRO C N 1
ATOM 5699 C CA . PRO C 1 109 ? -13.411 3.599 -19.274 1.00 11.05 90 PRO C CA 1
ATOM 5700 C C . PRO C 1 109 ? -14.150 4.535 -20.219 1.00 12.99 90 PRO C C 1
ATOM 5701 O O . PRO C 1 109 ? -13.614 4.877 -21.283 1.00 14.20 90 PRO C O 1
ATOM 5705 N N . GLU C 1 110 ? -15.355 4.993 -19.853 1.00 12.64 91 GLU C N 1
ATOM 5706 C CA . GLU C 1 110 ? -16.098 5.869 -20.749 1.00 14.81 91 GLU C CA 1
ATOM 5707 C C . GLU C 1 110 ? -15.447 7.247 -20.871 1.00 10.67 91 GLU C C 1
ATOM 5708 O O . GLU C 1 110 ? -15.580 7.901 -21.907 1.00 11.63 91 GLU C O 1
ATOM 5714 N N . ILE C 1 111 ? -14.721 7.694 -19.848 1.00 10.42 92 ILE C N 1
ATOM 5715 C CA . ILE C 1 111 ? -13.999 8.959 -19.963 1.00 10.64 92 ILE C CA 1
ATOM 5716 C C . ILE C 1 111 ? -12.867 8.823 -20.969 1.00 9.66 92 ILE C C 1
ATOM 5717 O O . ILE C 1 111 ? -12.635 9.710 -21.801 1.00 12.53 92 ILE C O 1
ATOM 5722 N N . GLU C 1 112 ? -12.144 7.709 -20.908 1.00 10.44 93 GLU C N 1
ATOM 5723 C CA . GLU C 1 112 ? -11.069 7.487 -21.858 1.00 11.19 93 GLU C CA 1
ATOM 5724 C C . GLU C 1 112 ? -11.611 7.365 -23.278 1.00 9.99 93 GLU C C 1
ATOM 5725 O O . GLU C 1 112 ? -10.976 7.833 -24.228 1.00 9.61 93 GLU C O 1
ATOM 5731 N N . ASP C 1 113 ? -12.785 6.743 -23.447 1.00 8.97 94 ASP C N 1
ATOM 5732 C CA . ASP C 1 113 ? -13.378 6.639 -24.782 1.00 10.65 94 ASP C CA 1
ATOM 5733 C C . ASP C 1 113 ? -13.583 8.018 -25.401 1.00 11.66 94 ASP C C 1
ATOM 5734 O O . ASP C 1 113 ? -13.238 8.256 -26.565 1.00 11.32 94 ASP C O 1
ATOM 5739 N N . VAL C 1 114 ? -14.161 8.941 -24.636 1.00 8.35 95 VAL C N 1
ATOM 5740 C CA . VAL C 1 114 ? -14.408 10.277 -25.166 1.00 8.03 95 VAL C CA 1
ATOM 5741 C C . VAL C 1 114 ? -13.108 11.058 -25.273 1.00 9.19 95 VAL C C 1
ATOM 5742 O O . VAL C 1 114 ? -12.823 11.686 -26.302 1.00 9.70 95 VAL C O 1
ATOM 5746 N N . GLY C 1 115 ? -12.327 11.071 -24.190 1.00 8.53 96 GLY C N 1
ATOM 5747 C CA . GLY C 1 115 ? -11.134 11.901 -24.151 1.00 7.33 96 GLY C CA 1
ATOM 5748 C C . GLY C 1 115 ? -10.121 11.498 -25.201 1.00 7.69 96 GLY C C 1
ATOM 5749 O O . GLY C 1 115 ? -9.562 12.346 -25.898 1.00 7.35 96 GLY C O 1
ATOM 5750 N N . GLY C 1 116 ? -9.884 10.192 -25.335 1.00 8.08 97 GLY C N 1
ATOM 5751 C CA . GLY C 1 116 ? -8.971 9.725 -26.369 1.00 10.05 97 GLY C CA 1
ATOM 5752 C C . GLY C 1 116 ? -9.460 10.054 -27.767 1.00 7.35 97 GLY C C 1
ATOM 5753 O O . GLY C 1 116 ? -8.663 10.378 -28.653 1.00 10.57 97 GLY C O 1
ATOM 5754 N N . SER C 1 117 ? -10.777 9.951 -27.994 1.00 7.67 98 SER C N 1
ATOM 5755 C CA . SER C 1 117 ? -11.314 10.312 -29.306 1.00 5.82 98 SER C CA 1
ATOM 5756 C C . SER C 1 117 ? -11.193 11.814 -29.545 1.00 6.81 98 SER C C 1
ATOM 5757 O O . SER C 1 117 ? -10.911 12.255 -30.669 1.00 8.49 98 SER C O 1
ATOM 5760 N N . PHE C 1 118 ? -11.399 12.617 -28.496 1.00 6.31 99 PHE C N 1
ATOM 5761 C CA . PHE C 1 118 ? -11.244 14.063 -28.632 1.00 6.45 99 PHE C CA 1
ATOM 5762 C C . PHE C 1 118 ? -9.798 14.425 -28.949 1.00 7.72 99 PHE C C 1
ATOM 5763 O O . PHE C 1 118 ? -9.534 15.306 -29.779 1.00 9.95 99 PHE C O 1
ATOM 5771 N N . LEU C 1 119 ? -8.849 13.777 -28.269 1.00 7.70 100 LEU C N 1
ATOM 5772 C CA . LEU C 1 119 ? -7.441 14.062 -28.515 1.00 7.98 100 LEU C CA 1
ATOM 5773 C C . LEU C 1 119 ? -7.094 13.828 -29.971 1.00 8.66 100 LEU C C 1
ATOM 5774 O O . LEU C 1 119 ? -6.399 14.643 -30.583 1.00 9.94 100 LEU C O 1
ATOM 5779 N N . GLU C 1 120 ? -7.575 12.723 -30.549 1.00 7.92 101 GLU C N 1
ATOM 5780 C CA . GLU C 1 120 ? -7.274 12.458 -31.954 1.00 8.07 101 GLU C CA 1
ATOM 5781 C C . GLU C 1 120 ? -7.893 13.521 -32.855 1.00 9.23 101 GLU C C 1
ATOM 5782 O O . GLU C 1 120 ? -7.288 13.918 -33.861 1.00 7.86 101 GLU C O 1
ATOM 5788 N N . SER C 1 121 ? -9.089 14.017 -32.503 1.00 7.98 102 SER C N 1
ATOM 5789 C CA . SER C 1 121 ? -9.669 15.089 -33.300 1.00 7.84 102 SER C CA 1
ATOM 5790 C C . SER C 1 121 ? -8.777 16.322 -33.291 1.00 7.84 102 SER C C 1
ATOM 5791 O O . SER C 1 121 ? -8.721 17.042 -34.293 1.00 9.08 102 SER C O 1
ATOM 5794 N N . GLU C 1 122 ? -8.058 16.574 -32.189 1.00 7.05 103 GLU C N 1
ATOM 5795 C CA . GLU C 1 122 ? -7.197 17.753 -32.146 1.00 8.13 103 GLU C CA 1
ATOM 5796 C C . GLU C 1 122 ? -5.952 17.559 -32.993 1.00 9.05 103 GLU C C 1
ATOM 5797 O O . GLU C 1 122 ? -5.373 18.542 -33.469 1.00 10.71 103 GLU C O 1
ATOM 5803 N N . ILE C 1 123 ? -5.515 16.310 -33.180 1.00 8.91 104 ILE C N 1
ATOM 5804 C CA . ILE C 1 123 ? -4.438 16.051 -34.129 1.00 9.45 104 ILE C CA 1
ATOM 5805 C C . ILE C 1 123 ? -4.904 16.382 -35.540 1.00 9.61 104 ILE C C 1
ATOM 5806 O O . ILE C 1 123 ? -4.183 17.015 -36.324 1.00 8.21 104 ILE C O 1
ATOM 5811 N N . ARG C 1 124 ? -6.134 15.984 -35.875 1.00 7.71 105 ARG C N 1
ATOM 5812 C CA . ARG C 1 124 ? -6.681 16.320 -37.186 1.00 7.74 105 ARG C CA 1
ATOM 5813 C C . ARG C 1 124 ? -6.791 17.829 -37.375 1.00 9.72 105 ARG C C 1
ATOM 5814 O O . ARG C 1 124 ? -6.515 18.342 -38.464 1.00 9.49 105 ARG C O 1
ATOM 5822 N N . HIS C 1 125 ? -7.213 18.562 -36.335 1.00 8.51 106 HIS C N 1
ATOM 5823 C CA . HIS C 1 125 ? -7.254 20.019 -36.450 1.00 8.47 106 HIS C CA 1
ATOM 5824 C C . HIS C 1 125 ? -5.866 20.596 -36.687 1.00 9.50 106 HIS C C 1
ATOM 5825 O O . HIS C 1 125 ? -5.686 21.481 -37.535 1.00 10.40 106 HIS C O 1
ATOM 5832 N N . LYS C 1 126 ? -4.880 20.134 -35.916 1.00 8.87 107 LYS C N 1
ATOM 5833 C CA . LYS C 1 126 ? -3.516 20.632 -36.061 1.00 9.22 107 LYS C CA 1
ATOM 5834 C C . LYS C 1 126 ? -3.036 20.466 -37.494 1.00 9.73 107 LYS C C 1
ATOM 5835 O O . LYS C 1 126 ? -2.473 21.394 -38.086 1.00 12.32 107 LYS C O 1
ATOM 5841 N N . ASP C 1 127 ? -3.262 19.283 -38.067 1.00 8.87 108 ASP C N 1
ATOM 5842 C CA . ASP C 1 127 ? -2.818 19.037 -39.436 1.00 11.35 108 ASP C CA 1
ATOM 5843 C C . ASP C 1 127 ? -3.501 19.971 -40.427 1.00 12.77 108 ASP C C 1
ATOM 5844 O O . ASP C 1 127 ? -2.853 20.483 -41.352 1.00 11.96 108 ASP C O 1
ATOM 5849 N N . ALA C 1 128 ? -4.794 20.248 -40.232 1.00 9.61 109 ALA C N 1
ATOM 5850 C CA . ALA C 1 128 ? -5.502 21.119 -41.163 1.00 9.74 109 ALA C CA 1
ATOM 5851 C C . ALA C 1 128 ? -4.939 22.538 -41.133 1.00 9.02 109 ALA C C 1
ATOM 5852 O O . ALA C 1 128 ? -4.685 23.138 -42.184 1.00 11.03 109 ALA C O 1
ATOM 5854 N N . TYR C 1 129 ? -4.737 23.100 -39.941 1.00 10.03 110 TYR C N 1
ATOM 5855 C CA . TYR C 1 129 ? -4.270 24.481 -39.911 1.00 11.81 110 TYR C CA 1
ATOM 5856 C C . TYR C 1 129 ? -2.784 24.593 -40.193 1.00 11.86 110 TYR C C 1
ATOM 5857 O O . TYR C 1 129 ? -2.342 25.627 -40.706 1.00 14.06 110 TYR C O 1
ATOM 5866 N N . SER C 1 130 ? -2.014 23.537 -39.931 1.00 10.18 111 SER C N 1
ATOM 5867 C CA . SER C 1 130 ? -0.619 23.534 -40.356 1.00 12.70 111 SER C CA 1
ATOM 5868 C C . SER C 1 130 ? -0.524 23.534 -41.879 1.00 15.38 111 SER C C 1
ATOM 5869 O O . SER C 1 130 ? 0.281 24.275 -42.458 1.00 16.34 111 SER C O 1
ATOM 5872 N N . PHE C 1 131 ? -1.360 22.729 -42.538 1.00 13.42 112 PHE C N 1
ATOM 5873 C CA . PHE C 1 131 ? -1.450 22.752 -43.999 1.00 14.52 112 PHE C CA 1
ATOM 5874 C C . PHE C 1 131 ? -1.818 24.142 -44.511 1.00 16.73 112 PHE C C 1
ATOM 5875 O O . PHE C 1 131 ? -1.186 24.659 -45.441 1.00 16.01 112 PHE C O 1
ATOM 5883 N N . LEU C 1 132 ? -2.828 24.776 -43.902 1.00 14.21 113 LEU C N 1
ATOM 5884 C CA . LEU C 1 132 ? -3.289 26.075 -44.394 1.00 13.35 113 LEU C CA 1
ATOM 5885 C C . LEU C 1 132 ? -2.261 27.177 -44.159 1.00 14.20 113 LEU C C 1
ATOM 5886 O O . LEU C 1 132 ? -2.131 28.088 -44.987 1.00 15.01 113 LEU C O 1
ATOM 5891 N N . LEU C 1 133 ? -1.528 27.133 -43.041 1.00 14.01 114 LEU C N 1
ATOM 5892 C CA . LEU C 1 133 ? -0.451 28.105 -42.857 1.00 16.57 114 LEU C CA 1
ATOM 5893 C C . LEU C 1 133 ? 0.567 27.991 -43.981 1.00 18.08 114 LEU C C 1
ATOM 5894 O O . LEU C 1 133 ? 1.025 29.005 -44.522 1.00 19.35 114 LEU C O 1
ATOM 5899 N N . GLU C 1 134 ? 0.935 26.760 -44.337 1.00 14.99 115 GLU C N 1
ATOM 5900 C CA . GLU C 1 134 ? 1.905 26.551 -45.410 1.00 16.54 115 GLU C CA 1
ATOM 5901 C C . GLU C 1 134 ? 1.390 27.088 -46.738 1.00 19.27 115 GLU C C 1
ATOM 5902 O O . GLU C 1 134 ? 2.098 27.824 -47.439 1.00 18.50 115 GLU C O 1
ATOM 5908 N N . LYS C 1 135 ? 0.152 26.739 -47.099 1.00 17.43 116 LYS C N 1
ATOM 5909 C CA . LYS C 1 135 ? -0.343 27.090 -48.430 1.00 17.65 116 LYS C CA 1
ATOM 5910 C C . LYS C 1 135 ? -0.650 28.577 -48.551 1.00 18.65 116 LYS C C 1
ATOM 5911 O O . LYS C 1 135 ? -0.594 29.124 -49.658 1.00 19.57 116 LYS C O 1
ATOM 5917 N N . LEU C 1 136 ? -0.956 29.250 -47.439 1.00 17.50 117 LEU C N 1
ATOM 5918 C CA . LEU C 1 136 ? -1.181 30.690 -47.435 1.00 18.93 117 LEU C CA 1
ATOM 5919 C C . LEU C 1 136 ? 0.102 31.496 -47.247 1.00 18.64 117 LEU C C 1
ATOM 5920 O O . LEU C 1 136 ? 0.044 32.733 -47.237 1.00 20.52 117 LEU C O 1
ATOM 5925 N N . GLY C 1 137 ? 1.244 30.830 -47.096 1.00 15.87 118 GLY C N 1
ATOM 5926 C CA . GLY C 1 137 ? 2.522 31.510 -46.984 1.00 19.65 118 GLY C CA 1
ATOM 5927 C C . GLY C 1 137 ? 2.766 32.153 -45.639 1.00 20.92 118 GLY C C 1
ATOM 5928 O O . GLY C 1 137 ? 3.483 33.156 -45.559 1.00 22.26 118 GLY C O 1
ATOM 5929 N N . LEU C 1 138 ? 2.199 31.591 -44.571 1.00 17.22 119 LEU C N 1
ATOM 5930 C CA . LEU C 1 138 ? 2.187 32.232 -43.261 1.00 16.23 119 LEU C CA 1
ATOM 5931 C C . LEU C 1 138 ? 3.116 31.566 -42.255 1.00 21.40 119 LEU C C 1
ATOM 5932 O O . LEU C 1 138 ? 3.055 31.899 -41.065 1.00 19.94 119 LEU C O 1
ATOM 5937 N N . ASN C 1 139 ? 3.974 30.640 -42.695 1.00 20.32 120 ASN C N 1
ATOM 5938 C CA . ASN C 1 139 ? 4.816 29.897 -41.758 1.00 18.16 120 ASN C CA 1
ATOM 5939 C C . ASN C 1 139 ? 5.726 30.828 -40.969 1.00 20.34 120 ASN C C 1
ATOM 5940 O O . ASN C 1 139 ? 5.871 30.686 -39.748 1.00 18.48 120 ASN C O 1
ATOM 5945 N N . GLU C 1 140 ? 6.367 31.779 -41.654 1.00 19.42 121 GLU C N 1
ATOM 5946 C CA . GLU C 1 140 ? 7.269 32.688 -40.956 1.00 20.73 121 GLU C CA 1
ATOM 5947 C C . GLU C 1 140 ? 6.506 33.637 -40.042 1.00 19.03 121 GLU C C 1
ATOM 5948 O O . GLU C 1 140 ? 6.959 33.921 -38.926 1.00 21.70 121 GLU C O 1
ATOM 5954 N N . MET C 1 141 ? 5.346 34.129 -40.480 1.00 16.58 122 MET C N 1
ATOM 5955 C CA . MET C 1 141 ? 4.545 34.954 -39.585 1.00 17.58 122 MET C CA 1
ATOM 5956 C C . MET C 1 141 ? 4.145 34.162 -38.346 1.00 19.14 122 MET C C 1
ATOM 5957 O O . MET C 1 141 ? 4.152 34.695 -37.230 1.00 18.54 122 MET C O 1
ATOM 5962 N N . PHE C 1 142 ? 3.835 32.874 -38.520 1.00 17.39 123 PHE C N 1
ATOM 5963 C CA . PHE C 1 142 ? 3.411 32.053 -37.388 1.00 15.12 123 PHE C CA 1
ATOM 5964 C C . PHE C 1 142 ? 4.563 31.762 -36.433 1.00 19.71 123 PHE C C 1
ATOM 5965 O O . PHE C 1 142 ? 4.362 31.714 -35.215 1.00 19.45 123 PHE C O 1
ATOM 5973 N N . ARG C 1 143 ? 5.779 31.554 -36.957 1.00 18.25 124 ARG C N 1
ATOM 5974 C CA . ARG C 1 143 ? 6.917 31.349 -36.066 1.00 16.03 124 ARG C CA 1
ATOM 5975 C C . ARG C 1 143 ? 7.100 32.520 -35.101 1.00 17.03 124 ARG C C 1
ATOM 5976 O O . ARG C 1 143 ? 7.572 32.326 -33.975 1.00 21.32 124 ARG C O 1
ATOM 5984 N N . ASN C 1 144 ? 6.711 33.730 -35.506 1.00 14.99 125 ASN C N 1
ATOM 5985 C CA . ASN C 1 144 ? 6.862 34.916 -34.671 1.00 20.91 125 ASN C CA 1
ATOM 5986 C C . ASN C 1 144 ? 5.546 35.377 -34.046 1.00 18.07 125 ASN C C 1
ATOM 5987 O O . ASN C 1 144 ? 5.441 36.536 -33.638 1.00 19.11 125 ASN C O 1
ATOM 5992 N N . VAL C 1 145 ? 4.541 34.498 -33.967 1.00 17.28 126 VAL C N 1
ATOM 5993 C CA . VAL C 1 145 ? 3.204 34.931 -33.560 1.00 16.71 126 VAL C CA 1
ATOM 5994 C C . VAL C 1 145 ? 3.177 35.420 -32.111 1.00 16.06 126 VAL C C 1
ATOM 5995 O O . VAL C 1 145 ? 2.281 36.185 -31.733 1.00 16.97 126 VAL C O 1
ATOM 5999 N N . ARG C 1 146 ? 4.154 35.029 -31.291 1.00 21.50 127 ARG C N 1
ATOM 6000 C CA . ARG C 1 146 ? 4.211 35.539 -29.921 1.00 24.39 127 ARG C CA 1
ATOM 6001 C C . ARG C 1 146 ? 4.624 37.003 -29.843 1.00 24.66 127 ARG C C 1
ATOM 6002 O O . ARG C 1 146 ? 4.561 37.592 -28.757 1.00 25.94 127 ARG C O 1
ATOM 6010 N N . GLN C 1 147 ? 5.038 37.614 -30.954 1.00 23.80 128 GLN C N 1
ATOM 6011 C CA . GLN C 1 147 ? 5.350 39.038 -30.920 1.00 27.48 128 GLN C CA 1
ATOM 6012 C C . GLN C 1 147 ? 4.106 39.898 -30.723 1.00 27.42 128 GLN C C 1
ATOM 6013 O O . GLN C 1 147 ? 4.233 41.047 -30.294 1.00 24.91 128 GLN C O 1
ATOM 6019 N N . TYR C 1 148 ? 2.914 39.381 -31.027 1.00 17.52 129 TYR C N 1
ATOM 6020 C CA . TYR C 1 148 ? 1.709 40.202 -30.986 1.00 16.77 129 TYR C CA 1
ATOM 6021 C C . TYR C 1 148 ? 1.164 40.276 -29.567 1.00 17.33 129 TYR C C 1
ATOM 6022 O O . TYR C 1 148 ? 0.970 39.248 -28.914 1.00 15.54 129 TYR C O 1
ATOM 6031 N N . LYS C 1 149 ? 0.931 41.500 -29.089 1.00 17.75 130 LYS C N 1
ATOM 6032 C CA . LYS C 1 149 ? 0.504 41.686 -27.705 1.00 14.04 130 LYS C CA 1
ATOM 6033 C C . LYS C 1 149 ? -0.790 40.938 -27.413 1.00 15.20 130 LYS C C 1
ATOM 6034 O O . LYS C 1 149 ? -0.965 40.401 -26.314 1.00 13.35 130 LYS C O 1
ATOM 6040 N N . ALA C 1 150 ? -1.705 40.884 -28.385 1.00 13.92 131 ALA C N 1
ATOM 6041 C CA . ALA C 1 150 ? -2.976 40.211 -28.133 1.00 14.31 131 ALA C CA 1
ATOM 6042 C C . ALA C 1 150 ? -2.794 38.708 -28.013 1.00 13.85 131 ALA C C 1
ATOM 6043 O O . ALA C 1 150 ? -3.520 38.064 -27.250 1.00 11.57 131 ALA C O 1
ATOM 6045 N N . ILE C 1 151 ? -1.849 38.137 -28.763 1.00 11.05 132 ILE C N 1
ATOM 6046 C CA . ILE C 1 151 ? -1.552 36.714 -28.635 1.00 11.07 132 ILE C CA 1
ATOM 6047 C C . ILE C 1 151 ? -0.932 36.426 -27.276 1.00 11.21 132 ILE C C 1
ATOM 6048 O O . ILE C 1 151 ? -1.258 35.422 -26.633 1.00 11.68 132 ILE C O 1
ATOM 6053 N N . MET C 1 152 ? -0.001 37.281 -26.833 1.00 12.96 133 MET C N 1
ATOM 6054 C CA . MET C 1 152 ? 0.570 37.111 -25.498 1.00 13.20 133 MET C CA 1
ATOM 6055 C C . MET C 1 152 ? -0.509 37.170 -24.422 1.00 9.81 133 MET C C 1
ATOM 6056 O O . MET C 1 152 ? -0.431 36.436 -23.431 1.00 13.38 133 MET C O 1
ATOM 6061 N N . ALA C 1 153 ? -1.530 38.022 -24.602 1.00 9.62 134 ALA C N 1
ATOM 6062 C CA . ALA C 1 153 ? -2.607 38.093 -23.616 1.00 11.52 134 ALA C CA 1
ATOM 6063 C C . ALA C 1 153 ? -3.362 36.772 -23.550 1.00 12.16 134 ALA C C 1
ATOM 6064 O O . ALA C 1 153 ? -3.772 36.332 -22.465 1.00 11.75 134 ALA C O 1
ATOM 6066 N N . ARG C 1 154 ? -3.556 36.131 -24.709 1.00 11.96 135 ARG C N 1
ATOM 6067 C CA . ARG C 1 154 ? -4.214 34.829 -24.752 1.00 9.98 135 ARG C CA 1
ATOM 6068 C C . ARG C 1 154 ? -3.350 33.755 -24.106 1.00 9.55 135 ARG C C 1
ATOM 6069 O O . ARG C 1 154 ? -3.842 32.946 -23.311 1.00 10.19 135 ARG C O 1
ATOM 6077 N N . ILE C 1 155 ? -2.054 33.741 -24.424 1.00 9.69 136 ILE C N 1
ATOM 6078 C CA . ILE C 1 155 ? -1.157 32.768 -23.811 1.00 12.72 136 ILE C CA 1
ATOM 6079 C C . ILE C 1 155 ? -1.207 32.891 -22.301 1.00 12.39 136 ILE C C 1
ATOM 6080 O O . ILE C 1 155 ? -1.254 31.886 -21.581 1.00 12.09 136 ILE C O 1
ATOM 6085 N N . GLU C 1 156 ? -1.245 34.130 -21.808 1.00 10.92 137 GLU C N 1
ATOM 6086 C CA . GLU C 1 156 ? -1.268 34.387 -20.370 1.00 10.76 137 GLU C CA 1
ATOM 6087 C C . GLU C 1 156 ? -2.500 33.774 -19.708 1.00 11.80 137 GLU C C 1
ATOM 6088 O O . GLU C 1 156 ? -2.388 33.113 -18.668 1.00 11.81 137 GLU C O 1
ATOM 6094 N N . TYR C 1 157 ? -3.691 33.965 -20.288 1.00 10.25 138 TYR C N 1
ATOM 6095 C CA . TYR C 1 157 ? -4.856 33.390 -19.618 1.00 9.73 138 TYR C CA 1
ATOM 6096 C C . TYR C 1 157 ? -4.909 31.880 -19.783 1.00 10.45 138 TYR C C 1
ATOM 6097 O O . TYR C 1 157 ? -5.378 31.176 -18.875 1.00 12.53 138 TYR C O 1
ATOM 6106 N N . MET C 1 158 ? -4.448 31.356 -20.919 1.00 9.54 139 MET C N 1
ATOM 6107 C CA . MET C 1 158 ? -4.483 29.910 -21.091 1.00 8.94 139 MET C CA 1
ATOM 6108 C C . MET C 1 158 ? -3.535 29.223 -20.119 1.00 10.55 139 MET C C 1
ATOM 6109 O O . MET C 1 158 ? -3.851 28.141 -19.615 1.00 12.17 139 MET C O 1
ATOM 6114 N N . GLU C 1 159 ? -2.392 29.845 -19.821 1.00 8.74 140 GLU C N 1
ATOM 6115 C CA . GLU C 1 159 ? -1.517 29.304 -18.785 1.00 11.82 140 GLU C CA 1
ATOM 6116 C C . GLU C 1 159 ? -2.140 29.482 -17.405 1.00 12.24 140 GLU C C 1
ATOM 6117 O O . GLU C 1 159 ? -2.040 28.589 -16.553 1.00 11.99 140 GLU C O 1
ATOM 6123 N N . ALA C 1 160 ? -2.836 30.605 -17.186 1.00 11.20 141 ALA C N 1
ATOM 6124 C CA . ALA C 1 160 ? -3.510 30.831 -15.906 1.00 11.65 141 ALA C CA 1
ATOM 6125 C C . ALA C 1 160 ? -4.600 29.793 -15.659 1.00 13.24 141 ALA C C 1
ATOM 6126 O O . ALA C 1 160 ? -4.798 29.334 -14.522 1.00 11.50 141 ALA C O 1
ATOM 6128 N N . PHE C 1 161 ? -5.322 29.414 -16.717 1.00 10.27 142 PHE C N 1
ATOM 6129 C CA . PHE C 1 161 ? -6.376 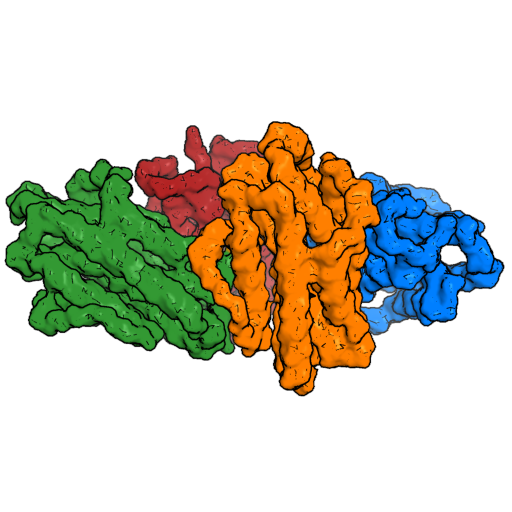28.406 -16.591 1.00 9.12 142 PHE C CA 1
ATOM 6130 C C . PHE C 1 161 ? -5.841 27.089 -16.048 1.00 11.25 142 PHE C C 1
ATOM 6131 O O . PHE C 1 161 ? -6.550 26.380 -15.331 1.00 13.60 142 PHE C O 1
ATOM 6139 N N . MET C 1 162 ? -4.618 26.715 -16.438 1.00 10.49 143 MET C N 1
ATOM 6140 C CA . MET C 1 162 ? -4.096 25.367 -16.235 1.00 13.30 143 MET C CA 1
ATOM 6141 C C . MET C 1 162 ? -3.063 25.240 -15.129 1.00 12.16 143 MET C C 1
ATOM 6142 O O . MET C 1 162 ? -2.745 24.113 -14.744 1.00 10.73 143 MET C O 1
ATOM 6147 N N . ARG C 1 163 ? -2.530 26.349 -14.613 1.00 11.09 144 ARG C N 1
ATOM 6148 C CA A ARG C 1 163 ? -1.311 26.330 -13.804 0.35 13.47 144 ARG C CA 1
ATOM 6149 C CA B ARG C 1 163 ? -1.280 26.206 -13.879 0.65 13.47 144 ARG C CA 1
ATOM 6150 C C . ARG C 1 163 ? -1.459 25.461 -12.559 1.00 11.49 144 ARG C C 1
ATOM 6151 O O . ARG C 1 163 ? -0.510 24.801 -12.122 1.00 11.32 144 ARG C O 1
ATOM 6166 N N . LYS C 1 164 ? -2.647 25.470 -11.950 1.00 10.00 145 LYS C N 1
ATOM 6167 C CA . LYS C 1 164 ? -2.860 24.764 -10.690 1.00 9.90 145 LYS C CA 1
ATOM 6168 C C . LYS C 1 164 ? -3.634 23.457 -10.853 1.00 12.52 145 LYS C C 1
ATOM 6169 O O . LYS C 1 164 ? -4.123 22.910 -9.858 1.00 12.22 145 LYS C O 1
ATOM 6175 N N . LYS C 1 165 ? -3.747 22.927 -12.075 1.00 10.81 146 LYS C N 1
ATOM 6176 C CA . LYS C 1 165 ? -4.708 21.850 -12.296 1.00 10.11 146 LYS C CA 1
ATOM 6177 C C . LYS C 1 165 ? -4.375 20.591 -11.508 1.00 11.40 146 LYS C C 1
ATOM 6178 O O . LYS C 1 165 ? -5.266 19.778 -11.258 1.00 12.31 146 LYS C O 1
ATOM 6184 N N . ASP C 1 166 ? -3.124 20.406 -11.113 1.00 11.12 147 ASP C N 1
ATOM 6185 C CA . ASP C 1 166 ? -2.732 19.209 -10.384 1.00 13.52 147 ASP C CA 1
ATOM 6186 C C . ASP C 1 166 ? -2.588 19.452 -8.890 1.00 13.82 147 ASP C C 1
ATOM 6187 O O . ASP C 1 166 ? -2.149 18.554 -8.167 1.00 18.64 147 ASP C O 1
ATOM 6192 N N . VAL C 1 167 ? -3.016 20.615 -8.396 1.00 13.71 148 VAL C N 1
ATOM 6193 C CA . VAL C 1 167 ? -2.834 20.927 -6.980 1.00 11.95 148 VAL C CA 1
ATOM 6194 C C . VAL C 1 167 ? -3.912 20.273 -6.126 1.00 15.54 148 VAL C C 1
ATOM 6195 O O . VAL C 1 167 ? -3.631 19.810 -5.015 1.00 17.03 148 VAL C O 1
ATOM 6199 N N . SER C 1 168 ? -5.151 20.223 -6.610 1.00 12.59 149 SER C N 1
ATOM 6200 C CA . SER C 1 168 ? -6.238 19.639 -5.830 1.00 14.13 149 SER C CA 1
ATOM 6201 C C . SER C 1 168 ? -7.379 19.276 -6.770 1.00 13.37 149 SER C C 1
ATOM 6202 O O . SER C 1 168 ? -7.388 19.667 -7.940 1.00 13.10 149 SER C O 1
ATOM 6205 N N . GLN C 1 169 ? -8.342 18.505 -6.246 1.00 11.72 150 GLN C N 1
ATOM 6206 C CA . GLN C 1 169 ? -9.535 18.199 -7.037 1.00 12.40 150 GLN C CA 1
ATOM 6207 C C . GLN C 1 169 ? -10.266 19.471 -7.442 1.00 11.70 150 GLN C C 1
ATOM 6208 O O . GLN C 1 169 ? -10.738 19.594 -8.583 1.00 11.18 150 GLN C O 1
ATOM 6214 N N . GLN C 1 170 ? -10.398 20.418 -6.508 1.00 10.13 151 GLN C N 1
ATOM 6215 C CA . GLN C 1 170 ? -11.097 21.663 -6.802 1.00 11.01 151 GLN C CA 1
ATOM 6216 C C . GLN C 1 170 ? -10.381 22.450 -7.890 1.00 10.18 151 GLN C C 1
ATOM 6217 O O . GLN C 1 170 ? -11.017 22.964 -8.814 1.00 11.77 151 GLN C O 1
ATOM 6223 N N . ASP C 1 171 ? -9.051 22.554 -7.792 1.00 10.26 152 ASP C N 1
ATOM 6224 C CA . ASP C 1 171 ? -8.286 23.258 -8.815 1.00 9.30 152 ASP C CA 1
ATOM 6225 C C . ASP C 1 171 ? -8.380 22.558 -10.166 1.00 8.73 152 ASP C C 1
ATOM 6226 O O . ASP C 1 171 ? -8.434 23.222 -11.208 1.00 9.78 152 ASP C O 1
ATOM 6231 N N . PHE C 1 172 ? -8.362 21.222 -10.178 1.00 8.42 153 PHE C N 1
ATOM 6232 C CA . PHE C 1 172 ? -8.528 20.540 -11.453 1.00 7.44 153 PHE C CA 1
ATOM 6233 C C . PHE C 1 172 ? -9.882 20.852 -12.059 1.00 7.11 153 PHE C C 1
ATOM 6234 O O . PHE C 1 172 ? -9.983 21.112 -13.261 1.00 9.47 153 PHE C O 1
ATOM 6242 N N . VAL C 1 173 ? -10.944 20.808 -11.247 1.00 10.19 154 VAL C N 1
ATOM 6243 C CA . VAL C 1 173 ? -12.275 21.066 -11.790 1.00 7.92 154 VAL C CA 1
ATOM 6244 C C . VAL C 1 173 ? -12.371 22.489 -12.325 1.00 8.05 154 VAL C C 1
ATOM 6245 O O . VAL C 1 173 ? -12.989 22.730 -13.372 1.00 8.79 154 VAL C O 1
ATOM 6249 N N . LEU C 1 174 ? -11.735 23.452 -11.646 1.00 8.56 155 LEU C N 1
ATOM 6250 C CA . LEU C 1 174 ? -11.715 24.818 -12.166 1.00 9.34 155 LEU C CA 1
ATOM 6251 C C . LEU C 1 174 ? -11.023 24.870 -13.524 1.00 8.82 155 LEU C C 1
ATOM 6252 O O . LEU C 1 174 ? -11.525 25.496 -14.462 1.00 9.05 155 LEU C O 1
ATOM 6257 N N . SER C 1 175 ? -9.870 24.205 -13.650 1.00 8.96 156 SER C N 1
ATOM 6258 C CA . SER C 1 175 ? -9.186 24.165 -14.940 1.00 8.62 156 SER C CA 1
ATOM 6259 C C . SER C 1 175 ? -10.056 23.505 -16.007 1.00 6.87 156 SER C C 1
ATOM 6260 O O . SER C 1 175 ? -10.143 23.998 -17.133 1.00 7.83 156 SER C O 1
ATOM 6263 N N . LEU C 1 176 ? -10.717 22.397 -15.662 1.00 6.90 157 LEU C N 1
ATOM 6264 C CA . LEU C 1 176 ? -11.604 21.723 -16.610 1.00 8.68 157 LEU C CA 1
ATOM 6265 C C . LEU C 1 176 ? -12.745 22.626 -17.063 1.00 8.83 157 LEU C C 1
ATOM 6266 O O . LEU C 1 176 ? -13.080 22.673 -18.255 1.00 8.91 157 LEU C O 1
ATOM 6271 N N . VAL C 1 177 ? -13.347 23.362 -16.123 1.00 8.48 158 VAL C N 1
ATOM 6272 C CA . VAL C 1 177 ? -14.442 24.265 -16.451 1.00 8.85 158 VAL C CA 1
ATOM 6273 C C . VAL C 1 177 ? -13.958 25.419 -17.326 1.00 9.31 158 VAL C C 1
ATOM 6274 O O . VAL C 1 177 ? -14.609 25.772 -18.312 1.00 10.55 158 VAL C O 1
ATOM 6278 N N . MET C 1 178 ? -12.816 26.033 -16.975 1.00 8.45 159 MET C N 1
ATOM 6279 C CA . MET C 1 178 ? -12.312 27.147 -17.782 1.00 9.55 159 MET C CA 1
ATOM 6280 C C . MET C 1 178 ? -11.948 26.679 -19.185 1.00 12.25 159 MET C C 1
ATOM 6281 O O . MET C 1 178 ? -12.241 27.355 -20.181 1.00 11.05 159 MET C O 1
ATOM 6286 N N . PHE C 1 179 ? -11.311 25.518 -19.277 1.00 9.82 160 PHE C N 1
ATOM 6287 C CA . PHE C 1 179 ? -10.922 24.989 -20.578 1.00 11.65 160 PHE C CA 1
ATOM 6288 C C . PHE C 1 179 ? -12.149 24.692 -21.433 1.00 13.09 160 PHE C C 1
ATOM 6289 O O . PHE C 1 179 ? -12.206 25.057 -22.616 1.00 12.62 160 PHE C O 1
ATOM 6297 N N . SER C 1 180 ? -13.156 24.047 -20.840 1.00 11.82 161 SER C N 1
ATOM 6298 C CA . SER C 1 180 ? -14.333 23.616 -21.593 1.00 12.07 161 SER C CA 1
ATOM 6299 C C . SER C 1 180 ? -15.189 24.795 -22.018 1.00 15.22 161 SER C C 1
ATOM 6300 O O . SER C 1 180 ? -15.514 24.955 -23.201 1.00 15.07 161 SER C O 1
ATOM 6303 N N . LEU C 1 181 ? -15.605 25.606 -21.050 1.00 13.23 162 LEU C N 1
ATOM 6304 C CA . LEU C 1 181 ? -16.615 26.613 -21.306 1.00 16.01 162 LEU C CA 1
ATOM 6305 C C . LEU C 1 181 ? -16.041 27.871 -21.924 1.00 14.62 162 LEU C C 1
ATOM 6306 O O . LEU C 1 181 ? -16.805 28.684 -22.457 1.00 16.19 162 LEU C O 1
ATOM 6311 N N . PHE C 1 182 ? -14.727 28.055 -21.879 1.00 13.91 163 PHE C N 1
ATOM 6312 C CA A PHE C 1 182 ? -14.132 29.218 -22.515 0.50 12.38 163 PHE C CA 1
ATOM 6313 C CA B PHE C 1 182 ? -14.132 29.219 -22.521 0.50 12.38 163 PHE C CA 1
ATOM 6314 C C . PHE C 1 182 ? -13.151 28.855 -23.618 1.00 14.52 163 PHE C C 1
ATOM 6315 O O . PHE C 1 182 ? -13.312 29.317 -24.755 1.00 17.21 163 PHE C O 1
ATOM 6330 N N . VAL C 1 183 ? -12.129 28.045 -23.348 1.00 12.14 164 VAL C N 1
ATOM 6331 C CA . VAL C 1 183 ? -11.208 27.743 -24.446 1.00 10.94 164 VAL C CA 1
ATOM 6332 C C . VAL C 1 183 ? -11.945 27.029 -25.583 1.00 15.97 164 VAL C C 1
ATOM 6333 O O . VAL C 1 183 ? -11.873 27.439 -26.748 1.00 17.66 164 VAL C O 1
ATOM 6337 N N . GLU C 1 184 ? -12.678 25.961 -25.263 1.00 12.49 165 GLU C N 1
ATOM 6338 C CA . GLU C 1 184 ? -13.294 25.176 -26.332 1.00 13.64 165 GLU C CA 1
ATOM 6339 C C . GLU C 1 184 ? -14.507 25.875 -26.943 1.00 15.54 165 GLU C C 1
ATOM 6340 O O . GLU C 1 184 ? -14.718 25.801 -28.158 1.00 14.13 165 GLU C O 1
ATOM 6346 N N . HIS C 1 185 ? -15.307 26.575 -26.138 1.00 13.96 166 HIS C N 1
ATOM 6347 C CA . HIS C 1 185 ? -16.536 27.167 -26.653 1.00 14.56 166 HIS C CA 1
ATOM 6348 C C . HIS C 1 185 ? -16.424 28.631 -27.042 1.00 16.69 166 HIS C C 1
ATOM 6349 O O . HIS C 1 185 ? -17.358 29.158 -27.662 1.00 20.05 166 HIS C O 1
ATOM 6356 N N . ILE C 1 186 ? -15.336 29.318 -26.697 1.00 13.39 167 ILE C N 1
ATOM 6357 C CA . ILE C 1 186 ? -15.315 30.751 -26.958 1.00 14.25 167 ILE C CA 1
ATOM 6358 C C . ILE C 1 186 ? -14.071 31.185 -27.727 1.00 13.37 167 ILE C C 1
ATOM 6359 O O . ILE C 1 186 ? -14.188 31.935 -28.701 1.00 14.14 167 ILE C O 1
ATOM 6364 N N . SER C 1 187 ? -12.884 30.712 -27.315 1.00 11.67 168 SER C N 1
ATOM 6365 C CA . SER C 1 187 ? -11.624 31.306 -27.771 1.00 11.71 168 SER C CA 1
ATOM 6366 C C . SER C 1 187 ? -11.560 31.466 -29.287 1.00 12.58 168 SER C C 1
ATOM 6367 O O . SER C 1 187 ? -11.173 32.524 -29.795 1.00 11.31 168 SER C O 1
ATOM 6370 N N . LEU C 1 188 ? -11.901 30.413 -30.023 1.00 9.33 169 LEU C N 1
ATOM 6371 C CA . LEU C 1 188 ? -11.741 30.432 -31.471 1.00 9.36 169 LEU C CA 1
ATOM 6372 C C . LEU C 1 188 ? -12.961 30.939 -32.216 1.00 9.44 169 LEU C C 1
ATOM 6373 O O . LEU C 1 188 ? -12.880 31.130 -33.434 1.00 10.59 169 LEU C O 1
ATOM 6378 N N . PHE C 1 189 ? -14.082 31.155 -31.540 1.00 11.35 170 PHE C N 1
ATOM 6379 C CA . PHE C 1 189 ? -15.318 31.286 -32.300 1.00 8.40 170 PHE C CA 1
ATOM 6380 C C . PHE C 1 189 ? -15.453 32.636 -33.008 1.00 9.58 170 PHE C C 1
ATOM 6381 O O . PHE C 1 189 ? -16.082 32.694 -34.071 1.00 12.18 170 PHE C O 1
ATOM 6389 N N . SER C 1 190 ? -14.844 33.710 -32.501 1.00 11.05 171 SER C N 1
ATOM 6390 C CA . SER C 1 190 ? -14.826 34.950 -33.279 1.00 9.27 171 SER C CA 1
ATOM 6391 C C . SER C 1 190 ? -14.098 34.743 -34.605 1.00 13.45 171 SER C C 1
ATOM 6392 O O . SER C 1 190 ? -14.499 35.289 -35.641 1.00 13.75 171 SER C O 1
ATOM 6395 N N . GLN C 1 191 ? -13.053 33.917 -34.598 1.00 11.88 172 GLN C N 1
ATOM 6396 C CA . GLN C 1 191 ? -12.280 33.685 -35.811 1.00 9.80 172 GLN C CA 1
ATOM 6397 C C . GLN C 1 191 ? -13.036 32.777 -36.771 1.00 10.73 172 GLN C C 1
ATOM 6398 O O . GLN C 1 191 ? -12.974 32.959 -37.993 1.00 12.05 172 GLN C O 1
ATOM 6404 N N . PHE C 1 192 ? -13.733 31.778 -36.232 1.00 10.20 173 PHE C N 1
ATOM 6405 C CA . PHE C 1 192 ? -14.555 30.909 -37.066 1.00 12.32 173 PHE C CA 1
ATOM 6406 C C . PHE C 1 192 ? -15.637 31.704 -37.793 1.00 13.97 173 PHE C C 1
ATOM 6407 O O . PHE C 1 192 ? -15.886 31.489 -38.985 1.00 11.71 173 PHE C O 1
ATOM 6415 N N . VAL C 1 193 ? -16.310 32.617 -37.080 1.00 11.95 174 VAL C N 1
ATOM 6416 C CA . VAL C 1 193 ? -17.357 33.430 -37.703 1.00 10.40 174 VAL C CA 1
ATOM 6417 C C . VAL C 1 193 ? -16.770 34.302 -38.802 1.00 12.52 174 VAL C C 1
ATOM 6418 O O . VAL C 1 193 ? -17.365 34.455 -39.877 1.00 13.11 174 VAL C O 1
ATOM 6422 N N . ILE C 1 194 ? -15.593 34.884 -38.550 1.00 10.95 175 ILE C N 1
ATOM 6423 C CA . ILE C 1 194 ? -14.949 35.739 -39.539 1.00 11.58 175 ILE C CA 1
ATOM 6424 C C . ILE C 1 194 ? -14.667 34.964 -40.814 1.00 12.27 175 ILE C C 1
ATOM 6425 O O . ILE C 1 194 ? -14.984 35.421 -41.917 1.00 11.38 175 ILE C O 1
ATOM 6430 N N . MET C 1 195 ? -14.049 33.787 -40.685 1.00 11.07 176 MET C N 1
ATOM 6431 C CA . MET C 1 195 ? -13.653 33.048 -41.880 1.00 14.28 176 MET C CA 1
ATOM 6432 C C . MET C 1 195 ? -14.870 32.579 -42.669 1.00 13.46 176 MET C C 1
ATOM 6433 O O . MET C 1 195 ? -14.929 32.745 -43.895 1.00 15.55 176 MET C O 1
ATOM 6438 N N . MET C 1 196 ? -15.869 32.020 -41.989 1.00 12.32 177 MET C N 1
ATOM 6439 C CA . MET C 1 196 ? -17.044 31.549 -42.716 1.00 12.37 177 MET C CA 1
ATOM 6440 C C . MET C 1 196 ? -17.857 32.695 -43.313 1.00 15.13 177 MET C C 1
ATOM 6441 O O . MET C 1 196 ? -18.580 32.479 -44.290 1.00 15.54 177 MET C O 1
ATOM 6446 N N . SER C 1 197 ? -17.741 33.914 -42.770 1.00 12.03 178 SER C N 1
ATOM 6447 C CA . SER C 1 197 ? -18.493 35.032 -43.330 1.00 13.86 178 SER C CA 1
ATOM 6448 C C . SER C 1 197 ? -18.037 35.385 -44.741 1.00 15.80 178 SER C C 1
ATOM 6449 O O . SER C 1 197 ? -18.836 35.901 -45.530 1.00 14.42 178 SER C O 1
ATOM 6452 N N . PHE C 1 198 ? -16.776 35.115 -45.083 1.00 13.76 179 PHE C N 1
ATOM 6453 C CA . PHE C 1 198 ? -16.330 35.367 -46.451 1.00 16.55 179 PHE C CA 1
ATOM 6454 C C . PHE C 1 198 ? -17.107 34.526 -47.456 1.00 18.95 179 PHE C C 1
ATOM 6455 O O . PHE C 1 198 ? -17.480 35.013 -48.529 1.00 17.21 179 PHE C O 1
ATOM 6463 N N . ASN C 1 199 ? -17.347 33.254 -47.138 1.00 15.92 180 ASN C N 1
ATOM 6464 C CA . ASN C 1 199 ? -18.134 32.419 -48.037 1.00 16.23 180 ASN C CA 1
ATOM 6465 C C . ASN C 1 199 ? -19.599 32.829 -48.026 1.00 17.83 180 ASN C C 1
ATOM 6466 O O . ASN C 1 199 ? -20.231 32.931 -49.083 1.00 19.95 180 ASN C O 1
ATOM 6471 N N . LYS C 1 200 ? -20.151 33.076 -46.835 1.00 17.19 181 LYS C N 1
ATOM 6472 C CA . LYS C 1 200 ? -21.558 33.440 -46.719 1.00 17.33 181 LYS C CA 1
ATOM 6473 C C . LYS C 1 200 ? -21.885 34.675 -47.550 1.00 20.55 181 LYS C C 1
ATOM 6474 O O . LYS C 1 200 ? -22.899 34.708 -48.260 1.00 20.92 181 LYS C O 1
ATOM 6480 N N . HIS C 1 201 ? -21.030 35.695 -47.491 1.00 19.32 182 HIS C N 1
ATOM 6481 C CA . HIS C 1 201 ? -21.366 36.986 -48.080 1.00 18.68 182 HIS C CA 1
ATOM 6482 C C . HIS C 1 201 ? -20.746 37.228 -49.447 1.00 22.75 182 HIS C C 1
ATOM 6483 O O . HIS C 1 201 ? -21.285 38.038 -50.214 1.00 22.45 182 HIS C O 1
ATOM 6490 N N . LYS C 1 202 ? -19.633 36.565 -49.771 1.00 18.33 183 LYS C N 1
ATOM 6491 C CA . LYS C 1 202 ? -18.937 36.811 -51.024 1.00 19.38 183 LYS C CA 1
ATOM 6492 C C . LYS C 1 202 ? -18.606 35.549 -51.804 1.00 18.27 183 LYS C C 1
ATOM 6493 O O . LYS C 1 202 ? -17.924 35.640 -52.833 1.00 23.10 183 LYS C O 1
ATOM 6499 N N . ASN C 1 203 ? -19.041 34.381 -51.337 1.00 20.33 184 ASN C N 1
ATOM 6500 C CA . ASN C 1 203 ? -18.724 33.106 -51.981 1.00 19.96 184 ASN C CA 1
ATOM 6501 C C . ASN C 1 203 ? -17.224 32.936 -52.207 1.00 21.21 184 ASN C C 1
ATOM 6502 O O . ASN C 1 203 ? -16.793 32.317 -53.187 1.00 23.60 184 ASN C O 1
ATOM 6507 N N . LEU C 1 204 ? -16.416 33.469 -51.295 1.00 16.97 185 LEU C N 1
ATOM 6508 C CA . LEU C 1 204 ? -14.977 33.271 -51.314 1.00 16.27 185 LEU C CA 1
ATOM 6509 C C . LEU C 1 204 ? -14.570 32.283 -50.228 1.00 21.01 185 LEU C C 1
ATOM 6510 O O . LEU C 1 204 ? -15.318 32.018 -49.284 1.00 21.62 185 LEU C O 1
ATOM 6515 N N . PHE C 1 205 ? -13.368 31.731 -50.382 1.00 16.59 186 PHE C N 1
ATOM 6516 C CA . PHE C 1 205 ? -12.764 30.840 -49.385 1.00 18.00 186 PHE C CA 1
ATOM 6517 C C . PHE C 1 205 ? -13.686 29.677 -49.026 1.00 19.29 186 PHE C C 1
ATOM 6518 O O . PHE C 1 205 ? -13.963 29.396 -47.855 1.00 16.82 186 PHE C O 1
ATOM 6526 N N . LYS C 1 206 ? -14.140 28.962 -50.062 1.00 18.53 187 LYS C N 1
ATOM 6527 C CA . LYS C 1 206 ? -15.055 27.850 -49.838 1.00 18.12 187 LYS C CA 1
ATOM 6528 C C . LYS C 1 206 ? -14.377 26.698 -49.105 1.00 14.38 187 LYS C C 1
ATOM 6529 O O . LYS C 1 206 ? -15.000 26.042 -48.258 1.00 16.54 187 LYS C O 1
ATOM 6535 N N . GLY C 1 207 ? -13.112 26.424 -49.425 1.00 15.80 188 GLY C N 1
ATOM 6536 C CA . GLY C 1 207 ? -12.425 25.311 -48.790 1.00 16.23 188 GLY C CA 1
ATOM 6537 C C . GLY C 1 207 ? -12.135 25.587 -47.327 1.00 14.97 188 GLY C C 1
ATOM 6538 O O . GLY C 1 207 ? -12.381 24.744 -46.458 1.00 15.45 188 GLY C O 1
ATOM 6539 N N . ILE C 1 208 ? -11.607 26.778 -47.035 1.00 14.99 189 ILE C N 1
ATOM 6540 C CA . ILE C 1 208 ? -11.379 27.162 -45.645 1.00 13.13 189 ILE C CA 1
ATOM 6541 C C . ILE C 1 208 ? -12.698 27.210 -44.885 1.00 14.74 189 ILE C C 1
ATOM 6542 O O . ILE C 1 208 ? -12.767 26.827 -43.708 1.00 14.31 189 ILE C O 1
ATOM 6547 N N . SER C 1 209 ? -13.766 27.678 -45.537 1.00 14.47 190 SER C N 1
ATOM 6548 C CA . SER C 1 209 ? -15.081 27.648 -44.905 1.00 13.56 190 SER C CA 1
ATOM 6549 C C . SER C 1 209 ? -15.449 26.230 -44.479 1.00 15.55 190 SER C C 1
ATOM 6550 O O . SER C 1 209 ? -15.912 26.009 -43.355 1.00 15.36 190 SER C O 1
ATOM 6553 N N . ASN C 1 210 ? -15.247 25.253 -45.372 1.00 13.85 191 ASN C N 1
ATOM 6554 C CA . ASN C 1 210 ? -15.567 23.867 -45.039 1.00 14.64 191 ASN C CA 1
ATOM 6555 C C . ASN C 1 210 ? -14.734 23.376 -43.862 1.00 13.19 191 ASN C C 1
ATOM 6556 O O . ASN C 1 210 ? -15.244 22.679 -42.974 1.00 14.18 191 ASN C O 1
ATOM 6561 N N . ALA C 1 211 ? -13.445 23.718 -43.848 1.00 11.06 192 ALA C N 1
ATOM 6562 C CA . ALA C 1 211 ? -12.580 23.294 -42.755 1.00 10.56 192 ALA C CA 1
ATOM 6563 C C . ALA C 1 211 ? -12.981 23.968 -41.452 1.00 12.42 192 ALA C C 1
ATOM 6564 O O . ALA C 1 211 ? -13.009 23.324 -40.402 1.00 10.54 192 ALA C O 1
ATOM 6566 N N . VAL C 1 212 ? -13.294 25.266 -41.504 1.00 12.09 193 VAL C N 1
ATOM 6567 C CA . VAL C 1 212 ? -13.676 25.980 -40.289 1.00 9.47 193 VAL C CA 1
ATOM 6568 C C . VAL C 1 212 ? -15.009 25.467 -39.768 1.00 10.08 193 VAL C C 1
ATOM 6569 O O . VAL C 1 212 ? -15.199 25.320 -38.552 1.00 10.89 193 VAL C O 1
ATOM 6573 N N . GLU C 1 213 ? -15.955 25.189 -40.667 1.00 8.01 194 GLU C N 1
ATOM 6574 C CA . GLU C 1 213 ? -17.225 24.613 -40.242 1.00 11.59 194 GLU C CA 1
ATOM 6575 C C . GLU C 1 213 ? -17.014 23.279 -39.542 1.00 10.39 194 GLU C C 1
ATOM 6576 O O . GLU C 1 213 ? -17.595 23.025 -38.481 1.00 10.56 194 GLU C O 1
ATOM 6582 N N . ALA C 1 214 ? -16.174 22.416 -40.121 1.00 10.21 195 ALA C N 1
ATOM 6583 C CA . ALA C 1 214 ? -15.920 21.113 -39.515 1.00 10.98 195 ALA C CA 1
ATOM 6584 C C . ALA C 1 214 ? -15.220 21.252 -38.167 1.00 10.49 195 ALA C C 1
ATOM 6585 O O . ALA C 1 214 ? -15.518 20.503 -37.226 1.00 10.23 195 ALA C O 1
ATOM 6587 N N . THR C 1 215 ? -14.275 22.193 -38.061 1.00 9.14 196 THR C N 1
ATOM 6588 C CA . THR C 1 215 ? -13.594 22.439 -36.793 1.00 9.82 196 THR C CA 1
ATOM 6589 C C . THR C 1 215 ? -14.579 22.949 -35.752 1.00 10.16 196 THR C C 1
ATOM 6590 O O . THR C 1 215 ? -14.580 22.496 -34.596 1.00 9.06 196 THR C O 1
ATOM 6594 N N . SER C 1 216 ? -15.405 23.922 -36.152 1.00 9.80 197 SER C N 1
ATOM 6595 C CA . SER C 1 216 ? -16.417 24.507 -35.274 1.00 9.32 197 SER C CA 1
ATOM 6596 C C . SER C 1 216 ? -17.320 23.443 -34.671 1.00 10.37 197 SER C C 1
ATOM 6597 O O . SER C 1 216 ? -17.626 23.469 -33.472 1.00 10.43 197 SER C O 1
ATOM 6600 N N . LYS C 1 217 ? -17.797 22.519 -35.504 1.00 9.05 198 LYS C N 1
ATOM 6601 C CA . LYS C 1 217 ? -18.673 21.472 -35.001 1.00 10.92 198 LYS C CA 1
ATOM 6602 C C . LYS C 1 217 ? -17.964 20.623 -33.957 1.00 9.86 198 LYS C C 1
ATOM 6603 O O . LYS C 1 217 ? -18.574 20.221 -32.963 1.00 9.68 198 LYS C O 1
ATOM 6609 N N . GLU C 1 218 ? -16.671 20.346 -34.153 1.00 9.53 199 GLU C N 1
ATOM 6610 C CA . GLU C 1 218 ? -15.988 19.508 -33.173 1.00 8.57 199 GLU C CA 1
ATOM 6611 C C . GLU C 1 218 ? -15.668 20.267 -31.891 1.00 8.63 199 GLU C C 1
ATOM 6612 O O . GLU C 1 218 ? -15.740 19.679 -30.806 1.00 8.98 199 GLU C O 1
ATOM 6618 N N . GLU C 1 219 ? -15.346 21.565 -31.985 1.00 9.24 200 GLU C N 1
ATOM 6619 C CA . GLU C 1 219 ? -15.124 22.351 -30.773 1.00 7.93 200 GLU C CA 1
ATOM 6620 C C . GLU C 1 219 ? -16.420 22.531 -29.988 1.00 9.64 200 GLU C C 1
ATOM 6621 O O . GLU C 1 219 ? -16.400 22.504 -28.749 1.00 9.62 200 GLU C O 1
ATOM 6627 N N . GLU C 1 220 ? -17.555 22.653 -30.685 1.00 9.88 201 GLU C N 1
ATOM 6628 C CA . GLU C 1 220 ? -18.848 22.645 -30.002 1.00 11.78 201 GLU C CA 1
ATOM 6629 C C . GLU C 1 220 ? -19.038 21.360 -29.202 1.00 12.16 201 GLU C C 1
ATOM 6630 O O . GLU C 1 220 ? -19.462 21.393 -28.038 1.00 10.37 201 GLU C O 1
ATOM 6636 N N . ILE C 1 221 ? -18.707 20.216 -29.804 1.00 9.58 202 ILE C N 1
ATOM 6637 C CA . ILE C 1 221 ? -18.807 18.940 -29.102 1.00 9.06 202 ILE C CA 1
ATOM 6638 C C . ILE C 1 221 ? -17.881 18.914 -27.895 1.00 6.48 202 ILE C C 1
ATOM 6639 O O . ILE C 1 221 ? -18.268 18.478 -26.806 1.00 8.44 202 ILE C O 1
ATOM 6644 N N . HIS C 1 222 ? -16.634 19.353 -28.079 1.00 8.31 203 HIS C N 1
ATOM 6645 C CA . HIS C 1 222 ? -15.672 19.331 -26.981 1.00 7.75 203 HIS C CA 1
ATOM 6646 C C . HIS C 1 222 ? -16.180 20.134 -25.793 1.00 9.27 203 HIS C C 1
ATOM 6647 O O . HIS C 1 222 ? -16.131 19.667 -24.653 1.00 9.21 203 HIS C O 1
ATOM 6654 N N . GLY C 1 223 ? -16.663 21.349 -26.043 1.00 9.95 204 GLY C N 1
ATOM 6655 C CA . GLY C 1 223 ? -17.141 22.174 -24.943 1.00 9.57 204 GLY C CA 1
ATOM 6656 C C . GLY C 1 223 ? -18.375 21.593 -24.278 1.00 10.34 204 GLY C C 1
ATOM 6657 O O . GLY C 1 223 ? -18.525 21.669 -23.058 1.00 9.87 204 GLY C O 1
ATOM 6658 N N . ARG C 1 224 ? -19.267 20.991 -25.069 1.00 9.27 205 ARG C N 1
ATOM 6659 C CA . ARG C 1 224 ? -20.483 20.419 -24.502 1.00 8.06 205 ARG C CA 1
ATOM 6660 C C . ARG C 1 224 ? -20.172 19.245 -23.587 1.00 10.10 205 ARG C C 1
ATOM 6661 O O . ARG C 1 224 ? -20.880 19.024 -22.598 1.00 10.73 205 ARG C O 1
ATOM 6669 N N . PHE C 1 225 ? -19.111 18.491 -23.885 1.00 8.89 206 PHE C N 1
ATOM 6670 C CA . PHE C 1 225 ? -18.677 17.436 -22.976 1.00 7.82 206 PHE C CA 1
ATOM 6671 C C . PHE C 1 225 ? -18.301 18.019 -21.625 1.00 8.32 206 PHE C C 1
ATOM 6672 O O . PHE C 1 225 ? -18.702 17.497 -20.575 1.00 9.59 206 PHE C O 1
ATOM 6680 N N . GLY C 1 226 ? -17.535 19.112 -21.632 1.00 8.68 207 GLY C N 1
ATOM 6681 C CA . GLY C 1 226 ? -17.135 19.729 -20.375 1.00 9.15 207 GLY C CA 1
ATOM 6682 C C . GLY C 1 226 ? -18.325 20.240 -19.586 1.00 11.33 207 GLY C C 1
ATOM 6683 O O . GLY C 1 226 ? -18.378 20.103 -18.358 1.00 11.57 207 GLY C O 1
ATOM 6684 N N . ILE C 1 227 ? -19.306 20.813 -20.282 1.00 11.67 208 ILE C N 1
ATOM 6685 C CA . ILE C 1 227 ? -20.544 21.237 -19.625 1.00 10.82 208 ILE C CA 1
ATOM 6686 C C . ILE C 1 227 ? -21.218 20.051 -18.937 1.00 13.54 208 ILE C C 1
ATOM 6687 O O . ILE C 1 227 ? -21.621 20.134 -17.769 1.00 10.92 208 ILE C O 1
ATOM 6692 N N . SER C 1 228 ? -21.356 18.925 -19.646 1.00 10.18 209 SER C N 1
ATOM 6693 C CA . SER C 1 228 ? -21.945 17.742 -19.024 1.00 10.92 209 SER C CA 1
ATOM 6694 C C . SER C 1 228 ? -21.165 17.317 -17.793 1.00 12.38 209 SER C C 1
ATOM 6695 O O . SER C 1 228 ? -21.761 16.961 -16.769 1.00 11.75 209 SER C O 1
ATOM 6698 N N . LEU C 1 229 ? -19.828 17.338 -17.869 1.00 8.55 210 LEU C N 1
ATOM 6699 C CA . LEU C 1 229 ? -19.041 16.966 -16.702 1.00 8.68 210 LEU C CA 1
ATOM 6700 C C . LEU C 1 229 ? -19.287 17.933 -15.553 1.00 8.09 210 LEU C C 1
ATOM 6701 O O . LEU C 1 229 ? -19.382 17.517 -14.393 1.00 11.31 210 LEU C O 1
ATOM 6706 N N . TYR C 1 230 ? -19.393 19.231 -15.858 1.00 10.23 211 TYR C N 1
ATOM 6707 C CA . TYR C 1 230 ? -19.681 20.220 -14.821 1.00 11.35 211 TYR C CA 1
ATOM 6708 C C . TYR C 1 230 ? -20.977 19.890 -14.088 1.00 10.95 211 TYR C C 1
ATOM 6709 O O . TYR C 1 230 ? -21.010 19.852 -12.853 1.00 13.12 211 TYR C O 1
ATOM 6718 N N . HIS C 1 231 ? -22.049 19.632 -14.837 1.00 12.67 212 HIS C N 1
ATOM 6719 C CA . HIS C 1 231 ? -23.333 19.327 -14.201 1.00 11.98 212 HIS C CA 1
ATOM 6720 C C . HIS C 1 231 ? -23.234 18.079 -13.334 1.00 15.68 212 HIS C C 1
ATOM 6721 O O . HIS C 1 231 ? -23.783 18.039 -12.226 1.00 13.49 212 HIS C O 1
ATOM 6728 N N . LEU C 1 232 ? -22.516 17.057 -13.806 1.00 12.24 213 LEU C N 1
ATOM 6729 C CA . LEU C 1 232 ? -22.311 15.865 -12.986 1.00 11.88 213 LEU C CA 1
ATOM 6730 C C . LEU C 1 232 ? -21.542 16.192 -11.713 1.00 13.84 213 LEU C C 1
ATOM 6731 O O . LEU C 1 232 ? -21.891 15.721 -10.627 1.00 15.00 213 LEU C O 1
ATOM 6736 N N . LEU C 1 233 ? -20.464 16.977 -11.833 1.00 12.47 214 LEU C N 1
ATOM 6737 C CA . LEU C 1 233 ? -19.643 17.291 -10.668 1.00 12.38 214 LEU C CA 1
ATOM 6738 C C . LEU C 1 233 ? -20.412 18.138 -9.660 1.00 12.58 214 LEU C C 1
ATOM 6739 O O . LEU C 1 233 ? -20.252 17.965 -8.445 1.00 14.94 214 LEU C O 1
ATOM 6744 N N . ARG C 1 234 ? -21.257 19.048 -10.145 1.00 12.22 215 ARG C N 1
ATOM 6745 C CA . ARG C 1 234 ? -22.042 19.880 -9.231 1.00 15.35 215 ARG C CA 1
ATOM 6746 C C . ARG C 1 234 ? -23.004 19.035 -8.409 1.00 19.05 215 ARG C C 1
ATOM 6747 O O . ARG C 1 234 ? -23.235 19.314 -7.225 1.00 18.33 215 ARG C O 1
ATOM 6755 N N . GLU C 1 235 ? -23.570 17.988 -9.016 1.00 15.61 216 GLU C N 1
ATOM 6756 C CA . GLU C 1 235 ? -24.454 17.084 -8.283 1.00 21.33 216 GLU C CA 1
ATOM 6757 C C . GLU C 1 235 ? -23.676 16.148 -7.362 1.00 21.28 216 GLU C C 1
ATOM 6758 O O . GLU C 1 235 ? -24.089 15.916 -6.216 1.00 18.67 216 GLU C O 1
ATOM 6764 N N . GLU C 1 236 ? -22.541 15.620 -7.839 1.00 15.43 217 GLU C N 1
ATOM 6765 C CA . GLU C 1 236 ? -21.760 14.624 -7.109 1.00 14.73 217 GLU C CA 1
ATOM 6766 C C . GLU C 1 236 ? -20.955 15.225 -5.967 1.00 15.98 217 GLU C C 1
ATOM 6767 O O . GLU C 1 236 ? -20.914 14.668 -4.870 1.00 18.31 217 GLU C O 1
ATOM 6773 N N . GLN C 1 237 ? -20.243 16.318 -6.226 1.00 13.27 218 GLN C N 1
ATOM 6774 C CA . GLN C 1 237 ? -19.316 16.898 -5.257 1.00 15.39 218 GLN C CA 1
ATOM 6775 C C . GLN C 1 237 ? -19.564 18.390 -5.126 1.00 13.79 218 GLN C C 1
ATOM 6776 O O . GLN C 1 237 ? -18.698 19.212 -5.452 1.00 13.05 218 GLN C O 1
ATOM 6782 N N . PRO C 1 238 ? -20.737 18.777 -4.615 1.00 12.10 219 PRO C N 1
ATOM 6783 C CA . PRO C 1 238 ? -21.042 20.212 -4.493 1.00 9.32 219 PRO C CA 1
ATOM 6784 C C . PRO C 1 238 ? -20.071 20.962 -3.613 1.00 10.47 219 PRO C C 1
ATOM 6785 O O . PRO C 1 238 ? -19.992 22.196 -3.715 1.00 10.50 219 PRO C O 1
ATOM 6789 N N . GLU C 1 239 ? -19.352 20.267 -2.736 1.00 12.05 220 GLU C N 1
ATOM 6790 C CA . GLU C 1 239 ? -18.433 20.942 -1.833 1.00 13.79 220 GLU C CA 1
ATOM 6791 C C . GLU C 1 239 ? -17.244 21.560 -2.559 1.00 13.93 220 GLU C C 1
ATOM 6792 O O . GLU C 1 239 ? -16.536 22.380 -1.965 1.00 14.95 220 GLU C O 1
ATOM 6798 N N . LEU C 1 240 ? -17.012 21.195 -3.820 1.00 12.04 221 LEU C N 1
ATOM 6799 C CA . LEU C 1 240 ? -15.981 21.869 -4.610 1.00 11.85 221 LEU C CA 1
ATOM 6800 C C . LEU C 1 240 ? -16.401 23.263 -5.054 1.00 14.94 221 LEU C C 1
ATOM 6801 O O . LEU C 1 240 ? -15.535 24.101 -5.327 1.00 13.99 221 LEU C O 1
ATOM 6806 N N . PHE C 1 241 ? -17.700 23.520 -5.155 1.00 11.70 222 PHE C N 1
ATOM 6807 C CA . PHE C 1 241 ? -18.210 24.713 -5.821 1.00 11.31 222 PHE C CA 1
ATOM 6808 C C . PHE C 1 241 ? -18.558 25.780 -4.784 1.00 14.95 222 PHE C C 1
ATOM 6809 O O . PHE C 1 241 ? -19.712 26.144 -4.557 1.00 19.14 222 PHE C O 1
ATOM 6817 N N . THR C 1 242 ? -17.502 26.294 -4.182 1.00 14.02 223 THR C N 1
ATOM 6818 C CA . THR C 1 242 ? -17.567 27.272 -3.111 1.00 15.37 223 THR C CA 1
ATOM 6819 C C . THR C 1 242 ? -17.643 28.687 -3.681 1.00 14.84 223 THR C C 1
ATOM 6820 O O . THR C 1 242 ? -17.426 28.917 -4.870 1.00 13.06 223 THR C O 1
ATOM 6824 N N . ASP C 1 243 ? -17.952 29.649 -2.808 1.00 12.71 224 ASP C N 1
ATOM 6825 C CA . ASP C 1 243 ? -17.896 31.046 -3.221 1.00 10.98 224 ASP C CA 1
ATOM 6826 C C . ASP C 1 243 ? -16.528 31.386 -3.794 1.00 11.84 224 ASP C C 1
ATOM 6827 O O . ASP C 1 243 ? -16.426 32.147 -4.764 1.00 13.74 224 ASP C O 1
ATOM 6832 N N . GLU C 1 244 ? -15.470 30.835 -3.196 1.00 13.11 225 GLU C N 1
ATOM 6833 C CA . GLU C 1 244 ? -14.121 31.129 -3.664 1.00 13.26 225 GLU C CA 1
ATOM 6834 C C . GLU C 1 244 ? -13.888 30.537 -5.044 1.00 12.75 225 GLU C C 1
ATOM 6835 O O . GLU C 1 244 ? -13.220 31.149 -5.883 1.00 13.35 225 GLU C O 1
ATOM 6841 N N . PHE C 1 245 ? -14.443 29.350 -5.296 1.00 10.46 226 PHE C N 1
ATOM 6842 C CA . PHE C 1 245 ? -14.340 28.746 -6.624 1.00 11.28 226 PHE C CA 1
ATOM 6843 C C . PHE C 1 245 ? -14.930 29.667 -7.686 1.00 10.25 226 PHE C C 1
ATOM 6844 O O . PHE C 1 245 ? -14.309 29.928 -8.725 1.00 10.55 226 PHE C O 1
ATOM 6852 N N . TYR C 1 246 ? -16.148 30.163 -7.450 1.00 10.04 227 TYR C N 1
ATOM 6853 C CA . TYR C 1 246 ? -16.782 30.999 -8.460 1.00 11.40 227 TYR C CA 1
ATOM 6854 C C . TYR C 1 246 ? -16.126 32.368 -8.550 1.00 10.55 227 TYR C C 1
ATOM 6855 O O . TYR C 1 246 ? -16.119 32.973 -9.625 1.00 13.05 227 TYR C O 1
ATOM 6864 N N . ALA C 1 247 ? -15.578 32.876 -7.447 1.00 11.20 228 ALA C N 1
ATOM 6865 C CA . ALA C 1 247 ? -14.867 34.150 -7.517 1.00 12.77 228 ALA C CA 1
ATOM 6866 C C . ALA C 1 247 ? -13.653 34.032 -8.430 1.00 11.49 228 ALA C C 1
ATOM 6867 O O . ALA C 1 247 ? -13.420 34.891 -9.293 1.00 11.98 228 ALA C O 1
ATOM 6869 N N . GLU C 1 248 ? -12.886 32.957 -8.268 1.00 11.20 229 GLU C N 1
ATOM 6870 C CA . GLU C 1 248 ? -11.719 32.747 -9.121 1.00 10.70 229 GLU C CA 1
ATOM 6871 C C . GLU C 1 248 ? -12.140 32.489 -10.563 1.00 11.58 229 GLU C C 1
ATOM 6872 O O . GLU C 1 248 ? -11.501 32.981 -11.502 1.00 14.61 229 GLU C O 1
ATOM 6878 N N . LEU C 1 249 ? -13.224 31.739 -10.757 1.00 10.22 230 LEU C N 1
ATOM 6879 C CA . LEU C 1 249 ? -13.734 31.490 -12.104 1.00 8.82 230 LEU C CA 1
ATOM 6880 C C . LEU C 1 249 ? -14.076 32.798 -12.808 1.00 10.43 230 LEU C C 1
ATOM 6881 O O . LEU C 1 249 ? -13.682 33.022 -13.959 1.00 10.72 230 LEU C O 1
ATOM 6886 N N . LYS C 1 250 ? -14.810 33.682 -12.123 1.00 10.98 231 LYS C N 1
ATOM 6887 C CA . LYS C 1 250 ? -15.208 34.947 -12.732 1.00 11.38 231 LYS C CA 1
ATOM 6888 C C . LYS C 1 250 ? -13.999 35.790 -13.117 1.00 9.98 231 LYS C C 1
ATOM 6889 O O . LYS C 1 250 ? -14.002 36.450 -14.164 1.00 11.98 231 LYS C O 1
ATOM 6895 N N . GLU C 1 251 ? -12.949 35.775 -12.296 1.00 10.66 232 GLU C N 1
ATOM 6896 C CA . GLU C 1 251 ? -11.772 36.577 -12.614 1.00 13.26 232 GLU C CA 1
ATOM 6897 C C . GLU C 1 251 ? -11.032 36.012 -13.816 1.00 12.31 232 GLU C C 1
ATOM 6898 O O . GLU C 1 251 ? -10.587 36.766 -14.692 1.00 11.92 232 GLU C O 1
ATOM 6904 N N . LEU C 1 252 ? -10.894 34.685 -13.869 1.00 11.11 233 LEU C N 1
ATOM 6905 C CA . LEU C 1 252 ? -10.258 34.043 -15.012 1.00 11.96 233 LEU C CA 1
ATOM 6906 C C . LEU C 1 252 ? -11.069 34.247 -16.286 1.00 9.80 233 LEU C C 1
ATOM 6907 O O . LEU C 1 252 ? -10.502 34.487 -17.357 1.00 9.82 233 LEU C O 1
ATOM 6912 N N . ALA C 1 253 ? -12.400 34.152 -16.191 1.00 9.41 234 ALA C N 1
ATOM 6913 C CA . ALA C 1 253 ? -13.237 34.313 -17.374 1.00 10.92 234 ALA C CA 1
ATOM 6914 C C . ALA C 1 253 ? -13.141 35.729 -17.916 1.00 9.50 234 ALA C C 1
ATOM 6915 O O . ALA C 1 253 ? -13.115 35.941 -19.135 1.00 9.90 234 ALA C O 1
ATOM 6917 N N . GLU C 1 254 ? -13.087 36.714 -17.021 1.00 10.29 235 GLU C N 1
ATOM 6918 C CA . GLU C 1 254 ? -12.962 38.102 -17.456 1.00 9.51 235 GLU C CA 1
ATOM 6919 C C . GLU C 1 254 ? -11.606 38.346 -18.095 1.00 11.07 235 GLU C C 1
ATOM 6920 O O . GLU C 1 254 ? -11.513 39.019 -19.127 1.00 10.90 235 GLU C O 1
ATOM 6926 N N . GLN C 1 255 ? -10.547 37.798 -17.500 1.00 9.97 236 GLN C N 1
ATOM 6927 C CA . GLN C 1 255 ? -9.230 37.889 -18.121 1.00 9.78 236 GLN C CA 1
ATOM 6928 C C . GLN C 1 255 ? -9.247 37.291 -19.523 1.00 10.67 236 GLN C C 1
ATOM 6929 O O . GLN C 1 255 ? -8.724 37.890 -20.469 1.00 10.26 236 GLN C O 1
ATOM 6935 N N . ALA C 1 256 ? -9.871 36.121 -19.680 1.00 8.46 237 ALA C N 1
ATOM 6936 C CA . ALA C 1 256 ? -9.914 35.483 -20.993 1.00 9.36 237 ALA C CA 1
ATOM 6937 C C . ALA C 1 256 ? -10.746 36.294 -21.979 1.00 10.26 237 ALA C C 1
ATOM 6938 O O . ALA C 1 256 ? -10.354 36.467 -23.144 1.00 9.73 237 ALA C O 1
ATOM 6940 N N . PHE C 1 257 ? -11.905 36.796 -21.550 1.00 10.13 238 PHE C N 1
ATOM 6941 C CA . PHE C 1 257 ? -12.719 37.533 -22.506 1.00 9.37 238 PHE C CA 1
ATOM 6942 C C . PHE C 1 257 ? -12.028 38.824 -22.929 1.00 10.05 238 PHE C C 1
ATOM 6943 O O . PHE C 1 257 ? -12.117 39.226 -24.093 1.00 11.89 238 PHE C O 1
ATOM 6951 N N . ASN C 1 258 ? -11.338 39.489 -21.998 1.00 9.35 239 ASN C N 1
ATOM 6952 C CA . ASN C 1 258 ? -10.629 40.709 -22.369 1.00 12.00 239 ASN C CA 1
ATOM 6953 C C . ASN C 1 258 ? -9.553 40.404 -23.396 1.00 9.84 239 ASN C C 1
ATOM 6954 O O . ASN C 1 258 ? -9.342 41.183 -24.338 1.00 11.30 239 ASN C O 1
ATOM 6959 N N . ALA C 1 259 ? -8.877 39.258 -23.238 1.00 12.03 240 ALA C N 1
ATOM 6960 C CA . ALA C 1 259 ? -7.863 38.851 -24.207 1.00 10.48 240 ALA C CA 1
ATOM 6961 C C . ALA C 1 259 ? -8.493 38.571 -25.561 1.00 10.18 240 ALA C C 1
ATOM 6962 O O . ALA C 1 259 ? -7.938 38.948 -26.596 1.00 11.52 240 ALA C O 1
ATOM 6964 N N . GLU C 1 260 ? -9.653 37.914 -25.581 1.00 7.97 241 GLU C N 1
ATOM 6965 C CA . GLU C 1 260 ? -10.243 37.615 -26.880 1.00 9.60 241 GLU C CA 1
ATOM 6966 C C . GLU C 1 260 ? -10.810 38.875 -27.526 1.00 10.00 241 GLU C C 1
ATOM 6967 O O . GLU C 1 260 ? -10.857 38.967 -28.756 1.00 11.40 241 GLU C O 1
ATOM 6973 N N . LYS C 1 261 ? -11.199 39.874 -26.723 1.00 10.29 242 LYS C N 1
ATOM 6974 C CA . LYS C 1 261 ? -11.515 41.174 -27.310 1.00 11.95 242 LYS C CA 1
ATOM 6975 C C . LYS C 1 261 ? -10.266 41.828 -27.888 1.00 10.10 242 LYS C C 1
ATOM 6976 O O . LYS C 1 261 ? -10.328 42.471 -28.945 1.00 11.27 242 LYS C O 1
ATOM 6982 N N . ALA C 1 262 ? -9.119 41.659 -27.224 1.00 9.78 243 ALA C N 1
ATOM 6983 C CA . ALA C 1 262 ? -7.868 42.182 -27.776 1.00 11.52 243 ALA C CA 1
ATOM 6984 C C . ALA C 1 262 ? -7.508 41.483 -29.085 1.00 11.10 243 ALA C C 1
ATOM 6985 O O . ALA C 1 262 ? -7.015 42.121 -30.024 1.00 11.15 243 ALA C O 1
ATOM 6987 N N . ILE C 1 263 ? -7.739 40.169 -29.165 1.00 9.18 244 ILE C N 1
ATOM 6988 C CA . ILE C 1 263 ? -7.524 39.450 -30.426 1.00 10.53 244 ILE C CA 1
ATOM 6989 C C . ILE C 1 263 ? -8.400 40.035 -31.534 1.00 9.44 244 ILE C C 1
ATOM 6990 O O . ILE C 1 263 ? -7.937 40.267 -32.656 1.00 12.43 244 ILE C O 1
ATOM 6995 N N . LEU C 1 264 ? -9.681 40.283 -31.239 1.00 9.39 245 LEU C N 1
ATOM 6996 C CA . LEU C 1 264 ? -10.568 40.865 -32.247 1.00 10.98 245 LEU C CA 1
ATOM 6997 C C . LEU C 1 264 ? -10.128 42.269 -32.636 1.00 13.33 245 LEU C C 1
ATOM 6998 O O . LEU C 1 264 ? -10.168 42.635 -33.818 1.00 13.73 245 LEU C O 1
ATOM 7003 N N . ASP C 1 265 ? -9.747 43.088 -31.652 1.00 11.90 246 ASP C N 1
ATOM 7004 C CA . ASP C 1 265 ? -9.229 44.420 -31.967 1.00 13.64 246 ASP C CA 1
ATOM 7005 C C . ASP C 1 265 ? -8.035 44.328 -32.908 1.00 15.78 246 ASP C C 1
ATOM 7006 O O . ASP C 1 265 ? -7.932 45.094 -33.875 1.00 16.20 246 ASP C O 1
ATOM 7011 N N . TRP C 1 266 ? -7.116 43.404 -32.623 1.00 12.71 247 TRP C N 1
ATOM 7012 C CA . TRP C 1 266 ? -5.947 43.195 -33.470 1.00 10.84 247 TRP C CA 1
ATOM 7013 C C . TRP C 1 266 ? -6.350 42.746 -34.873 1.00 15.30 247 TRP C C 1
ATOM 7014 O O . TRP C 1 266 ? -5.858 43.281 -35.876 1.00 12.95 247 TRP C O 1
ATOM 7025 N N . ILE C 1 267 ? -7.252 41.761 -34.967 1.00 10.80 248 ILE C N 1
ATOM 7026 C CA . ILE C 1 267 ? -7.652 41.253 -36.280 1.00 13.06 248 ILE C CA 1
ATOM 7027 C C . ILE C 1 267 ? -8.162 42.380 -37.173 1.00 13.48 248 ILE C C 1
ATOM 7028 O O . ILE C 1 267 ? -7.865 42.420 -38.375 1.00 12.02 248 ILE C O 1
ATOM 7033 N N . PHE C 1 268 ? -8.917 43.319 -36.606 1.00 12.76 249 PHE C N 1
ATOM 7034 C CA . PHE C 1 268 ? -9.555 44.363 -37.399 1.00 10.18 249 PHE C CA 1
ATOM 7035 C C . PHE C 1 268 ? -8.846 45.708 -37.330 1.00 14.95 249 PHE C C 1
ATOM 7036 O O . PHE C 1 268 ? -9.406 46.704 -37.808 1.00 14.92 249 PHE C O 1
ATOM 7044 N N . GLU C 1 269 ? -7.636 45.774 -36.771 1.00 14.67 250 GLU C N 1
ATOM 7045 C CA . GLU C 1 269 ? -7.074 47.095 -36.509 1.00 15.06 250 GLU C CA 1
ATOM 7046 C C . GLU C 1 269 ? -6.642 47.831 -37.774 1.00 18.35 250 GLU C C 1
ATOM 7047 O O . GLU C 1 269 ? -6.375 49.036 -37.692 1.00 17.85 250 GLU C O 1
ATOM 7053 N N . ASP C 1 270 ? -6.595 47.163 -38.931 1.00 16.29 251 ASP C N 1
ATOM 7054 C CA . ASP C 1 270 ? -6.315 47.835 -40.200 1.00 16.25 251 ASP C CA 1
ATOM 7055 C C . ASP C 1 270 ? -7.568 48.138 -41.002 1.00 18.04 251 ASP C C 1
ATOM 7056 O O . ASP C 1 270 ? -7.464 48.671 -42.114 1.00 20.32 251 ASP C O 1
ATOM 7061 N N . GLY C 1 271 ? -8.739 47.822 -40.477 1.00 16.11 252 GLY C N 1
ATOM 7062 C CA . GLY C 1 271 ? -9.994 48.136 -41.135 1.00 17.14 252 GLY C CA 1
ATOM 7063 C C . GLY C 1 271 ? -10.959 46.978 -41.015 1.00 16.02 252 GLY C C 1
ATOM 7064 O O . GLY C 1 271 ? -10.571 45.811 -40.953 1.00 18.13 252 GLY C O 1
ATOM 7065 N N . GLU C 1 272 ? -12.242 47.301 -40.988 1.00 16.44 253 GLU C N 1
ATOM 7066 C CA . GLU C 1 272 ? -13.280 46.294 -40.869 1.00 19.32 253 GLU C CA 1
ATOM 7067 C C . GLU C 1 272 ? -13.785 45.878 -42.249 1.00 21.34 253 GLU C C 1
ATOM 7068 O O . GLU C 1 272 ? -13.472 46.494 -43.271 1.00 25.88 253 GLU C O 1
ATOM 7074 N N . LEU C 1 273 ? -14.551 44.793 -42.264 1.00 21.17 254 LEU C N 1
ATOM 7075 C CA . LEU C 1 273 ? -15.081 44.247 -43.504 1.00 19.66 254 LEU C CA 1
ATOM 7076 C C . LEU C 1 273 ? -16.373 44.951 -43.891 1.00 25.75 254 LEU C C 1
ATOM 7077 O O . LEU C 1 273 ? -17.162 45.364 -43.038 1.00 22.18 254 LEU C O 1
ATOM 7082 N N . SER C 1 274 ? -16.586 45.082 -45.202 1.00 23.06 255 SER C N 1
ATOM 7083 C CA . SER C 1 274 ? -17.809 45.717 -45.677 1.00 25.55 255 SER C CA 1
ATOM 7084 C C . SER C 1 274 ? -19.044 44.908 -45.300 1.00 27.50 255 SER C C 1
ATOM 7085 O O . SER C 1 274 ? -20.135 45.472 -45.153 1.00 26.31 255 SER C O 1
ATOM 7088 N N . PHE C 1 275 ? -18.889 43.597 -45.120 1.00 18.50 256 PHE C N 1
ATOM 7089 C CA . PHE C 1 275 ? -20.003 42.691 -44.881 1.00 19.22 256 PHE C CA 1
ATOM 7090 C C . PHE C 1 275 ? -20.084 42.184 -43.445 1.00 19.96 256 PHE C C 1
ATOM 7091 O O . PHE C 1 275 ? -21.001 41.418 -43.125 1.00 22.04 256 PHE C O 1
ATOM 7099 N N . LEU C 1 276 ? -19.164 42.587 -42.570 1.00 19.86 257 LEU C N 1
ATOM 7100 C CA . LEU C 1 276 ? -19.158 42.081 -41.198 1.00 17.80 257 LEU C CA 1
ATOM 7101 C C . LEU C 1 276 ? -18.369 43.058 -40.340 1.00 17.82 257 LEU C C 1
ATOM 7102 O O . LEU C 1 276 ? -17.152 43.182 -40.508 1.00 20.65 257 LEU C O 1
ATOM 7107 N N . SER C 1 277 ? -19.050 43.737 -39.428 1.00 18.78 258 SER C N 1
ATOM 7108 C CA . SER C 1 277 ? -18.362 44.702 -38.587 1.00 18.56 258 SER C CA 1
ATOM 7109 C C . SER C 1 277 ? -17.744 44.008 -37.377 1.00 19.68 258 SER C C 1
ATOM 7110 O O . SER C 1 277 ? -18.176 42.930 -36.961 1.00 15.90 258 SER C O 1
ATOM 7113 N N . LYS C 1 278 ? -16.721 44.652 -36.809 1.00 17.08 259 LYS C N 1
ATOM 7114 C CA . LYS C 1 278 ? -16.153 44.162 -35.557 1.00 17.07 259 LYS C CA 1
ATOM 7115 C C . LYS C 1 278 ? -17.205 44.125 -34.458 1.00 17.85 259 LYS C C 1
ATOM 7116 O O . LYS C 1 278 ? -17.247 43.181 -33.658 1.00 15.73 259 LYS C O 1
ATOM 7122 N N . ALA C 1 279 ? -18.065 45.146 -34.407 1.00 17.38 260 ALA C N 1
ATOM 7123 C CA . ALA C 1 279 ? -19.092 45.206 -33.375 1.00 16.43 260 ALA C CA 1
ATOM 7124 C C . ALA C 1 279 ? -20.014 44.003 -33.453 1.00 17.52 260 ALA C C 1
ATOM 7125 O O . ALA C 1 279 ? -20.413 43.454 -32.423 1.00 15.34 260 ALA C O 1
ATOM 7127 N N . THR C 1 280 ? -20.365 43.582 -34.671 1.00 15.94 261 THR C N 1
ATOM 7128 C CA . THR C 1 280 ? -21.208 42.404 -34.822 1.00 15.93 261 THR C CA 1
ATOM 7129 C C . THR C 1 280 ? -20.498 41.157 -34.305 1.00 12.13 261 THR C C 1
ATOM 7130 O O . THR C 1 280 ? -21.109 40.328 -33.623 1.00 14.51 261 THR C O 1
ATOM 7134 N N . VAL C 1 281 ? -19.200 41.031 -34.573 1.00 11.05 262 VAL C N 1
ATOM 7135 C CA . VAL C 1 281 ? -18.479 39.861 -34.076 1.00 10.82 262 VAL C CA 1
ATOM 7136 C C . VAL C 1 281 ? -18.353 39.915 -32.558 1.00 14.18 262 VAL C C 1
ATOM 7137 O O . VAL C 1 281 ? -18.511 38.896 -31.874 1.00 13.67 262 VAL C O 1
ATOM 7141 N N . GLU C 1 282 ? -18.040 41.097 -32.012 1.00 14.39 263 GLU C N 1
ATOM 7142 C CA . GLU C 1 282 ? -17.968 41.250 -30.560 1.00 14.23 263 GLU C CA 1
ATOM 7143 C C . GLU C 1 282 ? -19.284 40.872 -29.903 1.00 13.52 263 GLU C C 1
ATOM 7144 O O . GLU C 1 282 ? -19.301 40.183 -28.875 1.00 12.24 263 GLU C O 1
ATOM 7150 N N . ASN C 1 283 ? -20.395 41.323 -30.482 1.00 13.56 264 ASN C N 1
ATOM 7151 C CA . ASN C 1 283 ? -21.707 41.001 -29.934 1.00 13.40 264 ASN C CA 1
ATOM 7152 C C . ASN C 1 283 ? -21.940 39.496 -29.924 1.00 13.57 264 ASN C C 1
ATOM 7153 O O . ASN C 1 283 ? -22.505 38.954 -28.968 1.00 13.25 264 ASN C O 1
ATOM 7158 N N . TYR C 1 284 ? -21.503 38.807 -30.985 1.00 13.38 265 TYR C N 1
ATOM 7159 C CA . TYR C 1 284 ? -21.669 37.358 -31.061 1.00 12.28 265 TYR C CA 1
ATOM 7160 C C . TYR C 1 284 ? -20.926 36.647 -29.929 1.00 12.40 265 TYR C C 1
ATOM 7161 O O . TYR C 1 284 ? -21.500 35.805 -29.230 1.00 13.23 265 TYR C O 1
ATOM 7170 N N . ILE C 1 285 ? -19.648 36.980 -29.719 1.00 12.07 266 ILE C N 1
ATOM 7171 C CA . ILE C 1 285 ? -18.925 36.263 -28.671 1.00 11.72 266 ILE C CA 1
ATOM 7172 C C . ILE C 1 285 ? -19.311 36.757 -27.283 1.00 10.82 266 ILE C C 1
ATOM 7173 O O . ILE C 1 285 ? -19.260 35.978 -26.328 1.00 13.70 266 ILE C O 1
ATOM 7178 N N . ALA C 1 286 ? -19.697 38.033 -27.133 1.00 11.78 267 ALA C N 1
ATOM 7179 C CA . ALA C 1 286 ? -20.246 38.471 -25.848 1.00 12.35 267 ALA C CA 1
ATOM 7180 C C . ALA C 1 286 ? -21.484 37.664 -25.478 1.00 11.12 267 ALA C C 1
ATOM 7181 O O . ALA C 1 286 ? -21.682 37.317 -24.310 1.00 12.60 267 ALA C O 1
ATOM 7183 N N . ASN C 1 287 ? -22.323 37.340 -26.462 1.00 11.27 268 ASN C N 1
ATOM 7184 C CA . ASN C 1 287 ? -23.495 36.523 -26.171 1.00 14.20 268 ASN C CA 1
ATOM 7185 C C . ASN C 1 287 ? -23.093 35.106 -25.763 1.00 13.28 268 ASN C C 1
ATOM 7186 O O . ASN C 1 287 ? -23.668 34.541 -24.825 1.00 13.64 268 ASN C O 1
ATOM 7191 N N . ARG C 1 288 ? -22.091 34.521 -26.435 1.00 15.24 269 ARG C N 1
ATOM 7192 C CA . ARG C 1 288 ? -21.616 33.193 -26.043 1.00 11.73 269 ARG C CA 1
ATOM 7193 C C . ARG C 1 288 ? -21.030 33.210 -24.640 1.00 14.21 269 ARG C C 1
ATOM 7194 O O . ARG C 1 288 ? -21.236 32.276 -23.858 1.00 14.81 269 ARG C O 1
ATOM 7202 N N . TYR C 1 289 ? -20.275 34.261 -24.320 1.00 10.56 270 TYR C N 1
ATOM 7203 C CA . TYR C 1 289 ? -19.705 34.422 -22.988 1.00 10.16 270 TYR C CA 1
ATOM 7204 C C . TYR C 1 289 ? -20.799 34.497 -21.931 1.00 10.56 270 TYR C C 1
ATOM 7205 O O . TYR C 1 289 ? -20.738 33.799 -20.911 1.00 11.58 270 TYR C O 1
ATOM 7214 N N . ASN C 1 290 ? -21.811 35.347 -22.164 1.00 10.27 271 ASN C N 1
ATOM 7215 C CA . ASN C 1 290 ? -22.994 35.382 -21.305 1.00 14.08 271 ASN C CA 1
ATOM 7216 C C . ASN C 1 290 ? -23.574 33.985 -21.117 1.00 13.14 271 ASN C C 1
ATOM 7217 O O . ASN C 1 290 ? -23.915 33.583 -19.998 1.00 13.75 271 ASN C O 1
ATOM 7222 N N . ASN C 1 291 ? -23.704 33.234 -22.215 1.00 14.80 272 ASN C N 1
ATOM 7223 C CA . ASN C 1 291 ? -24.336 31.918 -22.139 1.00 15.91 272 ASN C CA 1
ATOM 7224 C C . ASN C 1 291 ? -23.508 30.946 -21.310 1.00 15.90 272 ASN C C 1
ATOM 7225 O O . ASN C 1 291 ? -24.065 30.142 -20.552 1.00 16.66 272 ASN C O 1
ATOM 7230 N N . SER C 1 292 ? -22.176 31.002 -21.431 1.00 14.09 273 SER C N 1
ATOM 7231 C CA . SER C 1 292 ? -21.337 30.159 -20.585 1.00 14.84 273 SER C CA 1
ATOM 7232 C C . SER C 1 292 ? -21.532 30.496 -19.114 1.00 13.83 273 SER C C 1
ATOM 7233 O O . SER C 1 292 ? -21.609 29.602 -18.264 1.00 15.05 273 SER C O 1
ATOM 7236 N N . LEU C 1 293 ? -21.642 31.789 -18.796 1.00 14.23 274 LEU C N 1
ATOM 7237 C CA . LEU C 1 293 ? -21.887 32.183 -17.417 1.00 12.90 274 LEU C CA 1
ATOM 7238 C C . LEU C 1 293 ? -23.236 31.663 -16.920 1.00 12.44 274 LEU C C 1
ATOM 7239 O O . LEU C 1 293 ? -23.337 31.164 -15.794 1.00 14.86 274 LEU C O 1
ATOM 7244 N N . VAL C 1 294 ? -24.278 31.771 -17.748 1.00 12.23 275 VAL C N 1
ATOM 7245 C CA . VAL C 1 294 ? -25.608 31.314 -17.342 1.00 12.66 275 VAL C CA 1
ATOM 7246 C C . VAL C 1 294 ? -25.629 29.798 -17.176 1.00 15.96 275 VAL C C 1
ATOM 7247 O O . VAL C 1 294 ? -26.227 29.273 -16.229 1.00 15.57 275 VAL C O 1
ATOM 7251 N N . THR C 1 295 ? -24.966 29.076 -18.084 1.00 16.87 276 THR C N 1
ATOM 7252 C CA . THR C 1 295 ? -24.805 27.632 -17.927 1.00 17.88 276 THR C CA 1
ATOM 7253 C C . THR C 1 295 ? -24.210 27.286 -16.568 1.00 17.27 276 THR C C 1
ATOM 7254 O O . THR C 1 295 ? -24.617 26.309 -15.925 1.00 22.12 276 THR C O 1
ATOM 7258 N N . LEU C 1 296 ? -23.248 28.081 -16.109 1.00 16.00 277 LEU C N 1
ATOM 7259 C CA . LEU C 1 296 ? -22.624 27.863 -14.814 1.00 17.32 277 LEU C CA 1
ATOM 7260 C C . LEU C 1 296 ? -23.501 28.300 -13.651 1.00 18.59 277 LEU C C 1
ATOM 7261 O O . LEU C 1 296 ? -23.119 28.084 -12.496 1.00 24.27 277 LEU C O 1
ATOM 7266 N N . GLY C 1 297 ? -24.653 28.910 -13.914 1.00 19.09 278 GLY C N 1
ATOM 7267 C CA . GLY C 1 297 ? -25.469 29.453 -12.854 1.00 19.02 278 GLY C CA 1
ATOM 7268 C C . GLY C 1 297 ? -25.140 30.871 -12.451 1.00 21.59 278 GLY C C 1
ATOM 7269 O O . GLY C 1 297 ? -25.606 31.323 -11.397 1.00 20.71 278 GLY C O 1
ATOM 7270 N N . LEU C 1 298 ? -24.364 31.591 -13.252 1.00 15.51 279 LEU C N 1
ATOM 7271 C CA . LEU C 1 298 ? -23.977 32.960 -12.953 1.00 18.82 279 LEU C CA 1
ATOM 7272 C C . LEU C 1 298 ? -24.795 33.924 -13.797 1.00 18.84 279 LEU C C 1
ATOM 7273 O O . LEU C 1 298 ? -25.545 33.525 -14.691 1.00 18.60 279 LEU C O 1
ATOM 7278 N N . GLU C 1 299 ? -24.644 35.209 -13.498 1.00 18.34 280 GLU C N 1
ATOM 7279 C CA . GLU C 1 299 ? -25.393 36.229 -14.218 1.00 19.36 280 GLU C CA 1
ATOM 7280 C C . GLU C 1 299 ? -24.651 36.650 -15.486 1.00 15.70 280 GLU C C 1
ATOM 7281 O O . GLU C 1 299 ? -23.417 36.721 -15.490 1.00 19.82 280 GLU C O 1
ATOM 7287 N N . PRO C 1 300 ? -25.387 36.924 -16.556 1.00 14.14 281 PRO C N 1
ATOM 7288 C CA . PRO C 1 300 ? -24.755 37.477 -17.759 1.00 14.04 281 PRO C CA 1
ATOM 7289 C C . PRO C 1 300 ? -24.163 38.854 -17.472 1.00 15.93 281 PRO C C 1
ATOM 7290 O O . PRO C 1 300 ? -24.638 39.592 -16.604 1.00 18.13 281 PRO C O 1
ATOM 7294 N N . ILE C 1 301 ? -23.104 39.189 -18.201 1.00 14.52 282 ILE C N 1
ATOM 7295 C CA . ILE C 1 301 ? -22.358 40.424 -17.971 1.00 14.60 282 ILE C CA 1
ATOM 7296 C C . ILE C 1 301 ? -22.768 41.523 -18.942 1.00 14.18 282 ILE C C 1
ATOM 7297 O O . ILE C 1 301 ? -22.909 42.683 -18.550 1.00 13.71 282 ILE C O 1
ATOM 7302 N N . TYR C 1 302 ? -22.943 41.178 -20.210 1.00 11.98 283 TYR C N 1
ATOM 7303 C CA . TYR C 1 302 ? -23.012 42.152 -21.288 1.00 12.03 283 TYR C CA 1
ATOM 7304 C C . TYR C 1 302 ? -24.429 42.325 -21.812 1.00 15.70 283 TYR C C 1
ATOM 7305 O O . TYR C 1 302 ? -25.173 41.352 -21.959 1.00 15.59 283 TYR C O 1
ATOM 7314 N N . ASN C 1 303 ? -24.774 43.571 -22.133 1.00 12.79 284 ASN C N 1
ATOM 7315 C CA . ASN C 1 303 ? -25.959 43.846 -22.934 1.00 16.58 284 ASN C CA 1
ATOM 7316 C C . ASN C 1 303 ? -25.730 43.410 -24.375 1.00 15.05 284 ASN C C 1
ATOM 7317 O O . ASN C 1 303 ? -24.714 43.755 -24.988 1.00 18.53 284 ASN C O 1
ATOM 7322 N N . ILE C 1 304 ? -26.677 42.660 -24.926 1.00 14.27 285 ILE C N 1
ATOM 7323 C CA . ILE C 1 304 ? -26.544 42.084 -26.262 1.00 17.55 285 ILE C CA 1
ATOM 7324 C C . ILE C 1 304 ? -27.520 42.756 -27.221 1.00 17.16 285 ILE C C 1
ATOM 7325 O O . ILE C 1 304 ? -28.684 42.987 -26.877 1.00 21.39 285 ILE C O 1
ATOM 7330 N N . SER C 1 305 ? -27.039 43.056 -28.431 1.00 20.67 286 SER C N 1
ATOM 7331 C CA . SER C 1 305 ? -27.879 43.619 -29.487 1.00 19.85 286 SER C CA 1
ATOM 7332 C C . SER C 1 305 ? -28.647 42.517 -30.210 1.00 23.85 286 SER C C 1
ATOM 7333 O O . SER C 1 305 ? -28.026 41.667 -30.857 1.00 20.48 286 SER C O 1
ATOM 7336 N N . PRO C 1 306 ? -29.979 42.499 -30.145 1.00 29.76 287 PRO C N 1
ATOM 7337 C CA . PRO C 1 306 ? -30.721 41.490 -30.920 1.00 25.42 287 PRO C CA 1
ATOM 7338 C C . PRO C 1 306 ? -30.546 41.642 -32.424 1.00 24.99 287 PRO C C 1
ATOM 7339 O O . PRO C 1 306 ? -30.492 40.629 -33.130 1.00 23.91 287 PRO C O 1
ATOM 7343 N N . ALA C 1 307 ? -30.425 42.873 -32.933 1.00 28.00 288 ALA C N 1
ATOM 7344 C CA . ALA C 1 307 ? -30.257 43.066 -34.372 1.00 27.88 288 ALA C CA 1
ATOM 7345 C C . ALA C 1 307 ? -28.956 42.448 -34.866 1.00 31.01 288 ALA C C 1
ATOM 7346 O O . ALA C 1 307 ? -28.927 41.795 -35.917 1.00 24.48 288 ALA C O 1
ATOM 7348 N N . GLN C 1 308 ? -27.865 42.647 -34.125 1.00 26.75 289 GLN C N 1
ATOM 7349 C CA . GLN C 1 308 ? -26.594 42.054 -34.526 1.00 24.96 289 GLN C CA 1
ATOM 7350 C C . GLN C 1 308 ? -26.602 40.539 -34.364 1.00 20.06 289 GLN C C 1
ATOM 7351 O O . GLN C 1 308 ? -26.002 39.834 -35.182 1.00 22.50 289 GLN C O 1
ATOM 7357 N N . LEU C 1 309 ? -27.273 40.014 -33.331 1.00 20.24 290 LEU C N 1
ATOM 7358 C CA . LEU C 1 309 ? -27.414 38.564 -33.228 1.00 20.85 290 LEU C CA 1
ATOM 7359 C C . LEU C 1 309 ? -28.125 37.992 -34.448 1.00 22.18 290 LEU C C 1
ATOM 7360 O O . LEU C 1 309 ? -27.800 36.891 -34.906 1.00 23.48 290 LEU C O 1
ATOM 7365 N N . LYS C 1 310 ? -29.113 38.718 -34.979 1.00 23.06 291 LYS C N 1
ATOM 7366 C CA . LYS C 1 310 ? -29.789 38.249 -36.183 1.00 22.61 291 LYS C CA 1
ATOM 7367 C C . LYS C 1 310 ? -28.835 38.225 -37.371 1.00 24.97 291 LYS C C 1
ATOM 7368 O O . LYS C 1 310 ? -28.960 37.367 -38.254 1.00 23.63 291 LYS C O 1
ATOM 7374 N N . GLU C 1 311 ? -27.855 39.127 -37.384 1.00 19.13 292 GLU C N 1
ATOM 7375 C CA . GLU C 1 311 ? -26.902 39.198 -38.487 1.00 19.36 292 GLU C CA 1
ATOM 7376 C C . GLU C 1 311 ? -25.960 37.997 -38.512 1.00 23.42 292 GLU C C 1
ATOM 7377 O O . GLU C 1 311 ? -25.423 37.652 -39.574 1.00 24.47 292 GLU C O 1
ATOM 7383 N N . THR C 1 312 ? -25.712 37.373 -37.362 1.00 19.60 293 THR C N 1
ATOM 7384 C CA . THR C 1 312 ? -24.838 36.208 -37.300 1.00 17.63 293 THR C CA 1
ATOM 7385 C C . THR C 1 312 ? -25.591 34.910 -37.043 1.00 19.60 293 THR C C 1
ATOM 7386 O O . THR C 1 312 ? -24.954 33.859 -36.921 1.00 20.92 293 THR C O 1
ATOM 7390 N N . GLU C 1 313 ? -26.931 34.940 -36.993 1.00 17.99 294 GLU C N 1
ATOM 7391 C CA . GLU C 1 313 ? -27.674 33.730 -36.639 1.00 20.97 294 GLU C CA 1
ATOM 7392 C C . GLU C 1 313 ? -27.410 32.595 -37.622 1.00 18.85 294 GLU C C 1
ATOM 7393 O O . GLU C 1 313 ? -27.424 31.420 -37.228 1.00 19.80 294 GLU C O 1
ATOM 7399 N N . TRP C 1 314 ? -27.147 32.922 -38.891 1.00 20.81 295 TRP C N 1
ATOM 7400 C CA . TRP C 1 314 ? -26.851 31.893 -39.886 1.00 20.92 295 TRP C CA 1
ATOM 7401 C C . TRP C 1 314 ? -25.695 31.008 -39.448 1.00 20.03 295 TRP C C 1
ATOM 7402 O O . TRP C 1 314 ? -25.662 29.819 -39.781 1.00 20.80 295 TRP C O 1
ATOM 7413 N N . PHE C 1 315 ? -24.731 31.572 -38.718 1.00 18.41 296 PHE C N 1
ATOM 7414 C CA . PHE C 1 315 ? -23.559 30.799 -38.333 1.00 18.12 296 PHE C CA 1
ATOM 7415 C C . PHE C 1 315 ? -23.931 29.706 -37.343 1.00 18.82 296 PHE C C 1
ATOM 7416 O O . PHE C 1 315 ? -23.532 28.548 -37.507 1.00 15.99 296 PHE C O 1
ATOM 7424 N N . ASP C 1 316 ? -24.705 30.050 -36.310 1.00 19.63 297 ASP C N 1
ATOM 7425 C CA . ASP C 1 316 ? -25.111 29.033 -35.349 1.00 20.39 297 ASP C CA 1
ATOM 7426 C C . ASP C 1 316 ? -26.020 27.999 -35.996 1.00 22.68 297 ASP C C 1
ATOM 7427 O O . ASP C 1 316 ? -25.977 26.820 -35.631 1.00 18.78 297 ASP C O 1
ATOM 7432 N N . ILE C 1 317 ? -26.831 28.416 -36.971 1.00 19.08 298 ILE C N 1
ATOM 7433 C CA . ILE C 1 317 ? -27.672 27.462 -37.692 1.00 22.07 298 ILE C CA 1
ATOM 7434 C C . ILE C 1 317 ? -26.812 26.473 -38.464 1.00 21.29 298 ILE C C 1
ATOM 7435 O O . ILE C 1 317 ? -27.073 25.263 -38.459 1.00 25.33 298 ILE C O 1
ATOM 7440 N N . GLU C 1 318 ? -25.759 26.965 -39.119 1.00 20.86 299 GLU C N 1
ATOM 7441 C CA . GLU C 1 318 ? -24.895 26.074 -39.886 1.00 21.14 299 GLU C CA 1
ATOM 7442 C C . GLU C 1 318 ? -24.168 25.088 -38.978 1.00 27.11 299 GLU C C 1
ATOM 7443 O O . GLU C 1 318 ? -24.043 23.904 -39.312 1.00 26.55 299 GLU C O 1
ATOM 7449 N N . ILE C 1 319 ? -23.700 25.549 -37.820 1.00 19.20 300 ILE C N 1
ATOM 7450 C CA . ILE C 1 319 ? -22.886 24.692 -36.964 1.00 20.20 300 ILE C CA 1
ATOM 7451 C C . ILE C 1 319 ? -23.748 23.660 -36.245 1.00 23.94 300 ILE C C 1
ATOM 7452 O O . ILE C 1 319 ? -23.318 22.523 -36.027 1.00 23.81 300 ILE C O 1
ATOM 7457 N N . LEU C 1 320 ? -24.972 24.024 -35.867 1.00 22.95 301 LEU C N 1
ATOM 7458 C CA . LEU C 1 320 ? -25.809 23.127 -35.076 1.00 29.85 301 LEU C CA 1
ATOM 7459 C C . LEU C 1 320 ? -26.669 22.192 -35.919 1.00 32.97 301 LEU C C 1
ATOM 7460 O O . LEU C 1 320 ? -27.458 21.428 -35.353 1.00 39.54 301 LEU C O 1
ATOM 7465 N N . SER C 1 321 ? -26.539 22.218 -37.239 1.00 34.21 302 SER C N 1
ATOM 7466 C CA . SER C 1 321 ? -27.303 21.302 -38.080 1.00 40.25 302 SER C CA 1
ATOM 7467 C C . SER C 1 321 ? -26.435 20.690 -39.175 1.00 40.91 302 SER C C 1
ATOM 7468 O O . SER C 1 321 ? -25.455 19.999 -38.889 1.00 44.11 302 SER C O 1
ATOM 7471 N N . LYS D 1 25 ? 22.573 16.891 -31.963 1.00 32.05 6 LYS D N 1
ATOM 7472 C CA . LYS D 1 25 ? 21.942 15.641 -32.386 1.00 36.04 6 LYS D CA 1
ATOM 7473 C C . LYS D 1 25 ? 20.581 15.439 -31.712 1.00 31.31 6 LYS D C 1
ATOM 7474 O O . LYS D 1 25 ? 20.397 15.778 -30.546 1.00 30.45 6 LYS D O 1
ATOM 7480 N N . ARG D 1 26 ? 19.633 14.871 -32.452 1.00 33.10 7 ARG D N 1
ATOM 7481 C CA . ARG D 1 26 ? 18.312 14.612 -31.899 1.00 27.77 7 ARG D CA 1
ATOM 7482 C C . ARG D 1 26 ? 18.366 13.492 -30.859 1.00 29.63 7 ARG D C 1
ATOM 7483 O O . ARG D 1 26 ? 19.178 12.568 -30.947 1.00 31.05 7 ARG D O 1
ATOM 7491 N N . SER D 1 27 ? 17.493 13.592 -29.853 1.00 24.48 8 SER D N 1
ATOM 7492 C CA . SER D 1 27 ? 17.344 12.574 -28.816 1.00 20.35 8 SER D CA 1
ATOM 7493 C C . SER D 1 27 ? 15.868 12.409 -28.479 1.00 21.92 8 SER D C 1
ATOM 7494 O O . SER D 1 27 ? 15.192 13.401 -28.199 1.00 23.25 8 SER D O 1
ATOM 7497 N N . LEU D 1 28 ? 15.382 11.162 -28.469 1.00 22.06 9 LEU D N 1
ATOM 7498 C CA . LEU D 1 28 ? 13.952 10.927 -28.260 1.00 19.08 9 LEU D CA 1
ATOM 7499 C C . LEU D 1 28 ? 13.491 11.359 -26.875 1.00 20.47 9 LEU D C 1
ATOM 7500 O O . LEU D 1 28 ? 12.325 11.738 -26.701 1.00 18.42 9 LEU D O 1
ATOM 7505 N N . PHE D 1 29 ? 14.376 11.310 -25.877 1.00 19.86 10 PHE D N 1
ATOM 7506 C CA . PHE D 1 29 ? 13.999 11.646 -24.508 1.00 21.32 10 PHE D CA 1
ATOM 7507 C C . PHE D 1 29 ? 13.924 13.149 -24.242 1.00 16.36 10 PHE D C 1
ATOM 7508 O O . PHE D 1 29 ? 13.422 13.547 -23.186 1.00 20.64 10 PHE D O 1
ATOM 7516 N N . THR D 1 30 ? 14.386 13.983 -25.160 1.00 19.79 11 THR D N 1
ATOM 7517 C CA . THR D 1 30 ? 14.449 15.419 -24.880 1.00 21.36 11 THR D CA 1
ATOM 7518 C C . THR D 1 30 ? 13.162 16.118 -25.308 1.00 19.16 11 THR D C 1
ATOM 7519 O O . THR D 1 30 ? 12.774 16.019 -26.476 1.00 19.21 11 THR D O 1
ATOM 7523 N N . PRO D 1 31 ? 12.508 16.861 -24.417 1.00 21.29 12 PRO D N 1
ATOM 7524 C CA . PRO D 1 31 ? 11.304 17.600 -24.819 1.00 19.01 12 PRO D CA 1
ATOM 7525 C C . PRO D 1 31 ? 11.607 18.628 -25.896 1.00 19.74 12 PRO D C 1
ATOM 7526 O O . PRO D 1 31 ? 12.681 19.230 -25.929 1.00 25.61 12 PRO D O 1
ATOM 7530 N N . ARG D 1 32 ? 10.643 18.816 -26.796 1.00 17.29 13 ARG D N 1
ATOM 7531 C CA . ARG D 1 32 ? 10.700 19.872 -27.798 1.00 19.14 13 ARG D CA 1
ATOM 7532 C C . ARG D 1 32 ? 9.345 20.553 -27.873 1.00 24.54 13 ARG D C 1
ATOM 7533 O O . ARG D 1 32 ? 8.319 19.883 -28.026 1.00 19.93 13 ARG D O 1
ATOM 7541 N N . PHE D 1 33 ? 9.346 21.882 -27.772 1.00 21.97 14 PHE D N 1
ATOM 7542 C CA . PHE D 1 33 ? 8.112 22.657 -27.780 1.00 21.79 14 PHE D CA 1
ATOM 7543 C C . PHE D 1 33 ? 7.631 22.973 -29.193 1.00 26.46 14 PHE D C 1
ATOM 7544 O O . PHE D 1 33 ? 6.435 22.859 -29.483 1.00 25.51 14 PHE D O 1
ATOM 7552 N N . GLU D 1 34 ? 8.533 23.390 -30.078 1.00 24.19 15 GLU D N 1
ATOM 7553 C CA . GLU D 1 34 ? 8.108 23.795 -31.411 1.00 26.79 15 GLU D CA 1
ATOM 7554 C C . GLU D 1 34 ? 7.778 22.575 -32.261 1.00 25.47 15 GLU D C 1
ATOM 7555 O O . GLU D 1 34 ? 8.516 21.588 -32.273 1.00 28.57 15 GLU D O 1
ATOM 7561 N N . ILE D 1 35 ? 6.658 22.650 -32.979 1.00 20.25 16 ILE D N 1
ATOM 7562 C CA . ILE D 1 35 ? 6.240 21.530 -33.817 1.00 24.40 16 ILE D CA 1
ATOM 7563 C C . ILE D 1 35 ? 7.191 21.368 -34.997 1.00 25.85 16 ILE D C 1
ATOM 7564 O O . ILE D 1 35 ? 7.843 20.329 -35.154 1.00 26.11 16 ILE D O 1
ATOM 7569 N N . LYS D 1 36 ? 7.288 22.400 -35.840 1.00 27.43 17 LYS D N 1
ATOM 7570 C CA . LYS D 1 36 ? 8.184 22.413 -36.988 1.00 23.76 17 LYS D CA 1
ATOM 7571 C C . LYS D 1 36 ? 9.405 23.275 -36.696 1.00 29.30 17 LYS D C 1
ATOM 7572 O O . LYS D 1 36 ? 9.289 24.310 -36.029 1.00 32.57 17 LYS D O 1
ATOM 7578 N N . PRO D 1 37 ? 10.597 22.876 -37.170 1.00 27.17 18 PRO D N 1
ATOM 7579 C CA . PRO D 1 37 ? 10.810 21.679 -37.989 1.00 27.36 18 PRO D CA 1
ATOM 7580 C C . PRO D 1 37 ? 10.813 20.390 -37.168 1.00 25.30 18 PRO D C 1
ATOM 7581 O O . PRO D 1 37 ? 11.291 20.394 -36.037 1.00 19.82 18 PRO D O 1
ATOM 7585 N N . TYR D 1 38 ? 10.278 19.309 -37.731 1.00 28.08 19 TYR D N 1
ATOM 7586 C CA . TYR D 1 38 ? 10.302 18.028 -37.040 1.00 26.66 19 TYR D CA 1
ATOM 7587 C C . TYR D 1 38 ? 11.733 17.524 -36.886 1.00 25.75 19 TYR D C 1
ATOM 7588 O O . TYR D 1 38 ? 12.607 17.796 -37.713 1.00 28.79 19 TYR D O 1
ATOM 7597 N N . GLU D 1 39 ? 11.973 16.798 -35.801 1.00 21.06 20 GLU D N 1
ATOM 7598 C CA . GLU D 1 39 ? 13.239 16.100 -35.628 1.00 20.64 20 GLU D CA 1
ATOM 7599 C C . GLU D 1 39 ? 13.189 14.684 -36.178 1.00 22.43 20 GLU D C 1
ATOM 7600 O O . GLU D 1 39 ? 14.201 14.182 -36.677 1.00 20.47 20 GLU D O 1
ATOM 7606 N N . TYR D 1 40 ? 12.032 14.029 -36.104 1.00 19.21 21 TYR D N 1
ATOM 7607 C CA . TYR D 1 40 ? 11.855 12.671 -36.616 1.00 17.80 21 TYR D CA 1
ATOM 7608 C C . TYR D 1 40 ? 10.682 12.656 -37.584 1.00 22.41 21 TYR D C 1
ATOM 7609 O O . TYR D 1 40 ? 9.660 12.007 -37.329 1.00 18.95 21 TYR D O 1
ATOM 7618 N N . PRO D 1 41 ? 10.794 13.362 -38.712 1.00 18.32 22 PRO D N 1
ATOM 7619 C CA . PRO D 1 41 ? 9.666 13.413 -39.655 1.00 21.42 22 PRO D CA 1
ATOM 7620 C C . PRO D 1 41 ? 9.291 12.054 -40.217 1.00 18.72 22 PRO D C 1
ATOM 7621 O O . PRO D 1 41 ? 8.137 11.866 -40.627 1.00 19.04 22 PRO D O 1
ATOM 7625 N N . GLU D 1 42 ? 10.232 11.103 -40.248 1.00 17.04 23 GLU D N 1
ATOM 7626 C CA . GLU D 1 42 ? 9.935 9.781 -40.785 1.00 21.23 23 GLU D CA 1
ATOM 7627 C C . GLU D 1 42 ? 8.917 9.040 -39.923 1.00 19.57 23 GLU D C 1
ATOM 7628 O O . GLU D 1 42 ? 8.182 8.190 -40.433 1.00 18.71 23 GLU D O 1
ATOM 7634 N N . LEU D 1 43 ? 8.841 9.360 -38.629 1.00 16.17 24 LEU D N 1
ATOM 7635 C CA . LEU D 1 43 ? 7.856 8.703 -37.776 1.00 16.50 24 LEU D CA 1
ATOM 7636 C C . LEU D 1 43 ? 6.429 9.096 -38.132 1.00 16.94 24 LEU D C 1
ATOM 7637 O O . LEU D 1 43 ? 5.501 8.332 -37.846 1.00 11.61 24 LEU D O 1
ATOM 7642 N N . LEU D 1 44 ? 6.231 10.250 -38.771 1.00 14.78 25 LEU D N 1
ATOM 7643 C CA . LEU D 1 44 ? 4.878 10.659 -39.130 1.00 14.84 25 LEU D CA 1
ATOM 7644 C C . LEU D 1 44 ? 4.239 9.720 -40.151 1.00 16.56 25 LEU D C 1
ATOM 7645 O O . LEU D 1 44 ? 3.011 9.729 -40.302 1.00 16.09 25 LEU D O 1
ATOM 7650 N N . GLU D 1 45 ? 5.040 8.895 -40.838 1.00 14.86 26 GLU D N 1
ATOM 7651 C CA . GLU D 1 45 ? 4.487 7.888 -41.740 1.00 20.20 26 GLU D CA 1
ATOM 7652 C C . GLU D 1 45 ? 3.576 6.913 -41.004 1.00 14.86 26 GLU D C 1
ATOM 7653 O O . GLU D 1 45 ? 2.688 6.313 -41.618 1.00 13.68 26 GLU D O 1
ATOM 7659 N N . PHE D 1 46 ? 3.810 6.716 -39.704 1.00 13.25 27 PHE D N 1
ATOM 7660 C CA . PHE D 1 46 ? 2.952 5.833 -38.922 1.00 13.49 27 PHE D CA 1
ATOM 7661 C C . PHE D 1 46 ? 1.602 6.475 -38.646 1.00 12.02 27 PHE D C 1
ATOM 7662 O O . PHE D 1 46 ? 0.595 5.763 -38.519 1.00 11.56 27 PHE D O 1
ATOM 7670 N N . LYS D 1 47 ? 1.561 7.807 -38.524 1.00 10.10 28 LYS D N 1
ATOM 7671 C CA . LYS D 1 47 ? 0.271 8.489 -38.479 1.00 12.07 28 LYS D CA 1
ATOM 7672 C C . LYS D 1 47 ? -0.446 8.366 -39.814 1.00 11.22 28 LYS D C 1
ATOM 7673 O O . LYS D 1 47 ? -1.642 8.061 -39.856 1.00 11.55 28 LYS D O 1
ATOM 7679 N N . ASP D 1 48 ? 0.278 8.561 -40.920 1.00 13.80 29 ASP D N 1
ATOM 7680 C CA . ASP D 1 48 ? -0.339 8.371 -42.229 1.00 13.63 29 ASP D CA 1
ATOM 7681 C C . ASP D 1 48 ? -0.921 6.969 -42.352 1.00 10.44 29 ASP D C 1
ATOM 7682 O O . ASP D 1 48 ? -2.035 6.786 -42.857 1.00 12.64 29 ASP D O 1
ATOM 7687 N N . ALA D 1 49 ? -0.187 5.973 -41.867 1.00 10.26 30 ALA D N 1
ATOM 7688 C CA . ALA D 1 49 ? -0.608 4.590 -42.035 1.00 10.29 30 ALA D CA 1
ATOM 7689 C C . ALA D 1 49 ? -1.877 4.301 -41.247 1.00 8.89 30 ALA D C 1
ATOM 7690 O O . ALA D 1 49 ? -2.797 3.653 -41.764 1.00 9.79 30 ALA D O 1
ATOM 7692 N N . ILE D 1 50 ? -1.943 4.765 -39.991 1.00 9.82 31 ILE D N 1
ATOM 7693 C CA . ILE D 1 50 ? -3.118 4.494 -39.161 1.00 9.07 31 ILE D CA 1
ATOM 7694 C C . ILE D 1 50 ? -4.321 5.301 -39.635 1.00 10.90 31 ILE D C 1
ATOM 7695 O O . ILE D 1 50 ? -5.462 4.902 -39.394 1.00 11.20 31 ILE D O 1
ATOM 7700 N N . ARG D 1 51 ? -4.105 6.423 -40.325 1.00 10.59 32 ARG D N 1
ATOM 7701 C CA . ARG D 1 51 ? -5.235 7.113 -40.938 1.00 12.71 32 ARG D CA 1
ATOM 7702 C C . ARG D 1 51 ? -5.775 6.338 -42.126 1.00 9.94 32 ARG D C 1
ATOM 7703 O O . ARG D 1 51 ? -6.991 6.298 -42.347 1.00 10.30 32 ARG D O 1
ATOM 7711 N N . HIS D 1 52 ? -4.889 5.713 -42.896 1.00 10.60 33 HIS D N 1
ATOM 7712 C CA . HIS D 1 52 ? -5.337 4.913 -44.027 1.00 12.41 33 HIS D CA 1
ATOM 7713 C C . HIS D 1 52 ? -6.044 3.639 -43.575 1.00 12.95 33 HIS D C 1
ATOM 7714 O O . HIS D 1 52 ? -6.971 3.174 -44.252 1.00 13.13 33 HIS D O 1
ATOM 7721 N N . SER D 1 53 ? -5.648 3.076 -42.425 1.00 10.14 34 SER D N 1
ATOM 7722 C CA . SER D 1 53 ? -6.226 1.833 -41.921 1.00 9.13 34 SER D CA 1
ATOM 7723 C C . SER D 1 53 ? -7.510 2.044 -41.123 1.00 10.15 34 SER D C 1
ATOM 7724 O O . SER D 1 53 ? -8.164 1.058 -40.770 1.00 10.64 34 SER D O 1
ATOM 7727 N N . TYR D 1 54 ? -7.887 3.301 -40.857 1.00 8.85 35 TYR D N 1
ATOM 7728 C CA . TYR D 1 54 ? -9.039 3.626 -40.020 1.00 10.23 35 TYR D CA 1
ATOM 7729 C C . TYR D 1 54 ? -10.286 2.855 -40.426 1.00 7.78 35 TYR D C 1
ATOM 7730 O O . TYR D 1 54 ? -10.646 2.791 -41.610 1.00 11.37 35 TYR D O 1
ATOM 7739 N N . TRP D 1 55 ? -10.968 2.300 -39.427 1.00 9.53 36 TRP D N 1
ATOM 7740 C CA . TRP D 1 55 ? -12.192 1.543 -39.652 1.00 10.67 36 TRP D CA 1
ATOM 7741 C C . TRP D 1 55 ? -13.028 1.545 -38.380 1.00 9.08 36 TRP D C 1
ATOM 7742 O O . TRP D 1 55 ? -12.505 1.657 -37.269 1.00 8.26 36 TRP D O 1
ATOM 7753 N N . LEU D 1 56 ? -14.335 1.371 -38.557 1.00 10.78 37 LEU D N 1
ATOM 7754 C CA . LEU D 1 56 ? -15.269 1.177 -37.462 1.00 10.51 37 LEU D CA 1
ATOM 7755 C C . LEU D 1 56 ? -16.051 -0.107 -37.705 1.00 11.92 37 LEU D C 1
ATOM 7756 O O . LEU D 1 56 ? -16.285 -0.492 -38.856 1.00 12.17 37 LEU D O 1
ATOM 7761 N N . HIS D 1 57 ? -16.454 -0.782 -36.626 1.00 8.96 38 HIS D N 1
ATOM 7762 C CA . HIS D 1 57 ? -17.131 -2.057 -36.837 1.00 11.95 38 HIS D CA 1
ATOM 7763 C C . HIS D 1 57 ? -18.462 -1.857 -37.542 1.00 12.99 38 HIS D C 1
ATOM 7764 O O . HIS D 1 57 ? -18.957 -2.787 -38.182 1.00 13.98 38 HIS D O 1
ATOM 7771 N N . THR D 1 58 ? -19.021 -0.652 -37.467 1.00 13.27 39 THR D N 1
ATOM 7772 C CA . THR D 1 58 ? -20.264 -0.350 -38.165 1.00 16.68 39 THR D CA 1
ATOM 7773 C C . THR D 1 58 ? -20.111 -0.322 -39.683 1.00 17.54 39 THR D C 1
ATOM 7774 O O . THR D 1 58 ? -21.127 -0.202 -40.383 1.00 21.51 39 THR D O 1
ATOM 7778 N N . GLU D 1 59 ? -18.888 -0.426 -40.213 1.00 15.37 40 GLU D N 1
ATOM 7779 C CA . GLU D 1 59 ? -18.686 -0.592 -41.651 1.00 16.94 40 GLU D CA 1
ATOM 7780 C C . GLU D 1 59 ? -18.995 -2.004 -42.125 1.00 17.63 40 GLU D C 1
ATOM 7781 O O . GLU D 1 59 ? -19.114 -2.234 -43.334 1.00 18.46 40 GLU D O 1
ATOM 7787 N N . PHE D 1 60 ? -19.109 -2.948 -41.206 1.00 17.81 41 PHE D N 1
ATOM 7788 C CA . PHE D 1 60 ? -19.373 -4.332 -41.528 1.00 16.32 41 PHE D CA 1
ATOM 7789 C C . PHE D 1 60 ? -20.743 -4.700 -40.977 1.00 17.94 41 PHE D C 1
ATOM 7790 O O . PHE D 1 60 ? -21.270 -4.047 -40.073 1.00 21.51 41 PHE D O 1
ATOM 7798 N N . ASN D 1 61 ? -21.338 -5.739 -41.545 1.00 16.31 42 ASN D N 1
ATOM 7799 C CA . ASN D 1 61 ? -22.616 -6.243 -41.063 1.00 13.86 42 ASN D CA 1
ATOM 7800 C C . ASN D 1 61 ? -22.382 -7.656 -40.557 1.00 14.71 42 ASN D C 1
ATOM 7801 O O . ASN D 1 61 ? -21.968 -8.528 -41.324 1.00 16.59 42 ASN D O 1
ATOM 7806 N N . PHE D 1 62 ? -22.608 -7.876 -39.262 1.00 14.36 43 PHE D N 1
ATOM 7807 C CA . PHE D 1 62 ? -22.300 -9.166 -38.666 1.00 12.01 43 PHE D CA 1
ATOM 7808 C C . PHE D 1 62 ? -23.495 -10.105 -38.618 1.00 14.43 43 PHE D C 1
ATOM 7809 O O . PHE D 1 62 ? -23.421 -11.140 -37.950 1.00 14.44 43 PHE D O 1
ATOM 7817 N N . THR D 1 63 ? -24.583 -9.780 -39.328 1.00 13.10 44 THR D N 1
ATOM 7818 C CA . THR D 1 63 ? -25.756 -10.655 -39.345 1.00 12.85 44 THR D CA 1
ATOM 7819 C C . THR D 1 63 ? -25.388 -12.072 -39.762 1.00 15.75 44 THR D C 1
ATOM 7820 O O . THR D 1 63 ? -25.786 -13.043 -39.111 1.00 14.79 44 THR D O 1
ATOM 7824 N N . GLY D 1 64 ? -24.634 -12.208 -40.856 1.00 15.07 45 GLY D N 1
ATOM 7825 C CA . GLY D 1 64 ? -24.214 -13.529 -41.298 1.00 14.96 45 GLY D CA 1
ATOM 7826 C C . GLY D 1 64 ? -23.396 -14.267 -40.256 1.00 17.58 45 GLY D C 1
ATOM 7827 O O . GLY D 1 64 ? -23.554 -15.477 -40.070 1.00 17.97 45 GLY D O 1
ATOM 7828 N N . ASP D 1 65 ? -22.518 -13.545 -39.548 1.00 14.80 46 ASP D N 1
ATOM 7829 C CA . ASP D 1 65 ? -21.697 -14.180 -38.524 1.00 12.95 46 ASP D CA 1
ATOM 7830 C C . ASP D 1 65 ? -22.548 -14.716 -37.386 1.00 15.28 46 ASP D C 1
ATOM 7831 O O . ASP D 1 65 ? -22.305 -15.819 -36.882 1.00 14.97 46 ASP D O 1
ATOM 7836 N N . ILE D 1 66 ? -23.537 -13.933 -36.952 1.00 13.84 47 ILE D N 1
ATOM 7837 C CA . ILE D 1 66 ? -24.444 -14.384 -35.904 1.00 13.08 47 ILE D CA 1
ATOM 7838 C C . ILE D 1 66 ? -25.175 -15.643 -36.353 1.00 13.14 47 ILE D C 1
ATOM 7839 O O . ILE D 1 66 ? -25.284 -16.619 -35.600 1.00 16.08 47 ILE D O 1
ATOM 7844 N N . GLN D 1 67 ? -25.655 -15.654 -37.597 1.00 14.79 48 GLN D N 1
ATOM 7845 C CA . GLN D 1 67 ? -26.331 -16.849 -38.094 1.00 18.87 48 GLN D CA 1
ATOM 7846 C C . GLN D 1 67 ? -25.369 -18.028 -38.201 1.00 20.19 48 GLN D C 1
ATOM 7847 O O . GLN D 1 67 ? -25.735 -19.166 -37.882 1.00 18.76 48 GLN D O 1
ATOM 7853 N N . ASP D 1 68 ? -24.134 -17.777 -38.646 1.00 15.84 49 ASP D N 1
ATOM 7854 C CA . ASP D 1 68 ? -23.141 -18.845 -38.690 1.00 14.71 49 ASP D CA 1
ATOM 7855 C C . ASP D 1 68 ? -22.923 -19.436 -37.307 1.00 17.46 49 ASP D C 1
ATOM 7856 O O . ASP D 1 68 ? -22.844 -20.662 -37.144 1.00 19.07 49 ASP D O 1
ATOM 7861 N N . PHE D 1 69 ? -22.810 -18.572 -36.296 1.00 13.04 50 PHE D N 1
ATOM 7862 C CA . PHE D 1 69 ? -22.583 -19.034 -34.935 1.00 14.29 50 PHE D CA 1
ATOM 7863 C C . PHE D 1 69 ? -23.761 -19.853 -34.427 1.00 16.56 50 PHE D C 1
ATOM 7864 O O . PHE D 1 69 ? -23.572 -20.821 -33.684 1.00 17.38 50 PHE D O 1
ATOM 7872 N N . ARG D 1 70 ? -24.979 -19.499 -34.841 1.00 20.83 51 ARG D N 1
ATOM 7873 C CA . ARG D 1 70 ? -26.158 -20.198 -34.345 1.00 20.54 51 ARG D CA 1
ATOM 7874 C C . ARG D 1 70 ? -26.346 -21.558 -35.015 1.00 18.63 51 ARG D C 1
ATOM 7875 O O . ARG D 1 70 ? -26.586 -22.560 -34.330 1.00 25.40 51 ARG D O 1
ATOM 7883 N N . THR D 1 71 ? -26.257 -21.623 -36.349 1.00 19.66 52 THR D N 1
ATOM 7884 C CA . THR D 1 71 ? -26.703 -22.816 -37.062 1.00 22.10 52 THR D CA 1
ATOM 7885 C C . THR D 1 71 ? -25.752 -23.379 -38.111 1.00 20.44 52 THR D C 1
ATOM 7886 O O . THR D 1 71 ? -26.139 -24.318 -38.811 1.00 21.47 52 THR D O 1
ATOM 7890 N N . HIS D 1 72 ? -24.541 -22.853 -38.264 1.00 19.49 53 HIS D N 1
ATOM 7891 C CA . HIS D 1 72 ? -23.685 -23.321 -39.349 1.00 16.95 53 HIS D CA 1
ATOM 7892 C C . HIS D 1 72 ? -22.385 -23.951 -38.861 1.00 19.18 53 HIS D C 1
ATOM 7893 O O . HIS D 1 72 ? -21.497 -24.218 -39.680 1.00 21.49 53 HIS D O 1
ATOM 7900 N N . ILE D 1 73 ? -22.243 -24.202 -37.559 1.00 16.61 54 ILE D N 1
ATOM 7901 C CA . ILE D 1 73 ? -21.007 -24.739 -37.008 1.00 18.06 54 ILE D CA 1
ATOM 7902 C C . ILE D 1 73 ? -21.322 -25.884 -36.055 1.00 18.30 54 ILE D C 1
ATOM 7903 O O . ILE D 1 73 ? -22.421 -25.989 -35.509 1.00 19.28 54 ILE D O 1
ATOM 7908 N N . SER D 1 74 ? -20.326 -26.748 -35.865 1.00 17.51 55 SER D N 1
ATOM 7909 C CA . SER D 1 74 ? -20.398 -27.854 -34.922 1.00 19.00 55 SER D CA 1
ATOM 7910 C C . SER D 1 74 ? -20.187 -27.361 -33.493 1.00 19.40 55 SER D C 1
ATOM 7911 O O . SER D 1 74 ? -19.745 -26.233 -33.253 1.00 17.56 55 SER D O 1
ATOM 7914 N N . ASP D 1 75 ? -20.494 -28.235 -32.527 1.00 18.93 56 ASP D N 1
ATOM 7915 C CA . ASP D 1 75 ? -20.238 -27.905 -31.125 1.00 23.03 56 ASP D CA 1
ATOM 7916 C C . ASP D 1 75 ? -18.753 -27.670 -30.883 1.00 20.21 56 ASP D C 1
ATOM 7917 O O . ASP D 1 75 ? -18.373 -26.744 -30.152 1.00 20.96 56 ASP D O 1
ATOM 7922 N N . VAL D 1 76 ? -17.902 -28.500 -31.493 1.00 19.62 57 VAL D N 1
ATOM 7923 C CA . VAL D 1 76 ? -16.455 -28.321 -31.389 1.00 19.82 57 VAL D CA 1
ATOM 7924 C C . VAL D 1 76 ? -16.053 -26.947 -31.910 1.00 14.82 57 VAL D C 1
ATOM 7925 O O . VAL D 1 76 ? -15.282 -26.222 -31.271 1.00 17.50 57 VAL D O 1
ATOM 7929 N N . GLU D 1 77 ? -16.580 -26.567 -33.075 1.00 16.36 58 GLU D N 1
ATOM 7930 C CA . GLU D 1 77 ? -16.234 -25.274 -33.657 1.00 14.31 58 GLU D CA 1
ATOM 7931 C C . GLU D 1 77 ? -16.762 -24.121 -32.812 1.00 17.14 58 GLU D C 1
ATOM 7932 O O . GLU D 1 77 ? -16.103 -23.080 -32.688 1.00 14.54 58 GLU D O 1
ATOM 7938 N N . ARG D 1 78 ? -17.948 -24.283 -32.224 1.00 14.88 59 ARG D N 1
ATOM 7939 C CA . ARG D 1 78 ? -18.491 -23.226 -31.378 1.00 15.82 59 ARG D CA 1
ATOM 7940 C C . ARG D 1 78 ? -17.640 -23.025 -30.133 1.00 15.25 59 ARG D C 1
ATOM 7941 O O . ARG D 1 78 ? -17.432 -21.888 -29.696 1.00 15.59 59 ARG D O 1
ATOM 7949 N N . ALA D 1 79 ? -17.144 -24.115 -29.542 1.00 14.91 60 ALA D N 1
ATOM 7950 C CA . ALA D 1 79 ? -16.261 -23.981 -28.388 1.00 14.75 60 ALA D CA 1
ATOM 7951 C C . ALA D 1 79 ? -14.990 -23.235 -28.766 1.00 15.36 60 ALA D C 1
ATOM 7952 O O . ALA D 1 79 ? -14.531 -22.351 -28.025 1.00 12.34 60 ALA D O 1
ATOM 7954 N N . VAL D 1 80 ? -14.417 -23.566 -29.925 1.00 12.67 61 VAL D N 1
ATOM 7955 C CA . VAL D 1 80 ? -13.213 -22.873 -30.388 1.00 12.22 61 VAL D CA 1
ATOM 7956 C C . VAL D 1 80 ? -13.493 -21.385 -30.586 1.00 12.83 61 VAL D C 1
ATOM 7957 O O . VAL D 1 80 ? -12.727 -20.527 -30.124 1.00 11.41 61 VAL D O 1
ATOM 7961 N N . ILE D 1 81 ? -14.588 -21.053 -31.286 1.00 11.15 62 ILE D N 1
ATOM 7962 C CA . ILE D 1 81 ? -14.877 -19.647 -31.578 1.00 11.88 62 ILE D CA 1
ATOM 7963 C C . ILE D 1 81 ? -15.152 -18.887 -30.290 1.00 14.99 62 ILE D C 1
ATOM 7964 O O . ILE D 1 81 ? -14.693 -17.751 -30.110 1.00 10.73 62 ILE D O 1
ATOM 7969 N N . THR D 1 82 ? -15.890 -19.511 -29.367 1.00 10.08 63 THR D N 1
ATOM 7970 C CA . THR D 1 82 ? -16.176 -18.881 -28.081 1.00 11.33 63 THR D CA 1
ATOM 7971 C C . THR D 1 82 ? -14.892 -18.490 -27.356 1.00 12.74 63 THR D C 1
ATOM 7972 O O . THR D 1 82 ? -14.727 -17.337 -26.947 1.00 11.39 63 THR D O 1
ATOM 7976 N N . LYS D 1 83 ? -13.966 -19.438 -27.191 1.00 13.00 64 LYS D N 1
ATOM 7977 C CA . LYS D 1 83 ? -12.751 -19.139 -26.440 1.00 12.00 64 LYS D CA 1
ATOM 7978 C C . LYS D 1 83 ? -11.806 -18.235 -27.227 1.00 11.67 64 LYS D C 1
ATOM 7979 O O . LYS D 1 83 ? -11.119 -17.401 -26.629 1.00 11.50 64 LYS D O 1
ATOM 7985 N N . THR D 1 84 ? -11.773 -18.364 -28.560 1.00 8.49 65 THR D N 1
ATOM 7986 C CA . THR D 1 84 ? -10.928 -17.479 -29.360 1.00 8.94 65 THR D CA 1
ATOM 7987 C C . THR D 1 84 ? -11.389 -16.031 -29.246 1.00 10.11 65 THR D C 1
ATOM 7988 O O . THR D 1 84 ? -10.567 -15.119 -29.071 1.00 7.23 65 THR D O 1
ATOM 7992 N N . MET D 1 85 ? -12.703 -15.803 -29.321 1.00 9.14 66 MET D N 1
ATOM 7993 C CA . MET D 1 85 ? -13.225 -14.446 -29.191 1.00 9.02 66 MET D CA 1
ATOM 7994 C C . MET D 1 85 ? -13.057 -13.913 -27.773 1.00 9.10 66 MET D C 1
ATOM 7995 O O . MET D 1 85 ? -12.799 -12.715 -27.595 1.00 9.62 66 MET D O 1
ATOM 8000 N N . LEU D 1 86 ? -13.169 -14.773 -26.753 1.00 9.13 67 LEU D N 1
ATOM 8001 C CA . LEU D 1 86 ? -12.890 -14.310 -25.395 1.00 8.48 67 LEU D CA 1
ATOM 8002 C C . LEU D 1 86 ? -11.424 -13.902 -25.252 1.00 7.25 67 LEU D C 1
ATOM 8003 O O . LEU D 1 86 ? -11.115 -12.892 -24.612 1.00 8.71 67 LEU D O 1
ATOM 8008 N N . ALA D 1 87 ? -10.509 -14.664 -25.864 1.00 7.06 68 ALA D N 1
ATOM 8009 C CA . ALA D 1 87 ? -9.087 -14.332 -25.776 1.00 7.09 68 ALA D CA 1
ATOM 8010 C C . ALA D 1 87 ? -8.765 -13.033 -26.513 1.00 7.37 68 ALA D C 1
ATOM 8011 O O . ALA D 1 87 ? -7.992 -12.211 -26.010 1.00 8.74 68 ALA D O 1
ATOM 8013 N N . ILE D 1 88 ? -9.350 -12.814 -27.698 1.00 6.92 69 ILE D N 1
ATOM 8014 C CA . ILE D 1 88 ? -9.129 -11.539 -28.377 1.00 5.96 69 ILE D CA 1
ATOM 8015 C C . ILE D 1 88 ? -9.631 -10.402 -27.503 1.00 6.94 69 ILE D C 1
ATOM 8016 O O . ILE D 1 88 ? -8.964 -9.376 -27.325 1.00 6.81 69 ILE D O 1
ATOM 8021 N N . SER D 1 89 ? -10.839 -10.564 -26.975 1.00 7.12 70 SER D N 1
ATOM 8022 C CA . SER D 1 89 ? -11.467 -9.478 -26.236 1.00 6.33 70 SER D CA 1
ATOM 8023 C C . SER D 1 89 ? -10.747 -9.206 -24.923 1.00 8.68 70 SER D C 1
ATOM 8024 O O . SER D 1 89 ? -10.792 -8.080 -24.414 1.00 7.90 70 SER D O 1
ATOM 8027 N N . GLN D 1 90 ? -10.094 -10.219 -24.352 1.00 9.05 71 GLN D N 1
ATOM 8028 C CA . GLN D 1 90 ? -9.391 -9.987 -23.093 1.00 8.93 71 GLN D CA 1
ATOM 8029 C C . GLN D 1 90 ? -8.297 -8.932 -23.254 1.00 9.71 71 GLN D C 1
ATOM 8030 O O . GLN D 1 90 ? -7.999 -8.200 -22.300 1.00 9.24 71 GLN D O 1
ATOM 8036 N N . ILE D 1 91 ? -7.728 -8.788 -24.451 1.00 8.71 72 ILE D N 1
ATOM 8037 C CA . ILE D 1 91 ? -6.839 -7.658 -24.727 1.00 7.54 72 ILE D CA 1
ATOM 8038 C C . ILE D 1 91 ? -7.602 -6.484 -25.322 1.00 8.91 72 ILE D C 1
ATOM 8039 O O . ILE D 1 91 ? -7.430 -5.337 -24.899 1.00 11.79 72 ILE D O 1
ATOM 8044 N N . GLU D 1 92 ? -8.470 -6.729 -26.307 1.00 8.29 73 GLU D N 1
ATOM 8045 C CA . GLU D 1 92 ? -9.033 -5.589 -27.022 1.00 9.19 73 GLU D CA 1
ATOM 8046 C C . GLU D 1 92 ? -10.092 -4.853 -26.213 1.00 8.22 73 GLU D C 1
ATOM 8047 O O . GLU D 1 92 ? -10.233 -3.634 -26.366 1.00 7.14 73 GLU D O 1
ATOM 8053 N N . VAL D 1 93 ? -10.847 -5.558 -25.374 1.00 7.94 74 VAL D N 1
ATOM 8054 C CA . VAL D 1 93 ? -11.904 -4.918 -24.570 1.00 8.13 74 VAL D CA 1
ATOM 8055 C C . VAL D 1 93 ? -11.262 -4.569 -23.231 1.00 9.07 74 VAL D C 1
ATOM 8056 O O . VAL D 1 93 ? -11.412 -5.257 -22.219 1.00 10.57 74 VAL D O 1
ATOM 8060 N N . SER D 1 94 ? -10.508 -3.473 -23.240 1.00 10.09 75 SER D N 1
ATOM 8061 C CA . SER D 1 94 ? -9.769 -3.004 -22.075 1.00 11.15 75 SER D CA 1
ATOM 8062 C C . SER D 1 94 ? -9.418 -1.548 -22.318 1.00 13.81 75 SER D C 1
ATOM 8063 O O . SER D 1 94 ? -9.599 -1.021 -23.421 1.00 10.00 75 SER D O 1
ATOM 8066 N N . VAL D 1 95 ? -8.913 -0.899 -21.272 1.00 10.39 76 VAL D N 1
ATOM 8067 C CA . VAL D 1 95 ? -8.374 0.448 -21.401 1.00 8.42 76 VAL D CA 1
ATOM 8068 C C . VAL D 1 95 ? -6.902 0.307 -21.763 1.00 8.92 76 VAL D C 1
ATOM 8069 O O . VAL D 1 95 ? -6.122 -0.284 -21.007 1.00 13.58 76 VAL D O 1
ATOM 8073 N N . LYS D 1 96 ? -6.527 0.825 -22.939 1.00 10.30 77 LYS D N 1
ATOM 8074 C CA . LYS D 1 96 ? -5.179 0.678 -23.500 1.00 7.65 77 LYS D CA 1
ATOM 8075 C C . LYS D 1 96 ? -4.593 2.073 -23.679 1.00 10.61 77 LYS D C 1
ATOM 8076 O O . LYS D 1 96 ? -4.949 2.785 -24.620 1.00 12.17 77 LYS D O 1
ATOM 8082 N N . ARG D 1 97 ? -3.683 2.468 -22.793 1.00 10.51 78 ARG D N 1
ATOM 8083 C CA . ARG D 1 97 ? -3.156 3.822 -22.837 1.00 11.19 78 ARG D CA 1
ATOM 8084 C C . ARG D 1 97 ? -1.665 3.903 -23.120 1.00 10.60 78 ARG D C 1
ATOM 8085 O O . ARG D 1 97 ? -1.125 5.013 -23.128 1.00 11.52 78 ARG D O 1
ATOM 8093 N N . PHE D 1 98 ? -0.989 2.782 -23.399 1.00 9.70 79 PHE D N 1
ATOM 8094 C CA . PHE D 1 98 ? 0.458 2.851 -23.582 1.00 8.45 79 PHE D CA 1
ATOM 8095 C C . PHE D 1 98 ? 0.841 3.824 -24.696 1.00 10.44 79 PHE D C 1
ATOM 8096 O O . PHE D 1 98 ? 1.709 4.688 -24.508 1.00 11.39 79 PHE D O 1
ATOM 8104 N N . TRP D 1 99 ? 0.234 3.687 -25.880 1.00 11.64 80 TRP D N 1
ATOM 8105 C CA . TRP D 1 99 ? 0.644 4.572 -26.970 1.00 9.01 80 TRP D CA 1
ATOM 8106 C C . TRP D 1 99 ? 0.248 6.014 -26.701 1.00 8.70 80 TRP D C 1
ATOM 8107 O O . TRP D 1 99 ? 0.978 6.939 -27.078 1.00 9.21 80 TRP D O 1
ATOM 8118 N N . GLY D 1 100 ? -0.916 6.231 -26.074 1.00 10.39 81 GLY D N 1
ATOM 8119 C CA . GLY D 1 100 ? -1.308 7.589 -25.728 1.00 11.00 81 GLY D CA 1
ATOM 8120 C C . GLY D 1 100 ? -0.367 8.241 -24.736 1.00 11.69 81 GLY D C 1
ATOM 8121 O O . GLY D 1 100 ? -0.189 9.462 -24.753 1.00 14.14 81 GLY D O 1
ATOM 8122 N N . ASN D 1 101 ? 0.264 7.444 -23.882 1.00 9.22 82 ASN D N 1
ATOM 8123 C CA . ASN D 1 101 ? 1.159 7.951 -22.857 1.00 11.00 82 ASN D CA 1
ATOM 8124 C C . ASN D 1 101 ? 2.602 8.042 -23.325 1.00 11.02 82 ASN D C 1
ATOM 8125 O O . ASN D 1 101 ? 3.448 8.488 -22.549 1.00 11.23 82 ASN D O 1
ATOM 8130 N N . LEU D 1 102 ? 2.904 7.632 -24.566 1.00 10.16 83 LEU D N 1
ATOM 8131 C CA . LEU D 1 102 ? 4.302 7.550 -24.985 1.00 9.60 83 LEU D CA 1
ATOM 8132 C C . LEU D 1 102 ? 4.979 8.914 -24.944 1.00 11.34 83 LEU D C 1
ATOM 8133 O O . LEU D 1 102 ? 6.167 9.002 -24.603 1.00 12.05 83 LEU D O 1
ATOM 8138 N N . TYR D 1 103 ? 4.233 9.987 -25.253 1.00 11.44 84 TYR D N 1
ATOM 8139 C CA . TYR D 1 103 ? 4.767 11.346 -25.221 1.00 10.75 84 TYR D CA 1
ATOM 8140 C C . TYR D 1 103 ? 5.344 11.712 -23.854 1.00 12.07 84 TYR D C 1
ATOM 8141 O O . TYR D 1 103 ? 6.257 12.542 -23.775 1.00 13.58 84 TYR D O 1
ATOM 8150 N N . ASN D 1 104 ? 4.837 11.121 -22.769 1.00 10.81 85 ASN D N 1
ATOM 8151 C CA . ASN D 1 104 ? 5.399 11.423 -21.453 1.00 12.09 85 ASN D CA 1
ATOM 8152 C C . ASN D 1 104 ? 6.860 11.005 -21.355 1.00 14.79 85 ASN D C 1
ATOM 8153 O O . ASN D 1 104 ? 7.620 11.575 -20.559 1.00 17.52 85 ASN D O 1
ATOM 8158 N N . TYR D 1 105 ? 7.264 10.006 -22.133 1.00 13.11 86 TYR D N 1
ATOM 8159 C CA . TYR D 1 105 ? 8.634 9.509 -22.146 1.00 12.65 86 TYR D CA 1
ATOM 8160 C C . TYR D 1 105 ? 9.456 10.113 -23.269 1.00 15.93 86 TYR D C 1
ATOM 8161 O O . TYR D 1 105 ? 10.627 10.452 -23.067 1.00 17.26 86 TYR D O 1
ATOM 8170 N N . PHE D 1 106 ? 8.862 10.250 -24.454 1.00 11.90 87 PHE D N 1
ATOM 8171 C CA . PHE D 1 106 ? 9.502 10.823 -25.633 1.00 12.69 87 PHE D CA 1
ATOM 8172 C C . PHE D 1 106 ? 8.689 12.061 -25.991 1.00 14.28 87 PHE D C 1
ATOM 8173 O O . PHE D 1 106 ? 7.796 11.992 -26.850 1.00 11.63 87 PHE D O 1
ATOM 8181 N N . PRO D 1 107 ? 8.964 13.208 -25.361 1.00 12.81 88 PRO D N 1
ATOM 8182 C CA . PRO D 1 107 ? 8.068 14.378 -25.484 1.00 13.23 88 PRO D CA 1
ATOM 8183 C C . PRO D 1 107 ? 8.320 15.176 -26.755 1.00 14.15 88 PRO D C 1
ATOM 8184 O O . PRO D 1 107 ? 8.782 16.322 -26.746 1.00 14.89 88 PRO D O 1
ATOM 8188 N N . LYS D 1 108 ? 7.997 14.557 -27.886 1.00 11.49 89 LYS D N 1
ATOM 8189 C CA . LYS D 1 108 ? 8.079 15.146 -29.204 1.00 13.33 89 LYS D CA 1
ATOM 8190 C C . LYS D 1 108 ? 6.690 15.305 -29.799 1.00 12.72 89 LYS D C 1
ATOM 8191 O O . LYS D 1 108 ? 5.876 14.377 -29.710 1.00 13.71 89 LYS D O 1
ATOM 8197 N N . PRO D 1 109 ? 6.407 16.452 -30.423 1.00 14.19 90 PRO D N 1
ATOM 8198 C CA . PRO D 1 109 ? 5.141 16.603 -31.158 1.00 13.37 90 PRO D CA 1
ATOM 8199 C C . PRO D 1 109 ? 4.836 15.442 -32.088 1.00 13.19 90 PRO D C 1
ATOM 8200 O O . PRO D 1 109 ? 3.694 14.967 -32.119 1.00 13.53 90 PRO D O 1
ATOM 8204 N N . GLU D 1 110 ? 5.834 14.960 -32.836 1.00 11.71 91 GLU D N 1
ATOM 8205 C CA . GLU D 1 110 ? 5.574 13.876 -33.774 1.00 15.26 91 GLU D CA 1
ATOM 8206 C C . GLU D 1 110 ? 5.285 12.557 -33.054 1.00 13.66 91 GLU D C 1
ATOM 8207 O O . GLU D 1 110 ? 4.592 11.691 -33.613 1.00 12.51 91 GLU D O 1
ATOM 8213 N N . ILE D 1 111 ? 5.771 12.388 -31.819 1.00 12.19 92 ILE D N 1
ATOM 8214 C CA . ILE D 1 111 ? 5.451 11.181 -31.055 1.00 12.94 92 ILE D CA 1
ATOM 8215 C C . ILE D 1 111 ? 3.995 11.210 -30.620 1.00 11.71 92 ILE D C 1
ATOM 8216 O O . ILE D 1 111 ? 3.285 10.195 -30.691 1.00 10.94 92 ILE D O 1
ATOM 8221 N N . GLU D 1 112 ? 3.527 12.374 -30.156 1.00 11.52 93 GLU D N 1
ATOM 8222 C CA . GLU D 1 112 ? 2.123 12.507 -29.787 1.00 11.75 93 GLU D CA 1
ATOM 8223 C C . GLU D 1 112 ? 1.212 12.293 -30.993 1.00 11.26 93 GLU D C 1
ATOM 8224 O O . GLU D 1 112 ? 0.133 11.703 -30.867 1.00 12.60 93 GLU D O 1
ATOM 8230 N N . ASP D 1 113 ? 1.620 12.777 -32.169 1.00 9.40 94 ASP D N 1
ATOM 8231 C CA . ASP D 1 113 ? 0.808 12.579 -33.369 1.00 8.74 94 ASP D CA 1
ATOM 8232 C C . ASP D 1 113 ? 0.550 11.101 -33.615 1.00 11.24 94 ASP D C 1
ATOM 8233 O O . ASP D 1 113 ? -0.585 10.688 -33.889 1.00 11.37 94 ASP D O 1
ATOM 8238 N N . VAL D 1 114 ? 1.601 10.288 -33.538 1.00 9.35 95 VAL D N 1
ATOM 8239 C CA . VAL D 1 114 ? 1.433 8.848 -33.737 1.00 9.64 95 VAL D CA 1
ATOM 8240 C C . VAL D 1 114 ? 0.736 8.219 -32.539 1.00 8.55 95 VAL D C 1
ATOM 8241 O O . VAL D 1 114 ? -0.253 7.486 -32.686 1.00 10.22 95 VAL D O 1
ATOM 8245 N N . GLY D 1 115 ? 1.265 8.466 -31.339 1.00 7.60 96 GLY D N 1
ATOM 8246 C CA . GLY D 1 115 ? 0.737 7.810 -30.151 1.00 7.51 96 GLY D CA 1
ATOM 8247 C C . GLY D 1 115 ? -0.732 8.119 -29.902 1.00 9.39 96 GLY D C 1
ATOM 8248 O O . GLY D 1 115 ? -1.513 7.228 -29.566 1.00 8.92 96 GLY D O 1
ATOM 8249 N N . GLY D 1 116 ? -1.129 9.377 -30.074 1.00 10.28 97 GLY D N 1
ATOM 8250 C CA . GLY D 1 116 ? -2.535 9.717 -29.897 1.00 11.67 97 GLY D CA 1
ATOM 8251 C C . GLY D 1 116 ? -3.428 9.105 -30.962 1.00 10.18 97 GLY D C 1
ATOM 8252 O O . GLY D 1 116 ? -4.573 8.728 -30.688 1.00 8.23 97 GLY D O 1
ATOM 8253 N N . SER D 1 117 ? -2.934 9.022 -32.199 1.00 8.68 98 SER D N 1
ATOM 8254 C CA . SER D 1 117 ? -3.702 8.355 -33.246 1.00 8.15 98 SER D CA 1
ATOM 8255 C C . SER D 1 117 ? -3.803 6.851 -32.977 1.00 9.40 98 SER D C 1
ATOM 8256 O O . SER D 1 117 ? -4.857 6.234 -33.208 1.00 8.51 98 SER D O 1
ATOM 8259 N N . PHE D 1 118 ? -2.721 6.246 -32.479 1.00 8.07 99 PHE D N 1
ATOM 8260 C CA . PHE D 1 118 ? -2.762 4.835 -32.105 1.00 7.29 99 PHE D CA 1
ATOM 8261 C C . PHE D 1 118 ? -3.745 4.599 -30.962 1.00 7.57 99 PHE D C 1
ATOM 8262 O O . PHE D 1 118 ? -4.498 3.618 -30.976 1.00 8.66 99 PHE D O 1
ATOM 8270 N N . LEU D 1 119 ? -3.734 5.476 -29.945 1.00 8.60 100 LEU D N 1
ATOM 8271 C CA . LEU D 1 119 ? -4.683 5.320 -28.849 1.00 9.00 100 LEU D CA 1
ATOM 8272 C C . LEU D 1 119 ? -6.108 5.302 -29.367 1.00 6.69 100 LEU D C 1
ATOM 8273 O O . LEU D 1 119 ? -6.920 4.461 -28.948 1.00 7.78 100 LEU D O 1
ATOM 8278 N N . GLU D 1 120 ? -6.438 6.219 -30.282 1.00 6.30 101 GLU D N 1
ATOM 8279 C CA . GLU D 1 120 ? -7.797 6.246 -30.813 1.00 7.07 101 GLU D CA 1
ATOM 8280 C C . GLU D 1 120 ? -8.115 4.963 -31.568 1.00 8.09 101 GLU D C 1
ATOM 8281 O O . GLU D 1 120 ? -9.243 4.462 -31.501 1.00 8.00 101 GLU D O 1
ATOM 8287 N N . SER D 1 121 ? -7.131 4.412 -32.287 1.00 6.50 102 SER D N 1
ATOM 8288 C CA . SER D 1 121 ? -7.364 3.148 -32.976 1.00 7.17 102 SER D CA 1
ATOM 8289 C C . SER D 1 121 ? -7.720 2.044 -31.988 1.00 6.16 102 SER D C 1
ATOM 8290 O O . SER D 1 121 ? -8.572 1.202 -32.286 1.00 7.47 102 SER D O 1
ATOM 8293 N N . GLU D 1 122 ? -7.128 2.063 -30.784 1.00 7.25 103 GLU D N 1
ATOM 8294 C CA . GLU D 1 122 ? -7.466 1.047 -29.793 1.00 6.71 103 GLU D CA 1
ATOM 8295 C C . GLU D 1 122 ? -8.880 1.224 -29.247 1.00 6.03 103 GLU D C 1
ATOM 8296 O O . GLU D 1 122 ? -9.501 0.240 -28.830 1.00 8.50 103 GLU D O 1
ATOM 8302 N N . ILE D 1 123 ? -9.398 2.457 -29.228 1.00 5.89 104 ILE D N 1
ATOM 8303 C CA . ILE D 1 123 ? -10.801 2.655 -28.853 1.00 6.72 104 ILE D CA 1
ATOM 8304 C C . ILE D 1 123 ? -11.716 2.027 -29.894 1.00 8.38 104 ILE D C 1
ATOM 8305 O O . ILE D 1 123 ? -12.709 1.364 -29.553 1.00 8.08 104 ILE D O 1
ATOM 8310 N N . ARG D 1 124 ? -11.393 2.214 -31.174 1.00 8.34 105 ARG D N 1
ATOM 8311 C CA . ARG D 1 124 ? -12.169 1.583 -32.234 1.00 7.47 105 ARG D CA 1
ATOM 8312 C C . ARG D 1 124 ? -12.128 0.068 -32.116 1.00 8.04 105 ARG D C 1
ATOM 8313 O O . ARG D 1 124 ? -13.145 -0.603 -32.329 1.00 8.44 105 ARG D O 1
ATOM 8321 N N . HIS D 1 125 ? -10.957 -0.502 -31.799 1.00 7.59 106 HIS D N 1
ATOM 8322 C CA . HIS D 1 125 ? -10.893 -1.950 -31.607 1.00 7.61 106 HIS D CA 1
ATOM 8323 C C . HIS D 1 125 ? -11.772 -2.392 -30.447 1.00 8.08 106 HIS D C 1
ATOM 8324 O O . HIS D 1 125 ? -12.486 -3.395 -30.547 1.00 7.66 106 HIS D O 1
ATOM 8331 N N . LYS D 1 126 ? -11.679 -1.696 -29.309 1.00 6.98 107 LYS D N 1
ATOM 8332 C CA . LYS D 1 126 ? -12.493 -2.069 -28.157 1.00 7.46 107 LYS D CA 1
ATOM 8333 C C . LYS D 1 126 ? -13.972 -2.096 -28.511 1.00 8.58 107 LYS D C 1
ATOM 8334 O O . LYS D 1 126 ? -14.686 -3.042 -28.153 1.00 8.62 107 LYS D O 1
ATOM 8340 N N . ASP D 1 127 ? -14.443 -1.080 -29.234 1.00 9.14 108 ASP D N 1
ATOM 8341 C CA . ASP D 1 127 ? -15.861 -1.039 -29.588 1.00 9.37 108 ASP D CA 1
ATOM 8342 C C . ASP D 1 127 ? -16.236 -2.204 -30.496 1.00 11.51 108 ASP D C 1
ATOM 8343 O O . ASP D 1 127 ? -17.314 -2.795 -30.340 1.00 10.65 108 ASP D O 1
ATOM 8348 N N . ALA D 1 128 ? -15.341 -2.578 -31.418 1.00 7.29 109 ALA D N 1
ATOM 8349 C CA . ALA D 1 128 ? -15.627 -3.688 -32.323 1.00 9.55 109 ALA D CA 1
ATOM 8350 C C . ALA D 1 128 ? -15.804 -4.993 -31.556 1.00 9.47 109 ALA D C 1
ATOM 8351 O O . ALA D 1 128 ? -16.789 -5.715 -31.755 1.00 8.64 109 ALA D O 1
ATOM 8353 N N . TYR D 1 129 ? -14.863 -5.316 -30.663 1.00 6.56 110 TYR D N 1
ATOM 8354 C CA . TYR D 1 129 ? -14.951 -6.604 -29.991 1.00 8.10 110 TYR D CA 1
ATOM 8355 C C . TYR D 1 129 ? -15.984 -6.582 -28.873 1.00 7.97 110 TYR D C 1
ATOM 8356 O O . TYR D 1 129 ? -16.584 -7.620 -28.589 1.00 10.02 110 TYR D O 1
ATOM 8365 N N . SER D 1 130 ? -16.239 -5.415 -28.273 1.00 10.94 111 SER D N 1
ATOM 8366 C CA . SER D 1 130 ? -17.328 -5.307 -27.306 1.00 8.62 111 SER D CA 1
ATOM 8367 C C . SER D 1 130 ? -18.671 -5.590 -27.974 1.00 9.56 111 SER D C 1
ATOM 8368 O O . SER D 1 130 ? -19.501 -6.331 -27.426 1.00 11.50 111 SER D O 1
ATOM 8371 N N . PHE D 1 131 ? -18.882 -5.029 -29.171 1.00 9.90 112 PHE D N 1
ATOM 8372 C CA . PHE D 1 131 ? -20.082 -5.313 -29.959 1.00 10.55 112 PHE D CA 1
ATOM 8373 C C . PHE D 1 131 ? -20.195 -6.802 -30.272 1.00 13.53 112 PHE D C 1
ATOM 8374 O O . PHE D 1 131 ? -21.273 -7.394 -30.126 1.00 11.90 112 PHE D O 1
ATOM 8382 N N . LEU D 1 132 ? -19.091 -7.432 -30.698 1.00 9.13 113 LEU D N 1
ATOM 8383 C CA . LEU D 1 132 ? -19.145 -8.853 -31.038 1.00 9.55 113 LEU D CA 1
ATOM 8384 C C . LEU D 1 132 ? -19.418 -9.724 -29.815 1.00 9.84 113 LEU D C 1
ATOM 8385 O O . LEU D 1 132 ? -20.126 -10.731 -29.921 1.00 11.18 113 LEU D O 1
ATOM 8390 N N . LEU D 1 133 ? -18.838 -9.387 -28.653 1.00 10.64 114 LEU D N 1
ATOM 8391 C CA . LEU D 1 133 ? -19.167 -10.140 -27.442 1.00 10.53 114 LEU D CA 1
ATOM 8392 C C . LEU D 1 133 ? -20.667 -10.120 -27.186 1.00 14.49 114 LEU D C 1
ATOM 8393 O O . LEU D 1 133 ? -21.257 -11.147 -26.834 1.00 13.47 114 LEU D O 1
ATOM 8398 N N . GLU D 1 134 ? -21.299 -8.962 -27.367 1.00 12.73 115 GLU D N 1
ATOM 8399 C CA . GLU D 1 134 ? -22.736 -8.862 -27.124 1.00 12.56 115 GLU D CA 1
ATOM 8400 C C . GLU D 1 134 ? -23.519 -9.653 -28.164 1.00 13.23 115 GLU D C 1
ATOM 8401 O O . GLU D 1 134 ? -24.429 -10.418 -27.813 1.00 18.02 115 GLU D O 1
ATOM 8407 N N . LYS D 1 135 ? -23.152 -9.524 -29.444 1.00 13.09 116 LYS D N 1
ATOM 8408 C CA . LYS D 1 135 ? -23.927 -10.184 -30.494 1.00 14.03 116 LYS D CA 1
ATOM 8409 C C . LYS D 1 135 ? -23.773 -11.698 -30.454 1.00 17.19 116 LYS D C 1
ATOM 8410 O O . LYS D 1 135 ? -24.682 -12.426 -30.877 1.00 17.16 116 LYS D O 1
ATOM 8416 N N . LEU D 1 136 ? -22.646 -12.195 -29.958 1.00 12.51 117 LEU D N 1
ATOM 8417 C CA . LEU D 1 136 ? -22.440 -13.630 -29.839 1.00 14.80 117 LEU D CA 1
ATOM 8418 C C . LEU D 1 136 ? -22.899 -14.186 -28.497 1.00 13.89 117 LEU D C 1
ATOM 8419 O O . LEU D 1 136 ? -22.755 -15.391 -28.268 1.00 16.25 117 LEU D O 1
ATOM 8424 N N . GLY D 1 137 ? -23.458 -13.349 -27.619 1.00 14.10 118 GLY D N 1
ATOM 8425 C CA . GLY D 1 137 ? -23.940 -13.809 -26.326 1.00 17.34 118 GLY D CA 1
ATOM 8426 C C . GLY D 1 137 ? -22.855 -14.187 -25.338 1.00 18.99 118 GLY D C 1
ATOM 8427 O O . GLY D 1 137 ? -23.053 -15.089 -24.518 1.00 17.48 118 GLY D O 1
ATOM 8428 N N . LEU D 1 138 ? -21.713 -13.510 -25.381 1.00 12.98 119 LEU D N 1
ATOM 8429 C CA . LEU D 1 138 ? -20.558 -13.896 -24.581 1.00 14.40 119 LEU D CA 1
ATOM 8430 C C . LEU D 1 138 ? -20.264 -12.940 -23.434 1.00 15.31 119 LEU D C 1
ATOM 8431 O O . LEU D 1 138 ? -19.212 -13.075 -22.802 1.00 15.39 119 LEU D O 1
ATOM 8436 N N . ASN D 1 139 ? -21.153 -11.980 -23.140 1.00 15.59 120 ASN D N 1
ATOM 8437 C CA . ASN D 1 139 ? -20.834 -10.993 -22.104 1.00 16.88 120 ASN D CA 1
ATOM 8438 C C . ASN D 1 139 ? -20.638 -11.644 -20.742 1.00 17.52 120 ASN D C 1
ATOM 8439 O O . ASN D 1 139 ? -19.722 -11.273 -19.998 1.00 17.34 120 ASN D O 1
ATOM 8444 N N . GLU D 1 140 ? -21.490 -12.606 -20.385 1.00 19.85 121 GLU D N 1
ATOM 8445 C CA . GLU D 1 140 ? -21.352 -13.199 -19.060 1.00 22.91 121 GLU D CA 1
ATOM 8446 C C . GLU D 1 140 ? -20.076 -14.022 -18.956 1.00 17.15 121 GLU D C 1
ATOM 8447 O O . GLU D 1 140 ? -19.372 -13.957 -17.940 1.00 19.02 121 GLU D O 1
ATOM 8453 N N . MET D 1 141 ? -19.737 -14.781 -20.003 1.00 16.86 122 MET D N 1
ATOM 8454 C CA . MET D 1 141 ? -18.461 -15.491 -19.991 1.00 16.40 122 MET D CA 1
ATOM 8455 C C . MET D 1 141 ? -17.293 -14.521 -19.905 1.00 15.40 122 MET D C 1
ATOM 8456 O O . MET D 1 141 ? -16.305 -14.792 -19.215 1.00 16.76 122 MET D O 1
ATOM 8461 N N . PHE D 1 142 ? -17.391 -13.380 -20.589 1.00 13.81 123 PHE D N 1
ATOM 8462 C CA . PHE D 1 142 ? -16.298 -12.415 -20.569 1.00 14.52 123 PHE D CA 1
ATOM 8463 C C . PHE D 1 142 ? -16.138 -11.772 -19.199 1.00 14.24 123 PHE D C 1
ATOM 8464 O O . PHE D 1 142 ? -15.013 -11.471 -18.785 1.00 14.28 123 PHE D O 1
ATOM 8472 N N . ARG D 1 143 ? -17.241 -11.550 -18.484 1.00 14.20 124 ARG D N 1
ATOM 8473 C CA . ARG D 1 143 ? -17.137 -11.006 -17.132 1.00 16.54 124 ARG D CA 1
ATOM 8474 C C . ARG D 1 143 ? -16.246 -11.861 -16.247 1.00 17.32 124 ARG D C 1
ATOM 8475 O O . ARG D 1 143 ? -15.597 -11.342 -15.333 1.00 20.72 124 ARG D O 1
ATOM 8483 N N . ASN D 1 144 ? -16.185 -13.164 -16.508 1.00 16.64 125 ASN D N 1
ATOM 8484 C CA . ASN D 1 144 ? -15.379 -14.076 -15.713 1.00 19.41 125 ASN D CA 1
ATOM 8485 C C . ASN D 1 144 ? -14.131 -14.548 -16.454 1.00 18.34 125 ASN D C 1
ATOM 8486 O O . ASN D 1 144 ? -13.550 -15.572 -16.090 1.00 18.12 125 ASN D O 1
ATOM 8491 N N . VAL D 1 145 ? -13.694 -13.811 -17.476 1.00 15.38 126 VAL D N 1
ATOM 8492 C CA . VAL D 1 145 ? -12.624 -14.326 -18.321 1.00 15.16 126 VAL D CA 1
ATOM 8493 C C . VAL D 1 145 ? -11.315 -14.428 -17.550 1.00 17.27 126 VAL D C 1
ATOM 8494 O O . VAL D 1 145 ? -10.492 -15.307 -17.835 1.00 17.20 126 VAL D O 1
ATOM 8498 N N . ARG D 1 146 ? -11.102 -13.565 -16.550 1.00 16.80 127 ARG D N 1
ATOM 8499 C CA . ARG D 1 146 ? -9.839 -13.608 -15.819 1.00 22.47 127 ARG D CA 1
ATOM 8500 C C . ARG D 1 146 ? -9.720 -14.839 -14.924 1.00 21.53 127 ARG D C 1
ATOM 8501 O O . ARG D 1 146 ? -8.663 -15.024 -14.309 1.00 26.63 127 ARG D O 1
ATOM 8509 N N . GLN D 1 147 ? -10.750 -15.689 -14.870 1.00 21.30 128 GLN D N 1
ATOM 8510 C CA . GLN D 1 147 ? -10.728 -16.920 -14.090 1.00 24.42 128 GLN D CA 1
ATOM 8511 C C . GLN D 1 147 ? -10.111 -18.096 -14.828 1.00 24.05 128 GLN D C 1
ATOM 8512 O O . GLN D 1 147 ? -9.793 -19.104 -14.190 1.00 26.07 128 GLN D O 1
ATOM 8518 N N . TYR D 1 148 ? -9.976 -18.019 -16.154 1.00 19.44 129 TYR D N 1
ATOM 8519 C CA . TYR D 1 148 ? -9.387 -19.120 -16.904 1.00 14.37 129 TYR D CA 1
ATOM 8520 C C . TYR D 1 148 ? -7.879 -19.129 -16.702 1.00 17.96 129 TYR D C 1
ATOM 8521 O O . TYR D 1 148 ? -7.223 -18.092 -16.840 1.00 16.32 129 TYR D O 1
ATOM 8530 N N . LYS D 1 149 ? -7.328 -20.308 -16.400 1.00 16.66 130 LYS D N 1
ATOM 8531 C CA . LYS D 1 149 ? -5.910 -20.400 -16.058 1.00 15.60 130 LYS D CA 1
ATOM 8532 C C . LYS D 1 149 ? -5.025 -19.898 -17.194 1.00 14.49 130 LYS D C 1
ATOM 8533 O O . LYS D 1 149 ? -4.002 -19.253 -16.950 1.00 13.63 130 LYS D O 1
ATOM 8539 N N . ALA D 1 150 ? -5.403 -20.184 -18.446 1.00 15.60 131 ALA D N 1
ATOM 8540 C CA . ALA D 1 150 ? -4.586 -19.737 -19.565 1.00 13.09 131 ALA D CA 1
ATOM 8541 C C . ALA D 1 150 ? -4.618 -18.222 -19.704 1.00 10.45 131 ALA D C 1
ATOM 8542 O O . ALA D 1 150 ? -3.611 -17.613 -20.097 1.00 10.53 131 ALA D O 1
ATOM 8544 N N . ILE D 1 151 ? -5.760 -17.605 -19.392 1.00 12.14 132 ILE D N 1
ATOM 8545 C CA . ILE D 1 151 ? -5.869 -16.150 -19.435 1.00 9.98 132 ILE D CA 1
ATOM 8546 C C . ILE D 1 151 ? -5.025 -15.530 -18.327 1.00 14.46 132 ILE D C 1
ATOM 8547 O O . ILE D 1 151 ? -4.333 -14.529 -18.543 1.00 10.94 132 ILE D O 1
ATOM 8552 N N . MET D 1 152 ? -5.052 -16.125 -17.128 1.00 13.74 133 MET D N 1
ATOM 8553 C CA . MET D 1 152 ? -4.160 -15.673 -16.064 1.00 13.68 133 MET D CA 1
ATOM 8554 C C . MET D 1 152 ? -2.700 -15.721 -16.501 1.00 12.06 133 MET D C 1
ATOM 8555 O O . MET D 1 152 ? -1.920 -14.815 -16.179 1.00 11.75 133 MET D O 1
ATOM 8560 N N . ALA D 1 153 ? -2.310 -16.764 -17.237 1.00 13.19 134 ALA D N 1
ATOM 8561 C CA . ALA D 1 153 ? -0.929 -16.862 -17.698 1.00 13.75 134 ALA D CA 1
ATOM 8562 C C . ALA D 1 153 ? -0.560 -15.680 -18.583 1.00 12.81 134 ALA D C 1
ATOM 8563 O O . ALA D 1 153 ? 0.559 -15.162 -18.510 1.00 11.42 134 ALA D O 1
ATOM 8565 N N . ARG D 1 154 ? -1.491 -15.239 -19.434 1.00 11.18 135 ARG D N 1
ATOM 8566 C CA . ARG D 1 154 ? -1.205 -14.084 -20.268 1.00 10.27 135 ARG D CA 1
ATOM 8567 C C . ARG D 1 154 ? -1.142 -12.810 -19.440 1.00 9.62 135 ARG D C 1
ATOM 8568 O O . ARG D 1 154 ? -0.261 -11.971 -19.653 1.00 9.69 135 ARG D O 1
ATOM 8576 N N . ILE D 1 155 ? -2.084 -12.639 -18.508 1.00 9.56 136 ILE D N 1
ATOM 8577 C CA . ILE D 1 155 ? -2.068 -11.462 -17.645 1.00 9.72 136 ILE D CA 1
ATOM 8578 C C . ILE D 1 155 ? -0.730 -11.351 -16.925 1.00 9.11 136 ILE D C 1
ATOM 8579 O O . ILE D 1 155 ? -0.151 -10.262 -16.836 1.00 10.83 136 ILE D O 1
ATOM 8584 N N . GLU D 1 156 ? -0.208 -12.476 -16.432 1.00 11.47 137 GLU D N 1
ATOM 8585 C CA . GLU D 1 156 ? 1.077 -12.464 -15.725 1.00 10.75 137 GLU D CA 1
ATOM 8586 C C . GLU D 1 156 ? 2.207 -11.903 -16.590 1.00 13.61 137 GLU D C 1
ATOM 8587 O O . GLU D 1 156 ? 2.944 -11.013 -16.151 1.00 11.23 137 GLU D O 1
ATOM 8593 N N . TYR D 1 157 ? 2.373 -12.399 -17.824 1.00 10.77 138 TYR D N 1
ATOM 8594 C CA . TYR D 1 157 ? 3.497 -11.879 -18.598 1.00 11.85 138 TYR D CA 1
ATOM 8595 C C . TYR D 1 157 ? 3.257 -10.448 -19.066 1.00 10.23 138 TYR D C 1
ATOM 8596 O O . TYR D 1 157 ? 4.209 -9.667 -19.158 1.00 13.41 138 TYR D O 1
ATOM 8605 N N . MET D 1 158 ? 2.009 -10.068 -19.352 1.00 8.89 139 MET D N 1
ATOM 8606 C CA . MET D 1 158 ? 1.791 -8.690 -19.772 1.00 9.28 139 MET D CA 1
ATOM 8607 C C . MET D 1 158 ? 2.064 -7.718 -18.634 1.00 10.66 139 MET D C 1
ATOM 8608 O O . MET D 1 158 ? 2.614 -6.641 -18.866 1.00 13.11 139 MET D O 1
ATOM 8613 N N . GLU D 1 159 ? 1.739 -8.100 -17.402 1.00 12.55 140 GLU D N 1
ATOM 8614 C CA . GLU D 1 159 ? 2.140 -7.276 -16.261 1.00 11.79 140 GLU D CA 1
ATOM 8615 C C . GLU D 1 159 ? 3.660 -7.239 -16.107 1.00 14.50 140 GLU D C 1
ATOM 8616 O O . GLU D 1 159 ? 4.232 -6.182 -15.817 1.00 14.61 140 GLU D O 1
ATOM 8622 N N . ALA D 1 160 ? 4.330 -8.377 -16.307 1.00 12.71 141 ALA D N 1
ATOM 8623 C CA . ALA D 1 160 ? 5.786 -8.410 -16.209 1.00 14.32 141 ALA D CA 1
ATOM 8624 C C . ALA D 1 160 ? 6.438 -7.488 -17.234 1.00 15.54 141 ALA D C 1
ATOM 8625 O O . ALA D 1 160 ? 7.443 -6.830 -16.938 1.00 13.14 141 ALA D O 1
ATOM 8627 N N . PHE D 1 161 ? 5.884 -7.425 -18.452 1.00 11.57 142 PHE D N 1
ATOM 8628 C CA . PHE D 1 161 ? 6.462 -6.555 -19.470 1.00 11.91 142 PHE D CA 1
ATOM 8629 C C . PHE D 1 161 ? 6.474 -5.100 -19.028 1.00 14.85 142 PHE D C 1
ATOM 8630 O O . PHE D 1 161 ? 7.357 -4.332 -19.435 1.00 13.45 142 PHE D O 1
ATOM 8638 N N . MET D 1 162 ? 5.486 -4.699 -18.231 1.00 12.79 143 MET D N 1
ATOM 8639 C CA . MET D 1 162 ? 5.250 -3.304 -17.879 1.00 15.05 143 MET D CA 1
ATOM 8640 C C . MET D 1 162 ? 5.765 -2.931 -16.502 1.00 15.42 143 MET D C 1
ATOM 8641 O O . MET D 1 162 ? 5.721 -1.744 -16.152 1.00 16.57 143 MET D O 1
ATOM 8646 N N . ARG D 1 163 ? 6.248 -3.904 -15.728 1.00 16.56 144 ARG D N 1
ATOM 8647 C CA . ARG D 1 163 ? 6.403 -3.712 -14.289 1.00 19.96 144 ARG D CA 1
ATOM 8648 C C . ARG D 1 163 ? 7.387 -2.599 -13.965 1.00 17.73 144 ARG D C 1
ATOM 8649 O O . ARG D 1 163 ? 7.149 -1.804 -13.048 1.00 24.19 144 ARG D O 1
ATOM 8657 N N . LYS D 1 164 ? 8.499 -2.522 -14.695 1.00 17.31 145 LYS D N 1
ATOM 8658 C CA . LYS D 1 164 ? 9.538 -1.552 -14.377 1.00 19.96 145 LYS D CA 1
ATOM 8659 C C . LYS D 1 164 ? 9.543 -0.361 -15.324 1.00 14.59 145 LYS D C 1
ATOM 8660 O O . LYS D 1 164 ? 10.548 0.353 -15.401 1.00 18.50 145 LYS D O 1
ATOM 8666 N N . LYS D 1 165 ? 8.446 -0.122 -16.047 1.00 15.50 146 LYS D N 1
ATOM 8667 C CA . LYS D 1 165 ? 8.507 0.856 -17.125 1.00 13.35 146 LYS D CA 1
ATOM 8668 C C . LYS D 1 165 ? 8.806 2.266 -16.635 1.00 16.96 146 LYS D C 1
ATOM 8669 O O . LYS D 1 165 ? 9.326 3.072 -17.405 1.00 17.32 146 LYS D O 1
ATOM 8675 N N . ASP D 1 166 ? 8.514 2.584 -15.374 1.00 16.38 147 ASP D N 1
ATOM 8676 C CA . ASP D 1 166 ? 8.775 3.919 -14.849 1.00 18.37 147 ASP D CA 1
ATOM 8677 C C . ASP D 1 166 ? 10.003 3.967 -13.940 1.00 20.18 147 ASP D C 1
ATOM 8678 O O . ASP D 1 166 ? 10.225 4.980 -13.268 1.00 25.25 147 ASP D O 1
ATOM 8683 N N . VAL D 1 167 ? 10.826 2.919 -13.939 1.00 19.30 148 VAL D N 1
ATOM 8684 C CA . VAL D 1 167 ? 11.968 2.850 -13.023 1.00 18.15 148 VAL D CA 1
ATOM 8685 C C . VAL D 1 167 ? 13.170 3.611 -13.575 1.00 23.54 148 VAL D C 1
ATOM 8686 O O . VAL D 1 167 ? 13.890 4.283 -12.825 1.00 24.01 148 VAL D O 1
ATOM 8690 N N . SER D 1 168 ? 13.415 3.513 -14.878 1.00 18.07 149 SER D N 1
ATOM 8691 C CA . SER D 1 168 ? 14.571 4.141 -15.506 1.00 20.85 149 SER D CA 1
ATOM 8692 C C . SER D 1 168 ? 14.346 4.193 -17.011 1.00 21.18 149 SER D C 1
ATOM 8693 O O . SER D 1 168 ? 13.423 3.570 -17.543 1.00 21.51 149 SER D O 1
ATOM 8696 N N . GLN D 1 169 ? 15.213 4.947 -17.693 1.00 18.97 150 GLN D N 1
ATOM 8697 C CA . GLN D 1 169 ? 15.174 4.990 -19.152 1.00 18.65 150 GLN D CA 1
ATOM 8698 C C . GLN D 1 169 ? 15.390 3.609 -19.750 1.00 17.96 150 GLN D C 1
ATOM 8699 O O . GLN D 1 169 ? 14.708 3.226 -20.710 1.00 16.52 150 GLN D O 1
ATOM 8705 N N . GLN D 1 170 ? 16.357 2.857 -19.219 1.00 17.93 151 GLN D N 1
ATOM 8706 C CA . GLN D 1 170 ? 16.638 1.528 -19.756 1.00 21.64 151 GLN D CA 1
ATOM 8707 C C . GLN D 1 170 ? 15.451 0.597 -19.560 1.00 20.97 151 GLN D C 1
ATOM 8708 O O . GLN D 1 170 ? 15.089 -0.165 -20.469 1.00 17.22 151 GLN D O 1
ATOM 8714 N N . ASP D 1 171 ? 14.832 0.650 -18.378 1.00 15.09 152 ASP D N 1
ATOM 8715 C CA . ASP D 1 171 ? 13.668 -0.176 -18.093 1.00 16.52 152 ASP D CA 1
ATOM 8716 C C . ASP D 1 171 ? 12.466 0.242 -18.931 1.00 16.34 152 ASP D C 1
ATOM 8717 O O . ASP D 1 171 ? 11.684 -0.617 -19.353 1.00 15.24 152 ASP D O 1
ATOM 8722 N N . PHE D 1 172 ? 12.303 1.541 -19.196 1.00 14.51 153 PHE D N 1
ATOM 8723 C CA . PHE D 1 172 ? 11.210 1.940 -20.076 1.00 12.61 153 PHE D CA 1
ATOM 8724 C C . PHE D 1 172 ? 11.421 1.397 -21.481 1.00 12.48 153 PHE D C 1
ATOM 8725 O O . PHE D 1 172 ? 10.479 0.910 -22.119 1.00 12.03 153 PHE D O 1
ATOM 8733 N N . VAL D 1 173 ? 12.650 1.494 -21.990 1.00 12.65 154 VAL D N 1
ATOM 8734 C CA . VAL D 1 173 ? 12.918 1.004 -23.338 1.00 12.02 154 VAL D CA 1
ATOM 8735 C C . VAL D 1 173 ? 12.678 -0.496 -23.409 1.00 12.85 154 VAL D C 1
ATOM 8736 O O . VAL D 1 173 ? 12.165 -1.008 -24.411 1.00 12.73 154 VAL D O 1
ATOM 8740 N N . LEU D 1 174 ? 13.027 -1.228 -22.349 1.00 12.93 155 LEU D N 1
ATOM 8741 C CA . LEU D 1 174 ? 12.734 -2.659 -22.341 1.00 11.49 155 LEU D CA 1
ATOM 8742 C C . LEU D 1 174 ? 11.234 -2.914 -22.420 1.00 12.96 155 LEU D C 1
ATOM 8743 O O . LEU D 1 174 ? 10.783 -3.772 -23.191 1.00 12.58 155 LEU D O 1
ATOM 8748 N N . SER D 1 175 ? 10.443 -2.172 -21.636 1.00 12.02 156 SER D N 1
ATOM 8749 C CA . SER D 1 175 ? 8.990 -2.320 -21.693 1.00 10.92 156 SER D CA 1
ATOM 8750 C C . SER D 1 175 ? 8.455 -1.979 -23.073 1.00 10.19 156 SER D C 1
ATOM 8751 O O . SER D 1 175 ? 7.573 -2.674 -23.593 1.00 11.81 156 SER D O 1
ATOM 8754 N N . LEU D 1 176 ? 8.972 -0.907 -23.676 1.00 10.37 157 LEU D N 1
ATOM 8755 C CA . LEU D 1 176 ? 8.546 -0.518 -25.013 1.00 10.40 157 LEU D CA 1
ATOM 8756 C C . LEU D 1 176 ? 8.845 -1.624 -26.016 1.00 12.16 157 LEU D C 1
ATOM 8757 O O . LEU D 1 176 ? 8.005 -1.964 -26.862 1.00 9.90 157 LEU D O 1
ATOM 8762 N N . VAL D 1 177 ? 10.040 -2.209 -25.921 1.00 11.13 158 VAL D N 1
ATOM 8763 C CA . VAL D 1 177 ? 10.434 -3.258 -26.855 1.00 9.11 158 VAL D CA 1
ATOM 8764 C C . VAL D 1 177 ? 9.559 -4.491 -26.688 1.00 10.92 158 VAL D C 1
ATOM 8765 O O . VAL D 1 177 ? 9.077 -5.058 -27.677 1.00 11.68 158 VAL D O 1
ATOM 8769 N N . MET D 1 178 ? 9.330 -4.923 -25.439 1.00 8.84 159 MET D N 1
ATOM 8770 C CA . MET D 1 178 ? 8.517 -6.117 -25.210 1.00 10.66 159 MET D CA 1
ATOM 8771 C C . MET D 1 178 ? 7.095 -5.892 -25.684 1.00 10.31 159 MET D C 1
ATOM 8772 O O . MET D 1 178 ? 6.495 -6.756 -26.326 1.00 10.36 159 MET D O 1
ATOM 8777 N N . PHE D 1 179 ? 6.534 -4.729 -25.351 1.00 10.91 160 PHE D N 1
ATOM 8778 C CA . PHE D 1 179 ? 5.178 -4.419 -25.780 1.00 11.29 160 PHE D CA 1
ATOM 8779 C C . PHE D 1 179 ? 5.062 -4.432 -27.303 1.00 10.70 160 PHE D C 1
ATOM 8780 O O . PHE D 1 179 ? 4.123 -5.010 -27.858 1.00 9.68 160 PHE D O 1
ATOM 8788 N N . SER D 1 180 ? 6.005 -3.790 -27.995 1.00 10.21 161 SER D N 1
ATOM 8789 C CA . SER D 1 180 ? 5.900 -3.641 -29.447 1.00 9.60 161 SER D CA 1
ATOM 8790 C C . SER D 1 180 ? 6.109 -4.965 -30.161 1.00 11.25 161 SER D C 1
ATOM 8791 O O . SER D 1 180 ? 5.304 -5.365 -31.016 1.00 10.84 161 SER D O 1
ATOM 8794 N N . LEU D 1 181 ? 7.204 -5.643 -29.848 1.00 9.44 162 LEU D N 1
ATOM 8795 C CA . LEU D 1 181 ? 7.606 -6.801 -30.620 1.00 11.76 162 LEU D CA 1
ATOM 8796 C C . LEU D 1 181 ? 6.930 -8.083 -30.173 1.00 11.40 162 LEU D C 1
ATOM 8797 O O . LEU D 1 181 ? 6.856 -9.029 -30.962 1.00 11.06 162 LEU D O 1
ATOM 8802 N N . PHE D 1 182 ? 6.414 -8.147 -28.947 1.00 8.55 163 PHE D N 1
ATOM 8803 C CA . PHE D 1 182 ? 5.838 -9.388 -28.462 1.00 9.51 163 PHE D CA 1
ATOM 8804 C C . PHE D 1 182 ? 4.364 -9.293 -28.094 1.00 10.99 163 PHE D C 1
ATOM 8805 O O . PHE D 1 182 ? 3.641 -10.263 -28.314 1.00 15.86 163 PHE D O 1
ATOM 8813 N N . VAL D 1 183 ? 3.876 -8.154 -27.598 1.00 9.21 164 VAL D N 1
ATOM 8814 C CA . VAL D 1 183 ? 2.428 -8.011 -27.429 1.00 9.33 164 VAL D CA 1
ATOM 8815 C C . VAL D 1 183 ? 1.775 -7.609 -28.744 1.00 10.70 164 VAL D C 1
ATOM 8816 O O . VAL D 1 183 ? 0.982 -8.366 -29.318 1.00 10.67 164 VAL D O 1
ATOM 8820 N N . GLU D 1 184 ? 2.124 -6.423 -29.250 1.00 7.15 165 GLU D N 1
ATOM 8821 C CA . GLU D 1 184 ? 1.453 -5.877 -30.426 1.00 6.18 165 GLU D CA 1
ATOM 8822 C C . GLU D 1 184 ? 1.626 -6.776 -31.636 1.00 10.26 165 GLU D C 1
ATOM 8823 O O . GLU D 1 184 ? 0.696 -6.931 -32.433 1.00 9.18 165 GLU D O 1
ATOM 8829 N N . HIS D 1 185 ? 2.796 -7.392 -31.789 1.00 7.46 166 HIS D N 1
ATOM 8830 C CA . HIS D 1 185 ? 3.000 -8.214 -32.974 1.00 9.55 166 HIS D CA 1
ATOM 8831 C C . HIS D 1 185 ? 2.676 -9.690 -32.776 1.00 9.84 166 HIS D C 1
ATOM 8832 O O . HIS D 1 185 ? 2.746 -10.441 -33.753 1.00 11.09 166 HIS D O 1
ATOM 8839 N N . ILE D 1 186 ? 2.338 -10.154 -31.565 1.00 6.60 167 ILE D N 1
ATOM 8840 C CA . ILE D 1 186 ? 2.119 -11.591 -31.419 1.00 7.43 167 ILE D CA 1
ATOM 8841 C C . ILE D 1 186 ? 0.907 -12.004 -30.577 1.00 8.77 167 ILE D C 1
ATOM 8842 O O . ILE D 1 186 ? 0.232 -12.980 -30.917 1.00 8.36 167 ILE D O 1
ATOM 8847 N N . SER D 1 187 ? 0.614 -11.300 -29.469 1.00 7.53 168 SER D N 1
ATOM 8848 C CA . SER D 1 187 ? -0.308 -11.857 -28.467 1.00 7.58 168 SER D CA 1
ATOM 8849 C C . SER D 1 187 ? -1.640 -12.307 -29.057 1.00 6.88 168 SER D C 1
ATOM 8850 O O . SER D 1 187 ? -2.145 -13.376 -28.707 1.00 8.43 168 SER D O 1
ATOM 8853 N N . LEU D 1 188 ? -2.226 -11.510 -29.943 1.00 7.48 169 LEU D N 1
ATOM 8854 C CA . LEU D 1 188 ? -3.534 -11.838 -30.498 1.00 6.67 169 LEU D CA 1
ATOM 8855 C C . LEU D 1 188 ? -3.463 -12.609 -31.809 1.00 8.00 169 LEU D C 1
ATOM 8856 O O . LEU D 1 188 ? -4.509 -13.031 -32.310 1.00 7.20 169 LEU D O 1
ATOM 8861 N N . PHE D 1 189 ? -2.277 -12.820 -32.360 1.00 7.24 170 PHE D N 1
ATOM 8862 C CA . PHE D 1 189 ? -2.234 -13.253 -33.752 1.00 7.23 170 PHE D CA 1
ATOM 8863 C C . PHE D 1 189 ? -2.618 -14.709 -33.931 1.00 8.38 170 PHE D C 1
ATOM 8864 O O . PHE D 1 189 ? -3.129 -15.061 -34.997 1.00 9.23 170 PHE D O 1
ATOM 8872 N N . SER D 1 190 ? -2.419 -15.559 -32.921 1.00 9.12 171 SER D N 1
ATOM 8873 C CA . SER D 1 190 ? -2.928 -16.920 -33.038 1.00 7.70 171 SER D CA 1
ATOM 8874 C C . SER D 1 190 ? -4.446 -16.910 -33.149 1.00 8.57 171 SER D C 1
ATOM 8875 O O . SER D 1 190 ? -5.028 -17.705 -33.897 1.00 9.19 171 SER D O 1
ATOM 8878 N N . GLN D 1 191 ? -5.101 -15.986 -32.446 1.00 7.38 172 GLN D N 1
ATOM 8879 C CA . GLN D 1 191 ? -6.556 -15.914 -32.502 1.00 7.91 172 GLN D CA 1
ATOM 8880 C C . GLN D 1 191 ? -7.028 -15.283 -33.806 1.00 7.84 172 GLN D C 1
ATOM 8881 O O . GLN D 1 191 ? -8.072 -15.667 -34.343 1.00 8.98 172 GLN D O 1
ATOM 8887 N N . PHE D 1 192 ? -6.281 -14.298 -34.313 1.00 7.88 173 PHE D N 1
ATOM 8888 C CA . PHE D 1 192 ? -6.603 -13.711 -35.610 1.00 7.08 173 PHE D CA 1
ATOM 8889 C C . PHE D 1 192 ? -6.570 -14.772 -36.708 1.00 11.10 173 PHE D C 1
ATOM 8890 O O . PHE D 1 192 ? -7.450 -14.813 -37.578 1.00 8.52 173 PHE D O 1
ATOM 8898 N N . VAL D 1 193 ? -5.548 -15.634 -36.686 1.00 8.25 174 VAL D N 1
ATOM 8899 C CA . VAL D 1 193 ? -5.425 -16.686 -37.694 1.00 7.69 174 VAL D CA 1
ATOM 8900 C C . VAL D 1 193 ? -6.580 -17.678 -37.584 1.00 10.28 174 VAL D C 1
ATOM 8901 O O . VAL D 1 193 ? -7.170 -18.085 -38.597 1.00 11.20 174 VAL D O 1
ATOM 8905 N N . ILE D 1 194 ? -6.912 -18.096 -36.361 1.00 8.62 175 ILE D N 1
ATOM 8906 C CA . ILE D 1 194 ? -8.041 -19.010 -36.166 1.00 8.97 175 ILE D CA 1
ATOM 8907 C C . ILE D 1 194 ? -9.312 -18.423 -36.769 1.00 11.38 175 ILE D C 1
ATOM 8908 O O . ILE D 1 194 ? -10.015 -19.077 -37.546 1.00 11.17 175 ILE D O 1
ATOM 8913 N N . MET D 1 195 ? -9.623 -17.173 -36.425 1.00 9.56 176 MET D N 1
ATOM 8914 C CA . MET D 1 195 ? -10.895 -16.609 -36.860 1.00 8.65 176 MET D CA 1
ATOM 8915 C C . MET D 1 195 ? -10.941 -16.433 -38.371 1.00 12.27 176 MET D C 1
ATOM 8916 O O . MET D 1 195 ? -11.948 -16.775 -39.006 1.00 11.54 176 MET D O 1
ATOM 8921 N N . MET D 1 196 ? -9.869 -15.908 -38.974 1.00 9.25 177 MET D N 1
ATOM 8922 C CA . MET D 1 196 ? -9.909 -15.719 -40.420 1.00 9.15 177 MET D CA 1
ATOM 8923 C C . MET D 1 196 ? -9.852 -17.047 -41.161 1.00 10.73 177 MET D C 1
ATOM 8924 O O . MET D 1 196 ? -10.281 -17.106 -42.318 1.00 11.73 177 MET D O 1
ATOM 8929 N N . SER D 1 197 ? -9.382 -18.116 -40.506 1.00 10.37 178 SER D N 1
ATOM 8930 C CA . SER D 1 197 ? -9.342 -19.423 -41.158 1.00 10.73 178 SER D CA 1
ATOM 8931 C C . SER D 1 197 ? -10.737 -19.972 -41.421 1.00 13.46 178 SER D C 1
ATOM 8932 O O . SER D 1 197 ? -10.917 -20.754 -42.362 1.00 11.63 178 SER D O 1
ATOM 8935 N N . PHE D 1 198 ? -11.728 -19.601 -40.602 1.00 11.17 179 PHE D N 1
ATOM 8936 C CA . PHE D 1 198 ? -13.102 -20.024 -40.879 1.00 14.24 179 PHE D CA 1
ATOM 8937 C C . PHE D 1 198 ? -13.586 -19.493 -42.217 1.00 16.08 179 PHE D C 1
ATOM 8938 O O . PHE D 1 198 ? -14.273 -20.200 -42.964 1.00 12.21 179 PHE D O 1
ATOM 8946 N N . ASN D 1 199 ? -13.245 -18.245 -42.541 1.00 13.19 180 ASN D N 1
ATOM 8947 C CA . ASN D 1 199 ? -13.627 -17.698 -43.835 1.00 13.58 180 ASN D CA 1
ATOM 8948 C C . ASN D 1 199 ? -12.808 -18.318 -44.957 1.00 16.04 180 ASN D C 1
ATOM 8949 O O . ASN D 1 199 ? -13.345 -18.639 -46.024 1.00 17.92 180 ASN D O 1
ATOM 8954 N N . LYS D 1 200 ? -11.503 -18.496 -44.732 1.00 13.09 181 LYS D N 1
ATOM 8955 C CA . LYS D 1 200 ? -10.622 -19.012 -45.777 1.00 13.05 181 LYS D CA 1
ATOM 8956 C C . LYS D 1 200 ? -11.027 -20.415 -46.195 1.00 17.75 181 LYS D C 1
ATOM 8957 O O . LYS D 1 200 ? -11.008 -20.749 -47.387 1.00 19.08 181 LYS D O 1
ATOM 8963 N N . HIS D 1 201 ? -11.388 -21.253 -45.229 1.00 12.34 182 HIS D N 1
ATOM 8964 C CA . HIS D 1 201 ? -11.610 -22.667 -45.504 1.00 14.46 182 HIS D CA 1
ATOM 8965 C C . HIS D 1 201 ? -13.073 -23.032 -45.643 1.00 20.87 182 HIS D C 1
ATOM 8966 O O . HIS D 1 201 ? -13.397 -23.980 -46.367 1.00 18.93 182 HIS D O 1
ATOM 8973 N N . LYS D 1 202 ? -13.965 -22.298 -44.988 1.00 16.91 183 LYS D N 1
ATOM 8974 C CA . LYS D 1 202 ? -15.371 -22.662 -44.980 1.00 15.64 183 LYS D CA 1
ATOM 8975 C C . LYS D 1 202 ? -16.309 -21.555 -45.433 1.00 19.71 183 LYS D C 1
ATOM 8976 O O . LYS D 1 202 ? -17.527 -21.779 -45.453 1.00 22.18 183 LYS D O 1
ATOM 8982 N N . ASN D 1 203 ? -15.795 -20.377 -45.784 1.00 18.26 184 ASN D N 1
ATOM 8983 C CA . ASN D 1 203 ? -16.628 -19.249 -46.212 1.00 21.02 184 ASN D CA 1
ATOM 8984 C C . ASN D 1 203 ? -17.608 -18.817 -45.119 1.00 22.88 184 ASN D C 1
ATOM 8985 O O . ASN D 1 203 ? -18.687 -18.291 -45.411 1.00 22.83 184 ASN D O 1
ATOM 8990 N N . LEU D 1 204 ? -17.248 -19.040 -43.855 1.00 15.89 185 LEU D N 1
ATOM 8991 C CA . LEU D 1 204 ? -18.053 -18.629 -42.714 1.00 14.16 185 LEU D CA 1
ATOM 8992 C C . LEU D 1 204 ? -17.409 -17.431 -42.029 1.00 14.64 185 LEU D C 1
ATOM 8993 O O . LEU D 1 204 ? -16.220 -17.154 -42.208 1.00 15.81 185 LEU D O 1
ATOM 8998 N N . PHE D 1 205 ? -18.217 -16.735 -41.229 1.00 15.57 186 PHE D N 1
ATOM 8999 C CA . PHE D 1 205 ? -17.760 -15.608 -40.409 1.00 16.25 186 PHE D CA 1
ATOM 9000 C C . PHE D 1 205 ? -17.036 -14.561 -41.255 1.00 15.08 186 PHE D C 1
ATOM 9001 O O . PHE D 1 205 ? -15.914 -14.140 -40.960 1.00 14.06 186 PHE D O 1
ATOM 9009 N N . LYS D 1 206 ? -17.703 -14.122 -42.324 1.00 13.46 187 LYS D N 1
ATOM 9010 C CA . LYS D 1 206 ? -17.088 -13.142 -43.209 1.00 14.33 187 LYS D CA 1
ATOM 9011 C C . LYS D 1 206 ? -16.968 -11.781 -42.538 1.00 11.36 187 LYS D C 1
ATOM 9012 O O . LYS D 1 206 ? -15.987 -11.065 -42.759 1.00 15.66 187 LYS D O 1
ATOM 9018 N N . GLY D 1 207 ? -17.964 -11.392 -41.742 1.00 13.59 188 GLY D N 1
ATOM 9019 C CA . GLY D 1 207 ? -17.903 -10.090 -41.095 1.00 12.93 188 GLY D CA 1
ATOM 9020 C C . GLY D 1 207 ? -16.814 -10.042 -40.040 1.00 12.65 188 GLY D C 1
ATOM 9021 O O . GLY D 1 207 ? -16.023 -9.096 -39.982 1.00 12.40 188 GLY D O 1
ATOM 9022 N N . ILE D 1 208 ? -16.728 -11.087 -39.221 1.00 11.30 189 ILE D N 1
ATOM 9023 C CA . ILE D 1 208 ? -15.660 -11.133 -38.229 1.00 11.38 189 ILE D CA 1
ATOM 9024 C C . ILE D 1 208 ? -14.305 -11.222 -38.919 1.00 11.99 189 ILE D C 1
ATOM 9025 O O . ILE D 1 208 ? -13.327 -10.602 -38.478 1.00 12.15 189 ILE D O 1
ATOM 9030 N N . SER D 1 209 ? -14.226 -11.965 -40.032 1.00 10.47 190 SER D N 1
ATOM 9031 C CA . SER D 1 209 ? -12.980 -12.000 -40.798 1.00 11.85 190 SER D CA 1
ATOM 9032 C C . SER D 1 209 ? -12.558 -10.598 -41.234 1.00 10.60 190 SER D C 1
ATOM 9033 O O . SER D 1 209 ? -11.371 -10.250 -41.161 1.00 11.51 190 SER D O 1
ATOM 9036 N N . ASN D 1 210 ? -13.520 -9.774 -41.670 1.00 11.69 191 ASN D N 1
ATOM 9037 C CA . ASN D 1 210 ? -13.213 -8.401 -42.071 1.00 11.07 191 ASN D CA 1
ATOM 9038 C C . ASN D 1 210 ? -12.732 -7.566 -40.891 1.00 10.18 191 ASN D C 1
ATOM 9039 O O . ASN D 1 210 ? -11.791 -6.779 -41.027 1.00 12.19 191 ASN D O 1
ATOM 9044 N N . ALA D 1 211 ? -13.393 -7.692 -39.738 1.00 10.22 192 ALA D N 1
ATOM 9045 C CA . ALA D 1 211 ? -12.952 -6.945 -38.560 1.00 9.66 192 ALA D CA 1
ATOM 9046 C C . ALA D 1 211 ? -11.582 -7.416 -38.089 1.00 9.75 192 ALA D C 1
ATOM 9047 O O . ALA D 1 211 ? -10.732 -6.601 -37.701 1.00 8.41 192 ALA D O 1
ATOM 9049 N N . VAL D 1 212 ? -11.345 -8.727 -38.117 1.00 10.18 193 VAL D N 1
ATOM 9050 C CA . VAL D 1 212 ? -10.049 -9.238 -37.682 1.00 8.00 193 VAL D CA 1
ATOM 9051 C C . VAL D 1 212 ? -8.951 -8.796 -38.638 1.00 7.88 193 VAL D C 1
ATOM 9052 O O . VAL D 1 212 ? -7.847 -8.462 -38.213 1.00 8.26 193 VAL D O 1
ATOM 9056 N N . GLU D 1 213 ? -9.226 -8.802 -39.946 1.00 7.55 194 GLU D N 1
ATOM 9057 C CA . GLU D 1 213 ? -8.219 -8.337 -40.891 1.00 9.15 194 GLU D CA 1
ATOM 9058 C C . GLU D 1 213 ? -7.868 -6.877 -40.634 1.00 9.96 194 GLU D C 1
ATOM 9059 O O . GLU D 1 213 ? -6.685 -6.505 -40.607 1.00 8.00 194 GLU D O 1
ATOM 9065 N N . ALA D 1 214 ? -8.888 -6.044 -40.410 1.00 8.69 195 ALA D N 1
ATOM 9066 C CA . ALA D 1 214 ? -8.655 -4.629 -40.139 1.00 7.75 195 ALA D CA 1
ATOM 9067 C C . ALA D 1 214 ? -7.890 -4.435 -38.837 1.00 8.29 195 ALA D C 1
ATOM 9068 O O . ALA D 1 214 ? -7.000 -3.576 -38.753 1.00 9.10 195 ALA D O 1
ATOM 9070 N N . THR D 1 215 ? -8.221 -5.225 -37.811 1.00 7.01 196 THR D N 1
ATOM 9071 C CA . THR D 1 215 ? -7.498 -5.129 -36.545 1.00 7.76 196 THR D CA 1
ATOM 9072 C C . THR D 1 215 ? -6.047 -5.546 -36.729 1.00 8.02 196 THR D C 1
ATOM 9073 O O . THR D 1 215 ? -5.128 -4.878 -36.236 1.00 7.39 196 THR D O 1
ATOM 9077 N N . SER D 1 216 ? -5.834 -6.675 -37.429 1.00 5.63 197 SER D N 1
ATOM 9078 C CA . SER D 1 216 ? -4.491 -7.208 -37.664 1.00 8.81 197 SER D CA 1
ATOM 9079 C C . SER D 1 216 ? -3.591 -6.183 -38.334 1.00 7.46 197 SER D C 1
ATOM 9080 O O . SER D 1 216 ? -2.426 -6.018 -37.951 1.00 8.12 197 SER D O 1
ATOM 9083 N N . LYS D 1 217 ? -4.112 -5.508 -39.359 1.00 7.60 198 LYS D N 1
ATOM 9084 C CA . LYS D 1 217 ? -3.340 -4.494 -40.064 1.00 7.79 198 LYS D CA 1
ATOM 9085 C C . LYS D 1 217 ? -2.937 -3.358 -39.134 1.00 8.44 198 LYS D C 1
ATOM 9086 O O . LYS D 1 217 ? -1.813 -2.844 -39.215 1.00 7.58 198 LYS D O 1
ATOM 9092 N N . GLU D 1 218 ? -3.823 -2.975 -38.212 1.00 8.19 199 GLU D N 1
ATOM 9093 C CA . GLU D 1 218 ? -3.457 -1.892 -37.307 1.00 7.90 199 GLU D CA 1
ATOM 9094 C C . GLU D 1 218 ? -2.496 -2.351 -36.214 1.00 6.07 199 GLU D C 1
ATOM 9095 O O . GLU D 1 218 ? -1.629 -1.570 -35.816 1.00 8.70 199 GLU D O 1
ATOM 9101 N N . GLU D 1 219 ? -2.600 -3.600 -35.732 1.00 5.75 200 GLU D N 1
ATOM 9102 C CA . GLU D 1 219 ? -1.603 -4.079 -34.774 1.00 8.35 200 GLU D CA 1
ATOM 9103 C C . GLU D 1 219 ? -0.228 -4.231 -35.424 1.00 7.52 200 GLU D C 1
ATOM 9104 O O . GLU D 1 219 ? 0.800 -4.001 -34.767 1.00 8.94 200 GLU D O 1
ATOM 9110 N N . GLU D 1 220 ? -0.187 -4.597 -36.712 1.00 7.89 201 GLU D N 1
ATOM 9111 C CA . GLU D 1 220 ? 1.078 -4.599 -37.451 1.00 9.62 201 GLU D CA 1
ATOM 9112 C C . GLU D 1 220 ? 1.709 -3.216 -37.459 1.00 9.30 201 GLU D C 1
ATOM 9113 O O . GLU D 1 220 ? 2.910 -3.062 -37.206 1.00 10.32 201 GLU D O 1
ATOM 9119 N N . ILE D 1 221 ? 0.901 -2.192 -37.732 1.00 8.73 202 ILE D N 1
ATOM 9120 C CA . ILE D 1 221 ? 1.393 -0.819 -37.716 1.00 8.20 202 ILE D CA 1
ATOM 9121 C C . ILE D 1 221 ? 1.906 -0.453 -36.328 1.00 8.22 202 ILE D C 1
ATOM 9122 O O . ILE D 1 221 ? 2.956 0.187 -36.190 1.00 8.55 202 ILE D O 1
ATOM 9127 N N . HIS D 1 222 ? 1.171 -0.845 -35.284 1.00 8.09 203 HIS D N 1
ATOM 9128 C CA . HIS D 1 222 ? 1.574 -0.485 -33.929 1.00 6.42 203 HIS D CA 1
ATOM 9129 C C . HIS D 1 222 ? 2.939 -1.059 -33.602 1.00 7.68 203 HIS D C 1
ATOM 9130 O O . HIS D 1 222 ? 3.818 -0.344 -33.112 1.00 9.57 203 HIS D O 1
ATOM 9137 N N . GLY D 1 223 ? 3.122 -2.357 -33.851 1.00 8.39 204 GLY D N 1
ATOM 9138 C CA . GLY D 1 223 ? 4.397 -2.979 -33.534 1.00 9.57 204 GLY D CA 1
ATOM 9139 C C . GLY D 1 223 ? 5.538 -2.421 -34.360 1.00 12.36 204 GLY D C 1
ATOM 9140 O O . GLY D 1 223 ? 6.651 -2.269 -33.859 1.00 11.25 204 GLY D O 1
ATOM 9141 N N . ARG D 1 224 ? 5.282 -2.119 -35.637 1.00 10.18 205 ARG D N 1
ATOM 9142 C CA . ARG D 1 224 ? 6.346 -1.593 -36.494 1.00 8.83 205 ARG D CA 1
ATOM 9143 C C . ARG D 1 224 ? 6.816 -0.214 -36.035 1.00 11.63 205 ARG D C 1
ATOM 9144 O O . ARG D 1 224 ? 7.991 0.123 -36.209 1.00 12.03 205 ARG D O 1
ATOM 9152 N N . PHE D 1 225 ? 5.916 0.601 -35.474 1.00 10.02 206 PHE D N 1
ATOM 9153 C CA . PHE D 1 225 ? 6.329 1.852 -34.843 1.00 9.55 206 PHE D CA 1
ATOM 9154 C C . PHE D 1 225 ? 7.346 1.585 -33.739 1.00 9.94 206 PHE D C 1
ATOM 9155 O O . PHE D 1 225 ? 8.384 2.253 -33.653 1.00 12.61 206 PHE D O 1
ATOM 9163 N N . GLY D 1 226 ? 7.070 0.592 -32.891 1.00 9.99 207 GLY D N 1
ATOM 9164 C CA . GLY D 1 226 ? 7.996 0.269 -31.818 1.00 9.87 207 GLY D CA 1
ATOM 9165 C C . GLY D 1 226 ? 9.331 -0.223 -32.344 1.00 11.99 207 GLY D C 1
ATOM 9166 O O . GLY D 1 226 ? 10.384 0.083 -31.781 1.00 13.93 207 GLY D O 1
ATOM 9167 N N . ILE D 1 227 ? 9.304 -0.979 -33.440 1.00 13.42 208 ILE D N 1
ATOM 9168 C CA . ILE D 1 227 ? 10.551 -1.418 -34.061 1.00 12.32 208 ILE D CA 1
ATOM 9169 C C . ILE D 1 227 ? 11.362 -0.218 -34.531 1.00 14.22 208 ILE D C 1
ATOM 9170 O O . ILE D 1 227 ? 12.580 -0.158 -34.324 1.00 15.81 208 ILE D O 1
ATOM 9175 N N . SER D 1 228 ? 10.705 0.761 -35.170 1.00 12.31 209 SER D N 1
ATOM 9176 C CA . SER D 1 228 ? 11.426 1.954 -35.611 1.00 13.06 209 SER D CA 1
ATOM 9177 C C . SER D 1 228 ? 12.011 2.712 -34.430 1.00 15.28 209 SER D C 1
ATOM 9178 O O . SER D 1 228 ? 13.149 3.192 -34.497 1.00 13.99 209 SER D O 1
ATOM 9181 N N . LEU D 1 229 ? 11.250 2.824 -33.336 1.00 9.84 210 LEU D N 1
ATOM 9182 C CA . LEU D 1 229 ? 11.789 3.458 -32.135 1.00 14.46 210 LEU D CA 1
ATOM 9183 C C . LEU D 1 229 ? 13.000 2.697 -31.604 1.00 13.81 210 LEU D C 1
ATOM 9184 O O . LEU D 1 229 ? 14.009 3.309 -31.230 1.00 14.26 210 LEU D O 1
ATOM 9189 N N . TYR D 1 230 ? 12.925 1.363 -31.584 1.00 10.36 211 TYR D N 1
ATOM 9190 C CA . TYR D 1 230 ? 14.071 0.551 -31.170 1.00 11.98 211 TYR D CA 1
ATOM 9191 C C . TYR D 1 230 ? 15.311 0.854 -32.008 1.00 14.07 211 TYR D C 1
ATOM 9192 O O . TYR D 1 230 ? 16.411 1.013 -31.464 1.00 16.86 211 TYR D O 1
ATOM 9201 N N . HIS D 1 231 ? 15.158 0.938 -33.332 1.00 15.74 212 HIS D N 1
ATOM 9202 C CA . HIS D 1 231 ? 16.318 1.217 -34.180 1.00 17.66 212 HIS D CA 1
ATOM 9203 C C . HIS D 1 231 ? 16.898 2.595 -33.889 1.00 21.56 212 HIS D C 1
ATOM 9204 O O . HIS D 1 231 ? 18.125 2.767 -33.853 1.00 18.43 212 HIS D O 1
ATOM 9211 N N . LEU D 1 232 ? 16.032 3.591 -33.670 1.00 14.58 213 LEU D N 1
ATOM 9212 C CA . LEU D 1 232 ? 16.507 4.922 -33.312 1.00 17.95 213 LEU D CA 1
ATOM 9213 C C . LEU D 1 232 ? 17.225 4.917 -31.968 1.00 20.04 213 LEU D C 1
ATOM 9214 O O . LEU D 1 232 ? 18.279 5.549 -31.821 1.00 20.89 213 LEU D O 1
ATOM 9219 N N . LEU D 1 233 ? 16.668 4.218 -30.974 1.00 16.00 214 LEU D N 1
ATOM 9220 C CA . LEU D 1 233 ? 17.275 4.192 -29.646 1.00 16.30 214 LEU D CA 1
ATOM 9221 C C . LEU D 1 233 ? 18.610 3.463 -29.657 1.00 18.74 214 LEU D C 1
ATOM 9222 O O . LEU D 1 233 ? 19.528 3.848 -28.924 1.00 20.18 214 LEU D O 1
ATOM 9227 N N . ARG D 1 234 ? 18.728 2.411 -30.471 1.00 19.25 215 ARG D N 1
ATOM 9228 C CA . ARG D 1 234 ? 20.012 1.732 -30.641 1.00 24.82 215 ARG D CA 1
ATOM 9229 C C . ARG D 1 234 ? 21.092 2.692 -31.124 1.00 21.85 215 ARG D C 1
ATOM 9230 O O . ARG D 1 234 ? 22.247 2.608 -30.684 1.00 25.64 215 ARG D O 1
ATOM 9238 N N . GLU D 1 235 ? 20.742 3.602 -32.039 1.00 23.57 216 GLU D N 1
ATOM 9239 C CA . GLU D 1 235 ? 21.710 4.567 -32.555 1.00 23.26 216 GLU D CA 1
ATOM 9240 C C . GLU D 1 235 ? 21.993 5.674 -31.547 1.00 28.62 216 GLU D C 1
ATOM 9241 O O . GLU D 1 235 ? 23.138 6.127 -31.423 1.00 24.79 216 GLU D O 1
ATOM 9247 N N . GLU D 1 236 ? 20.962 6.110 -30.817 1.00 20.04 217 GLU D N 1
ATOM 9248 C CA . GLU D 1 236 ? 21.071 7.273 -29.941 1.00 23.42 217 GLU D CA 1
ATOM 9249 C C . GLU D 1 236 ? 21.752 6.937 -28.623 1.00 25.59 217 GLU D C 1
ATOM 9250 O O . GLU D 1 236 ? 22.603 7.699 -28.156 1.00 27.79 217 GLU D O 1
ATOM 9256 N N . GLN D 1 237 ? 21.388 5.817 -28.003 1.00 20.66 218 GLN D N 1
ATOM 9257 C CA . GLN D 1 237 ? 21.932 5.426 -26.705 1.00 21.35 218 GLN D CA 1
ATOM 9258 C C . GLN D 1 237 ? 22.292 3.950 -26.729 1.00 26.94 218 GLN D C 1
ATOM 9259 O O . GLN D 1 237 ? 21.625 3.119 -26.099 1.00 25.08 218 GLN D O 1
ATOM 9265 N N . PRO D 1 238 ? 23.371 3.596 -27.435 1.00 24.70 219 PRO D N 1
ATOM 9266 C CA . PRO D 1 238 ? 23.763 2.182 -27.516 1.00 23.73 219 PRO D CA 1
ATOM 9267 C C . PRO D 1 238 ? 24.056 1.552 -26.172 1.00 20.74 219 PRO D C 1
ATOM 9268 O O . PRO D 1 238 ? 23.943 0.329 -26.042 1.00 27.73 219 PRO D O 1
ATOM 9272 N N . GLU D 1 239 ? 24.408 2.337 -25.154 1.00 28.47 220 GLU D N 1
ATOM 9273 C CA . GLU D 1 239 ? 24.778 1.735 -23.882 1.00 25.59 220 GLU D CA 1
ATOM 9274 C C . GLU D 1 239 ? 23.573 1.260 -23.075 1.00 30.13 220 GLU D C 1
ATOM 9275 O O . GLU D 1 239 ? 23.758 0.597 -22.050 1.00 26.63 220 GLU D O 1
ATOM 9281 N N . LEU D 1 240 ? 22.347 1.546 -23.521 1.00 25.72 221 LEU D N 1
ATOM 9282 C CA . LEU D 1 240 ? 21.189 0.952 -22.862 1.00 26.10 221 LEU D CA 1
ATOM 9283 C C . LEU D 1 240 ? 21.086 -0.541 -23.146 1.00 23.46 221 LEU D C 1
ATOM 9284 O O . LEU D 1 240 ? 20.512 -1.287 -22.345 1.00 23.40 221 LEU D O 1
ATOM 9289 N N . PHE D 1 241 ? 21.627 -0.999 -24.271 1.00 19.82 222 PHE D N 1
ATOM 9290 C CA . PHE D 1 241 ? 21.316 -2.334 -24.776 1.00 22.25 222 PHE D CA 1
ATOM 9291 C C . PHE D 1 241 ? 22.441 -3.303 -24.415 1.00 24.13 222 PHE D C 1
ATOM 9292 O O . PHE D 1 241 ? 23.209 -3.779 -25.250 1.00 23.34 222 PHE D O 1
ATOM 9300 N N . THR D 1 242 ? 22.485 -3.605 -23.123 1.00 23.47 223 THR D N 1
ATOM 9301 C CA . THR D 1 242 ? 23.530 -4.407 -22.515 1.00 27.44 223 THR D CA 1
ATOM 9302 C C . THR D 1 242 ? 23.180 -5.892 -22.568 1.00 28.26 223 THR D C 1
ATOM 9303 O O . THR D 1 242 ? 22.080 -6.292 -22.960 1.00 22.96 223 THR D O 1
ATOM 9307 N N . ASP D 1 243 ? 24.137 -6.725 -22.147 1.00 27.97 224 ASP D N 1
ATOM 9308 C CA . ASP D 1 243 ? 23.869 -8.151 -21.990 1.00 24.71 224 ASP D CA 1
ATOM 9309 C C . ASP D 1 243 ? 22.688 -8.397 -21.063 1.00 24.29 224 ASP D C 1
ATOM 9310 O O . ASP D 1 243 ? 21.863 -9.280 -21.323 1.00 21.26 224 ASP D O 1
ATOM 9315 N N . GLU D 1 244 ? 22.610 -7.646 -19.961 1.00 23.41 225 GLU D N 1
ATOM 9316 C CA . GLU D 1 244 ? 21.506 -7.824 -19.020 1.00 25.31 225 GLU D CA 1
ATOM 9317 C C . GLU D 1 244 ? 20.175 -7.482 -19.674 1.00 20.91 225 GLU D C 1
ATOM 9318 O O . GLU D 1 244 ? 19.178 -8.190 -19.478 1.00 20.70 225 GLU D O 1
ATOM 9324 N N . PHE D 1 245 ? 20.146 -6.389 -20.439 1.00 21.43 226 PHE D N 1
ATOM 9325 C CA . PHE D 1 245 ? 18.967 -6.004 -21.210 1.00 16.78 226 PHE D CA 1
ATOM 9326 C C . PHE D 1 245 ? 18.462 -7.168 -22.056 1.00 21.44 226 PHE D C 1
ATOM 9327 O O . PHE D 1 245 ? 17.310 -7.595 -21.926 1.00 16.65 226 PHE D O 1
ATOM 9335 N N . TYR D 1 246 ? 19.329 -7.718 -22.914 1.00 16.96 227 TYR D N 1
ATOM 9336 C CA . TYR D 1 246 ? 18.875 -8.768 -23.821 1.00 20.90 227 TYR D CA 1
ATOM 9337 C C . TYR D 1 246 ? 18.592 -10.071 -23.088 1.00 18.56 227 TYR D C 1
ATOM 9338 O O . TYR D 1 246 ? 17.702 -10.825 -23.496 1.00 18.48 227 TYR D O 1
ATOM 9347 N N . ALA D 1 247 ? 19.315 -10.350 -22.002 1.00 19.52 228 ALA D N 1
ATOM 9348 C CA . ALA D 1 247 ? 19.036 -11.557 -21.235 1.00 15.56 228 ALA D CA 1
ATOM 9349 C C . ALA D 1 247 ? 17.653 -11.493 -20.598 1.00 17.01 228 ALA D C 1
ATOM 9350 O O . ALA D 1 247 ? 16.902 -12.475 -20.628 1.00 19.34 228 ALA D O 1
ATOM 9352 N N . GLU D 1 248 ? 17.305 -10.342 -20.019 1.00 16.68 229 GLU D N 1
ATOM 9353 C CA . GLU D 1 248 ? 15.966 -10.151 -19.464 1.00 17.41 229 GLU D CA 1
ATOM 9354 C C . GLU D 1 248 ? 14.906 -10.255 -20.554 1.00 16.19 229 GLU D C 1
ATOM 9355 O O . GLU D 1 248 ? 13.859 -10.889 -20.361 1.00 17.88 229 GLU D O 1
ATOM 9361 N N . LEU D 1 249 ? 15.170 -9.643 -21.712 1.00 15.42 230 LEU D N 1
ATOM 9362 C CA . LEU D 1 249 ? 14.247 -9.719 -22.843 1.00 14.75 230 LEU D CA 1
ATOM 9363 C C . LEU D 1 249 ? 13.984 -11.164 -23.248 1.00 14.54 230 LEU D C 1
ATOM 9364 O O . LEU D 1 249 ? 12.836 -11.559 -23.475 1.00 12.63 230 LEU D O 1
ATOM 9369 N N . LYS D 1 250 ? 15.040 -11.972 -23.362 1.00 16.42 231 LYS D N 1
ATOM 9370 C CA . LYS D 1 250 ? 14.847 -13.356 -23.781 1.00 14.95 231 LYS D CA 1
ATOM 9371 C C . LYS D 1 250 ? 13.997 -14.125 -22.781 1.00 16.03 231 LYS D C 1
ATOM 9372 O O . LYS D 1 250 ? 13.134 -14.921 -23.169 1.00 16.85 231 LYS D O 1
ATOM 9378 N N . GLU D 1 251 ? 14.218 -13.892 -21.486 1.00 14.70 232 GLU D N 1
ATOM 9379 C CA . GLU D 1 251 ? 13.430 -14.571 -20.466 1.00 17.59 232 GLU D CA 1
ATOM 9380 C C . GLU D 1 251 ? 11.959 -14.180 -20.560 1.00 15.13 232 GLU D C 1
ATOM 9381 O O . GLU D 1 251 ? 11.074 -15.041 -20.493 1.00 13.02 232 GLU D O 1
ATOM 9387 N N . LEU D 1 252 ? 11.686 -12.882 -20.725 1.00 13.31 233 LEU D N 1
ATOM 9388 C CA . LEU D 1 252 ? 10.306 -12.411 -20.829 1.00 11.98 233 LEU D CA 1
ATOM 9389 C C . LEU D 1 252 ? 9.629 -12.946 -22.085 1.00 12.82 233 LEU D C 1
ATOM 9390 O O . LEU D 1 252 ? 8.441 -13.298 -22.060 1.00 11.49 233 LEU D O 1
ATOM 9395 N N . ALA D 1 253 ? 10.369 -13.017 -23.192 1.00 12.01 234 ALA D N 1
ATOM 9396 C CA . ALA D 1 253 ? 9.794 -13.528 -24.433 1.00 12.46 234 ALA D CA 1
ATOM 9397 C C . ALA D 1 253 ? 9.436 -15.004 -24.314 1.00 13.07 234 ALA D C 1
ATOM 9398 O O . ALA D 1 253 ? 8.416 -15.447 -24.851 1.00 12.01 234 ALA D O 1
ATOM 9400 N N . GLU D 1 254 ? 10.257 -15.788 -23.607 1.00 14.76 235 GLU D N 1
ATOM 9401 C CA . GLU D 1 254 ? 9.913 -17.190 -23.402 1.00 13.32 235 GLU D CA 1
ATOM 9402 C C . GLU D 1 254 ? 8.675 -17.333 -22.532 1.00 14.29 235 GLU D C 1
ATOM 9403 O O . GLU D 1 254 ? 7.823 -18.190 -22.793 1.00 13.21 235 GLU D O 1
ATOM 9409 N N . GLN D 1 255 ? 8.575 -16.518 -21.475 1.00 13.40 236 GLN D N 1
ATOM 9410 C CA . GLN D 1 255 ? 7.379 -16.519 -20.642 1.00 11.97 236 GLN D CA 1
ATOM 9411 C C . GLN D 1 255 ? 6.141 -16.198 -21.470 1.00 10.75 236 GLN D C 1
ATOM 9412 O O . GLN D 1 255 ? 5.091 -16.827 -21.303 1.00 11.62 236 GLN D O 1
ATOM 9418 N N . ALA D 1 256 ? 6.262 -15.251 -22.401 1.00 10.82 237 ALA D N 1
ATOM 9419 C CA . ALA D 1 256 ? 5.127 -14.897 -23.251 1.00 10.97 237 ALA D CA 1
ATOM 9420 C C . ALA D 1 256 ? 4.707 -16.068 -24.136 1.00 10.34 237 ALA D C 1
ATOM 9421 O O . ALA D 1 256 ? 3.522 -16.401 -24.222 1.00 8.61 237 ALA D O 1
ATOM 9423 N N . PHE D 1 257 ? 5.667 -16.722 -24.795 1.00 12.03 238 PHE D N 1
ATOM 9424 C CA . PHE D 1 257 ? 5.288 -17.830 -25.668 1.00 11.47 238 PHE D CA 1
ATOM 9425 C C . PHE D 1 257 ? 4.643 -18.963 -24.882 1.00 12.53 238 PHE D C 1
ATOM 9426 O O . PHE D 1 257 ? 3.642 -19.534 -25.324 1.00 11.02 238 PHE D O 1
ATOM 9434 N N . ASN D 1 258 ? 5.189 -19.292 -23.706 1.00 11.11 239 ASN D N 1
ATOM 9435 C CA . ASN D 1 258 ? 4.599 -20.343 -22.884 1.00 13.33 239 ASN D CA 1
ATOM 9436 C C . ASN D 1 258 ? 3.135 -20.047 -22.572 1.00 11.55 239 ASN D C 1
ATOM 9437 O O . ASN D 1 258 ? 2.292 -20.955 -22.575 1.00 11.38 239 ASN D O 1
ATOM 9442 N N . ALA D 1 259 ? 2.819 -18.780 -22.285 1.00 10.51 240 ALA D N 1
ATOM 9443 C CA . ALA D 1 259 ? 1.445 -18.410 -21.969 1.00 9.58 240 ALA D CA 1
ATOM 9444 C C . ALA D 1 259 ? 0.561 -18.463 -23.205 1.00 9.34 240 ALA D C 1
ATOM 9445 O O . ALA D 1 259 ? -0.592 -18.898 -23.130 1.00 10.24 240 ALA D O 1
ATOM 9447 N N . GLU D 1 260 ? 1.068 -17.995 -24.344 1.00 10.62 241 GLU D N 1
ATOM 9448 C CA . GLU D 1 260 ? 0.232 -18.032 -25.538 1.00 9.99 241 GLU D CA 1
ATOM 9449 C C . GLU D 1 260 ? 0.029 -19.460 -26.020 1.00 13.08 241 GLU D C 1
ATOM 9450 O O . GLU D 1 260 ? -1.033 -19.781 -26.560 1.00 10.08 241 GLU D O 1
ATOM 9456 N N . LYS D 1 261 ? 1.009 -20.338 -25.788 1.00 11.71 242 LYS D N 1
ATOM 9457 C CA . LYS D 1 261 ? 0.781 -21.757 -26.028 1.00 12.11 242 LYS D CA 1
ATOM 9458 C C . LYS D 1 261 ? -0.307 -22.304 -25.110 1.00 12.26 242 LYS D C 1
ATOM 9459 O O . LYS D 1 261 ? -1.120 -23.137 -25.525 1.00 11.94 242 LYS D O 1
ATOM 9465 N N . ALA D 1 262 ? -0.345 -21.842 -23.855 1.00 11.52 243 ALA D N 1
ATOM 9466 C CA . ALA D 1 262 ? -1.394 -22.284 -22.941 1.00 12.58 243 ALA D CA 1
ATOM 9467 C C . ALA D 1 262 ? -2.764 -21.812 -23.408 1.00 11.86 243 ALA D C 1
ATOM 9468 O O . ALA D 1 262 ? -3.759 -22.537 -23.276 1.00 13.53 243 ALA D O 1
ATOM 9470 N N . ILE D 1 263 ? -2.833 -20.592 -23.949 1.00 12.30 244 ILE D N 1
ATOM 9471 C CA . ILE D 1 263 ? -4.078 -20.082 -24.522 1.00 11.07 244 ILE D CA 1
ATOM 9472 C C . ILE D 1 263 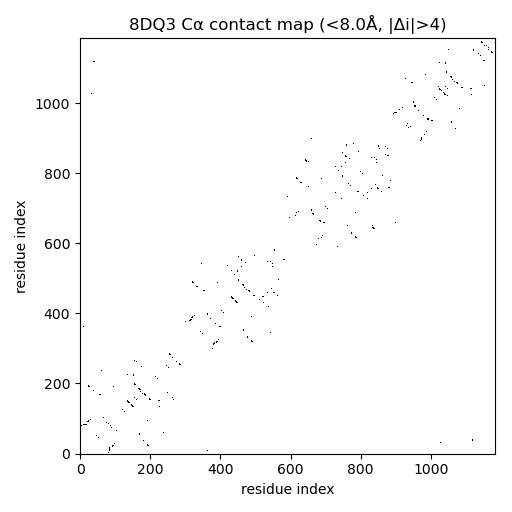? -4.563 -20.997 -25.642 1.00 11.25 244 ILE D C 1
ATOM 9473 O O . ILE D 1 263 ? -5.758 -21.306 -25.735 1.00 11.26 244 ILE D O 1
ATOM 9478 N N . LEU D 1 264 ? -3.642 -21.473 -26.490 1.00 10.21 245 LEU D N 1
ATOM 9479 C CA . LEU D 1 264 ? -4.035 -22.365 -27.579 1.00 11.59 245 LEU D CA 1
ATOM 9480 C C . LEU D 1 264 ? -4.492 -23.721 -27.050 1.00 14.01 245 LEU D C 1
ATOM 9481 O O . LEU D 1 264 ? -5.465 -24.282 -27.560 1.00 12.75 245 LEU D O 1
ATOM 9486 N N . ASP D 1 265 ? -3.814 -24.256 -26.025 1.00 13.28 246 ASP D N 1
ATOM 9487 C CA . ASP D 1 265 ? -4.273 -25.498 -25.402 1.00 14.98 246 ASP D CA 1
ATOM 9488 C C . ASP D 1 265 ? -5.703 -25.357 -24.900 1.00 16.11 246 ASP D C 1
ATOM 9489 O O . ASP D 1 265 ? -6.530 -26.260 -25.073 1.00 14.86 246 ASP D O 1
ATOM 9494 N N . TRP D 1 266 ? -6.008 -24.224 -24.274 1.00 12.10 247 TRP D N 1
ATOM 9495 C CA . TRP D 1 266 ? -7.348 -23.978 -23.759 1.00 13.34 247 TRP D CA 1
ATOM 9496 C C . TRP D 1 266 ? -8.364 -23.851 -24.889 1.00 13.60 247 TRP D C 1
ATOM 9497 O O . TRP D 1 266 ? -9.440 -24.456 -24.833 1.00 15.94 247 TRP D O 1
ATOM 9508 N N . ILE D 1 267 ? -8.039 -23.071 -25.929 1.00 12.53 248 ILE D N 1
ATOM 9509 C CA . ILE D 1 267 ? -8.976 -22.865 -27.038 1.00 10.44 248 ILE D CA 1
ATOM 9510 C C . ILE D 1 267 ? -9.394 -24.196 -27.664 1.00 13.31 248 ILE D C 1
ATOM 9511 O O . ILE D 1 267 ? -10.552 -24.372 -28.067 1.00 13.23 248 ILE D O 1
ATOM 9516 N N . PHE D 1 268 ? -8.472 -25.155 -27.750 1.00 13.05 249 PHE D N 1
ATOM 9517 C CA . PHE D 1 268 ? -8.744 -26.396 -28.468 1.00 13.41 249 PHE D CA 1
ATOM 9518 C C . PHE D 1 268 ? -9.027 -27.581 -27.559 1.00 17.72 249 PHE D C 1
ATOM 9519 O O . PHE D 1 268 ? -9.128 -28.710 -28.055 1.00 17.23 249 PHE D O 1
ATOM 9527 N N . GLU D 1 269 ? -9.178 -27.365 -26.253 1.00 17.14 250 GLU D N 1
ATOM 9528 C CA . GLU D 1 269 ? -9.220 -28.521 -25.363 1.00 20.37 250 GLU D CA 1
ATOM 9529 C C . GLU D 1 269 ? -10.471 -29.369 -25.562 1.00 20.77 250 GLU D C 1
ATOM 9530 O O . GLU D 1 269 ? -10.468 -30.542 -25.172 1.00 21.87 250 GLU D O 1
ATOM 9536 N N . ASP D 1 270 ? -11.522 -28.833 -26.185 1.00 22.87 251 ASP D N 1
ATOM 9537 C CA . ASP D 1 270 ? -12.698 -29.639 -26.506 1.00 22.72 251 ASP D CA 1
ATOM 9538 C C . ASP D 1 270 ? -12.630 -30.270 -27.891 1.00 24.17 251 ASP D C 1
ATOM 9539 O O . ASP D 1 270 ? -13.598 -30.914 -28.311 1.00 22.70 251 ASP D O 1
ATOM 9544 N N . GLY D 1 271 ? -11.525 -30.107 -28.607 1.00 19.40 252 GLY D N 1
ATOM 9545 C CA . GLY D 1 271 ? -11.376 -30.690 -29.929 1.00 20.95 252 GLY D CA 1
ATOM 9546 C C . GLY D 1 271 ? -10.816 -29.681 -30.911 1.00 20.44 252 GLY D C 1
ATOM 9547 O O . GLY D 1 271 ? -11.090 -28.484 -30.837 1.00 18.01 252 GLY D O 1
ATOM 9548 N N . GLU D 1 272 ? -10.025 -30.182 -31.852 1.00 19.77 253 GLU D N 1
ATOM 9549 C CA . GLU D 1 272 ? -9.389 -29.328 -32.841 1.00 16.95 253 GLU D CA 1
ATOM 9550 C C . GLU D 1 272 ? -10.272 -29.172 -34.077 1.00 15.65 253 GLU D C 1
ATOM 9551 O O . GLU D 1 272 ? -11.245 -29.902 -34.280 1.00 18.54 253 GLU D O 1
ATOM 9557 N N . LEU D 1 273 ? -9.937 -28.174 -34.890 1.00 17.46 254 LEU D N 1
ATOM 9558 C CA . LEU D 1 273 ? -10.667 -27.907 -36.116 1.00 17.91 254 LEU D CA 1
ATOM 9559 C C . LEU D 1 273 ? -10.211 -28.860 -37.212 1.00 21.10 254 LEU D C 1
ATOM 9560 O O . LEU D 1 273 ? -9.041 -29.233 -37.286 1.00 22.28 254 LEU D O 1
ATOM 9565 N N . SER D 1 274 ? -11.150 -29.245 -38.081 1.00 18.20 255 SER D N 1
ATOM 9566 C CA . SER D 1 274 ? -10.800 -30.145 -39.176 1.00 21.07 255 SER D CA 1
ATOM 9567 C C . SER D 1 274 ? -9.886 -29.493 -40.206 1.00 24.76 255 SER D C 1
ATOM 9568 O O . SER D 1 274 ? -9.196 -30.204 -40.942 1.00 28.58 255 SER D O 1
ATOM 9571 N N . PHE D 1 275 ? -9.869 -28.166 -40.284 1.00 19.01 256 PHE D N 1
ATOM 9572 C CA . PHE D 1 275 ? -9.170 -27.454 -41.343 1.00 16.73 256 PHE D CA 1
ATOM 9573 C C . PHE D 1 275 ? -7.960 -26.677 -40.845 1.00 16.49 256 PHE D C 1
ATOM 9574 O O . PHE D 1 275 ? -7.301 -25.997 -41.642 1.00 17.24 256 PHE D O 1
ATOM 9582 N N . LEU D 1 276 ? -7.642 -26.769 -39.555 1.00 16.27 257 LEU D N 1
ATOM 9583 C CA . LEU D 1 276 ? -6.524 -26.011 -38.993 1.00 15.71 257 LEU D CA 1
ATOM 9584 C C . LEU D 1 276 ? -6.199 -26.630 -37.641 1.00 15.03 257 LEU D C 1
ATOM 9585 O O . LEU D 1 276 ? -7.011 -26.539 -36.719 1.00 18.54 257 LEU D O 1
ATOM 9590 N N . SER D 1 277 ? -5.030 -27.262 -37.529 1.00 14.76 258 SER D N 1
ATOM 9591 C CA . SER D 1 277 ? -4.648 -27.938 -36.299 1.00 13.85 258 SER D CA 1
ATOM 9592 C C . SER D 1 277 ? -4.053 -26.959 -35.289 1.00 14.35 258 SER D C 1
ATOM 9593 O O . SER D 1 277 ? -3.504 -25.917 -35.646 1.00 13.36 258 SER D O 1
ATOM 9596 N N . LYS D 1 278 ? -4.142 -27.330 -34.010 1.00 12.80 259 LYS D N 1
ATOM 9597 C CA . LYS D 1 278 ? -3.480 -26.541 -32.970 1.00 15.01 259 LYS D CA 1
ATOM 9598 C C . LYS D 1 278 ? -1.984 -26.412 -33.242 1.00 13.41 259 LYS D C 1
ATOM 9599 O O . LYS D 1 278 ? -1.402 -25.333 -33.073 1.00 12.13 259 LYS D O 1
ATOM 9605 N N . ALA D 1 279 ? -1.342 -27.499 -33.675 1.00 13.00 260 ALA D N 1
ATOM 9606 C CA . ALA D 1 279 ? 0.096 -27.437 -33.918 1.00 12.89 260 ALA D CA 1
ATOM 9607 C C . ALA D 1 279 ? 0.431 -26.439 -35.021 1.00 11.50 260 ALA D C 1
ATOM 9608 O O . ALA D 1 279 ? 1.472 -25.774 -34.972 1.00 12.35 260 ALA D O 1
ATOM 9610 N N . THR D 1 280 ? -0.430 -26.330 -36.035 1.00 10.62 261 THR D N 1
ATOM 9611 C CA . THR D 1 280 ? -0.156 -25.376 -37.105 1.00 10.61 261 THR D CA 1
ATOM 9612 C C . THR D 1 280 ? -0.253 -23.941 -36.599 1.00 12.51 261 THR D C 1
ATOM 9613 O O . THR D 1 280 ? 0.556 -23.093 -36.983 1.00 11.39 261 THR D O 1
ATOM 9617 N N . VAL D 1 281 ? -1.220 -23.655 -35.723 1.00 12.21 262 VAL D N 1
ATOM 9618 C CA . VAL D 1 281 ? -1.316 -22.301 -35.168 1.00 11.81 262 VAL D CA 1
ATOM 9619 C C . VAL D 1 281 ? -0.140 -22.017 -34.244 1.00 13.12 262 VAL D C 1
ATOM 9620 O O . VAL D 1 281 ? 0.442 -20.921 -34.271 1.00 11.43 262 VAL D O 1
ATOM 9624 N N . GLU D 1 282 ? 0.217 -22.991 -33.399 1.00 11.86 263 GLU D N 1
ATOM 9625 C CA . GLU D 1 282 ? 1.360 -22.829 -32.506 1.00 11.62 263 GLU D CA 1
ATOM 9626 C C . GLU D 1 282 ? 2.637 -22.565 -33.297 1.00 12.54 263 GLU D C 1
ATOM 9627 O O . GLU D 1 282 ? 3.448 -21.714 -32.916 1.00 13.54 263 GLU D O 1
ATOM 9633 N N . ASN D 1 283 ? 2.814 -23.279 -34.418 1.00 11.89 264 ASN D N 1
ATOM 9634 C CA . ASN D 1 283 ? 3.953 -23.070 -35.310 1.00 12.18 264 ASN D CA 1
ATOM 9635 C C . ASN D 1 283 ? 3.966 -21.649 -35.873 1.00 8.81 264 ASN D C 1
ATOM 9636 O O . ASN D 1 283 ? 5.024 -21.014 -35.973 1.00 9.69 264 ASN D O 1
ATOM 9641 N N . TYR D 1 284 ? 2.794 -21.142 -36.247 1.00 8.84 265 TYR D N 1
ATOM 9642 C CA . TYR D 1 284 ? 2.698 -19.796 -36.795 1.00 9.90 265 TYR D CA 1
ATOM 9643 C C . TYR D 1 284 ? 3.193 -18.753 -35.793 1.00 8.20 265 TYR D C 1
ATOM 9644 O O . TYR D 1 284 ? 3.971 -17.863 -36.153 1.00 9.81 265 TYR D O 1
ATOM 9653 N N . ILE D 1 285 ? 2.754 -18.841 -34.530 1.00 10.20 266 ILE D N 1
ATOM 9654 C CA . ILE D 1 285 ? 3.202 -17.813 -33.589 1.00 9.60 266 ILE D CA 1
ATOM 9655 C C . ILE D 1 285 ? 4.633 -18.072 -33.131 1.00 8.46 266 ILE D C 1
ATOM 9656 O O . ILE D 1 285 ? 5.377 -17.117 -32.892 1.00 9.30 266 ILE D O 1
ATOM 9661 N N . ALA D 1 286 ? 5.065 -19.341 -33.049 1.00 9.19 267 ALA D N 1
ATOM 9662 C CA . ALA D 1 286 ? 6.468 -19.600 -32.723 1.00 12.51 267 ALA D CA 1
ATOM 9663 C C . ALA D 1 286 ? 7.381 -18.938 -33.742 1.00 11.84 267 ALA D C 1
ATOM 9664 O O . ALA D 1 286 ? 8.436 -18.405 -33.395 1.00 10.17 267 ALA D O 1
ATOM 9666 N N . ASN D 1 287 ? 6.977 -18.947 -35.012 1.00 10.16 268 ASN D N 1
ATOM 9667 C CA . ASN D 1 287 ? 7.768 -18.291 -36.043 1.00 9.65 268 ASN D CA 1
ATOM 9668 C C . ASN D 1 287 ? 7.817 -16.781 -35.816 1.00 10.88 268 ASN D C 1
ATOM 9669 O O . ASN D 1 287 ? 8.853 -16.140 -36.038 1.00 11.55 268 ASN D O 1
ATOM 9674 N N . ARG D 1 288 ? 6.712 -16.195 -35.340 1.00 9.64 269 ARG D N 1
ATOM 9675 C CA . ARG D 1 288 ? 6.717 -14.763 -35.057 1.00 8.80 269 ARG D CA 1
ATOM 9676 C C . ARG D 1 288 ? 7.593 -14.429 -33.850 1.00 7.46 269 ARG D C 1
ATOM 9677 O O . ARG D 1 288 ? 8.237 -13.376 -33.835 1.00 10.89 269 ARG D O 1
ATOM 9685 N N . TYR D 1 289 ? 7.626 -15.296 -32.823 1.00 8.37 270 TYR D N 1
ATOM 9686 C CA . TYR D 1 289 ? 8.578 -15.080 -31.727 1.00 9.86 270 TYR D CA 1
ATOM 9687 C C . TYR D 1 289 ? 10.011 -15.100 -32.241 1.00 11.37 270 TYR D C 1
ATOM 9688 O O . TYR D 1 289 ? 10.822 -14.234 -31.889 1.00 10.91 270 TYR D O 1
ATOM 9697 N N . ASN D 1 290 ? 10.342 -16.093 -33.072 1.00 12.06 271 ASN D N 1
ATOM 9698 C CA . ASN D 1 290 ? 11.663 -16.132 -33.702 1.00 12.76 271 ASN D CA 1
ATOM 9699 C C . ASN D 1 290 ? 11.954 -14.840 -34.455 1.00 11.50 271 ASN D C 1
ATOM 9700 O O . ASN D 1 290 ? 13.056 -14.286 -34.358 1.00 13.81 271 ASN D O 1
ATOM 9705 N N . ASN D 1 291 ? 10.989 -14.370 -35.255 1.00 10.00 272 ASN D N 1
ATOM 9706 C CA . ASN D 1 291 ? 11.201 -13.168 -36.051 1.00 10.20 272 ASN D CA 1
ATOM 9707 C C . ASN D 1 291 ? 11.466 -11.958 -35.167 1.00 10.45 272 ASN D C 1
ATOM 9708 O O . ASN D 1 291 ? 12.295 -11.109 -35.503 1.00 12.56 272 ASN D O 1
ATOM 9713 N N . SER D 1 292 ? 10.729 -11.829 -34.061 1.00 12.09 273 SER D N 1
ATOM 9714 C CA . SER D 1 292 ? 10.977 -10.698 -33.174 1.00 10.45 273 SER D CA 1
ATOM 9715 C C . SER D 1 292 ? 12.359 -10.800 -32.535 1.00 11.70 273 SER D C 1
ATOM 9716 O O . SER D 1 292 ? 13.068 -9.795 -32.419 1.00 14.65 273 SER D O 1
ATOM 9719 N N . LEU D 1 293 ? 12.764 -12.008 -32.144 1.00 11.77 274 LEU D N 1
ATOM 9720 C CA . LEU D 1 293 ? 14.114 -12.194 -31.614 1.00 12.60 274 LEU D CA 1
ATOM 9721 C C . LEU D 1 293 ? 15.169 -11.806 -32.644 1.00 14.98 274 LEU D C 1
ATOM 9722 O O . LEU D 1 293 ? 16.145 -11.118 -32.321 1.00 16.61 274 LEU D O 1
ATOM 9727 N N . VAL D 1 294 ? 14.979 -12.222 -33.896 1.00 12.65 275 VAL D N 1
ATOM 9728 C CA . VAL D 1 294 ? 15.939 -11.903 -34.946 1.00 13.70 275 VAL D CA 1
ATOM 9729 C C . VAL D 1 294 ? 15.988 -10.399 -35.205 1.00 15.70 275 VAL D C 1
ATOM 9730 O O . VAL D 1 294 ? 17.053 -9.841 -35.499 1.00 16.04 275 VAL D O 1
ATOM 9734 N N . THR D 1 295 ? 14.847 -9.707 -35.080 1.00 12.54 276 THR D N 1
ATOM 9735 C CA . THR D 1 295 ? 14.850 -8.256 -35.249 1.00 13.75 276 THR D CA 1
ATOM 9736 C C . THR D 1 295 ? 15.758 -7.585 -34.229 1.00 14.30 276 THR D C 1
ATOM 9737 O O . THR D 1 295 ? 16.378 -6.557 -34.526 1.00 18.65 276 THR D O 1
ATOM 9741 N N . LEU D 1 296 ? 15.871 -8.168 -33.043 1.00 15.53 277 LEU D N 1
ATOM 9742 C CA . LEU D 1 296 ? 16.733 -7.677 -31.977 1.00 17.39 277 LEU D CA 1
ATOM 9743 C C . LEU D 1 296 ? 18.161 -8.203 -32.067 1.00 20.60 277 LEU D C 1
ATOM 9744 O O . LEU D 1 296 ? 18.963 -7.939 -31.162 1.00 20.13 277 LEU D O 1
ATOM 9749 N N . GLY D 1 297 ? 18.492 -8.947 -33.120 1.00 19.91 278 GLY D N 1
ATOM 9750 C CA . GLY D 1 297 ? 19.813 -9.530 -33.252 1.00 19.75 278 GLY D CA 1
ATOM 9751 C C . GLY D 1 297 ? 20.023 -10.828 -32.510 1.00 24.17 278 GLY D C 1
ATOM 9752 O O . GLY D 1 297 ? 21.154 -11.327 -32.476 1.00 22.81 278 GLY D O 1
ATOM 9753 N N . LEU D 1 298 ? 18.977 -11.402 -31.922 1.00 16.83 279 LEU D N 1
ATOM 9754 C CA . LEU D 1 298 ? 19.109 -12.595 -31.102 1.00 19.20 279 LEU D CA 1
ATOM 9755 C C . LEU D 1 298 ? 18.823 -13.856 -31.913 1.00 18.48 279 LEU D C 1
ATOM 9756 O O . LEU D 1 298 ? 18.208 -13.819 -32.981 1.00 19.48 279 LEU D O 1
ATOM 9761 N N . GLU D 1 299 ? 19.274 -14.981 -31.376 1.00 19.42 280 GLU D N 1
ATOM 9762 C CA . GLU D 1 299 ? 19.108 -16.254 -32.054 1.00 22.03 280 GLU D CA 1
ATOM 9763 C C . GLU D 1 299 ? 17.646 -16.695 -32.020 1.00 18.69 280 GLU D C 1
ATOM 9764 O O . GLU D 1 299 ? 17.002 -16.623 -30.970 1.00 21.07 280 GLU D O 1
ATOM 9770 N N . PRO D 1 300 ? 17.102 -17.176 -33.138 1.00 19.63 281 PRO D N 1
ATOM 9771 C CA . PRO D 1 300 ? 15.829 -17.904 -33.065 1.00 18.40 281 PRO D CA 1
ATOM 9772 C C . PRO D 1 300 ? 15.984 -19.160 -32.215 1.00 22.07 281 PRO D C 1
ATOM 9773 O O . PRO D 1 300 ? 17.030 -19.813 -32.220 1.00 22.37 281 PRO D O 1
ATOM 9777 N N . ILE D 1 301 ? 14.940 -19.487 -31.458 1.00 19.59 282 ILE D N 1
ATOM 9778 C CA . ILE D 1 301 ? 15.013 -20.609 -30.534 1.00 19.01 282 ILE D CA 1
ATOM 9779 C C . ILE D 1 301 ? 13.976 -21.688 -30.801 1.00 18.81 282 ILE D C 1
ATOM 9780 O O . ILE D 1 301 ? 14.136 -22.811 -30.296 1.00 22.51 282 ILE D O 1
ATOM 9785 N N . TYR D 1 302 ? 12.920 -21.423 -31.566 1.00 16.83 283 TYR D N 1
ATOM 9786 C CA . TYR D 1 302 ? 11.897 -22.430 -31.808 1.00 14.67 283 TYR D CA 1
ATOM 9787 C C . TYR D 1 302 ? 12.125 -23.105 -33.150 1.00 14.43 283 TYR D C 1
ATOM 9788 O O . TYR D 1 302 ? 12.503 -22.458 -34.132 1.00 16.52 283 TYR D O 1
ATOM 9797 N N . ASN D 1 303 ? 11.934 -24.416 -33.170 1.00 18.00 284 ASN D N 1
ATOM 9798 C CA . ASN D 1 303 ? 11.988 -25.165 -34.415 1.00 16.22 284 ASN D CA 1
ATOM 9799 C C . ASN D 1 303 ? 10.655 -25.015 -35.141 1.00 16.97 284 ASN D C 1
ATOM 9800 O O . ASN D 1 303 ? 9.589 -25.245 -34.555 1.00 22.34 284 ASN D O 1
ATOM 9805 N N . ILE D 1 304 ? 10.714 -24.616 -36.410 1.00 16.22 285 ILE D N 1
ATOM 9806 C CA . ILE D 1 304 ? 9.536 -24.228 -37.183 1.00 13.61 285 ILE D CA 1
ATOM 9807 C C . ILE D 1 304 ? 9.336 -25.208 -38.335 1.00 16.01 285 ILE D C 1
ATOM 9808 O O . ILE D 1 304 ? 10.289 -25.538 -39.048 1.00 17.92 285 ILE D O 1
ATOM 9813 N N . SER D 1 305 ? 8.097 -25.648 -38.523 1.00 12.38 286 SER D N 1
ATOM 9814 C CA . SER D 1 305 ? 7.738 -26.513 -39.650 1.00 12.36 286 SER D CA 1
ATOM 9815 C C . SER D 1 305 ? 7.483 -25.681 -40.897 1.00 16.13 286 SER D C 1
ATOM 9816 O O . SER D 1 305 ? 6.538 -24.883 -40.918 1.00 14.74 286 SER D O 1
ATOM 9819 N N . PRO D 1 306 ? 8.267 -25.845 -41.959 1.00 14.16 287 PRO D N 1
ATOM 9820 C CA . PRO D 1 306 ? 7.955 -25.132 -43.207 1.00 14.60 287 PRO D CA 1
ATOM 9821 C C . PRO D 1 306 ? 6.629 -25.545 -43.823 1.00 13.90 287 PRO D C 1
ATOM 9822 O O . PRO D 1 306 ? 5.962 -24.703 -44.432 1.00 15.15 287 PRO D O 1
ATOM 9826 N N . ALA D 1 307 ? 6.219 -26.815 -43.694 1.00 13.91 288 ALA D N 1
ATOM 9827 C CA . ALA D 1 307 ? 4.944 -27.227 -44.280 1.00 15.58 288 ALA D CA 1
ATOM 9828 C C . ALA D 1 307 ? 3.778 -26.540 -43.589 1.00 16.81 288 ALA D C 1
ATOM 9829 O O . ALA D 1 307 ? 2.813 -26.123 -44.244 1.00 16.26 288 ALA D O 1
ATOM 9831 N N . GLN D 1 308 ? 3.850 -26.414 -42.264 1.00 15.08 289 GLN D N 1
ATOM 9832 C CA . GLN D 1 308 ? 2.777 -25.743 -41.546 1.00 14.57 289 GLN D CA 1
ATOM 9833 C C . GLN D 1 308 ? 2.766 -24.246 -41.829 1.00 14.81 289 GLN D C 1
ATOM 9834 O O . GLN D 1 308 ? 1.685 -23.649 -41.916 1.00 15.67 289 GLN D O 1
ATOM 9840 N N . LEU D 1 309 ? 3.942 -23.630 -42.002 1.00 13.02 290 LEU D N 1
ATOM 9841 C CA . LEU D 1 309 ? 3.979 -22.227 -42.415 1.00 13.80 290 LEU D CA 1
ATOM 9842 C C . LEU D 1 309 ? 3.349 -22.023 -43.785 1.00 16.79 290 LEU D C 1
ATOM 9843 O O . LEU D 1 309 ? 2.773 -20.962 -44.047 1.00 13.33 290 LEU D O 1
ATOM 9848 N N . LYS D 1 310 ? 3.479 -23.001 -44.690 1.00 12.50 291 LYS D N 1
ATOM 9849 C CA . LYS D 1 310 ? 2.803 -22.848 -45.974 1.00 14.41 291 LYS D CA 1
ATOM 9850 C C . LYS D 1 310 ? 1.289 -22.932 -45.813 1.00 12.51 291 LYS D C 1
ATOM 9851 O O . LYS D 1 310 ? 0.557 -22.297 -46.577 1.00 13.83 291 LYS D O 1
ATOM 9857 N N . GLU D 1 311 ? 0.809 -23.686 -44.819 1.00 13.24 292 GLU D N 1
ATOM 9858 C CA . GLU D 1 311 ? -0.628 -23.742 -44.564 1.00 13.40 292 GLU D CA 1
ATOM 9859 C C . GLU D 1 311 ? -1.181 -22.373 -44.220 1.00 16.35 292 GLU D C 1
ATOM 9860 O O . GLU D 1 311 ? -2.311 -22.041 -44.596 1.00 15.02 292 GLU D O 1
ATOM 9866 N N . THR D 1 312 ? -0.424 -21.586 -43.459 1.00 10.57 293 THR D N 1
ATOM 9867 C CA . THR D 1 312 ? -0.934 -20.326 -42.939 1.00 12.16 293 THR D CA 1
ATOM 9868 C C . THR D 1 312 ? -0.376 -19.103 -43.656 1.00 14.49 293 THR D C 1
ATOM 9869 O O . THR D 1 312 ? -0.737 -17.979 -43.295 1.00 12.38 293 THR D O 1
ATOM 9873 N N . GLU D 1 313 ? 0.457 -19.274 -44.691 1.00 14.12 294 GLU D N 1
ATOM 9874 C CA . GLU D 1 313 ? 1.081 -18.100 -45.295 1.00 10.56 294 GLU D CA 1
ATOM 9875 C C . GLU D 1 313 ? 0.076 -17.184 -45.988 1.00 11.10 294 GLU D C 1
ATOM 9876 O O . GLU D 1 313 ? 0.345 -15.983 -46.104 1.00 10.80 294 GLU D O 1
ATOM 9882 N N . TRP D 1 314 ? -1.085 -17.705 -46.405 1.00 13.38 295 TRP D N 1
ATOM 9883 C CA . TRP D 1 314 ? -2.124 -16.848 -46.965 1.00 11.32 295 TRP D CA 1
ATOM 9884 C C . TRP D 1 314 ? -2.463 -15.696 -46.028 1.00 12.72 295 TRP D C 1
ATOM 9885 O O . TRP D 1 314 ? -2.767 -14.592 -46.491 1.00 11.65 295 TRP D O 1
ATOM 9896 N N . PHE D 1 315 ? -2.412 -15.936 -44.710 1.00 10.90 296 PHE D N 1
ATOM 9897 C CA . PHE D 1 315 ? -2.757 -14.896 -43.738 1.00 11.13 296 PHE D CA 1
ATOM 9898 C C . PHE D 1 315 ? -1.755 -13.754 -43.797 1.00 11.62 296 PHE D C 1
ATOM 9899 O O . PHE D 1 315 ? -2.139 -12.583 -43.855 1.00 11.57 296 PHE D O 1
ATOM 9907 N N . ASP D 1 316 ? -0.452 -14.073 -43.794 1.00 9.66 297 ASP D N 1
ATOM 9908 C CA . ASP D 1 316 ? 0.546 -13.015 -43.901 1.00 10.06 297 ASP D CA 1
ATOM 9909 C C . ASP D 1 316 ? 0.413 -12.262 -45.212 1.00 12.93 297 ASP D C 1
ATOM 9910 O O . ASP D 1 316 ? 0.602 -11.042 -45.262 1.00 14.19 297 ASP D O 1
ATOM 9915 N N . ILE D 1 317 ? 0.132 -12.982 -46.296 1.00 11.41 298 ILE D N 1
ATOM 9916 C CA . ILE D 1 317 ? -0.017 -12.324 -47.591 1.00 13.11 298 ILE D CA 1
ATOM 9917 C C . ILE D 1 317 ? -1.221 -11.385 -47.573 1.00 16.15 298 ILE D C 1
ATOM 9918 O O . ILE D 1 317 ? -1.157 -10.263 -48.094 1.00 21.18 298 ILE D O 1
ATOM 9923 N N . GLU D 1 318 ? -2.317 -11.810 -46.940 1.00 14.35 299 GLU D N 1
ATOM 9924 C CA . GLU D 1 318 ? -3.535 -11.000 -46.897 1.00 14.67 299 GLU D CA 1
ATOM 9925 C C . GLU D 1 318 ? -3.355 -9.762 -46.027 1.00 22.32 299 GLU D C 1
ATOM 9926 O O . GLU D 1 318 ? -3.784 -8.663 -46.403 1.00 23.70 299 GLU D O 1
ATOM 9932 N N . ILE D 1 319 ? -2.717 -9.919 -44.865 1.00 17.55 300 ILE D N 1
ATOM 9933 C CA . ILE D 1 319 ? -2.577 -8.803 -43.932 1.00 18.63 300 ILE D CA 1
ATOM 9934 C C . ILE D 1 319 ? -1.607 -7.760 -44.475 1.00 26.64 300 ILE D C 1
ATOM 9935 O O . ILE D 1 319 ? -1.795 -6.555 -44.272 1.00 25.49 300 ILE D O 1
ATOM 9940 N N . LEU D 1 320 ? -0.562 -8.199 -45.180 1.00 23.82 301 LEU D N 1
ATOM 9941 C CA . LEU D 1 320 ? 0.503 -7.310 -45.631 1.00 28.50 301 LEU D CA 1
ATOM 9942 C C . LEU D 1 320 ? 0.350 -6.897 -47.094 1.00 37.86 301 LEU D C 1
ATOM 9943 O O . LEU D 1 320 ? 1.314 -6.415 -47.700 1.00 40.05 301 LEU D O 1
ATOM 9948 N N . SER D 1 321 ? -0.837 -7.070 -47.667 1.00 36.52 302 SER D N 1
ATOM 9949 C CA . SER D 1 321 ? -1.134 -6.557 -49.000 1.00 42.21 302 SER D CA 1
ATOM 9950 C C . SER D 1 321 ? -2.605 -6.162 -49.111 1.00 49.00 302 SER D C 1
ATOM 9951 O O . SER D 1 321 ? -3.418 -6.908 -49.663 1.00 53.05 302 SER D O 1
#

Foldseek 3Di:
DDQQDADDDQPPFPCVVLCVLLVQLVVLDDALVVFDCPQQLCCLVPVDDPLLNLLLLLLLLQQLLPLQDQDCVLCCVCVRRVHPSSNSNSVSLNVSSVRSNVNSVVVCVSNVNVVVSVVVCVDPLSVLQVVLLCVLCVCLPVDVLSVLSSLLCCQLDVLQFQSVLSLLSQLVCCVPPVHRPSVVVSSLSSNLSSVSRSVSSLVVLVVCCVVPVVSVDPVSVVVSVVSLVSNLVSSLVSLCSSAVVHADPLAGSVLSNLVSLVSSQVSQVSVVHHRDDDHDPVSCVSSVVSVVSNVD/DDQQDADDDQPPFPCVVLCVLLVLLVVLDDALVVFDCPQQLVCLPPVDDPLVNLLLLLLLLQQLLPLQDQDCCLCCVCVRRVHPSSNSNSVSLNVSSVRSNNNSVVVCVSNVNPVVSVCVCVDPLNVLQVVLLCVLCVCLPVDPLSVLSSLLCCLQPVLQFSSVLSLLSQLVCCVPPVGRVSVVVSSLSSNLSSPSRSVSSLVVLVVCCVVPVVSCDPVSVVVSVVSLVSNLVSSLVSLCSSQVVHADPLAGSVLSSLVRLVSSQVSCVSNVHHRDDDHDPVSCVSRVVSVVSNPD/DDQQDADDDQPPFPCVVLCVLLVLLVVLDDALVVFDCPQQLVCLVPVDDPLLNLLLLLLLLQQLLPLQDQDCVLCCVCVRRVHPSSNSNSVSLNVVSVRSNNNSVVVCVSNVNPVVNVCVCVDPLSVLQVVLLCVLCVCLPVDVLSVLSSLLCCQLDVLQFQSVLSLLSQLVCCVPPVHRPSVVVSSLSSNLSSVSRSVSSLVVLVVCCVVPVVSVDPVSVVVSVVSLVSNLVSSLVSLCSSAVVHADPLDGSVLSNLVSLVSSQVSQVSNVHHRDDDHDPVSCVSRVVVVVSNVD/DDDQQDADDDQPPFPCVVLLVLLVQLVVLDDALVVFDCPQQLVCLVPVDDPLLNLLLLLLLLQLLLPLQDQDCCLCCVCVRRVHPSSNSNSVSLNVSSVRSNVNSVVVCVSNVNVVVSVCVCVDPLNVLQVVLLCVLCVCLPVDPLSVLSSLLCCQQPVLQFSSVLSLLSQLVCCVPPVGRVSVVVSSLSSNLSSPSRSVSSLVVVVVCCVVPVVSCDPVSVVVSVVSLVSNLVSSLSSLCSSAVVHADPLAGSVLSSLVRLVSSQVSCVSVVHHRDDDHDPVSCVSRVVSVVSSVD

Solvent-accessible surface area: 46186 Å² total; per-residue (Å²): 157,25,0,34,73,98,33,143,102,15,86,112,41,54,0,75,87,1,28,120,21,10,84,26,4,44,168,20,53,7,36,24,73,90,37,40,8,7,15,3,7,12,16,22,80,97,88,20,56,114,56,11,66,23,1,0,15,16,0,1,0,0,0,0,29,15,1,12,37,49,42,30,27,5,9,30,0,42,84,46,0,21,1,1,0,0,8,5,0,0,1,4,0,11,8,0,8,9,3,0,5,17,0,0,9,72,1,6,86,57,12,63,7,60,105,76,38,162,63,11,112,132,42,186,8,0,60,29,0,11,96,1,46,104,20,5,46,142,64,52,101,108,50,92,62,24,4,0,9,3,0,0,0,30,0,0,5,7,11,15,7,2,6,2,1,0,0,0,0,0,6,0,0,32,114,87,86,106,24,0,97,5,0,4,64,0,0,28,15,0,0,62,0,5,24,10,0,0,101,0,1,35,33,0,3,89,28,0,96,152,40,27,80,107,14,22,48,122,127,6,34,63,47,0,105,120,10,0,100,70,4,7,80,6,4,60,33,0,0,65,20,1,8,120,91,28,86,11,112,32,7,40,52,49,2,0,36,13,5,1,11,34,34,4,9,80,9,3,81,47,2,62,26,140,70,102,84,155,35,37,111,76,45,54,145,94,2,69,40,1,48,103,72,10,123,110,160,33,0,35,71,97,42,145,97,13,82,117,46,52,0,73,72,1,26,118,22,11,69,22,5,41,165,24,51,8,34,28,103,110,47,116,9,74,33,3,31,96,15,22,164,106,96,19,56,115,56,11,63,24,0,0,16,11,0,1,0,0,0,0,26,17,1,12,36,50,44,32,28,6,9,33,0,44,85,45,0,19,1,2,0,0,7,6,0,0,2,4,0,11,8,0,8,10,3,0,5,20,0,0,10,66,1,5,72,78,12,63,6,57,121,69,41,169,73,6,119,118,45,153,2,0,104,26,0,22,103,0,46,93,22,5,46,166,123,53,102,105,49,81,60,29,3,0,20,3,0,1,0,27,0,0,0,7,14,16,1,1,9,2,0,0,0,0,0,0,7,0,0,39,118,82,86,98,24,0,99,7,0,3,66,0,0,28,16,0,0,73,0,6,14,13,0,0,94,0,1,35,34,0,0,87,17,0,97,135,45,29,85,113,15,21,46,120,126,7,29,55,83,0,101,112,18,4,89,63,0,10,72,5,0,64,22,0,0,70,24,1,9,110,86,25,85,10,109,28,5,41,53,56,4,0,49,12,4,1,7,31,26,1,11,80,8,5,67,48,2,59,28,138,57,106,52,156,34,34,97,75,48,48,145,73,2,35,36,1,32,44,85,10,58,82,153,32,0,32,74,98,34,141,86,15,74,103,52,52,0,77,85,1,20,124,26,12,87,32,4,43,172,20,51,8,33,22,105,108,47,130,14,103,42,3,21,83,15,21,155,92,107,20,57,116,57,10,67,23,1,0,15,19,0,0,0,0,0,0,30,16,2,16,35,50,42,32,29,5,9,27,0,43,84,43,0,20,1,2,0,0,7,5,0,0,0,3,0,10,9,0,8,9,3,0,6,17,0,0,12,63,0,5,80,84,12,62,7,71,104,74,40,164,52,10,108,114,44,169,10,0,75,29,0,14,106,1,46,93,21,4,45,111,58,50,59,22,49,82,60,23,3,0,7,4,0,1,0,28,0,0,4,6,10,14,7,2,6,1,1,0,0,0,0,0,8,1,0,43,112,84,88,96,24,0,107,3,0,4,65,0,0,28,16,0,0,60,0,4,21,25,0,0,111,0,1,34,32,0,4,82,17,0,104,132,44,29,81,108,15,18,38,124,108,5,26,47,59,0,100,122,20,0,104,63,4,7,73,4,4,64,34,0,0,63,20,0,8,120,93,27,85,11,108,28,4,39,51,49,3,0,50,13,4,1,10,34,35,9,9,77,9,5,81,45,5,68,36,140,66,113,72,158,44,37,109,77,50,53,141,76,3,73,37,0,52,105,78,12,109,110,202,87,31,0,33,72,98,40,146,95,16,91,116,52,51,0,72,69,2,25,116,24,12,87,28,5,44,168,22,49,8,33,24,103,107,53,116,8,93,42,3,31,73,13,22,155,92,96,20,57,117,56,11,65,24,1,0,15,18,0,1,0,0,0,0,25,18,1,13,35,49,43,30,29,7,10,33,0,46,84,44,0,20,2,2,0,0,7,3,0,0,1,4,0,11,9,0,10,8,4,0,6,17,0,0,10,72,1,5,88,88,12,63,7,54,112,77,38,133,72,7,102,116,61,155,10,0,68,6,0,20,17,0,46,92,10,5,47,80,63,54,104,99,51,82,60,18,3,0,11,3,0,0,0,30,0,1,0,8,14,17,1,1,7,1,1,0,0,0,0,0,8,1,0,42,118,92,85,100,26,0,102,6,0,4,65,0,0,30,15,0,0,67,0,5,17,13,0,0,98,0,0,34,33,0,6,89,16,0,106,133,23,50,77,148,23,17,49,122,127,5,27,60,73,0,95,98,9,4,80,9,0,9,51,1,1,68,32,0,0,63,20,0,7,120,88,26,86,11,108,30,8,41,55,55,1,0,41,12,4,1,6,30,29,1,10,82,9,3,81,51,7,70,28,140,72,78,48,156,43,35,96,72,44,48,144,88,2,85,38,1,50,109,75,10,113,119